Protein 3O0Q (pdb70)

Solvent-accessible surface area: 46176 Å² total; per-residue (Å²): 55,121,3,52,62,11,2,74,155,68,26,120,66,104,12,39,174,38,0,32,101,19,0,108,83,67,5,12,19,66,32,124,126,36,89,97,52,1,88,94,10,74,36,0,1,41,0,0,0,0,0,0,0,0,1,0,19,89,3,96,62,35,139,169,119,34,34,53,79,59,0,52,92,57,0,66,36,0,23,68,0,0,44,0,4,0,0,0,0,10,6,1,0,1,5,2,0,2,43,44,6,137,90,106,8,0,54,53,69,42,112,99,3,67,42,109,19,0,51,55,0,64,168,34,46,49,124,16,0,0,0,2,20,1,0,1,0,37,2,15,29,43,26,74,84,6,2,54,2,1,20,11,0,0,24,0,2,43,8,4,5,8,0,0,0,16,0,20,92,3,48,7,117,36,8,95,39,56,27,8,68,8,159,14,31,2,0,8,33,14,0,57,3,0,9,34,0,2,66,21,8,106,6,4,92,51,77,148,3,46,2,9,0,0,0,23,0,45,5,30,17,0,31,62,0,2,71,19,85,118,0,74,26,2,64,4,9,0,0,2,49,32,61,8,144,106,3,23,122,36,26,106,99,54,14,84,21,65,0,60,14,115,91,28,138,135,171,105,136,10,84,0,94,104,1,0,109,74,0,0,40,20,0,70,114,25,13,24,1,7,4,4,0,3,15,14,6,9,88,25,4,2,0,82,96,110,87,99,8,41,0,2,5,9,65,19,6,0,3,0,7,57,42,1,1,2,2,10,1,2,0,2,0,5,9,1,76,48,130,36,151,21,16,68,94,0,0,62,61,0,0,59,21,0,0,17,0,0,0,0,0,12,25,0,14,37,21,42,22,129,122,0,38,128,20,6,122,40,5,16,8,0,0,1,1,0,0,0,0,2,15,0,2,4,50,29,100,13,31,5,50,26,95,99,0,22,64,40,0,0,64,8,0,0,12,0,0,2,12,0,1,87,6,0,33,91,4,2,124,47,22,30,49,0,77,24,0,105,70,0,45,7,74,86,68,108,101,16,22,0,4,36,10,55,47,19,151,54,14,96,77,1,102,102,3,6,98,76,0,67,90,66,0,24,0,0,1,0,0,0,0,8,48,9,56,28,10,0,61,0,2,68,21,7,39,0,0,33,8,19,107,63,2,4,76,55,61,186,144,119,75,64,6,3,107,7,0,116,124,74,7,74,102,132,40,4,158,122,4,30,148,44,2,70,119,115,19,5,1,121,87,0,84,115,9,54,101,157,21,38,119,13,3,12,2,2,68,33,4,76,21,68,27,0,0,55,0,5,8,0,0,3,52,0,0,7,4,5,12,11,10,46,0,14,2,55,109,100,6,70,22,75,60,0,12,74,2,2,23,39,0,9,138,17,31,0,6,18,7,62,5,67,21,48,47,25,150,91,120,3,52,71,11,3,79,140,36,29,118,57,125,17,42,168,27,0,35,82,32,0,105,87,75,3,14,17,79,34,115,127,36,87,99,53,0,93,130,11,79,35,0,1,41,0,0,0,0,0,0,0,0,1,0,18,92,2,96,58,15,135,153,127,29,14,51,89,89,0,50,93,51,0,54,25,0,20,65,1,1,38,0,4,0,2,0,0,8,6,0,1,1,5,2,0,2,40,47,5,145,91,102,17,0,59,53,71,35,109,107,4,66,44,108,21,0,44,70,0,58,149,27,46,48,130,20,0,0,0,2,15,1,0,1,0,37,2,15,28,40,25,77,85,6,1,53,2,1,20,8,0,0,24,0,2,46,8,2,6,10,0,0,0,16,0,16,92,3,48,0,106,30,2,90,37,52,24,7,60,3,154,13,32,2,0,9,33,14,1,67,2,0,8,30,0,2,65,24,7,111,5,4,104,50,74,149,3,45,2,10,0,0,0,24,0,49,5,16,15,0,50,64,0,3,43,16,52,148,113,0,78,27,3,66,4,10,0,0,1,54,36,73,12,156,100,2,24,127,42,26,96,118,56,16,84,20,59,0,27,10,112,92,19,136,64,157,100,135,12,72,0,97,114,2,0,108,60,0,0,41,3,0,75,97,24,12,29,2,7,4,5,1,4,12,17,6,9,110,24,4,4,4,82,106,144,71,106,8,40,0,3,4,9,64,18,7,0,2,0,11,57,48,2,1,2,3,10,0,2,0,2,0,6,9,0,77,56,127,36,149,21,15,65,94,0,0,63,59,0,0,73,20,0,0,16,1,0,0,0,0,13,28,0,15,34,22,42,22,126,121,0,39,129,23,8,122,39,5,16,7,0,0,0,0,0,0,0,0,2,14,0,2,4,38,28,82,14,30,5,49,29,94,100,0,23,64,44,0,0,54,7,0,0,12,0,0,3,14,0,0,67,11,0,24,88,5,2,126,49,23,30,48,0,75,22,0,88,84,0,48,7,80,95,69,99,109,13,21,0,4,36,10,56,48,19,153,58,16,103,69,0,102,98,0,6,116,69,0,72,103,52,0,23,0,0,1,0,0,1,0,7,45,8,55,28,10,0,21,0,1,52,18,7,33,0,0,35,8,20,104,56,1,6,46,61,118,243,136,102,36,34,18,114,7,1,118,119,69,5,73,86,127,21,10,154,106,10,57,141,46,3,94,120,112,18,17,2,139,80,0,89,118,9,66,100,131,13,38,120,8,1,13,2,3,72,37,4,77,23,68,27,0,0,55,0,3,8,1,0,2,52,0,0,6,3,6,14,12,10,41,0,13,2,58,109,98,7,68,31,75,59,0,6,78,1,2,30,42,0,9,138,16,32,0,5,18,8,62,5,69,29,50,51,22,161

CATH classification: 3.20.70.20

Nearest PDB structures (foldseek):
  3o0q-assembly1_B  TM=1.002E+00  e=0.000E+00  Thermotoga maritima
  3o0q-assembly1_A  TM=9.969E-01  e=0.000E+00  Thermotoga maritima
  1xjg-assembly1_B  TM=9.997E-01  e=0.000E+00  Thermotoga maritima
  3o0o-assembly1_A  TM=9.906E-01  e=0.000E+00  Thermotoga maritima
  7b9q-assembly1_A  TM=8.437E-01  e=1.110E-38  Cereibacter sphaeroides

InterPro domains:
  IPR000788 Ribonucleotide reductase large subunit, C-terminal [PF02867] (132-628)
  IPR000788 Ribonucleotide reductase large subunit, C-terminal [PR01183] (207-226)
  IPR000788 Ribonucleotide reductase large subunit, C-terminal [PR01183] (316-327)
  IPR000788 Ribonucleotide reductase large subunit, C-terminal [PR01183] (349-372)
  IPR000788 Ribonucleotide reductase large subunit, C-terminal [PR01183] (387-409)
  IPR000788 Ribonucleotide reductase large subunit, C-terminal [PR01183] (415-438)
  IPR000788 Ribonucleotide reductase large subunit, C-terminal [PR01183] (479-506)
  IPR008926 Ribonucleotide reductase R1 subunit, N-terminal [SSF48168] (3-99)
  IPR013344 Ribonucleotide reductase, adenosylcobalamin-dependent [TIGR02504] (22-638)
  IPR013344 Ribonucleotide reductase, adenosylcobalamin-dependent [cd02888] (75-631)
  IPR013509 Ribonucleotide reductase large subunit, N-terminal [PF00317] (14-99)
  IPR024434 TSCPD domain [PF12637] (664-754)
  IPR050862 Ribonucleoside diphosphate reductase class-2 [PTHR43371] (12-826)

Organism: Thermotoga maritima (NCBI:txid2336)

Radius of gyration: 36.61 Å; Cα contacts (8 Å, |Δi|>4): 2645; chains: 2; bounding box: 71×70×110 Å

Secondary structure (DSSP, 8-state):
--HHHHHHHHTTPPPPHHHHHHHHHHTS-B-TTS-BS--SHHHHHHHHHHHHHGGGGG-TT--HHHHHHHHHHHHHHHHHHHHTTSEEE-HHHHHHTTTTS-HHHHSS-GGG--HHHHHHHHHH--TT-----EEE----SSHHHHHHHHHHHHHHHHTT-EEEEE-TTSPPTT-EETTTTEE---HHHHHHHHHHHHTT-EETTTEE--EEEEEETTSTTHHHHHT----TTEEEEEE--S-HHHHHHHHHTT-EEEE--TT----EEEEHHHHHHHHHHHHHHHS--EEE-HHHHHHT-TTTTTS-EEEE-TTS--EEETT-EEEEEEEEGGGGEETTEE-HHHHHHHHHHHHHHHHHHHHH---SSHHHHHHHHHH--EEEEEE-HHHHHHHHT--SSSHHHHHHHHHHHHHHHHHHHHHHHHHHHHH---TTGGGSHHHHSSS--SS---S-TTHHHHHHHHHHTTT--S-S--B-B---TTHHHHTTS--TTPPPS-SEEEE--EEEE-HHHHHHS-HHHHHHHHHHHHHHSSSTT-TTS-HHHHHHS--GGGS-HHHHHHHHHHHHTT-SS-B--EEEE-TT--HHHHHHHHHHHHHSS-SEEEEEETT--/--HHHHHHHHTT-PPPHHHHHHIIIIIS-B-TT--BS--SHHHHHHHHHHHHHGGGGG-TTS-TTTHHHHHHHHHHHHHHHHHHTSEEE-HHHHHHTTTTS-TTTSSS-GGG--HHHHHHHHHH--TT-----EEE----SSHHHHHHHHHHHHHHHHHT-EEEEE-TTSPPTT-EETTTTEE---HHHHHHHHHHHHTT--BTTTB---EEEEEETTSTTHHHHHT-----TTEEEEEE--S-HHHHHHHHHTT-EEEE--TT----EEEEHHHHHHHHHHHHHHHS--EEE-HHHHHHT-TTTTTS---EE-TTS--EE-TT-EEEEEEEEGGGGEETTEE-HHHHHHHHHHHHHHHHHHHHH---SSHHHHHHHHHH--EEEEEE-HHHHHHHHT--SSSHHHHHHHHHHHHHHHHHHHHHHHHHHHHH---TTGGGSHHHHSSS--SS---S-TTHHHHHHHHHHTTT--S-S--B-B---TTHHHHTTS--TTPPPS-SEEE---EEE-HHHHHHS-HHHHHTTHHHHHHHSSSTT-TTS-HHHHHHS--GGGS-HHHHHHHHHHHHTT-SS-B--EEEE-TT--HHHHHHHHHHHHHSS-SEEEEEETT--

Structure (mmCIF, N/CA/C/O backbone):
data_3O0Q
#
_entry.id   3O0Q
#
_cell.length_a   119.120
_cell.length_b   124.380
_cell.length_c   106.820
_cell.angle_alpha   90.00
_cell.angle_beta   103.43
_cell.angle_gamma   90.00
#
_symmetry.space_group_name_H-M   'C 1 2 1'
#
loop_
_entity.id
_entity.type
_entity.pdbx_description
1 polymer 'Ribonucleoside-diphosphate reductase'
2 non-polymer "THYMIDINE-5'-TRIPHOSPHATE"
3 non-polymer 'MAGNESIUM ION'
4 non-polymer "GUANOSINE-5'-DIPHOSPHATE"
5 non-polymer ADENOSINE
6 non-polymer 'CHLORIDE ION'
7 water water
#
loop_
_atom_site.group_PDB
_atom_site.id
_atom_site.type_symbol
_atom_site.label_atom_id
_atom_site.label_alt_id
_atom_site.label_comp_id
_atom_site.label_asym_id
_atom_site.label_entity_id
_atom_site.label_seq_id
_atom_site.pdbx_PDB_ins_code
_atom_site.Cartn_x
_atom_site.Cartn_y
_atom_site.Cartn_z
_atom_site.occupancy
_atom_site.B_iso_or_equiv
_atom_site.auth_seq_id
_atom_site.auth_comp_id
_atom_site.auth_asym_id
_atom_site.auth_atom_id
_atom_site.pdbx_PDB_model_num
ATOM 1 N N . MET A 1 1 ? -85.679 -65.745 34.560 1.00 33.28 1 MET A N 1
ATOM 2 C CA . MET A 1 1 ? -84.594 -66.715 34.523 1.00 38.44 1 MET A CA 1
ATOM 3 C C . MET A 1 1 ? -83.496 -66.255 33.572 1.00 38.67 1 MET A C 1
ATOM 4 O O . MET A 1 1 ? -83.719 -65.393 32.720 1.00 33.35 1 MET A O 1
ATOM 9 N N . LYS A 1 2 ? -82.306 -66.829 33.723 1.00 36.50 2 LYS A N 1
ATOM 10 C CA . LYS A 1 2 ? -81.210 -66.526 32.819 1.00 40.95 2 LYS A CA 1
ATOM 11 C C . LYS A 1 2 ? -81.536 -67.033 31.423 1.00 36.02 2 LYS A C 1
ATOM 12 O O . LYS A 1 2 ? -82.265 -68.011 31.256 1.00 31.32 2 LYS A O 1
ATOM 18 N N . LEU A 1 3 ? -81.004 -66.346 30.420 1.00 37.01 3 LEU A N 1
ATOM 19 C CA . LEU A 1 3 ? -81.217 -66.723 29.033 1.00 34.13 3 LEU A CA 1
ATOM 20 C C . LEU A 1 3 ? -80.728 -68.158 28.795 1.00 32.59 3 LEU A C 1
ATOM 21 O O . LEU A 1 3 ? -81.356 -68.929 28.065 1.00 33.31 3 LEU A O 1
ATOM 26 N N . SER A 1 4 ? -79.611 -68.512 29.426 1.00 36.40 4 SER A N 1
ATOM 27 C CA . SER A 1 4 ? -79.058 -69.861 29.321 1.00 39.14 4 SER A CA 1
ATOM 28 C C . SER A 1 4 ? -80.082 -70.941 29.691 1.00 39.69 4 SER A C 1
ATOM 29 O O . SER A 1 4 ? -80.147 -71.990 29.046 1.00 41.05 4 SER A O 1
ATOM 32 N N . ASP A 1 5 ? -80.879 -70.684 30.724 1.00 40.62 5 ASP A N 1
ATOM 33 C CA . ASP A 1 5 ? -81.916 -71.627 31.135 1.00 40.75 5 ASP A CA 1
ATOM 34 C C . ASP A 1 5 ? -83.011 -71.754 30.078 1.00 34.33 5 ASP A C 1
ATOM 35 O O . ASP A 1 5 ? -83.479 -72.853 29.779 1.00 36.34 5 ASP A O 1
ATOM 40 N N . LEU A 1 6 ? -83.424 -70.623 29.521 1.00 31.30 6 LEU A N 1
ATOM 41 C CA . LEU A 1 6 ? -84.443 -70.620 28.478 1.00 24.61 6 LEU A CA 1
ATOM 42 C C . LEU A 1 6 ? -83.952 -71.303 27.186 1.00 27.40 6 LEU A C 1
ATOM 43 O O . LEU A 1 6 ? -84.708 -72.007 26.515 1.00 31.82 6 LEU A O 1
ATOM 48 N N . ILE A 1 7 ? -82.684 -71.096 26.845 1.00 29.88 7 ILE A N 1
ATOM 49 C CA . ILE A 1 7 ? -82.089 -71.806 25.719 1.00 32.63 7 ILE A CA 1
ATOM 50 C C . ILE A 1 7 ? -82.210 -73.326 25.900 1.00 32.07 7 ILE A C 1
ATOM 51 O O . ILE A 1 7 ? -82.585 -74.035 24.965 1.00 32.71 7 ILE A O 1
ATOM 56 N N . SER A 1 8 ? -81.925 -73.810 27.111 1.00 31.37 8 SER A N 1
ATOM 57 C CA . SER A 1 8 ? -81.980 -75.240 27.421 1.00 32.73 8 SER A CA 1
ATOM 58 C C . SER A 1 8 ? -83.371 -75.835 27.200 1.00 37.16 8 SER A C 1
ATOM 59 O O . SER A 1 8 ? -83.509 -76.985 26.781 1.00 40.52 8 SER A O 1
ATOM 62 N N . ARG A 1 9 ? -84.401 -75.052 27.498 1.00 30.52 9 ARG A N 1
ATOM 63 C CA . ARG A 1 9 ? -85.778 -75.508 27.332 1.00 32.44 9 ARG A CA 1
ATOM 64 C C . ARG A 1 9 ? -86.184 -75.628 25.865 1.00 32.61 9 ARG A C 1
ATOM 65 O O . ARG A 1 9 ? -87.133 -76.337 25.537 1.00 33.76 9 ARG A O 1
ATOM 73 N N . TRP A 1 10 ? -85.472 -74.930 24.985 1.00 31.58 10 TRP A N 1
ATOM 74 C CA . TRP A 1 10 ? -85.900 -74.830 23.594 1.00 28.46 10 TRP A CA 1
ATOM 75 C C . TRP A 1 10 ? -84.936 -75.436 22.583 1.00 34.16 10 TRP A C 1
ATOM 76 O O . TRP A 1 10 ? -85.335 -75.780 21.472 1.00 34.72 10 TRP A O 1
ATOM 87 N N . ILE A 1 11 ? -83.670 -75.561 22.964 1.00 28.73 11 ILE A N 1
ATOM 88 C CA . ILE A 1 11 ? -82.625 -75.883 22.004 1.00 33.10 11 ILE A CA 1
ATOM 89 C C . ILE A 1 11 ? -82.764 -77.283 21.401 1.00 40.61 11 ILE A C 1
ATOM 90 O O . ILE A 1 11 ? -82.369 -77.520 20.256 1.00 38.56 11 ILE A O 1
ATOM 95 N N . ASP A 1 12 ? -83.329 -78.207 22.168 1.00 34.04 12 ASP A N 1
ATOM 96 C CA . ASP A 1 12 ? -83.498 -79.574 21.691 1.00 43.04 12 ASP A CA 1
ATOM 97 C C . ASP A 1 12 ? -84.903 -79.803 21.147 1.00 39.66 12 ASP A C 1
ATOM 98 O O . ASP A 1 12 ? -85.280 -80.930 20.834 1.00 39.30 12 ASP A O 1
ATOM 103 N N . VAL A 1 13 ? -85.681 -78.731 21.045 1.00 34.60 13 VAL A N 1
ATOM 104 C CA . VAL A 1 13 ? -86.991 -78.812 20.413 1.00 37.04 13 VAL A CA 1
ATOM 105 C C . VAL A 1 13 ? -86.847 -78.555 18.913 1.00 35.58 13 VAL A C 1
ATOM 106 O O . VAL A 1 13 ? -86.429 -77.474 18.502 1.00 36.64 13 VAL A O 1
ATOM 110 N N . GLU A 1 14 ? -87.178 -79.554 18.097 1.00 36.69 14 GLU A N 1
ATOM 111 C CA . GLU A 1 14 ? -87.021 -79.437 16.649 1.00 36.39 14 GLU A CA 1
ATOM 112 C C . GLU A 1 14 ? -88.208 -78.734 16.012 1.00 31.88 14 GLU A C 1
ATOM 113 O O . GLU A 1 14 ? -89.316 -78.761 16.553 1.00 31.72 14 GLU A O 1
ATOM 119 N N . PRO A 1 15 ? -87.988 -78.102 14.846 1.00 28.21 15 PRO A N 1
ATOM 120 C CA . PRO A 1 15 ? -89.121 -77.432 14.208 1.00 30.43 15 PRO A CA 1
ATOM 121 C C . PRO A 1 15 ? -90.206 -78.428 13.804 1.00 35.29 15 PRO A C 1
ATOM 122 O O . PRO A 1 15 ? -89.908 -79.591 13.506 1.00 37.35 15 PRO A O 1
ATOM 126 N N . SER A 1 16 ? -91.453 -77.965 13.799 1.00 26.35 16 SER A N 1
ATOM 127 C CA . SER A 1 16 ? -92.575 -78.756 13.314 1.00 29.38 16 SER A CA 1
ATOM 128 C C . SER A 1 16 ? -92.294 -79.342 11.934 1.00 35.24 16 SER A C 1
ATOM 129 O O . SER A 1 16 ? -91.451 -78.836 11.184 1.00 32.34 16 SER A O 1
ATOM 132 N N . LYS A 1 17 ? -93.022 -80.400 11.594 1.00 30.76 17 LYS A N 1
ATOM 133 C CA . LYS A 1 17 ? -92.938 -80.970 10.258 1.00 37.48 17 LYS A CA 1
ATOM 134 C C . LYS A 1 17 ? -93.279 -79.904 9.218 1.00 35.55 17 LYS A C 1
ATOM 135 O O . LYS A 1 17 ? -92.665 -79.847 8.154 1.00 33.74 17 LYS A O 1
ATOM 141 N N . ASN A 1 18 ? -94.235 -79.039 9.542 1.00 37.17 18 ASN A N 1
ATOM 142 C CA . ASN A 1 18 ? -94.610 -77.959 8.632 1.00 38.07 18 ASN A CA 1
ATOM 143 C C . ASN A 1 18 ? -93.436 -77.028 8.328 1.00 32.98 18 ASN A C 1
ATOM 144 O O . ASN A 1 18 ? -93.174 -76.683 7.173 1.00 31.06 18 ASN A O 1
ATOM 149 N N . ALA A 1 19 ? -92.727 -76.627 9.376 1.00 29.75 19 ALA A N 1
ATOM 150 C CA . ALA A 1 19 ? -91.537 -75.798 9.219 1.00 28.37 19 ALA A CA 1
ATOM 151 C C . ALA A 1 19 ? -90.440 -76.518 8.418 1.00 27.53 19 ALA A C 1
ATOM 152 O O . ALA A 1 19 ? -89.752 -75.906 7.598 1.00 26.96 19 ALA A O 1
ATOM 154 N N . GLN A 1 20 ? -90.283 -77.818 8.657 1.00 29.73 20 GLN A N 1
ATOM 155 C CA . GLN A 1 20 ? -89.232 -78.594 7.998 1.00 35.17 20 GLN A CA 1
ATOM 156 C C . GLN A 1 20 ? -89.438 -78.647 6.490 1.00 32.30 20 GLN A C 1
ATOM 157 O O . GLN A 1 20 ? -88.475 -78.696 5.727 1.00 35.43 20 GLN A O 1
ATOM 163 N N . ILE A 1 21 ? -90.697 -78.628 6.067 1.00 29.00 21 ILE A N 1
ATOM 164 C CA . ILE A 1 21 ? -91.025 -78.594 4.650 1.00 39.65 21 ILE A CA 1
ATOM 165 C C . ILE A 1 21 ? -90.479 -77.312 4.045 1.00 41.01 21 ILE A C 1
ATOM 166 O O . ILE A 1 21 ? -89.857 -77.322 2.984 1.00 34.22 21 ILE A O 1
ATOM 171 N N . ILE A 1 22 ? -90.722 -76.207 4.739 1.00 31.18 22 ILE A N 1
ATOM 172 C CA . ILE A 1 22 ? -90.270 -74.901 4.299 1.00 32.02 22 ILE A CA 1
ATOM 173 C C . ILE A 1 22 ? -88.750 -74.862 4.232 1.00 23.48 22 ILE A C 1
ATOM 174 O O . ILE A 1 22 ? -88.180 -74.378 3.261 1.00 30.91 22 ILE A O 1
ATOM 179 N N . LEU A 1 23 ? -88.097 -75.362 5.279 1.00 23.01 23 LEU A N 1
ATOM 180 C CA . LEU A 1 23 ? -86.635 -75.381 5.321 1.00 20.19 23 LEU A CA 1
ATOM 181 C C . LEU A 1 23 ? -86.043 -76.189 4.175 1.00 25.78 23 LEU A C 1
ATOM 182 O O . LEU A 1 23 ? -85.142 -75.730 3.474 1.00 25.86 23 LEU A O 1
ATOM 187 N N . ARG A 1 24 ? -86.543 -77.399 3.987 1.00 26.60 24 ARG A N 1
ATOM 188 C CA A ARG A 1 24 ? -86.035 -78.262 2.923 0.57 30.98 24 ARG A CA 1
ATOM 189 C CA B ARG A 1 24 ? -86.024 -78.257 2.926 0.43 30.86 24 ARG A CA 1
ATOM 190 C C . ARG A 1 24 ? -86.242 -77.621 1.555 1.00 33.22 24 ARG A C 1
ATOM 191 O O . ARG A 1 24 ? -85.376 -77.704 0.677 1.00 35.94 24 ARG A O 1
ATOM 206 N N . ASP A 1 25 ? -87.391 -76.976 1.382 1.00 34.32 25 ASP A N 1
ATOM 207 C CA . ASP A 1 25 ? -87.735 -76.348 0.115 1.00 34.53 25 ASP A CA 1
ATOM 208 C C . ASP A 1 25 ? -86.815 -75.200 -0.303 1.00 38.72 25 ASP A C 1
ATOM 209 O O . ASP A 1 25 ? -86.489 -75.081 -1.482 1.00 36.67 25 ASP A O 1
ATOM 214 N N . ARG A 1 26 ? -86.409 -74.341 0.629 1.00 34.54 26 ARG A N 1
ATOM 215 C CA . ARG A 1 26 ? -85.621 -73.181 0.208 1.00 41.20 26 ARG A CA 1
ATOM 216 C C . ARG A 1 26 ? -84.593 -72.604 1.179 1.00 39.04 26 ARG A C 1
ATOM 217 O O . ARG A 1 26 ? -83.938 -71.610 0.852 1.00 39.77 26 ARG A O 1
ATOM 225 N N . TYR A 1 27 ? -84.428 -73.214 2.350 1.00 32.17 27 TYR A N 1
ATOM 226 C CA . TYR A 1 27 ? -83.400 -72.739 3.282 1.00 29.18 27 TYR A CA 1
ATOM 227 C C . TYR A 1 27 ? -82.139 -73.606 3.319 1.00 34.97 27 TYR A C 1
ATOM 228 O O . TYR A 1 27 ? -81.028 -73.083 3.326 1.00 34.00 27 TYR A O 1
ATOM 237 N N . PHE A 1 28 ? -82.308 -74.922 3.326 1.00 33.29 28 PHE A N 1
ATOM 238 C CA . PHE A 1 28 ? -81.166 -75.826 3.321 1.00 34.57 28 PHE A CA 1
ATOM 239 C C . PHE A 1 28 ? -80.270 -75.616 2.095 1.00 37.54 28 PHE A C 1
ATOM 240 O O . PHE A 1 28 ? -80.735 -75.639 0.951 1.00 33.09 28 PHE A O 1
ATOM 248 N N . MET A 1 29 ? -78.980 -75.415 2.345 1.00 32.24 29 MET A N 1
ATOM 249 C CA . MET A 1 29 ? -78.017 -75.166 1.285 1.00 33.83 29 MET A CA 1
ATOM 250 C C . MET A 1 29 ? -77.744 -76.441 0.494 1.00 32.75 29 MET A C 1
ATOM 251 O O . MET A 1 29 ? -77.748 -77.541 1.053 1.00 31.62 29 MET A O 1
ATOM 256 N N . LYS A 1 30 ? -77.519 -76.284 -0.807 1.00 34.99 30 LYS A N 1
ATOM 257 C CA . LYS A 1 30 ? -77.155 -77.405 -1.666 1.00 41.08 30 LYS A CA 1
ATOM 258 C C . LYS A 1 30 ? -75.870 -77.105 -2.433 1.00 44.95 30 LYS A C 1
ATOM 259 O O . LYS A 1 30 ? -75.506 -75.942 -2.620 1.00 40.25 30 LYS A O 1
ATOM 265 N N . ASP A 1 31 ? -75.185 -78.157 -2.877 1.00 40.85 31 ASP A N 1
ATOM 266 C CA . ASP A 1 31 ? -74.010 -77.989 -3.721 1.00 47.38 31 ASP A CA 1
ATOM 267 C C . ASP A 1 31 ? -74.475 -77.797 -5.157 1.00 46.29 31 ASP A C 1
ATOM 268 O O . ASP A 1 31 ? -75.668 -77.887 -5.441 1.00 42.81 31 ASP A O 1
ATOM 273 N N . LEU A 1 32 ? -73.536 -77.528 -6.058 1.00 52.81 32 LEU A N 1
ATOM 274 C CA . LEU A 1 32 ? -73.870 -77.281 -7.458 1.00 57.68 32 LEU A CA 1
ATOM 275 C C . LEU A 1 32 ? -74.631 -78.443 -8.092 1.00 61.93 32 LEU A C 1
ATOM 276 O O . LEU A 1 32 ? -75.375 -78.251 -9.052 1.00 65.70 32 LEU A O 1
ATOM 281 N N . ASP A 1 33 ? -74.445 -79.645 -7.556 1.00 59.52 33 ASP A N 1
ATOM 282 C CA . ASP A 1 33 ? -75.112 -80.826 -8.095 1.00 59.50 33 ASP A CA 1
ATOM 283 C C . ASP A 1 33 ? -76.554 -80.950 -7.619 1.00 55.55 33 ASP A C 1
ATOM 284 O O . ASP A 1 33 ? -77.332 -81.731 -8.165 1.00 56.58 33 ASP A O 1
ATOM 289 N N . GLY A 1 34 ? -76.910 -80.178 -6.601 1.00 51.34 34 GLY A N 1
ATOM 290 C CA . GLY A 1 34 ? -78.263 -80.208 -6.082 1.00 45.12 34 GLY A CA 1
ATOM 291 C C . GLY A 1 34 ? -78.395 -81.076 -4.845 1.00 45.31 34 GLY A C 1
ATOM 292 O O . GLY A 1 34 ? -79.476 -81.173 -4.266 1.00 53.05 34 GLY A O 1
ATOM 293 N N . ASN A 1 35 ? -77.299 -81.717 -4.450 1.00 40.28 35 ASN A N 1
ATOM 294 C CA . ASN A 1 35 ? -77.266 -82.505 -3.224 1.00 43.74 35 ASN A CA 1
ATOM 295 C C . ASN A 1 35 ? -77.346 -81.596 -2.002 1.00 43.10 35 ASN A C 1
ATOM 296 O O . ASN A 1 35 ? -76.730 -80.531 -1.971 1.00 46.73 35 ASN A O 1
ATOM 301 N N . TYR A 1 36 ? -78.101 -82.012 -0.995 1.00 41.41 36 TYR A N 1
ATOM 302 C CA . TYR A 1 36 ? -78.200 -81.236 0.240 1.00 39.29 36 TYR A CA 1
ATOM 303 C C . TYR A 1 36 ? -76.874 -81.200 0.995 1.00 37.28 36 TYR A C 1
ATOM 304 O O . TYR A 1 36 ? -76.229 -82.231 1.198 1.00 43.51 36 TYR A O 1
ATOM 313 N N . LEU A 1 37 ? -76.462 -80.003 1.394 1.00 31.75 37 LEU A N 1
ATOM 314 C CA . LEU A 1 37 ? -75.303 -79.845 2.262 1.00 35.43 37 LEU A CA 1
ATOM 315 C C . LEU A 1 37 ? -75.791 -79.691 3.699 1.00 37.55 37 LEU A C 1
ATOM 316 O O . LEU A 1 37 ? -75.025 -79.838 4.651 1.00 33.53 37 LEU A O 1
ATOM 321 N N . GLU A 1 38 ? -77.083 -79.401 3.834 1.00 37.61 38 GLU A N 1
ATOM 322 C CA . GLU A 1 38 ? -77.744 -79.260 5.124 1.00 37.48 38 GLU A CA 1
ATOM 323 C C . GLU A 1 38 ? -79.041 -80.063 5.100 1.00 33.58 38 GLU A C 1
ATOM 324 O O . GLU A 1 38 ? -79.732 -80.092 4.080 1.00 34.87 38 GLU A O 1
ATOM 330 N N . THR A 1 39 ? -79.375 -80.711 6.214 1.00 30.21 39 THR A N 1
ATOM 331 C CA . THR A 1 39 ? -80.603 -81.498 6.285 1.00 33.56 39 THR A CA 1
ATOM 332 C C . THR A 1 39 ? -81.399 -81.269 7.574 1.00 38.15 39 THR A C 1
ATOM 333 O O . THR A 1 39 ? -82.482 -81.838 7.749 1.00 33.47 39 THR A O 1
ATOM 337 N N . LYS A 1 40 ? -80.849 -80.456 8.474 1.00 34.77 40 LYS A N 1
ATOM 338 C CA . LYS A 1 40 ? -81.508 -80.102 9.730 1.00 27.85 40 LYS A CA 1
ATOM 339 C C . LYS A 1 40 ? -81.362 -78.610 10.023 1.00 31.89 40 LYS A C 1
ATOM 340 O O . LYS A 1 40 ? -80.380 -77.984 9.625 1.00 36.15 40 LYS A O 1
ATOM 346 N N . TRP A 1 41 ? -82.328 -78.050 10.744 1.00 28.54 41 TRP A N 1
ATOM 347 C CA . TRP A 1 41 ? -82.268 -76.639 11.123 1.00 27.16 41 TRP A CA 1
ATOM 348 C C . TRP A 1 41 ? -80.952 -76.273 11.807 1.00 27.60 41 TRP A C 1
ATOM 349 O O . TRP A 1 41 ? -80.398 -75.201 11.560 1.00 28.99 41 TRP A O 1
ATOM 360 N N . GLU A 1 42 ? -80.436 -77.166 12.647 1.00 31.86 42 GLU A N 1
ATOM 361 C CA . GLU A 1 42 ? -79.185 -76.893 13.353 1.00 30.34 42 GLU A CA 1
ATOM 362 C C . GLU A 1 42 ? -78.004 -76.701 12.395 1.00 30.25 42 GLU A C 1
ATOM 363 O O . GLU A 1 42 ? -77.016 -76.059 12.749 1.00 34.11 42 GLU A O 1
ATOM 369 N N . ASP A 1 43 ? -78.099 -77.254 11.190 1.00 26.78 43 ASP A N 1
ATOM 370 C CA . ASP A 1 43 ? -77.044 -77.046 10.204 1.00 31.17 43 ASP A CA 1
ATOM 371 C C . ASP A 1 43 ? -77.044 -75.592 9.737 1.00 30.17 43 ASP A C 1
ATOM 372 O O . ASP A 1 43 ? -75.982 -74.974 9.618 1.00 35.68 43 ASP A O 1
ATOM 377 N N . VAL A 1 44 ? -78.236 -75.058 9.473 1.00 30.16 44 VAL A N 1
ATOM 378 C CA . VAL A 1 44 ? -78.403 -73.648 9.118 1.00 30.58 44 VAL A CA 1
ATOM 379 C C . VAL A 1 44 ? -77.905 -72.759 10.256 1.00 29.20 44 VAL A C 1
ATOM 380 O O . VAL A 1 44 ? -77.209 -71.775 10.030 1.00 30.32 44 VAL A O 1
ATOM 384 N N . ALA A 1 45 ? -78.268 -73.104 11.487 1.00 26.79 45 ALA A N 1
ATOM 385 C CA . ALA A 1 45 ? -77.873 -72.298 12.637 1.00 23.59 45 ALA A CA 1
ATOM 386 C C . ALA A 1 45 ? -76.351 -72.235 12.766 1.00 27.37 45 ALA A C 1
ATOM 387 O O . ALA A 1 45 ? -75.790 -71.195 13.101 1.00 28.43 45 ALA A O 1
ATOM 389 N N . ARG A 1 46 ? -75.694 -73.355 12.485 1.00 27.09 46 ARG A N 1
ATOM 390 C CA . ARG A 1 46 ? -74.237 -73.450 12.556 1.00 26.07 46 ARG A CA 1
ATOM 391 C C . ARG A 1 46 ? -73.576 -72.527 11.544 1.00 30.88 46 ARG A C 1
ATOM 392 O O . ARG A 1 46 ? -72.723 -71.709 11.888 1.00 36.87 46 ARG A O 1
ATOM 400 N N . ARG A 1 47 ? -73.964 -72.691 10.284 1.00 25.85 47 ARG A N 1
ATOM 401 C CA . ARG A 1 47 ? -73.442 -71.875 9.191 1.00 26.07 47 ARG A CA 1
ATOM 402 C C . ARG A 1 47 ? -73.648 -70.380 9.461 1.00 30.81 47 ARG A C 1
ATOM 403 O O . ARG A 1 47 ? -72.714 -69.589 9.396 1.00 26.88 47 ARG A O 1
ATOM 411 N N . VAL A 1 48 ? -74.878 -69.998 9.779 1.00 32.23 48 VAL A N 1
ATOM 412 C CA . VAL A 1 48 ? -75.208 -68.590 9.972 1.00 24.36 48 VAL A CA 1
ATOM 413 C C . VAL A 1 48 ? -74.469 -68.002 11.172 1.00 26.88 48 VAL A C 1
ATOM 414 O O . VAL A 1 48 ? -73.899 -66.916 11.094 1.00 29.51 48 VAL A O 1
ATOM 418 N N . ALA A 1 49 ? -74.467 -68.738 12.277 1.00 23.83 49 ALA A N 1
ATOM 419 C CA . ALA A 1 49 ? -73.758 -68.315 13.481 1.00 26.77 49 ALA A CA 1
ATOM 420 C C . ALA A 1 49 ? -72.275 -68.095 13.196 1.00 28.30 49 ALA A C 1
ATOM 421 O O . ALA A 1 49 ? -71.688 -67.093 13.612 1.00 29.26 49 ALA A O 1
ATOM 423 N N . ARG A 1 50 ? -71.672 -69.039 12.488 1.00 30.68 50 ARG A N 1
ATOM 424 C CA . ARG A 1 50 ? -70.239 -68.969 12.214 1.00 27.11 50 ARG A CA 1
ATOM 425 C C . ARG A 1 50 ? -69.903 -67.773 11.331 1.00 26.01 50 ARG A C 1
ATOM 426 O O . ARG A 1 50 ? -68.914 -67.083 11.572 1.00 29.33 50 ARG A O 1
ATOM 434 N N . VAL A 1 51 ? -70.731 -67.522 10.319 1.00 29.82 51 VAL A N 1
ATOM 435 C CA . VAL A 1 51 ? -70.476 -66.426 9.375 1.00 27.92 51 VAL A CA 1
ATOM 436 C C . VAL A 1 51 ? -70.595 -65.045 10.014 1.00 26.59 51 VAL A C 1
ATOM 437 O O . VAL A 1 51 ? -69.798 -64.153 9.734 1.00 28.05 51 VAL A O 1
ATOM 441 N N . VAL A 1 52 ? -71.581 -64.879 10.890 1.00 28.50 52 VAL A N 1
ATOM 442 C CA . VAL A 1 52 ? -71.827 -63.593 11.527 1.00 28.38 52 VAL A CA 1
ATOM 443 C C . VAL A 1 52 ? -70.847 -63.348 12.674 1.00 30.18 52 VAL A C 1
ATOM 444 O O . VAL A 1 52 ? -70.472 -62.208 12.948 1.00 28.13 52 VAL A O 1
ATOM 448 N N . ALA A 1 53 ? -70.421 -64.426 13.331 1.00 32.00 53 ALA A N 1
ATOM 449 C CA . ALA A 1 53 ? -69.389 -64.348 14.361 1.00 32.14 53 ALA A CA 1
ATOM 450 C C . ALA A 1 53 ? -68.041 -63.929 13.761 1.00 32.89 53 ALA A C 1
ATOM 451 O O . ALA A 1 53 ? -67.213 -63.311 14.429 1.00 33.36 53 ALA A O 1
ATOM 453 N N . THR A 1 54 ? -67.834 -64.278 12.495 1.00 22.07 54 THR A N 1
ATOM 454 C CA . THR A 1 54 ? -66.607 -63.935 11.784 1.00 34.55 54 THR A CA 1
ATOM 455 C C . THR A 1 54 ? -66.362 -62.421 11.780 1.00 32.69 54 THR A C 1
ATOM 456 O O . THR A 1 54 ? -65.216 -61.965 11.726 1.00 30.76 54 THR A O 1
ATOM 460 N N . ALA A 1 55 ? -67.441 -61.646 11.855 1.00 29.20 55 ALA A N 1
ATOM 461 C CA . ALA A 1 55 ? -67.334 -60.186 11.905 1.00 32.43 55 ALA A CA 1
ATOM 462 C C . ALA A 1 55 ? -66.495 -59.690 13.084 1.00 35.32 55 ALA A C 1
ATOM 463 O O . ALA A 1 55 ? -65.960 -58.583 13.047 1.00 39.58 55 ALA A O 1
ATOM 465 N N . GLU A 1 56 ? -66.384 -60.504 14.131 1.00 35.95 56 GLU A N 1
ATOM 466 C CA . GLU A 1 56 ? -65.604 -60.115 15.309 1.00 34.92 56 GLU A CA 1
ATOM 467 C C . GLU A 1 56 ? -64.109 -60.026 15.005 1.00 38.19 56 GLU A C 1
ATOM 468 O O . GLU A 1 56 ? -63.328 -59.495 15.798 1.00 32.70 56 GLU A O 1
ATOM 474 N N . LEU A 1 57 ? -63.718 -60.539 13.841 1.00 39.00 57 LEU A N 1
ATOM 475 C CA . LEU A 1 57 ? -62.354 -60.408 13.369 1.00 36.47 57 LEU A CA 1
ATOM 476 C C . LEU A 1 57 ? -61.993 -58.929 13.353 1.00 39.17 57 LEU A C 1
ATOM 477 O O . LEU A 1 57 ? -60.837 -58.556 13.544 1.00 39.23 57 LEU A O 1
ATOM 482 N N . LEU A 1 58 ? -62.997 -58.090 13.107 1.00 34.48 58 LEU A N 1
ATOM 483 C CA . LEU A 1 58 ? -62.781 -56.660 12.885 1.00 38.74 58 LEU A CA 1
ATOM 484 C C . LEU A 1 58 ? -62.852 -55.826 14.160 1.00 41.16 58 LEU A C 1
ATOM 485 O O . LEU A 1 58 ? -62.664 -54.610 14.109 1.00 40.01 58 LEU A O 1
ATOM 490 N N . ASN A 1 59 ? -63.132 -56.475 15.290 1.00 35.37 59 ASN A N 1
ATOM 491 C CA . ASN A 1 59 ? -63.306 -55.784 16.571 1.00 38.45 59 ASN A CA 1
ATOM 492 C C . ASN A 1 59 ? -61.971 -55.251 17.087 1.00 42.68 59 ASN A C 1
ATOM 493 O O . ASN A 1 59 ? -61.074 -56.025 17.398 1.00 41.17 59 ASN A O 1
ATOM 498 N N . PRO A 1 60 ? -61.840 -53.921 17.172 1.00 46.54 60 PRO A N 1
ATOM 499 C CA . PRO A 1 60 ? -60.591 -53.270 17.582 1.00 48.77 60 PRO A CA 1
ATOM 500 C C . PRO A 1 60 ? -60.296 -53.409 19.079 1.00 52.99 60 PRO A C 1
ATOM 501 O O . PRO A 1 60 ? -59.185 -53.095 19.509 1.00 57.97 60 PRO A O 1
ATOM 505 N N . SER A 1 61 ? -61.270 -53.877 19.855 1.00 47.74 61 SER A N 1
ATOM 506 C CA . SER A 1 61 ? -61.096 -54.018 21.300 1.00 50.85 61 SER A CA 1
ATOM 507 C C . SER A 1 61 ? -60.398 -55.319 21.692 1.00 47.93 61 SER A C 1
ATOM 508 O O . SER A 1 61 ? -60.055 -55.517 22.857 1.00 47.36 61 SER A O 1
ATOM 511 N N . TYR A 1 62 ? -60.197 -56.203 20.721 1.00 44.48 62 TYR A N 1
ATOM 512 C CA . TYR A 1 62 ? -59.649 -57.526 20.993 1.00 51.47 62 TYR A CA 1
ATOM 513 C C . TYR A 1 62 ? -58.147 -57.596 20.720 1.00 65.10 62 TYR A C 1
ATOM 514 O O . TYR A 1 62 ? -57.670 -57.105 19.699 1.00 62.71 62 TYR A O 1
ATOM 523 N N . LYS A 1 63 ? -57.411 -58.204 21.646 1.00 71.97 63 LYS A N 1
ATOM 524 C CA . LYS A 1 63 ? -56.007 -58.522 21.423 1.00 74.05 63 LYS A CA 1
ATOM 525 C C . LYS A 1 63 ? -55.954 -59.827 20.641 1.00 80.17 63 LYS A C 1
ATOM 526 O O . LYS A 1 63 ? -56.802 -60.698 20.830 1.00 80.01 63 LYS A O 1
ATOM 532 N N . LYS A 1 64 ? -54.968 -59.971 19.762 1.00 83.63 64 LYS A N 1
ATOM 533 C CA . LYS A 1 64 ? -54.882 -61.173 18.938 1.00 87.24 64 LYS A CA 1
ATOM 534 C C . LYS A 1 64 ? -54.716 -62.438 19.779 1.00 86.00 64 LYS A C 1
ATOM 535 O O . LYS A 1 64 ? -55.026 -63.537 19.322 1.00 88.10 64 LYS A O 1
ATOM 541 N N . ASN A 1 65 ? -54.240 -62.281 21.010 1.00 85.94 65 ASN A N 1
ATOM 542 C CA . ASN A 1 65 ? -54.076 -63.419 21.910 1.00 86.74 65 ASN A CA 1
ATOM 543 C C . ASN A 1 65 ? -55.412 -63.954 22.424 1.00 79.14 65 ASN A C 1
ATOM 544 O O . ASN A 1 65 ? -55.458 -64.993 23.082 1.00 75.60 65 ASN A O 1
ATOM 549 N N . GLU A 1 66 ? -56.493 -63.236 22.129 1.00 73.84 66 GLU A N 1
ATOM 550 C CA . GLU A 1 66 ? -57.821 -63.621 22.602 1.00 72.46 66 GLU A CA 1
ATOM 551 C C . GLU A 1 66 ? -58.840 -63.681 21.468 1.00 64.68 66 GLU A C 1
ATOM 552 O O . GLU A 1 66 ? -59.971 -64.122 21.669 1.00 62.06 66 GLU A O 1
ATOM 558 N N . LYS A 1 67 ? -58.448 -63.240 20.277 1.00 59.47 67 LYS A N 1
ATOM 559 C CA . LYS A 1 67 ? -59.404 -63.141 19.178 1.00 54.30 67 LYS A CA 1
ATOM 560 C C . LYS A 1 67 ? -60.104 -64.460 18.850 1.00 50.66 67 LYS A C 1
ATOM 561 O O . LYS A 1 67 ? -61.322 -64.482 18.679 1.00 45.79 67 LYS A O 1
ATOM 567 N N . LEU A 1 68 ? -59.348 -65.552 18.763 1.00 44.37 68 LEU A N 1
ATOM 568 C CA . LEU A 1 68 ? -59.955 -66.860 18.518 1.00 47.43 68 LEU A CA 1
ATOM 569 C C . LEU A 1 68 ? -61.004 -67.158 19.578 1.00 45.56 68 LEU A C 1
ATOM 570 O O . LEU A 1 68 ? -62.136 -67.534 19.263 1.00 43.72 68 LEU A O 1
ATOM 575 N N . ASP A 1 69 ? -60.607 -66.997 20.838 1.00 45.02 69 ASP A N 1
ATOM 576 C CA . ASP A 1 69 ? -61.480 -67.257 21.979 1.00 44.91 69 ASP A CA 1
ATOM 577 C C . ASP A 1 69 ? -62.789 -66.482 21.892 1.00 38.09 69 ASP A C 1
ATOM 578 O O . ASP A 1 69 ? -63.869 -67.059 22.012 1.00 41.90 69 ASP A O 1
ATOM 583 N N . ARG A 1 70 ? -62.689 -65.171 21.690 1.00 38.59 70 ARG A N 1
ATOM 584 C CA . ARG A 1 70 ? -63.872 -64.313 21.582 1.00 40.22 70 ARG A CA 1
ATOM 585 C C . ARG A 1 70 ? -64.782 -64.728 20.429 1.00 42.94 70 ARG A C 1
ATOM 586 O O . ARG A 1 70 ? -66.001 -64.832 20.592 1.00 41.46 70 ARG A O 1
ATOM 594 N N . ILE A 1 71 ? -64.197 -64.952 19.257 1.00 36.70 71 ILE A N 1
ATOM 595 C CA . ILE A 1 71 ? -64.987 -65.344 18.097 1.00 38.80 71 ILE A CA 1
ATOM 596 C C . ILE A 1 71 ? -65.761 -66.632 18.365 1.00 37.18 71 ILE A C 1
ATOM 597 O O . ILE A 1 71 ? -66.945 -66.733 18.048 1.00 33.33 71 ILE A O 1
ATOM 602 N N . LYS A 1 72 ? -65.085 -67.616 18.947 1.00 42.28 72 LYS A N 1
ATOM 603 C CA . LYS A 1 72 ? -65.723 -68.888 19.256 1.00 35.36 72 LYS A CA 1
ATOM 604 C C . LYS A 1 72 ? -66.874 -68.695 20.234 1.00 39.31 72 LYS A C 1
ATOM 605 O O . LYS A 1 72 ? -67.912 -69.347 20.118 1.00 36.44 72 LYS A O 1
ATOM 611 N N . GLU A 1 73 ? -66.696 -67.786 21.187 1.00 37.15 73 GLU A N 1
ATOM 612 C CA . GLU A 1 73 ? -67.733 -67.520 22.174 1.00 35.45 73 GLU A CA 1
ATOM 613 C C . GLU A 1 73 ? -68.980 -66.933 21.530 1.00 35.38 73 GLU A C 1
ATOM 614 O O . GLU A 1 73 ? -70.088 -67.339 21.859 1.00 29.91 73 GLU A O 1
ATOM 620 N N . TRP A 1 74 ? -68.797 -65.982 20.615 1.00 33.27 74 TRP A N 1
ATOM 621 C CA . TRP A 1 74 ? -69.933 -65.392 19.909 1.00 33.49 74 TRP A CA 1
ATOM 622 C C . TRP A 1 74 ? -70.615 -66.375 18.960 1.00 38.65 74 TRP A C 1
ATOM 623 O O . TRP A 1 74 ? -71.845 -66.412 18.883 1.00 33.56 74 TRP A O 1
ATOM 634 N N . GLU A 1 75 ? -69.826 -67.160 18.228 1.00 34.65 75 GLU A N 1
ATOM 635 C CA . GLU A 1 75 ? -70.416 -68.189 17.379 1.00 36.81 75 GLU A CA 1
ATOM 636 C C . GLU A 1 75 ? -71.299 -69.104 18.223 1.00 37.39 75 GLU A C 1
ATOM 637 O O . GLU A 1 75 ? -72.447 -69.387 17.864 1.00 33.45 75 GLU A O 1
ATOM 643 N N . ASP A 1 76 ? -70.772 -69.548 19.361 1.00 38.67 76 ASP A N 1
ATOM 644 C CA . ASP A 1 76 ? -71.534 -70.428 20.243 1.00 36.27 76 ASP A CA 1
ATOM 645 C C . ASP A 1 76 ? -72.846 -69.811 20.704 1.00 32.99 76 ASP A C 1
ATOM 646 O O . ASP A 1 76 ? -73.889 -70.469 20.678 1.00 32.41 76 ASP A O 1
ATOM 651 N N . ILE A 1 77 ? -72.798 -68.557 21.151 1.00 33.98 77 ILE A N 1
ATOM 652 C CA . ILE A 1 77 ? -74.018 -67.900 21.619 1.00 30.52 77 ILE A CA 1
ATOM 653 C C . ILE A 1 77 ? -74.999 -67.668 20.474 1.00 33.56 77 ILE A C 1
ATOM 654 O O . ILE A 1 77 ? -76.194 -67.953 20.608 1.00 32.61 77 ILE A O 1
ATOM 659 N N . PHE A 1 78 ? -74.501 -67.177 19.339 1.00 32.27 78 PHE A N 1
ATOM 660 C CA . PHE A 1 78 ? -75.355 -67.012 18.165 1.00 32.03 78 PHE A CA 1
ATOM 661 C C . PHE A 1 78 ? -76.004 -68.350 17.809 1.00 27.28 78 PHE A C 1
ATOM 662 O O . PHE A 1 78 ? -77.205 -68.427 17.572 1.00 28.78 78 PHE A O 1
ATOM 670 N N . PHE A 1 79 ? -75.196 -69.406 17.777 1.00 29.65 79 PHE A N 1
ATOM 671 C CA . PHE A 1 79 ? -75.684 -70.730 17.405 1.00 30.81 79 PHE A CA 1
ATOM 672 C C . PHE A 1 79 ? -76.822 -71.189 18.312 1.00 30.33 79 PHE A C 1
ATOM 673 O O . PHE A 1 79 ? -77.868 -71.653 17.840 1.00 30.06 79 PHE A O 1
ATOM 681 N N . ARG A 1 80 ? -76.611 -71.059 19.616 1.00 31.82 80 ARG A N 1
ATOM 682 C CA . ARG A 1 80 ? -77.610 -71.467 20.600 1.00 32.12 80 ARG A CA 1
ATOM 683 C C . ARG A 1 80 ? -78.952 -70.756 20.429 1.00 31.25 80 ARG A C 1
ATOM 684 O O . ARG A 1 80 ? -80.009 -71.398 20.419 1.00 30.07 80 ARG A O 1
ATOM 692 N N . VAL A 1 81 ? -78.922 -69.435 20.279 1.00 29.08 81 VAL A N 1
ATOM 693 C CA . VAL A 1 81 ? -80.171 -68.687 20.174 1.00 29.49 81 VAL A CA 1
ATOM 694 C C . VAL A 1 81 ? -80.893 -68.933 18.851 1.00 28.17 81 VAL A C 1
ATOM 695 O O . VAL A 1 81 ? -82.128 -68.931 18.806 1.00 27.22 81 VAL A O 1
ATOM 699 N N . LEU A 1 82 ? -80.126 -69.160 17.785 1.00 24.31 82 LEU A N 1
ATOM 700 C CA . LEU A 1 82 ? -80.689 -69.499 16.480 1.00 22.55 82 LEU A CA 1
ATOM 701 C C . LEU A 1 82 ? -81.283 -70.904 16.497 1.00 23.62 82 LEU A C 1
ATOM 702 O O . LEU A 1 82 ? -82.416 -71.118 16.052 1.00 25.05 82 LEU A O 1
ATOM 707 N N . LYS A 1 83 ? -80.517 -71.861 17.013 1.00 26.55 83 LYS A N 1
ATOM 708 C CA . LYS A 1 83 ? -80.982 -73.240 17.065 1.00 28.65 83 LYS A CA 1
ATOM 709 C C . LYS A 1 83 ? -82.253 -73.332 17.898 1.00 27.86 83 LYS A C 1
ATOM 710 O O . LYS A 1 83 ? -83.213 -73.996 17.507 1.00 29.71 83 LYS A O 1
ATOM 716 N N . ALA A 1 84 ? -82.260 -72.644 19.037 1.00 24.47 84 ALA A N 1
ATOM 717 C CA . ALA A 1 84 ? -83.436 -72.628 19.910 1.00 20.99 84 ALA A CA 1
ATOM 718 C C . ALA A 1 84 ? -84.611 -71.899 19.254 1.00 29.12 84 ALA A C 1
ATOM 719 O O . ALA A 1 84 ? -85.761 -72.027 19.698 1.00 27.57 84 ALA A O 1
ATOM 721 N N . ARG A 1 85 ? -84.315 -71.160 18.182 1.00 26.23 85 ARG A N 1
ATOM 722 C CA . ARG A 1 85 ? -85.305 -70.328 17.495 1.00 26.62 85 ARG A CA 1
ATOM 723 C C . ARG A 1 85 ? -85.913 -69.262 18.408 1.00 25.16 85 ARG A C 1
ATOM 724 O O . ARG A 1 85 ? -87.108 -68.957 18.333 1.00 20.95 85 ARG A O 1
ATOM 732 N N . LEU A 1 86 ? -85.077 -68.706 19.278 1.00 21.99 86 LEU A N 1
ATOM 733 C CA . LEU A 1 86 ? -85.475 -67.586 20.132 1.00 25.42 86 LEU A CA 1
ATOM 734 C C . LEU A 1 86 ? -85.380 -66.265 19.358 1.00 28.87 86 LEU A C 1
ATOM 735 O O . LEU A 1 86 ? -86.177 -65.330 19.569 1.00 20.41 86 LEU A O 1
ATOM 740 N N . PHE A 1 87 ? -84.395 -66.217 18.461 1.00 22.54 87 PHE A N 1
ATOM 741 C CA . PHE A 1 87 ? -84.160 -65.096 17.550 1.00 22.86 87 PHE A CA 1
ATOM 742 C C . PHE A 1 87 ? -83.768 -65.662 16.187 1.00 22.50 87 PHE A C 1
ATOM 743 O O . PHE A 1 87 ? -82.973 -66.597 16.114 1.00 23.18 87 PHE A O 1
ATOM 751 N N . ILE A 1 88 ? -84.334 -65.107 15.121 1.00 19.34 88 ILE A N 1
ATOM 752 C CA . ILE A 1 88 ? -84.003 -65.528 13.758 1.00 21.39 88 ILE A CA 1
ATOM 753 C C . ILE A 1 88 ? -83.885 -64.308 12.837 1.00 24.59 88 ILE A C 1
ATOM 754 O O . ILE A 1 88 ? -84.782 -63.469 12.808 1.00 21.57 88 ILE A O 1
ATOM 759 N N . PRO A 1 89 ? -82.785 -64.215 12.067 1.00 24.48 89 PRO A N 1
ATOM 760 C CA . PRO A 1 89 ? -82.574 -63.106 11.121 1.00 21.92 89 PRO A CA 1
ATOM 761 C C . PRO A 1 89 ? -83.462 -63.186 9.877 1.00 21.42 89 PRO A C 1
ATOM 762 O O . PRO A 1 89 ? -83.968 -64.260 9.557 1.00 19.86 89 PRO A O 1
ATOM 766 N N . ASN A 1 90 ? -83.621 -62.072 9.165 1.00 20.70 90 ASN A N 1
ATOM 767 C CA . ASN A 1 90 ? -84.370 -62.109 7.907 1.00 18.30 90 ASN A CA 1
ATOM 768 C C . ASN A 1 90 ? -83.883 -63.190 6.930 1.00 17.42 90 ASN A C 1
ATOM 769 O O . ASN A 1 90 ? -82.706 -63.567 6.928 1.00 19.46 90 ASN A O 1
ATOM 774 N N . SER A 1 91 ? -84.792 -63.674 6.093 1.00 19.24 91 SER A N 1
ATOM 775 C CA . SER A 1 91 ? -84.504 -64.813 5.210 1.00 19.89 91 SER A CA 1
ATOM 776 C C . SER A 1 91 ? -83.192 -64.719 4.433 1.00 20.27 91 SER A C 1
ATOM 777 O O . SER A 1 91 ? -82.469 -65.701 4.358 1.00 20.75 91 SER A O 1
ATOM 780 N N . PRO A 1 92 ? -82.882 -63.546 3.853 1.00 19.71 92 PRO A N 1
ATOM 781 C CA . PRO A 1 92 ? -81.641 -63.500 3.063 1.00 18.58 92 PRO A CA 1
ATOM 782 C C . PRO A 1 92 ? -80.397 -63.819 3.888 1.00 21.90 92 PRO A C 1
ATOM 783 O O . PRO A 1 92 ? -79.436 -64.342 3.343 1.00 18.87 92 PRO A O 1
ATOM 787 N N . THR A 1 93 ? -80.408 -63.530 5.186 1.00 23.04 93 THR A N 1
ATOM 788 C CA . THR A 1 93 ? -79.286 -63.936 6.021 1.00 19.70 93 THR A CA 1
ATOM 789 C C . THR A 1 93 ? -79.192 -65.465 6.066 1.00 24.83 93 THR A C 1
ATOM 790 O O . THR A 1 93 ? -78.110 -66.025 5.987 1.00 19.27 93 THR A O 1
ATOM 794 N N . LEU A 1 94 ? -80.333 -66.139 6.202 1.00 21.46 94 LEU A N 1
ATOM 795 C CA . LEU A 1 94 ? -80.364 -67.601 6.222 1.00 19.55 94 LEU A CA 1
ATOM 796 C C . LEU A 1 94 ? -80.037 -68.209 4.860 1.00 24.09 94 LEU A C 1
ATOM 797 O O . LEU A 1 94 ? -79.365 -69.233 4.791 1.00 27.78 94 LEU A O 1
ATOM 802 N N . PHE A 1 95 ? -80.555 -67.603 3.792 1.00 21.38 95 PHE A N 1
ATOM 803 C CA . PHE A 1 95 ? -80.302 -68.079 2.424 1.00 22.77 95 PHE A CA 1
ATOM 804 C C . PHE A 1 95 ? -78.826 -67.980 2.047 1.00 28.93 95 PHE A C 1
ATOM 805 O O . PHE A 1 95 ? -78.241 -68.909 1.463 1.00 33.68 95 PHE A O 1
ATOM 813 N N . ASN A 1 96 ? -78.231 -66.832 2.344 1.00 23.00 96 ASN A N 1
ATOM 814 C CA . ASN A 1 96 ? -77.011 -66.420 1.651 1.00 25.72 96 ASN A CA 1
ATOM 815 C C . ASN A 1 96 ? -75.733 -66.440 2.479 1.00 27.91 96 ASN A C 1
ATOM 816 O O . ASN A 1 96 ? -74.630 -66.311 1.935 1.00 26.94 96 ASN A O 1
ATOM 821 N N . ALA A 1 97 ? -75.872 -66.594 3.795 1.00 26.68 97 ALA A N 1
ATOM 822 C CA . ALA A 1 97 ? -74.699 -66.658 4.651 1.00 22.88 97 ALA A CA 1
ATOM 823 C C . ALA A 1 97 ? -73.784 -67.793 4.192 1.00 24.41 97 ALA A C 1
ATOM 824 O O . ALA A 1 97 ? -74.231 -68.929 4.035 1.00 29.00 97 ALA A O 1
ATOM 826 N N . GLY A 1 98 ? -72.509 -67.490 3.959 1.00 24.64 98 GLY A N 1
ATOM 827 C CA . GLY A 1 98 ? -71.560 -68.518 3.580 1.00 24.13 98 GLY A CA 1
ATOM 828 C C . GLY A 1 98 ? -71.338 -68.742 2.088 1.00 28.35 98 GLY A C 1
ATOM 829 O O . GLY A 1 98 ? -70.429 -69.477 1.719 1.00 30.59 98 GLY A O 1
ATOM 830 N N . LEU A 1 99 ? -72.152 -68.135 1.229 1.00 24.11 99 LEU A N 1
ATOM 831 C CA . LEU A 1 99 ? -71.933 -68.271 -0.221 1.00 22.59 99 LEU A CA 1
ATOM 832 C C . LEU A 1 99 ? -70.521 -67.816 -0.586 1.00 31.98 99 LEU A C 1
ATOM 833 O O . LEU A 1 99 ? -70.101 -66.722 -0.213 1.00 29.61 99 LEU A O 1
ATOM 838 N N . GLY A 1 100 ? -69.794 -68.662 -1.313 1.00 31.29 100 GLY A N 1
ATOM 839 C CA . GLY A 1 100 ? -68.420 -68.369 -1.694 1.00 29.81 100 GLY A CA 1
ATOM 840 C C . GLY A 1 100 ? -67.405 -69.104 -0.838 1.00 34.06 100 GLY A C 1
ATOM 841 O O . GLY A 1 100 ? -66.260 -69.301 -1.249 1.00 33.13 100 GLY A O 1
ATOM 842 N N . VAL A 1 101 ? -67.828 -69.529 0.349 1.00 30.69 101 VAL A N 1
ATOM 843 C CA . VAL A 1 101 ? -66.919 -70.150 1.308 1.00 34.87 101 VAL A CA 1
ATOM 844 C C . VAL A 1 101 ? -66.789 -71.647 1.064 1.00 36.96 101 VAL A C 1
ATOM 845 O O . VAL A 1 101 ? -67.775 -72.315 0.766 1.00 36.92 101 VAL A O 1
ATOM 849 N N . LYS A 1 102 ? -65.572 -72.169 1.178 1.00 38.62 102 LYS A N 1
ATOM 850 C CA . LYS A 1 102 ? -65.351 -73.601 1.013 1.00 38.58 102 LYS A CA 1
ATOM 851 C C . LYS A 1 102 ? -66.277 -74.340 1.967 1.00 39.49 102 LYS A C 1
ATOM 852 O O . LYS A 1 102 ? -66.404 -73.950 3.124 1.00 37.32 102 LYS A O 1
ATOM 858 N N . HIS A 1 103 ? -66.919 -75.400 1.482 1.00 42.42 103 HIS A N 1
ATOM 859 C CA . HIS A 1 103 ? -67.901 -76.135 2.282 1.00 40.17 103 HIS A CA 1
ATOM 860 C C . HIS A 1 103 ? -67.318 -76.778 3.533 1.00 42.24 103 HIS A C 1
ATOM 861 O O . HIS A 1 103 ? -68.041 -77.024 4.495 1.00 39.22 103 HIS A O 1
ATOM 868 N N . ASP A 1 104 ? -66.018 -77.050 3.527 1.00 41.63 104 ASP A N 1
ATOM 869 C CA . ASP A 1 104 ? -65.396 -77.723 4.665 1.00 50.45 104 ASP A CA 1
ATOM 870 C C . ASP A 1 104 ? -65.182 -76.793 5.858 1.00 49.63 104 ASP A C 1
ATOM 871 O O . ASP A 1 104 ? -64.685 -77.217 6.903 1.00 52.80 104 ASP A O 1
ATOM 876 N N . LEU A 1 105 ? -65.570 -75.530 5.708 1.00 41.27 105 LEU A N 1
ATOM 877 C CA . LEU A 1 105 ? -65.423 -74.563 6.793 1.00 39.93 105 LEU A CA 1
ATOM 878 C C . LEU A 1 105 ? -66.745 -74.198 7.467 1.00 36.47 105 LEU A C 1
ATOM 879 O O . LEU A 1 105 ? -66.764 -73.846 8.640 1.00 34.85 105 LEU A O 1
ATOM 884 N N . LEU A 1 106 ? -67.842 -74.274 6.725 1.00 30.03 106 LEU A N 1
ATOM 885 C CA . LEU A 1 106 ? -69.122 -73.768 7.224 1.00 35.84 106 LEU A CA 1
ATOM 886 C C . LEU A 1 106 ? -69.755 -74.602 8.337 1.00 35.56 106 LEU A C 1
ATOM 887 O O . LEU A 1 106 ? -70.474 -74.059 9.176 1.00 37.18 106 LEU A O 1
ATOM 892 N N . TRP A 1 107 ? -69.491 -75.907 8.357 1.00 36.94 107 TRP A N 1
ATOM 893 C CA . TRP A 1 107 ? -70.159 -76.790 9.319 1.00 39.85 107 TRP A CA 1
ATOM 894 C C . TRP A 1 107 ? -69.252 -77.630 10.223 1.00 43.22 107 TRP A C 1
ATOM 895 O O . TRP A 1 107 ? -69.747 -78.339 11.099 1.00 46.38 107 TRP A O 1
ATOM 906 N N . LYS A 1 108 ? -67.939 -77.574 10.023 1.00 46.09 108 LYS A N 1
ATOM 907 C CA . LYS A 1 108 ? -67.051 -78.397 10.843 1.00 49.45 108 LYS A CA 1
ATOM 908 C C . LYS A 1 108 ? -67.153 -77.995 12.312 1.00 48.73 108 LYS A C 1
ATOM 909 O O . LYS A 1 108 ? -67.553 -76.873 12.619 1.00 46.63 108 LYS A O 1
ATOM 915 N N . PRO A 1 109 ? -66.809 -78.918 13.225 1.00 49.63 109 PRO A N 1
ATOM 916 C CA . PRO A 1 109 ? -66.950 -78.634 14.659 1.00 51.44 109 PRO A CA 1
ATOM 917 C C . PRO A 1 109 ? -66.180 -77.380 15.055 1.00 52.45 109 PRO A C 1
ATOM 918 O O . PRO A 1 109 ? -65.061 -77.167 14.586 1.00 57.02 109 PRO A O 1
ATOM 922 N N . ILE A 1 110 ? -66.779 -76.568 15.916 1.00 49.80 110 ILE A N 1
ATOM 923 C CA . ILE A 1 110 ? -66.202 -75.291 16.319 1.00 52.17 110 ILE A CA 1
ATOM 924 C C . ILE A 1 110 ? -64.862 -75.428 17.048 1.00 61.08 110 ILE A C 1
ATOM 925 O O . ILE A 1 110 ? -64.099 -74.465 17.139 1.00 64.37 110 ILE A O 1
ATOM 930 N N . ASP A 1 111 ? -64.568 -76.619 17.560 1.00 63.15 111 ASP A N 1
ATOM 931 C CA . ASP A 1 111 ? -63.312 -76.828 18.276 1.00 71.96 111 ASP A CA 1
ATOM 932 C C . ASP A 1 111 ? -62.167 -77.082 17.303 1.00 71.33 111 ASP A C 1
ATOM 933 O O . ASP A 1 111 ? -61.002 -77.149 17.697 1.00 72.57 111 ASP A O 1
ATOM 938 N N . GLN A 1 112 ? -62.516 -77.223 16.028 1.00 66.12 112 GLN A N 1
ATOM 939 C CA . GLN A 1 112 ? -61.535 -77.435 14.976 1.00 65.87 112 GLN A CA 1
ATOM 940 C C . GLN A 1 112 ? -61.264 -76.133 14.231 1.00 65.37 112 GLN A C 1
ATOM 941 O O . GLN A 1 112 ? -60.496 -76.107 13.268 1.00 64.26 112 GLN A O 1
ATOM 947 N N . MET A 1 113 ? -61.902 -75.055 14.677 1.00 63.36 113 MET A N 1
ATOM 948 C CA . MET A 1 113 ? -61.742 -73.759 14.025 1.00 58.66 113 MET A CA 1
ATOM 949 C C . MET A 1 113 ? -60.506 -73.016 14.522 1.00 53.24 113 MET A C 1
ATOM 950 O O . MET A 1 113 ? -60.289 -72.880 15.726 1.00 52.65 113 MET A O 1
ATOM 955 N N . THR A 1 114 ? -59.699 -72.537 13.583 1.00 50.67 114 THR A N 1
ATOM 956 C CA . THR A 1 114 ? -58.531 -71.732 13.911 1.00 47.81 114 THR A CA 1
ATOM 957 C C . THR A 1 114 ? -58.787 -70.309 13.452 1.00 47.81 114 THR A C 1
ATOM 958 O O . THR A 1 114 ? -59.741 -70.058 12.718 1.00 45.21 114 THR A O 1
ATOM 962 N N . LEU A 1 115 ? -57.942 -69.379 13.880 1.00 45.18 115 LEU A N 1
ATOM 963 C CA . LEU A 1 115 ? -58.057 -67.997 13.432 1.00 47.51 115 LEU A CA 1
ATOM 964 C C . LEU A 1 115 ? -57.963 -67.909 11.908 1.00 46.43 115 LEU A C 1
ATOM 965 O O . LEU A 1 115 ? -58.707 -67.160 11.271 1.00 47.13 115 LEU A O 1
ATOM 970 N N . GLU A 1 116 ? -57.052 -68.679 11.324 1.00 44.20 116 GLU A N 1
ATOM 971 C CA . GLU A 1 116 ? -56.917 -68.699 9.874 1.00 49.52 116 GLU A CA 1
ATOM 972 C C . GLU A 1 116 ? -58.213 -69.134 9.198 1.00 40.45 116 GLU A C 1
ATOM 973 O O . GLU A 1 116 ? -58.571 -68.622 8.138 1.00 40.91 116 GLU A O 1
ATOM 979 N N . ASP A 1 117 ? -58.919 -70.071 9.821 1.00 42.72 117 ASP A N 1
ATOM 980 C CA . ASP A 1 117 ? -60.201 -70.533 9.300 1.00 40.51 117 ASP A CA 1
ATOM 981 C C . ASP A 1 117 ? -61.217 -69.391 9.203 1.00 40.28 117 ASP A C 1
ATOM 982 O O . ASP A 1 117 ? -61.917 -69.259 8.198 1.00 44.15 117 ASP A O 1
ATOM 987 N N . TYR A 1 118 ? -61.282 -68.559 10.238 1.00 41.93 118 TYR A N 1
ATOM 988 C CA . TYR A 1 118 ? -62.209 -67.430 10.234 1.00 37.81 118 TYR A CA 1
ATOM 989 C C . TYR A 1 118 ? -61.790 -66.361 9.226 1.00 34.45 118 TYR A C 1
ATOM 990 O O . TYR A 1 118 ? -62.629 -65.789 8.533 1.00 36.10 118 TYR A O 1
ATOM 999 N N . GLU A 1 119 ? -60.493 -66.086 9.147 1.00 34.25 119 GLU A N 1
ATOM 1000 C CA . GLU A 1 119 ? -59.991 -65.129 8.162 1.00 33.55 119 GLU A CA 1
ATOM 1001 C C . GLU A 1 119 ? -60.323 -65.608 6.758 1.00 36.09 119 GLU A C 1
ATOM 1002 O O . GLU A 1 119 ? -60.558 -64.802 5.849 1.00 38.21 119 GLU A O 1
ATOM 1008 N N . GLU A 1 120 ? -60.349 -66.926 6.579 1.00 38.44 120 GLU A N 1
ATOM 1009 C CA . GLU A 1 120 ? -60.636 -67.481 5.262 1.00 38.26 120 GLU A CA 1
ATOM 1010 C C . GLU A 1 120 ? -62.107 -67.290 4.928 1.00 36.00 120 GLU A C 1
ATOM 1011 O O . GLU A 1 120 ? -62.455 -66.885 3.813 1.00 42.07 120 GLU A O 1
ATOM 1017 N N . ILE A 1 121 ? -62.970 -67.566 5.900 1.00 33.05 121 ILE A N 1
ATOM 1018 C CA . ILE A 1 121 ? -64.394 -67.298 5.730 1.00 29.12 121 ILE A CA 1
ATOM 1019 C C . ILE A 1 121 ? -64.588 -65.839 5.341 1.00 35.21 121 ILE A C 1
ATOM 1020 O O . ILE A 1 121 ? -65.252 -65.532 4.349 1.00 34.39 121 ILE A O 1
ATOM 1025 N N . TYR A 1 122 ? -63.989 -64.938 6.114 1.00 35.17 122 TYR A N 1
ATOM 1026 C CA . TYR A 1 122 ? -64.129 -63.512 5.839 1.00 34.16 122 TYR A CA 1
ATOM 1027 C C . TYR A 1 122 ? -63.701 -63.145 4.413 1.00 35.44 122 TYR A C 1
ATOM 1028 O O . TYR A 1 122 ? -64.368 -62.354 3.747 1.00 32.53 122 TYR A O 1
ATOM 1037 N N . ARG A 1 123 ? -62.601 -63.731 3.940 1.00 38.65 123 ARG A N 1
ATOM 1038 C CA . ARG A 1 123 ? -62.064 -63.414 2.612 1.00 36.61 123 ARG A CA 1
ATOM 1039 C C . ARG A 1 123 ? -62.886 -63.926 1.431 1.00 38.14 123 ARG A C 1
ATOM 1040 O O . ARG A 1 123 ? -62.834 -63.348 0.344 1.00 39.69 123 ARG A O 1
ATOM 1048 N N . SER A 1 124 ? -63.612 -65.021 1.627 1.00 30.63 124 SER A N 1
ATOM 1049 C CA . SER A 1 124 ? -64.173 -65.755 0.495 1.00 35.93 124 SER A CA 1
ATOM 1050 C C . SER A 1 124 ? -65.679 -65.565 0.296 1.00 37.00 124 SER A C 1
ATOM 1051 O O . SER A 1 124 ? -66.289 -66.214 -0.555 1.00 37.20 124 SER A O 1
ATOM 1054 N N . ARG A 1 125 ? -66.266 -64.668 1.079 1.00 32.02 125 ARG A N 1
ATOM 1055 C CA . ARG A 1 125 ? -67.638 -64.229 0.843 1.00 29.40 125 ARG A CA 1
ATOM 1056 C C . ARG A 1 125 ? -67.718 -63.694 -0.577 1.00 34.90 125 ARG A C 1
ATOM 1057 O O . ARG A 1 125 ? -66.934 -62.816 -0.952 1.00 37.30 125 ARG A O 1
ATOM 1065 N N . ASN A 1 126 ? -68.647 -64.212 -1.377 1.00 32.69 126 ASN A N 1
ATOM 1066 C CA . ASN A 1 126 ? -68.692 -63.813 -2.791 1.00 34.26 126 ASN A CA 1
ATOM 1067 C C . ASN A 1 126 ? -69.718 -62.709 -3.065 1.00 30.49 126 ASN A C 1
ATOM 1068 O O . ASN A 1 126 ? -70.292 -62.152 -2.134 1.00 26.64 126 ASN A O 1
ATOM 1073 N N . HIS A 1 127 ? -69.936 -62.386 -4.338 1.00 28.60 127 HIS A N 1
ATOM 1074 C CA . HIS A 1 127 ? -70.778 -61.246 -4.690 1.00 28.75 127 HIS A CA 1
ATOM 1075 C C . HIS A 1 127 ? -72.267 -61.496 -4.447 1.00 26.91 127 HIS A C 1
ATOM 1076 O O . HIS A 1 127 ? -73.095 -60.594 -4.594 1.00 27.57 127 HIS A O 1
ATOM 1083 N N . LEU A 1 128 ? -72.603 -62.727 -4.087 1.00 26.49 128 LEU A N 1
ATOM 1084 C CA . LEU A 1 128 ? -73.990 -63.092 -3.815 1.00 22.13 128 LEU A CA 1
ATOM 1085 C C . LEU A 1 128 ? -74.285 -63.097 -2.318 1.00 23.45 128 LEU A C 1
ATOM 1086 O O . LEU A 1 128 ? -75.395 -63.445 -1.908 1.00 28.31 128 LEU A O 1
ATOM 1091 N N . HIS A 1 129 ? -73.289 -62.729 -1.511 1.00 27.61 129 HIS A N 1
ATOM 1092 C CA . HIS A 1 129 ? -73.362 -62.847 -0.042 1.00 28.64 129 HIS A CA 1
ATOM 1093 C C . HIS A 1 129 ? -74.166 -61.692 0.558 1.00 27.18 129 HIS A C 1
ATOM 1094 O O . HIS A 1 129 ? -73.669 -60.918 1.385 1.00 23.81 129 HIS A O 1
ATOM 1101 N N . MET A 1 130 ? -75.424 -61.598 0.141 1.00 23.44 130 MET A N 1
ATOM 1102 C CA . MET A 1 130 ? -76.273 -60.464 0.466 1.00 21.23 130 MET A CA 1
ATOM 1103 C C . MET A 1 130 ? -77.249 -60.877 1.574 1.00 22.15 130 MET A C 1
ATOM 1104 O O . MET A 1 130 ? -78.053 -61.783 1.390 1.00 22.29 130 MET A O 1
ATOM 1109 N N . LEU A 1 131 ? -77.164 -60.209 2.721 1.00 20.01 131 LEU A N 1
ATOM 1110 C CA . LEU A 1 131 ? -77.818 -60.689 3.942 1.00 20.14 131 LEU A CA 1
ATOM 1111 C C . LEU A 1 131 ? -78.932 -59.778 4.440 1.00 23.31 131 LEU A C 1
ATOM 1112 O O . LEU A 1 131 ? -79.434 -59.975 5.550 1.00 19.85 131 LEU A O 1
ATOM 1117 N N . SER A 1 132 ? -79.305 -58.783 3.636 1.00 23.19 132 SER A N 1
ATOM 1118 C CA . SER A 1 132 ? -80.333 -57.806 4.025 1.00 19.63 132 SER A CA 1
ATOM 1119 C C . SER A 1 132 ? -81.590 -57.918 3.177 1.00 25.98 132 SER A C 1
ATOM 1120 O O . SER A 1 132 ? -81.516 -58.194 1.980 1.00 26.57 132 SER A O 1
ATOM 1123 N N . ALA A 1 133 ? -82.745 -57.678 3.795 1.00 21.26 133 ALA A N 1
ATOM 1124 C CA . ALA A 1 133 ? -84.022 -57.795 3.088 1.00 19.35 133 ALA A CA 1
ATOM 1125 C C . ALA A 1 133 ? -84.561 -56.512 2.446 1.00 19.98 133 ALA A C 1
ATOM 1126 O O . ALA A 1 133 ? -85.402 -56.586 1.556 1.00 22.66 133 ALA A O 1
ATOM 1128 N N . CYS A 1 134 ? -84.092 -55.349 2.893 1.00 20.02 134 CYS A N 1
ATOM 1129 C CA . CYS A 1 134 ? -84.762 -54.075 2.588 1.00 17.80 134 CYS A CA 1
ATOM 1130 C C . CYS A 1 134 ? -83.860 -53.075 1.892 1.00 14.73 134 CYS A C 1
ATOM 1131 O O . CYS A 1 134 ? -82.795 -52.757 2.401 1.00 19.65 134 CYS A O 1
ATOM 1134 N N . PHE A 1 135 ? -84.324 -52.549 0.759 1.00 16.37 135 PHE A N 1
ATOM 1135 C CA . PHE A 1 135 ? -83.560 -51.604 -0.054 1.00 17.73 135 PHE A CA 1
ATOM 1136 C C . PHE A 1 135 ? -84.420 -50.419 -0.513 1.00 18.01 135 PHE A C 1
ATOM 1137 O O . PHE A 1 135 ? -85.623 -50.561 -0.743 1.00 19.89 135 PHE A O 1
ATOM 1145 N N . VAL A 1 136 ? -83.796 -49.261 -0.691 1.00 21.04 136 VAL A N 1
ATOM 1146 C CA . VAL A 1 136 ? -84.417 -48.181 -1.467 1.00 21.28 136 VAL A CA 1
ATOM 1147 C C . VAL A 1 136 ? -83.385 -47.609 -2.450 1.00 18.93 136 VAL A C 1
ATOM 1148 O O . VAL A 1 136 ? -82.233 -47.407 -2.083 1.00 18.60 136 VAL A O 1
ATOM 1152 N N . VAL A 1 137 ? -83.798 -47.381 -3.694 1.00 19.47 137 VAL A N 1
ATOM 1153 C CA . VAL A 1 137 ? -82.969 -46.640 -4.653 1.00 19.80 137 VAL A CA 1
ATOM 1154 C C . VAL A 1 137 ? -83.787 -45.519 -5.273 1.00 15.99 137 VAL A C 1
ATOM 1155 O O . VAL A 1 137 ? -85.007 -45.635 -5.404 1.00 17.99 137 VAL A O 1
ATOM 1159 N N . PRO A 1 138 ? -83.118 -44.425 -5.653 1.00 16.43 138 PRO A N 1
ATOM 1160 C CA . PRO A 1 138 ? -83.790 -43.304 -6.314 1.00 22.43 138 PRO A CA 1
ATOM 1161 C C . PRO A 1 138 ? -84.040 -43.600 -7.786 1.00 21.62 138 PRO A C 1
ATOM 1162 O O . PRO A 1 138 ? -83.367 -44.459 -8.375 1.00 19.11 138 PRO A O 1
ATOM 1166 N N . VAL A 1 139 ? -85.033 -42.925 -8.363 1.00 17.69 139 VAL A N 1
ATOM 1167 C CA . VAL A 1 139 ? -85.270 -43.000 -9.803 1.00 17.15 139 VAL A CA 1
ATOM 1168 C C . VAL A 1 139 ? -85.303 -41.578 -10.369 1.00 21.64 139 VAL A C 1
ATOM 1169 O O . VAL A 1 139 ? -86.340 -40.924 -10.369 1.00 22.49 139 VAL A O 1
ATOM 1173 N N . GLY A 1 140 ? -84.158 -41.099 -10.841 1.00 19.32 140 GLY A N 1
ATOM 1174 C CA . GLY A 1 140 ? -84.054 -39.740 -11.352 1.00 22.39 140 GLY A CA 1
ATOM 1175 C C . GLY A 1 140 ? -84.779 -39.480 -12.667 1.00 22.95 140 GLY A C 1
ATOM 1176 O O . GLY A 1 140 ? -85.065 -40.399 -13.437 1.00 19.08 140 GLY A O 1
ATOM 1177 N N . ASP A 1 141 ? -85.040 -38.205 -12.932 1.00 21.27 141 ASP A N 1
ATOM 1178 C CA . ASP A 1 141 ? -85.847 -37.770 -14.077 1.00 20.71 141 ASP A CA 1
ATOM 1179 C C . ASP A 1 141 ? -85.073 -37.717 -15.404 1.00 19.83 141 ASP A C 1
ATOM 1180 O O . ASP A 1 141 ? -85.017 -36.672 -16.045 1.00 21.61 141 ASP A O 1
ATOM 1185 N N . SER A 1 142 ? -84.496 -38.842 -15.818 1.00 15.93 142 SER A N 1
ATOM 1186 C CA . SER A 1 142 ? -83.847 -38.938 -17.124 1.00 17.73 142 SER A CA 1
ATOM 1187 C C . SER A 1 142 ? -83.828 -40.392 -17.559 1.00 18.34 142 SER A C 1
ATOM 1188 O O . SER A 1 142 ? -83.909 -41.296 -16.722 1.00 17.23 142 SER A O 1
ATOM 1191 N N . ILE A 1 143 ? -83.710 -40.620 -18.865 1.00 19.13 143 ILE A N 1
ATOM 1192 C CA . ILE A 1 143 ? -83.637 -41.976 -19.391 1.00 16.35 143 ILE A CA 1
ATOM 1193 C C . ILE A 1 143 ? -82.458 -42.728 -18.779 1.00 18.98 143 ILE A C 1
ATOM 1194 O O . ILE A 1 143 ? -82.585 -43.878 -18.371 1.00 21.46 143 ILE A O 1
ATOM 1199 N N . GLU A 1 144 ? -81.308 -42.069 -18.715 1.00 19.64 144 GLU A N 1
ATOM 1200 C CA . GLU A 1 144 ? -80.115 -42.678 -18.141 1.00 18.36 144 GLU A CA 1
ATOM 1201 C C . GLU A 1 144 ? -80.367 -43.156 -16.697 1.00 20.88 144 GLU A C 1
ATOM 1202 O O . GLU A 1 144 ? -80.053 -44.297 -16.346 1.00 22.10 144 GLU A O 1
ATOM 1208 N N . GLU A 1 145 ? -80.938 -42.288 -15.867 1.00 20.21 145 GLU A N 1
ATOM 1209 C CA . GLU A 1 145 ? -81.171 -42.641 -14.457 1.00 23.56 145 GLU A CA 1
ATOM 1210 C C . GLU A 1 145 ? -82.253 -43.703 -14.275 1.00 21.54 145 GLU A C 1
ATOM 1211 O O . GLU A 1 145 ? -82.135 -44.579 -13.411 1.00 23.84 145 GLU A O 1
ATOM 1217 N N . ILE A 1 146 ? -83.311 -43.610 -15.077 1.00 19.60 146 ILE A N 1
ATOM 1218 C CA . ILE A 1 146 ? -84.388 -44.591 -15.040 1.00 15.78 146 ILE A CA 1
ATOM 1219 C C . ILE A 1 146 ? -83.889 -45.999 -15.337 1.00 17.83 146 ILE A C 1
ATOM 1220 O O . ILE A 1 146 ? -84.188 -46.949 -14.610 1.00 16.92 146 ILE A O 1
ATOM 1225 N N . PHE A 1 147 ? -83.131 -46.149 -16.415 1.00 21.39 147 PHE A N 1
ATOM 1226 C CA . PHE A 1 147 ? -82.697 -47.488 -16.788 1.00 16.47 147 PHE A CA 1
ATOM 1227 C C . PHE A 1 147 ? -81.518 -47.994 -15.944 1.00 19.01 147 PHE A C 1
ATOM 1228 O O . PHE A 1 147 ? -81.344 -49.202 -15.763 1.00 22.06 147 PHE A O 1
ATOM 1236 N N . GLU A 1 148 ? -80.747 -47.075 -15.375 1.00 18.42 148 GLU A N 1
ATOM 1237 C CA . GLU A 1 148 ? -79.786 -47.478 -14.353 1.00 21.61 148 GLU A CA 1
ATOM 1238 C C . GLU A 1 148 ? -80.538 -48.047 -13.133 1.00 21.17 148 GLU A C 1
ATOM 1239 O O . GLU A 1 148 ? -80.130 -49.067 -12.565 1.00 20.98 148 GLU A O 1
ATOM 1245 N N . ALA A 1 149 ? -81.643 -47.410 -12.745 1.00 19.51 149 ALA A N 1
ATOM 1246 C CA . ALA A 1 149 ? -82.463 -47.932 -11.629 1.00 17.21 149 ALA A CA 1
ATOM 1247 C C . ALA A 1 149 ? -83.120 -49.269 -11.978 1.00 18.37 149 ALA A C 1
ATOM 1248 O O . ALA A 1 149 ? -83.272 -50.132 -11.113 1.00 15.91 149 ALA A O 1
ATOM 1250 N N . VAL A 1 150 ? -83.514 -49.453 -13.239 1.00 18.73 150 VAL A N 1
ATOM 1251 C CA . VAL A 1 150 ? -84.077 -50.742 -13.645 1.00 18.30 150 VAL A CA 1
ATOM 1252 C C . VAL A 1 150 ? -83.052 -51.849 -13.419 1.00 18.26 150 VAL A C 1
ATOM 1253 O O . VAL A 1 150 ? -83.374 -52.923 -12.912 1.00 20.25 150 VAL A O 1
ATOM 1257 N N . LYS A 1 151 ? -81.810 -51.572 -13.796 1.00 16.86 151 LYS A N 1
ATOM 1258 C CA . LYS A 1 151 ? -80.715 -52.521 -13.630 1.00 19.78 151 LYS A CA 1
ATOM 1259 C C . LYS A 1 151 ? -80.454 -52.811 -12.148 1.00 22.91 151 LYS A C 1
ATOM 1260 O O . LYS A 1 151 ? -80.221 -53.955 -11.745 1.00 21.57 151 LYS A O 1
ATOM 1266 N N . GLU A 1 152 ? -80.488 -51.764 -11.338 1.00 17.39 152 GLU A N 1
ATOM 1267 C CA . GLU A 1 152 ? -80.356 -51.924 -9.900 1.00 17.14 152 GLU A CA 1
ATOM 1268 C C . GLU A 1 152 ? -81.463 -52.812 -9.315 1.00 17.21 152 GLU A C 1
ATOM 1269 O O . GLU A 1 152 ? -81.179 -53.664 -8.473 1.00 18.91 152 GLU A O 1
ATOM 1275 N N . TYR A 1 153 ? -82.717 -52.614 -9.743 1.00 16.75 153 TYR A N 1
ATOM 1276 C CA . TYR A 1 153 ? -83.811 -53.504 -9.337 1.00 18.71 153 TYR A CA 1
ATOM 1277 C C . TYR A 1 153 ? -83.503 -54.960 -9.671 1.00 22.91 153 TYR A C 1
ATOM 1278 O O . TYR A 1 153 ? -83.717 -55.849 -8.844 1.00 16.97 153 TYR A O 1
ATOM 1287 N N . ALA A 1 154 ? -83.034 -55.206 -10.892 1.00 18.46 154 ALA A N 1
ATOM 1288 C CA . ALA A 1 154 ? -82.717 -56.572 -11.308 1.00 15.98 154 ALA A CA 1
ATOM 1289 C C . ALA A 1 154 ? -81.621 -57.196 -10.437 1.00 17.04 154 ALA A C 1
ATOM 1290 O O . ALA A 1 154 ? -81.766 -58.326 -9.983 1.00 21.29 154 ALA A O 1
ATOM 1292 N N . LEU A 1 155 ? -80.535 -56.457 -10.209 1.00 18.72 155 LEU A N 1
ATOM 1293 C CA . LEU A 1 155 ? -79.417 -56.945 -9.396 1.00 20.59 155 LEU A CA 1
ATOM 1294 C C . LEU A 1 155 ? -79.815 -57.231 -7.943 1.00 20.30 155 LEU A C 1
ATOM 1295 O O . LEU A 1 155 ? -79.380 -58.226 -7.356 1.00 21.88 155 LEU A O 1
ATOM 1300 N N . ILE A 1 156 ? -80.628 -56.350 -7.370 1.00 22.61 156 ILE A N 1
ATOM 1301 C CA . ILE A 1 156 ? -81.095 -56.521 -5.993 1.00 17.12 156 ILE A CA 1
ATOM 1302 C C . ILE A 1 156 ? -82.008 -57.728 -5.910 1.00 19.42 156 ILE A C 1
ATOM 1303 O O . ILE A 1 156 ? -81.915 -58.545 -4.985 1.00 22.35 156 ILE A O 1
ATOM 1308 N N . THR A 1 157 ? -82.892 -57.838 -6.892 1.00 21.30 157 THR A N 1
ATOM 1309 C CA . THR A 1 157 ? -83.844 -58.930 -6.933 1.00 23.49 157 THR A CA 1
ATOM 1310 C C . THR A 1 157 ? -83.150 -60.277 -7.074 1.00 23.79 157 THR A C 1
ATOM 1311 O O . THR A 1 157 ? -83.563 -61.257 -6.450 1.00 22.68 157 THR A O 1
ATOM 1315 N N . LYS A 1 158 ? -82.108 -60.324 -7.900 1.00 19.38 158 LYS A N 1
ATOM 1316 C CA . LYS A 1 158 ? -81.344 -61.553 -8.089 1.00 22.60 158 LYS A CA 1
ATOM 1317 C C . LYS A 1 158 ? -80.819 -62.124 -6.770 1.00 30.37 158 LYS A C 1
ATOM 1318 O O . LYS A 1 158 ? -80.833 -63.339 -6.559 1.00 28.05 158 LYS A O 1
ATOM 1324 N N . VAL A 1 159 ? -80.334 -61.249 -5.892 1.00 27.73 159 VAL A N 1
ATOM 1325 C CA . VAL A 1 159 ? -79.778 -61.696 -4.612 1.00 32.71 159 VAL A CA 1
ATOM 1326 C C . VAL A 1 159 ? -80.815 -61.805 -3.484 1.00 27.25 159 VAL A C 1
ATOM 1327 O O . VAL A 1 159 ? -80.483 -62.142 -2.350 1.00 34.36 159 VAL A O 1
ATOM 1331 N N . GLY A 1 160 ? -82.074 -61.529 -3.801 1.00 28.47 160 GLY A N 1
ATOM 1332 C CA . GLY A 1 160 ? -83.159 -61.774 -2.874 1.00 26.09 160 GLY A CA 1
ATOM 1333 C C . GLY A 1 160 ? -83.555 -60.605 -1.991 1.00 25.84 160 GLY A C 1
ATOM 1334 O O . GLY A 1 160 ? -84.192 -60.802 -0.962 1.00 27.95 160 GLY A O 1
ATOM 1335 N N . GLY A 1 161 ? -83.177 -59.393 -2.379 1.00 24.09 161 GLY A N 1
ATOM 1336 C CA . GLY A 1 161 ? -83.600 -58.204 -1.662 1.00 21.09 161 GLY A CA 1
ATOM 1337 C C . GLY A 1 161 ? -84.943 -57.669 -2.135 1.00 20.17 161 GLY A C 1
ATOM 1338 O O . GLY A 1 161 ? -85.365 -57.934 -3.257 1.00 22.27 161 GLY A O 1
ATOM 1339 N N . GLY A 1 162 ? -85.617 -56.915 -1.272 1.00 22.82 162 GLY A N 1
ATOM 1340 C CA . GLY A 1 162 ? -86.851 -56.238 -1.639 1.00 21.49 162 GLY A CA 1
ATOM 1341 C C . GLY A 1 162 ? -86.574 -54.747 -1.748 1.00 19.60 162 GLY A C 1
ATOM 1342 O O . GLY A 1 162 ? -85.964 -54.173 -0.849 1.00 23.02 162 GLY A O 1
ATOM 1343 N N . VAL A 1 163 ? -87.012 -54.127 -2.842 1.00 18.27 163 VAL A N 1
ATOM 1344 C CA . VAL A 1 163 ? -86.615 -52.757 -3.144 1.00 15.73 163 VAL A CA 1
ATOM 1345 C C . VAL A 1 163 ? -87.795 -51.841 -3.432 1.00 12.04 163 VAL A C 1
ATOM 1346 O O . VAL A 1 163 ? -88.815 -52.255 -3.999 1.00 18.64 163 VAL A O 1
ATOM 1350 N N . GLY A 1 164 ? -87.682 -50.598 -2.978 1.00 18.73 164 GLY A N 1
ATOM 1351 C CA . GLY A 1 164 ? -88.710 -49.611 -3.241 1.00 19.62 164 GLY A CA 1
ATOM 1352 C C . GLY A 1 164 ? -88.141 -48.330 -3.821 1.00 20.48 164 GLY A C 1
ATOM 1353 O O . GLY A 1 164 ? -86.944 -48.064 -3.712 1.00 14.84 164 GLY A O 1
ATOM 1354 N N . SER A 1 165 ? -89.001 -47.541 -4.453 1.00 14.08 165 SER A N 1
ATOM 1355 C CA . SER A 1 165 ? -88.625 -46.210 -4.902 1.00 15.23 165 SER A CA 1
ATOM 1356 C C . SER A 1 165 ? -89.792 -45.243 -4.825 1.00 14.42 165 SER A C 1
ATOM 1357 O O . SER A 1 165 ? -90.953 -45.634 -4.961 1.00 17.95 165 SER A O 1
ATOM 1360 N N . ASN A 1 166 ? -89.467 -43.972 -4.636 1.00 15.20 166 ASN A N 1
ATOM 1361 C CA . ASN A 1 166 ? -90.417 -42.910 -4.879 1.00 13.30 166 ASN A CA 1
ATOM 1362 C C . ASN A 1 166 ? -90.220 -42.464 -6.324 1.00 14.92 166 ASN A C 1
ATOM 1363 O O . ASN A 1 166 ? -89.111 -42.099 -6.709 1.00 20.19 166 ASN A O 1
ATOM 1368 N N . PHE A 1 167 ? -91.283 -42.530 -7.121 1.00 15.09 167 PHE A N 1
ATOM 1369 C CA . PHE A 1 167 ? -91.195 -42.222 -8.553 1.00 18.60 167 PHE A CA 1
ATOM 1370 C C . PHE A 1 167 ? -91.556 -40.775 -8.873 1.00 19.26 167 PHE A C 1
ATOM 1371 O O . PHE A 1 167 ? -91.704 -40.411 -10.037 1.00 19.00 167 PHE A O 1
ATOM 1379 N N . SER A 1 168 ? -91.694 -39.951 -7.841 1.00 16.16 168 SER A N 1
ATOM 1380 C CA . SER A 1 168 ? -92.155 -38.569 -8.021 1.00 15.21 168 SER A CA 1
ATOM 1381 C C . SER A 1 168 ? -91.205 -37.631 -8.771 1.00 17.74 168 SER A C 1
ATOM 1382 O O . SER A 1 168 ? -91.636 -36.579 -9.262 1.00 19.13 168 SER A O 1
ATOM 1385 N N . GLU A 1 169 ? -89.919 -37.962 -8.847 1.00 20.66 169 GLU A N 1
ATOM 1386 C CA . GLU A 1 169 ? -89.015 -37.128 -9.639 1.00 23.62 169 GLU A CA 1
ATOM 1387 C C . GLU A 1 169 ? -89.372 -37.195 -11.122 1.00 22.74 169 GLU A C 1
ATOM 1388 O O . GLU A 1 169 ? -89.098 -36.258 -11.865 1.00 20.57 169 GLU A O 1
ATOM 1394 N N . LEU A 1 170 ? -89.976 -38.299 -11.558 1.00 19.83 170 LEU A N 1
ATOM 1395 C CA . LEU A 1 170 ? -90.347 -38.438 -12.970 1.00 23.48 170 LEU A CA 1
ATOM 1396 C C . LEU A 1 170 ? -91.440 -37.449 -13.384 1.00 25.26 170 LEU A C 1
ATOM 1397 O O . LEU A 1 170 ? -92.515 -37.416 -12.781 1.00 21.10 170 LEU A O 1
ATOM 1402 N N . ARG A 1 171 ? -91.178 -36.653 -14.423 1.00 18.66 171 ARG A N 1
ATOM 1403 C CA . ARG A 1 171 ? -92.121 -35.602 -14.794 1.00 18.53 171 ARG A CA 1
ATOM 1404 C C . ARG A 1 171 ? -93.420 -36.207 -15.338 1.00 17.86 171 ARG A C 1
ATOM 1405 O O . ARG A 1 171 ? -93.423 -37.319 -15.896 1.00 19.80 171 ARG A O 1
ATOM 1413 N N . PRO A 1 172 ? -94.540 -35.488 -15.169 1.00 24.92 172 PRO A N 1
ATOM 1414 C CA . PRO A 1 172 ? -95.848 -36.064 -15.518 1.00 21.10 172 PRO A CA 1
ATOM 1415 C C . PRO A 1 172 ? -96.011 -36.378 -16.995 1.00 21.49 172 PRO A C 1
ATOM 1416 O O . PRO A 1 172 ? -95.363 -35.769 -17.857 1.00 22.52 172 PRO A O 1
ATOM 1420 N N . LYS A 1 173 ? -96.888 -37.330 -17.284 1.00 22.72 173 LYS A N 1
ATOM 1421 C CA . LYS A 1 173 ? -97.219 -37.676 -18.661 1.00 22.15 173 LYS A CA 1
ATOM 1422 C C . LYS A 1 173 ? -97.545 -36.403 -19.443 1.00 28.20 173 LYS A C 1
ATOM 1423 O O . LYS A 1 173 ? -98.286 -35.546 -18.952 1.00 27.61 173 LYS A O 1
ATOM 1429 N N . GLY A 1 174 ? -96.972 -36.264 -20.639 1.00 24.19 174 GLY A N 1
ATOM 1430 C CA . GLY A 1 174 ? -97.230 -35.100 -21.475 1.00 21.02 174 GLY A CA 1
ATOM 1431 C C . GLY A 1 174 ? -96.294 -33.916 -21.278 1.00 27.65 174 GLY A C 1
ATOM 1432 O O . GLY A 1 174 ? -96.324 -32.960 -22.056 1.00 31.70 174 GLY A O 1
ATOM 1433 N N . SER A 1 175 ? -95.446 -33.977 -20.257 1.00 23.43 175 SER A N 1
ATOM 1434 C CA . SER A 1 175 ? -94.479 -32.911 -20.006 1.00 23.09 175 SER A CA 1
ATOM 1435 C C . SER A 1 175 ? -93.454 -32.830 -21.139 1.00 25.00 175 SER A C 1
ATOM 1436 O O . SER A 1 175 ? -93.105 -33.835 -21.744 1.00 26.78 175 SER A O 1
ATOM 1439 N N . PHE A 1 176 ? -92.962 -31.627 -21.398 1.00 25.53 176 PHE A N 1
ATOM 1440 C CA . PHE A 1 176 ? -91.986 -31.412 -22.460 1.00 24.83 176 PHE A CA 1
ATOM 1441 C C . PHE A 1 176 ? -90.670 -32.140 -22.174 1.00 19.92 176 PHE A C 1
ATOM 1442 O O . PHE A 1 176 ? -90.180 -32.161 -21.032 1.00 20.32 176 PHE A O 1
ATOM 1450 N N . VAL A 1 177 ? -90.113 -32.749 -23.215 1.00 19.79 177 VAL A N 1
ATOM 1451 C CA . VAL A 1 177 ? -88.789 -33.361 -23.149 1.00 27.70 177 VAL A CA 1
ATOM 1452 C C . VAL A 1 177 ? -87.864 -32.597 -24.105 1.00 25.22 177 VAL A C 1
ATOM 1453 O O . VAL A 1 177 ? -87.961 -32.756 -25.317 1.00 25.39 177 VAL A O 1
ATOM 1457 N N . ALA A 1 178 ? -86.981 -31.768 -23.556 1.00 25.86 178 ALA A N 1
ATOM 1458 C CA . ALA A 1 178 ? -86.182 -30.847 -24.373 1.00 33.11 178 ALA A CA 1
ATOM 1459 C C . ALA A 1 178 ? -85.266 -31.544 -25.372 1.00 28.38 178 ALA A C 1
ATOM 1460 O O . ALA A 1 178 ? -85.093 -31.075 -26.500 1.00 25.93 178 ALA A O 1
ATOM 1462 N N . GLY A 1 179 ? -84.678 -32.664 -24.964 1.00 28.76 179 GLY A N 1
ATOM 1463 C CA . GLY A 1 179 ? -83.721 -33.355 -25.810 1.00 30.43 179 GLY A CA 1
ATOM 1464 C C . GLY A 1 179 ? -84.305 -33.888 -27.111 1.00 35.36 179 GLY A C 1
ATOM 1465 O O . GLY A 1 179 ? -83.585 -34.060 -28.097 1.00 37.20 179 GLY A O 1
ATOM 1466 N N . THR A 1 180 ? -85.611 -34.141 -27.116 1.00 29.35 180 THR A N 1
ATOM 1467 C CA . THR A 1 180 ? -86.278 -34.712 -28.280 1.00 26.22 180 THR A CA 1
ATOM 1468 C C . THR A 1 180 ? -87.468 -33.886 -28.742 1.00 27.08 180 THR A C 1
ATOM 1469 O O . THR A 1 180 ? -88.148 -34.268 -29.691 1.00 31.81 180 THR A O 1
ATOM 1473 N N . HIS A 1 181 ? -87.728 -32.772 -28.063 1.00 27.21 181 HIS A N 1
ATOM 1474 C CA . HIS A 1 181 ? -88.950 -32.002 -28.285 1.00 33.38 181 HIS A CA 1
ATOM 1475 C C . HIS A 1 181 ? -90.175 -32.911 -28.215 1.00 36.21 181 HIS A C 1
ATOM 1476 O O . HIS A 1 181 ? -91.145 -32.727 -28.949 1.00 38.60 181 HIS A O 1
ATOM 1483 N N . GLY A 1 182 ? -90.129 -33.898 -27.326 1.00 32.56 182 GLY A N 1
ATOM 1484 C CA . GLY A 1 182 ? -91.211 -34.858 -27.224 1.00 24.73 182 GLY A CA 1
ATOM 1485 C C . GLY A 1 182 ? -92.054 -34.651 -25.976 1.00 25.06 182 GLY A C 1
ATOM 1486 O O . GLY A 1 182 ? -91.962 -33.624 -25.301 1.00 31.25 182 GLY A O 1
ATOM 1487 N N . LYS A 1 183 ? -92.888 -35.641 -25.687 1.00 21.52 183 LYS A N 1
ATOM 1488 C CA . LYS A 1 183 ? -93.744 -35.634 -24.498 1.00 20.09 183 LYS A CA 1
ATOM 1489 C C . LYS A 1 183 ? -93.362 -36.800 -23.599 1.00 22.14 183 LYS A C 1
ATOM 1490 O O . LYS A 1 183 ? -93.171 -37.915 -24.083 1.00 24.77 183 LYS A O 1
ATOM 1496 N N . ALA A 1 184 ? -93.260 -36.553 -22.291 1.00 20.45 184 ALA A N 1
ATOM 1497 C CA . ALA A 1 184 ? -92.839 -37.589 -21.349 1.00 20.05 184 ALA A CA 1
ATOM 1498 C C . ALA A 1 184 ? -93.918 -38.655 -21.176 1.00 21.65 184 ALA A C 1
ATOM 1499 O O . ALA A 1 184 ? -95.113 -38.344 -21.190 1.00 22.80 184 ALA A O 1
ATOM 1501 N N . SER A 1 185 ? -93.494 -39.905 -20.993 1.00 22.31 185 SER A N 1
ATOM 1502 C CA . SER A 1 185 ? -94.420 -41.001 -20.709 1.00 21.78 185 SER A CA 1
ATOM 1503 C C . SER A 1 185 ? -95.061 -40.911 -19.314 1.00 22.69 185 SER A C 1
ATOM 1504 O O . SER A 1 185 ? -96.194 -41.359 -19.122 1.00 20.73 185 SER A O 1
ATOM 1507 N N . GLY A 1 186 ? -94.346 -40.331 -18.349 1.00 18.15 186 GLY A N 1
ATOM 1508 C CA . GLY A 1 186 ? -94.849 -40.232 -16.975 1.00 14.72 186 GLY A CA 1
ATOM 1509 C C . GLY A 1 186 ? -94.465 -41.423 -16.106 1.00 17.40 186 GLY A C 1
ATOM 1510 O O . GLY A 1 186 ? -94.163 -42.493 -16.620 1.00 18.29 186 GLY A O 1
ATOM 1511 N N . PRO A 1 187 ? -94.496 -41.257 -14.773 1.00 16.30 187 PRO A N 1
ATOM 1512 C CA . PRO A 1 187 ? -94.019 -42.324 -13.879 1.00 17.68 187 PRO A CA 1
ATOM 1513 C C . PRO A 1 187 ? -94.737 -43.676 -14.006 1.00 19.26 187 PRO A C 1
ATOM 1514 O O . PRO A 1 187 ? -94.084 -44.703 -13.902 1.00 20.46 187 PRO A O 1
ATOM 1518 N N . VAL A 1 188 ? -96.048 -43.690 -14.207 1.00 18.06 188 VAL A N 1
ATOM 1519 C CA . VAL A 1 188 ? -96.771 -44.954 -14.207 1.00 20.30 188 VAL A CA 1
ATOM 1520 C C . VAL A 1 188 ? -96.357 -45.792 -15.418 1.00 21.67 188 VAL A C 1
ATOM 1521 O O . VAL A 1 188 ? -96.194 -47.011 -15.316 1.00 20.70 188 VAL A O 1
ATOM 1525 N N . SER A 1 189 ? -96.153 -45.137 -16.556 1.00 19.38 189 SER A N 1
ATOM 1526 C CA . SER A 1 189 ? -95.685 -45.860 -17.735 1.00 18.20 189 SER A CA 1
ATOM 1527 C C . SER A 1 189 ? -94.318 -46.481 -17.487 1.00 18.79 189 SER A C 1
ATOM 1528 O O . SER A 1 189 ? -94.063 -47.613 -17.922 1.00 21.20 189 SER A O 1
ATOM 1531 N N . PHE A 1 190 ? -93.433 -45.754 -16.806 1.00 16.70 190 PHE A N 1
ATOM 1532 C CA . PHE A 1 190 ? -92.111 -46.321 -16.495 1.00 18.92 190 PHE A CA 1
ATOM 1533 C C . PHE A 1 190 ? -92.144 -47.444 -15.448 1.00 16.09 190 PHE A C 1
ATOM 1534 O O . PHE A 1 190 ? -91.376 -48.390 -15.546 1.00 19.23 190 PHE A O 1
ATOM 1542 N N . MET A 1 191 ? -93.021 -47.339 -14.452 1.00 17.92 191 MET A N 1
ATOM 1543 C CA . MET A 1 191 ? -93.206 -48.434 -13.490 1.00 18.23 191 MET A CA 1
ATOM 1544 C C . MET A 1 191 ? -93.525 -49.772 -14.177 1.00 19.17 191 MET A C 1
ATOM 1545 O O . MET A 1 191 ? -93.071 -50.826 -13.735 1.00 19.45 191 MET A O 1
ATOM 1550 N N . HIS A 1 192 ? -94.304 -49.729 -15.255 1.00 18.05 192 HIS A N 1
ATOM 1551 C CA . HIS A 1 192 ? -94.592 -50.933 -16.035 1.00 22.00 192 HIS A CA 1
ATOM 1552 C C . HIS A 1 192 ? -93.324 -51.602 -16.547 1.00 26.11 192 HIS A C 1
ATOM 1553 O O . HIS A 1 192 ? -93.263 -52.827 -16.652 1.00 23.80 192 HIS A O 1
ATOM 1560 N N . VAL A 1 193 ? -92.316 -50.796 -16.877 1.00 19.33 193 VAL A N 1
ATOM 1561 C CA . VAL A 1 193 ? -91.055 -51.334 -17.372 1.00 19.12 193 VAL A CA 1
ATOM 1562 C C . VAL A 1 193 ? -90.270 -52.006 -16.255 1.00 17.51 193 VAL A C 1
ATOM 1563 O O . VAL A 1 193 ? -89.699 -53.081 -16.454 1.00 19.65 193 VAL A O 1
ATOM 1567 N N . PHE A 1 194 ? -90.251 -51.372 -15.081 1.00 17.06 194 PHE A N 1
ATOM 1568 C CA . PHE A 1 194 ? -89.676 -51.989 -13.889 1.00 17.61 194 PHE A CA 1
ATOM 1569 C C . PHE A 1 194 ? -90.364 -53.320 -13.625 1.00 19.56 194 PHE A C 1
ATOM 1570 O O . PHE A 1 194 ? -89.703 -54.294 -13.311 1.00 16.60 194 PHE A O 1
ATOM 1578 N N . ASN A 1 195 ? -91.693 -53.366 -13.759 1.00 13.89 195 ASN A N 1
ATOM 1579 C CA . ASN A 1 195 ? -92.418 -54.610 -13.509 1.00 17.82 195 ASN A CA 1
ATOM 1580 C C . ASN A 1 195 ? -92.082 -55.687 -14.523 1.00 19.10 195 ASN A C 1
ATOM 1581 O O . ASN A 1 195 ? -91.881 -56.852 -14.171 1.00 19.68 195 ASN A O 1
ATOM 1586 N N . SER A 1 196 ? -92.010 -55.301 -15.792 1.00 15.65 196 SER A N 1
ATOM 1587 C CA . SER A 1 196 ? -91.640 -56.259 -16.830 1.00 15.42 196 SER A CA 1
ATOM 1588 C C . SER A 1 196 ? -90.243 -56.834 -16.574 1.00 19.58 196 SER A C 1
ATOM 1589 O O . SER A 1 196 ? -89.998 -58.029 -16.780 1.00 19.02 196 SER A O 1
ATOM 1592 N N . ALA A 1 197 ? -89.324 -55.985 -16.134 1.00 18.41 197 ALA A N 1
ATOM 1593 C CA . ALA A 1 197 ? -87.958 -56.438 -15.857 1.00 17.14 197 ALA A CA 1
ATOM 1594 C C . ALA A 1 197 ? -87.956 -57.481 -14.746 1.00 22.95 197 ALA A C 1
ATOM 1595 O O . ALA A 1 197 ? -87.263 -58.502 -14.814 1.00 22.10 197 ALA A O 1
ATOM 1597 N N . ILE A 1 198 ? -88.723 -57.205 -13.702 1.00 17.65 198 ILE A N 1
ATOM 1598 C CA . ILE A 1 198 ? -88.728 -58.092 -12.552 1.00 17.25 198 ILE A CA 1
ATOM 1599 C C . ILE A 1 198 ? -89.501 -59.395 -12.800 1.00 20.71 198 ILE A C 1
ATOM 1600 O O . ILE A 1 198 ? -89.323 -60.385 -12.080 1.00 24.79 198 ILE A O 1
ATOM 1605 N N . SER A 1 199 ? -90.334 -59.421 -13.834 1.00 22.67 199 SER A N 1
ATOM 1606 C CA . SER A 1 199 ? -91.003 -60.669 -14.209 1.00 23.13 199 SER A CA 1
ATOM 1607 C C . SER A 1 199 ? -90.029 -61.751 -14.700 1.00 25.11 199 SER A C 1
ATOM 1608 O O . SER A 1 199 ? -90.393 -62.914 -14.759 1.00 30.66 199 SER A O 1
ATOM 1611 N N . VAL A 1 200 ? -88.799 -61.379 -15.041 1.00 23.68 200 VAL A N 1
ATOM 1612 C CA . VAL A 1 200 ? -87.826 -62.361 -15.523 1.00 22.67 200 VAL A CA 1
ATOM 1613 C C . VAL A 1 200 ? -86.590 -62.492 -14.629 1.00 28.19 200 VAL A C 1
ATOM 1614 O O . VAL A 1 200 ? -85.561 -63.028 -15.045 1.00 33.18 200 VAL A O 1
ATOM 1618 N N . VAL A 1 201 ? -86.679 -61.996 -13.409 1.00 26.40 201 VAL A N 1
ATOM 1619 C CA . VAL A 1 201 ? -85.552 -62.078 -12.494 1.00 18.69 201 VAL A CA 1
ATOM 1620 C C . VAL A 1 201 ? -86.050 -62.506 -11.120 1.00 25.65 201 VAL A C 1
ATOM 1621 O O . VAL A 1 201 ? -87.055 -61.996 -10.618 1.00 29.73 201 VAL A O 1
ATOM 1625 N N . LYS A 1 202 ? -85.336 -63.432 -10.502 1.00 24.93 202 LYS A N 1
ATOM 1626 C CA . LYS A 1 202 ? -85.709 -63.882 -9.170 1.00 24.36 202 LYS A CA 1
ATOM 1627 C C . LYS A 1 202 ? -84.534 -64.582 -8.517 1.00 27.50 202 LYS A C 1
ATOM 1628 O O . LYS A 1 202 ? -83.550 -64.910 -9.184 1.00 26.93 202 LYS A O 1
ATOM 1634 N N . GLN A 1 203 ? -84.622 -64.800 -7.209 1.00 27.12 203 GLN A N 1
ATOM 1635 C CA . GLN A 1 203 ? -83.584 -65.566 -6.554 1.00 36.83 203 GLN A CA 1
ATOM 1636 C C . GLN A 1 203 ? -83.930 -67.045 -6.665 1.00 40.60 203 GLN A C 1
ATOM 1637 O O . GLN A 1 203 ? -84.295 -67.673 -5.680 1.00 30.64 203 GLN A O 1
ATOM 1643 N N . GLY A 1 204 ? -83.842 -67.584 -7.882 1.00 41.39 204 GLY A N 1
ATOM 1644 C CA . GLY A 1 204 ? -84.140 -68.984 -8.134 1.00 41.51 204 GLY A CA 1
ATOM 1645 C C . GLY A 1 204 ? -85.534 -69.397 -7.692 1.00 45.58 204 GLY A C 1
ATOM 1646 O O . GLY A 1 204 ? -86.519 -68.698 -7.944 1.00 43.28 204 GLY A O 1
ATOM 1647 N N . SER A 1 205 ? -85.618 -70.541 -7.024 1.00 44.38 205 SER A N 1
ATOM 1648 C CA . SER A 1 205 ? -86.887 -71.024 -6.498 1.00 50.66 205 SER A CA 1
ATOM 1649 C C . SER A 1 205 ? -87.163 -70.404 -5.129 1.00 51.59 205 SER A C 1
ATOM 1650 O O . SER A 1 205 ? -88.286 -70.473 -4.620 1.00 53.41 205 SER A O 1
ATOM 1653 N N . ARG A 1 206 ? -86.133 -69.796 -4.542 1.00 52.99 206 ARG A N 1
ATOM 1654 C CA . ARG A 1 206 ? -86.223 -69.229 -3.191 1.00 57.07 206 ARG A CA 1
ATOM 1655 C C . ARG A 1 206 ? -87.289 -68.147 -3.028 1.00 51.28 206 ARG A C 1
ATOM 1656 O O . ARG A 1 206 ? -88.149 -68.255 -2.154 1.00 48.46 206 ARG A O 1
ATOM 1664 N N . ARG A 1 207 ? -87.223 -67.099 -3.850 1.00 42.63 207 ARG A N 1
ATOM 1665 C CA . ARG A 1 207 ? -88.172 -65.989 -3.737 1.00 39.54 207 ARG A CA 1
ATOM 1666 C C . ARG A 1 207 ? -88.220 -65.064 -4.956 1.00 32.78 207 ARG A C 1
ATOM 1667 O O . ARG A 1 207 ? -87.188 -64.665 -5.488 1.00 27.77 207 ARG A O 1
ATOM 1675 N N . ARG A 1 208 ? -89.432 -64.711 -5.373 1.00 24.22 208 ARG A N 1
ATOM 1676 C CA . ARG A 1 208 ? -89.622 -63.803 -6.496 1.00 29.28 208 ARG A CA 1
ATOM 1677 C C . ARG A 1 208 ? -89.355 -62.364 -6.069 1.00 23.69 208 ARG A C 1
ATOM 1678 O O . ARG A 1 208 ? -89.220 -62.074 -4.878 1.00 24.14 208 ARG A O 1
ATOM 1686 N N . GLY A 1 209 ? -89.279 -61.458 -7.039 1.00 23.51 209 GLY A N 1
ATOM 1687 C CA . GLY A 1 209 ? -89.133 -60.044 -6.728 1.00 19.43 209 GLY A CA 1
ATOM 1688 C C . GLY A 1 209 ? -90.256 -59.513 -5.842 1.00 27.25 209 GLY A C 1
ATOM 1689 O O . GLY A 1 209 ? -91.375 -60.030 -5.836 1.00 31.31 209 GLY A O 1
ATOM 1690 N N . ALA A 1 210 ? -89.955 -58.466 -5.090 1.00 22.27 210 ALA A N 1
ATOM 1691 C CA . ALA A 1 210 ? -90.955 -57.803 -4.263 1.00 25.22 210 ALA A CA 1
ATOM 1692 C C . ALA A 1 210 ? -90.616 -56.324 -4.273 1.00 18.78 210 ALA A C 1
ATOM 1693 O O . ALA A 1 210 ? -89.505 -55.943 -3.895 1.00 17.85 210 ALA A O 1
ATOM 1695 N N . LEU A 1 211 ? -91.563 -55.498 -4.712 1.00 15.94 211 LEU A N 1
ATOM 1696 C CA . LEU A 1 211 ? -91.287 -54.073 -4.940 1.00 11.81 211 LEU A CA 1
ATOM 1697 C C . LEU A 1 211 ? -92.259 -53.119 -4.253 1.00 19.40 211 LEU A C 1
ATOM 1698 O O . LEU A 1 211 ? -93.410 -53.462 -3.991 1.00 19.97 211 LEU A O 1
ATOM 1703 N N . MET A 1 212 ? -91.781 -51.908 -3.976 1.00 16.74 212 MET A N 1
ATOM 1704 C CA . MET A 1 212 ? -92.646 -50.831 -3.505 1.00 16.05 212 MET A CA 1
ATOM 1705 C C . MET A 1 212 ? -92.537 -49.664 -4.478 1.00 15.18 212 MET A C 1
ATOM 1706 O O . MET A 1 212 ? -91.440 -49.241 -4.834 1.00 17.69 212 MET A O 1
ATOM 1711 N N . GLY A 1 213 ? -93.672 -49.150 -4.926 1.00 15.74 213 GLY A N 1
ATOM 1712 C CA . GLY A 1 213 ? -93.653 -47.915 -5.694 1.00 19.33 213 GLY A CA 1
ATOM 1713 C C . GLY A 1 213 ? -94.479 -46.857 -4.999 1.00 18.61 213 GLY A C 1
ATOM 1714 O O . GLY A 1 213 ? -95.625 -47.108 -4.640 1.00 18.23 213 GLY A O 1
ATOM 1715 N N . ILE A 1 214 ? -93.900 -45.677 -4.809 1.00 14.96 214 ILE A N 1
ATOM 1716 C CA . ILE A 1 214 ? -94.595 -44.587 -4.144 1.00 16.92 214 ILE A CA 1
ATOM 1717 C C . ILE A 1 214 ? -94.696 -43.400 -5.090 1.00 23.63 214 ILE A C 1
ATOM 1718 O O . ILE A 1 214 ? -93.764 -43.133 -5.850 1.00 19.61 214 ILE A O 1
ATOM 1723 N N . LEU A 1 215 ? -95.847 -42.734 -5.100 1.00 16.27 215 LEU A N 1
ATOM 1724 C CA . LEU A 1 215 ? -95.958 -41.442 -5.793 1.00 17.45 215 LEU A CA 1
ATOM 1725 C C . LEU A 1 215 ? -96.562 -40.418 -4.831 1.00 18.69 215 LEU A C 1
ATOM 1726 O O . LEU A 1 215 ? -97.543 -40.710 -4.155 1.00 18.69 215 LEU A O 1
ATOM 1731 N N . ASN A 1 216 ? -95.992 -39.222 -4.770 1.00 20.83 216 ASN A N 1
ATOM 1732 C CA . ASN A 1 216 ? -96.455 -38.237 -3.793 1.00 19.96 216 ASN A CA 1
ATOM 1733 C C . ASN A 1 216 ? -97.816 -37.667 -4.152 1.00 24.52 216 ASN A C 1
ATOM 1734 O O . ASN A 1 216 ? -98.153 -37.525 -5.330 1.00 20.84 216 ASN A O 1
ATOM 1739 N N . ILE A 1 217 ? -98.585 -37.351 -3.117 1.00 20.76 217 ILE A N 1
ATOM 1740 C CA . ILE A 1 217 ? -99.964 -36.909 -3.249 1.00 20.24 217 ILE A CA 1
ATOM 1741 C C . ILE A 1 217 ? -100.143 -35.667 -4.145 1.00 22.27 217 ILE A C 1
ATOM 1742 O O . ILE A 1 217 ? -101.199 -35.481 -4.753 1.00 22.81 217 ILE A O 1
ATOM 1747 N N . ASN A 1 218 ? -99.121 -34.822 -4.237 1.00 17.29 218 ASN A N 1
ATOM 1748 C CA . ASN A 1 218 ? -99.234 -33.615 -5.060 1.00 20.19 218 ASN A CA 1
ATOM 1749 C C . ASN A 1 218 ? -98.666 -33.759 -6.478 1.00 20.90 218 ASN A C 1
ATOM 1750 O O . ASN A 1 218 ? -98.527 -32.769 -7.197 1.00 23.27 218 ASN A O 1
ATOM 1755 N N . HIS A 1 219 ? -98.316 -34.979 -6.868 1.00 18.54 219 HIS A N 1
ATOM 1756 C CA . HIS A 1 219 ? -97.823 -35.222 -8.231 1.00 17.63 219 HIS A CA 1
ATOM 1757 C C . HIS A 1 219 ? -98.987 -35.124 -9.225 1.00 19.33 219 HIS A C 1
ATOM 1758 O O . HIS A 1 219 ? -100.057 -35.662 -8.987 1.00 19.13 219 HIS A O 1
ATOM 1765 N N . PRO A 1 220 ? -98.788 -34.436 -10.362 1.00 24.64 220 PRO A N 1
ATOM 1766 C CA . PRO A 1 220 ? -99.934 -34.299 -11.275 1.00 21.18 220 PRO A CA 1
ATOM 1767 C C . PRO A 1 220 ? -100.519 -35.622 -11.801 1.00 21.37 220 PRO A C 1
ATOM 1768 O O . PRO A 1 220 ? -101.677 -35.628 -12.222 1.00 24.23 220 PRO A O 1
ATOM 1772 N N . ASP A 1 221 ? -99.756 -36.716 -11.779 1.00 17.38 221 ASP A N 1
ATOM 1773 C CA . ASP A 1 221 ? -100.288 -38.012 -12.218 1.00 18.89 221 ASP A CA 1
ATOM 1774 C C . ASP A 1 221 ? -100.875 -38.865 -11.088 1.00 21.93 221 ASP A C 1
ATOM 1775 O O . ASP A 1 221 ? -101.147 -40.066 -11.266 1.00 19.79 221 ASP A O 1
ATOM 1780 N N . ILE A 1 222 ? -101.092 -38.245 -9.935 1.00 20.36 222 ILE A N 1
ATOM 1781 C CA . ILE A 1 222 ? -101.491 -38.986 -8.744 1.00 18.66 222 ILE A CA 1
ATOM 1782 C C . ILE A 1 222 ? -102.757 -39.801 -8.981 1.00 19.13 222 ILE A C 1
ATOM 1783 O O . ILE A 1 222 ? -102.855 -40.954 -8.551 1.00 22.66 222 ILE A O 1
ATOM 1788 N N . GLU A 1 223 ? -103.724 -39.212 -9.673 1.00 17.23 223 GLU A N 1
ATOM 1789 C CA . GLU A 1 223 ? -104.986 -39.914 -9.921 1.00 21.38 223 GLU A CA 1
ATOM 1790 C C . GLU A 1 223 ? -104.826 -41.166 -10.778 1.00 25.72 223 GLU A C 1
ATOM 1791 O O . GLU A 1 223 ? -105.486 -42.178 -10.537 1.00 20.10 223 GLU A O 1
ATOM 1797 N N . GLU A 1 224 ? -103.942 -41.103 -11.772 1.00 22.20 224 GLU A N 1
ATOM 1798 C CA . GLU A 1 224 ? -103.634 -42.276 -12.581 1.00 22.14 224 GLU A CA 1
ATOM 1799 C C . GLU A 1 224 ? -102.938 -43.367 -11.754 1.00 23.33 224 GLU A C 1
ATOM 1800 O O . GLU A 1 224 ? -103.247 -44.561 -11.885 1.00 23.30 224 GLU A O 1
ATOM 1806 N N . PHE A 1 225 ? -102.007 -42.944 -10.900 1.00 19.61 225 PHE A N 1
ATOM 1807 C CA . PHE A 1 225 ? -101.284 -43.836 -9.992 1.00 21.42 225 PHE A CA 1
ATOM 1808 C C . PHE A 1 225 ? -102.238 -44.558 -9.041 1.00 23.24 225 PHE A C 1
ATOM 1809 O O . PHE A 1 225 ? -102.151 -45.776 -8.844 1.00 20.12 225 PHE A O 1
ATOM 1817 N N . ILE A 1 226 ? -103.146 -43.796 -8.440 1.00 20.21 226 ILE A N 1
ATOM 1818 C CA . ILE A 1 226 ? -104.123 -44.360 -7.520 1.00 18.22 226 ILE A CA 1
ATOM 1819 C C . ILE A 1 226 ? -104.938 -45.485 -8.167 1.00 29.98 226 ILE A C 1
ATOM 1820 O O . ILE A 1 226 ? -105.251 -46.482 -7.513 1.00 27.45 226 ILE A O 1
ATOM 1825 N N . ASP A 1 227 ? -105.260 -45.332 -9.451 1.00 25.37 227 ASP A N 1
ATOM 1826 C CA . ASP A 1 227 ? -105.985 -46.366 -10.200 1.00 29.31 227 ASP A CA 1
ATOM 1827 C C . ASP A 1 227 ? -105.076 -47.331 -10.975 1.00 30.22 227 ASP A C 1
ATOM 1828 O O . ASP A 1 227 ? -105.567 -48.121 -11.781 1.00 35.52 227 ASP A O 1
ATOM 1833 N N . ALA A 1 228 ? -103.764 -47.271 -10.753 1.00 24.13 228 ALA A N 1
ATOM 1834 C CA . ALA A 1 228 ? -102.824 -48.039 -11.578 1.00 24.75 228 ALA A CA 1
ATOM 1835 C C . ALA A 1 228 ? -103.023 -49.558 -11.563 1.00 36.07 228 ALA A C 1
ATOM 1836 O O . ALA A 1 228 ? -102.616 -50.241 -12.503 1.00 38.93 228 ALA A O 1
ATOM 1838 N N . LYS A 1 229 ? -103.623 -50.088 -10.501 1.00 39.05 229 LYS A N 1
ATOM 1839 C CA . LYS A 1 229 ? -103.860 -51.531 -10.414 1.00 49.17 229 LYS A CA 1
ATOM 1840 C C . LYS A 1 229 ? -105.347 -51.864 -10.481 1.00 58.62 229 LYS A C 1
ATOM 1841 O O . LYS A 1 229 ? -105.987 -52.085 -9.454 1.00 65.09 229 LYS A O 1
ATOM 1847 N N . VAL A 1 237 ? -99.812 -56.621 -14.529 1.00 63.64 237 VAL A N 1
ATOM 1848 C CA . VAL A 1 237 ? -99.448 -55.358 -15.168 1.00 65.23 237 VAL A CA 1
ATOM 1849 C C . VAL A 1 237 ? -98.488 -54.547 -14.283 1.00 52.92 237 VAL A C 1
ATOM 1850 O O . VAL A 1 237 ? -97.548 -53.908 -14.780 1.00 49.61 237 VAL A O 1
ATOM 1854 N N . LEU A 1 238 ? -98.754 -54.575 -12.978 1.00 30.73 238 LEU A N 1
ATOM 1855 C CA . LEU A 1 238 ? -97.855 -54.069 -11.943 1.00 22.56 238 LEU A CA 1
ATOM 1856 C C . LEU A 1 238 ? -97.849 -55.069 -10.787 1.00 27.62 238 LEU A C 1
ATOM 1857 O O . LEU A 1 238 ? -97.820 -54.688 -9.616 1.00 23.22 238 LEU A O 1
ATOM 1862 N N . ASN A 1 239 ? -97.878 -56.354 -11.121 1.00 24.54 239 ASN A N 1
ATOM 1863 C CA . ASN A 1 239 ? -98.089 -57.393 -10.116 1.00 23.94 239 ASN A CA 1
ATOM 1864 C C . ASN A 1 239 ? -96.968 -57.559 -9.099 1.00 25.56 239 ASN A C 1
ATOM 1865 O O . ASN A 1 239 ? -97.190 -58.096 -8.024 1.00 30.15 239 ASN A O 1
ATOM 1870 N N . PHE A 1 240 ? -95.762 -57.111 -9.418 1.00 17.92 240 PHE A N 1
ATOM 1871 C CA . PHE A 1 240 ? -94.679 -57.202 -8.440 1.00 19.34 240 PHE A CA 1
ATOM 1872 C C . PHE A 1 240 ? -94.616 -56.018 -7.476 1.00 20.63 240 PHE A C 1
ATOM 1873 O O . PHE A 1 240 ? -93.819 -56.030 -6.545 1.00 24.47 240 PHE A O 1
ATOM 1881 N N . PHE A 1 241 ? -95.455 -55.010 -7.704 1.00 21.07 241 PHE A N 1
ATOM 1882 C CA . PHE A 1 241 ? -95.437 -53.791 -6.891 1.00 17.15 241 PHE A CA 1
ATOM 1883 C C . PHE A 1 241 ? -96.525 -53.783 -5.819 1.00 22.31 241 PHE A C 1
ATOM 1884 O O . PHE A 1 241 ? -97.674 -54.113 -6.102 1.00 18.58 241 PHE A O 1
ATOM 1892 N N . ASN A 1 242 ? -96.162 -53.378 -4.607 1.00 19.23 242 ASN A N 1
ATOM 1893 C CA . ASN A 1 242 ? -97.129 -52.766 -3.701 1.00 14.88 242 ASN A CA 1
ATOM 1894 C C . ASN A 1 242 ? -97.070 -51.272 -4.045 1.00 21.53 242 ASN A C 1
ATOM 1895 O O . ASN A 1 242 ? -96.010 -50.783 -4.419 1.00 24.00 242 ASN A O 1
ATOM 1900 N N . LEU A 1 243 ? -98.187 -50.556 -3.944 1.00 18.71 243 LEU A N 1
ATOM 1901 C CA . LEU A 1 243 ? -98.195 -49.107 -4.182 1.00 16.83 243 LEU A CA 1
ATOM 1902 C C . LEU A 1 243 ? -98.625 -48.361 -2.938 1.00 16.17 243 LEU A C 1
ATOM 1903 O O . LEU A 1 243 ? -99.554 -48.781 -2.274 1.00 20.50 243 LEU A O 1
ATOM 1908 N N . SER A 1 244 ? -97.995 -47.217 -2.677 1.00 18.69 244 SER A N 1
ATOM 1909 C CA . SER A 1 244 ? -98.429 -46.342 -1.590 1.00 17.11 244 SER A CA 1
ATOM 1910 C C . SER A 1 244 ? -98.369 -44.892 -2.066 1.00 21.56 244 SER A C 1
ATOM 1911 O O . SER A 1 244 ? -97.473 -44.505 -2.832 1.00 20.41 244 SER A O 1
ATOM 1914 N N . VAL A 1 245 ? -99.350 -44.103 -1.651 1.00 16.92 245 VAL A N 1
ATOM 1915 C CA . VAL A 1 245 ? -99.329 -42.670 -1.911 1.00 16.03 245 VAL A CA 1
ATOM 1916 C C . VAL A 1 245 ? -98.440 -42.015 -0.861 1.00 18.09 245 VAL A C 1
ATOM 1917 O O . VAL A 1 245 ? -98.616 -42.259 0.333 1.00 17.18 245 VAL A O 1
ATOM 1921 N N . GLY A 1 246 ? -97.499 -41.184 -1.305 1.00 20.41 246 GLY A N 1
ATOM 1922 C CA . GLY A 1 246 ? -96.564 -40.525 -0.408 1.00 17.26 246 GLY A CA 1
ATOM 1923 C C . GLY A 1 246 ? -97.056 -39.190 0.131 1.00 21.47 246 GLY A C 1
ATOM 1924 O O . GLY A 1 246 ? -97.648 -38.392 -0.593 1.00 17.50 246 GLY A O 1
ATOM 1925 N N . PHE A 1 247 ? -96.812 -38.950 1.414 1.00 17.52 247 PHE A N 1
ATOM 1926 C CA . PHE A 1 247 ? -97.147 -37.667 2.035 1.00 20.98 247 PHE A CA 1
ATOM 1927 C C . PHE A 1 247 ? -95.897 -37.085 2.661 1.00 19.81 247 PHE A C 1
ATOM 1928 O O . PHE A 1 247 ? -95.585 -37.385 3.807 1.00 18.02 247 PHE A O 1
ATOM 1936 N N . PRO A 1 248 ? -95.157 -36.270 1.892 1.00 17.56 248 PRO A N 1
ATOM 1937 C CA . PRO A 1 248 ? -93.903 -35.751 2.435 1.00 18.27 248 PRO A CA 1
ATOM 1938 C C . PRO A 1 248 ? -94.129 -34.591 3.410 1.00 22.01 248 PRO A C 1
ATOM 1939 O O . PRO A 1 248 ? -93.215 -34.273 4.169 1.00 24.05 248 PRO A O 1
ATOM 1943 N N . MET A 1 249 ? -95.322 -33.991 3.400 1.00 20.56 249 MET A N 1
ATOM 1944 C CA . MET A 1 249 ? -95.653 -32.901 4.329 1.00 24.38 249 MET A CA 1
ATOM 1945 C C . MET A 1 249 ? -96.015 -33.485 5.686 1.00 22.52 249 MET A C 1
ATOM 1946 O O . MET A 1 249 ? -96.073 -34.700 5.839 1.00 24.99 249 MET A O 1
ATOM 1951 N N . ASP A 1 250 ? -96.264 -32.615 6.661 1.00 24.85 250 ASP A N 1
ATOM 1952 C CA . ASP A 1 250 ? -96.648 -33.025 8.005 1.00 26.09 250 ASP A CA 1
ATOM 1953 C C . ASP A 1 250 ? -98.062 -33.615 7.997 1.00 26.68 250 ASP A C 1
ATOM 1954 O O . ASP A 1 250 ? -98.953 -33.086 7.343 1.00 22.79 250 ASP A O 1
ATOM 1959 N N . LYS A 1 251 ? -98.263 -34.720 8.712 1.00 27.88 251 LYS A N 1
ATOM 1960 C CA . LYS A 1 251 ? -99.585 -35.326 8.820 1.00 28.21 251 LYS A CA 1
ATOM 1961 C C . LYS A 1 251 ? -100.645 -34.300 9.256 1.00 26.95 251 LYS A C 1
ATOM 1962 O O . LYS A 1 251 ? -101.768 -34.304 8.754 1.00 25.50 251 LYS A O 1
ATOM 1968 N N . LYS A 1 252 ? -100.283 -33.423 10.187 1.00 25.51 252 LYS A N 1
ATOM 1969 C CA . LYS A 1 252 ? -101.240 -32.453 10.748 1.00 32.69 252 LYS A CA 1
ATOM 1970 C C . LYS A 1 252 ? -101.767 -31.531 9.661 1.00 30.34 252 LYS A C 1
ATOM 1971 O O . LYS A 1 252 ? -102.931 -31.106 9.679 1.00 29.26 252 LYS A O 1
ATOM 1977 N N . GLU A 1 253 ? -100.880 -31.214 8.727 1.00 26.00 253 GLU A N 1
ATOM 1978 C CA . GLU A 1 253 ? -101.175 -30.310 7.629 1.00 30.34 253 GLU A CA 1
ATOM 1979 C C . GLU A 1 253 ? -102.227 -30.906 6.702 1.00 26.93 253 GLU A C 1
ATOM 1980 O O . GLU A 1 253 ? -103.167 -30.223 6.298 1.00 26.31 253 GLU A O 1
ATOM 1986 N N . ILE A 1 254 ? -102.082 -32.187 6.375 1.00 27.02 254 ILE A N 1
ATOM 1987 C CA . ILE A 1 254 ? -103.052 -32.829 5.498 1.00 27.02 254 ILE A CA 1
ATOM 1988 C C . ILE A 1 254 ? -104.393 -33.043 6.221 1.00 22.18 254 ILE A C 1
ATOM 1989 O O . ILE A 1 254 ? -105.450 -32.870 5.625 1.00 27.02 254 ILE A O 1
ATOM 1994 N N . LEU A 1 255 ? -104.353 -33.385 7.507 1.00 25.18 255 LEU A N 1
ATOM 1995 C CA . LEU A 1 255 ? -105.586 -33.522 8.283 1.00 28.52 255 LEU A CA 1
ATOM 1996 C C . LEU A 1 255 ? -106.341 -32.189 8.316 1.00 30.05 255 LEU A C 1
ATOM 1997 O O . LEU A 1 255 ? -107.565 -32.135 8.156 1.00 28.52 255 LEU A O 1
ATOM 2002 N N . LYS A 1 256 ? -105.602 -31.110 8.530 1.00 25.69 256 LYS A N 1
ATOM 2003 C CA . LYS A 1 256 ? -106.202 -29.780 8.567 1.00 31.06 256 LYS A CA 1
ATOM 2004 C C . LYS A 1 256 ? -106.813 -29.416 7.216 1.00 26.75 256 LYS A C 1
ATOM 2005 O O . LYS A 1 256 ? -107.914 -28.861 7.146 1.00 32.81 256 LYS A O 1
ATOM 2011 N N . LEU A 1 257 ? -106.106 -29.736 6.137 1.00 25.10 257 LEU A N 1
ATOM 2012 C CA . LEU A 1 257 ? -106.633 -29.466 4.814 1.00 25.56 257 LEU A CA 1
ATOM 2013 C C . LEU A 1 257 ? -107.913 -30.269 4.601 1.00 27.96 257 LEU A C 1
ATOM 2014 O O . LEU A 1 257 ? -108.883 -29.767 4.032 1.00 25.67 257 LEU A O 1
ATOM 2019 N N . TYR A 1 258 ? -107.914 -31.520 5.060 1.00 25.16 258 TYR A N 1
ATOM 2020 C CA . TYR A 1 258 ? -109.088 -32.374 4.909 1.00 28.15 258 TYR A CA 1
ATOM 2021 C C . TYR A 1 258 ? -110.267 -31.806 5.694 1.00 30.35 258 TYR A C 1
ATOM 2022 O O . TYR A 1 258 ? -111.380 -31.670 5.173 1.00 29.38 258 TYR A O 1
ATOM 2031 N N . GLU A 1 259 ? -110.019 -31.483 6.958 1.00 26.67 259 GLU A N 1
ATOM 2032 C CA . GLU A 1 259 ? -111.060 -30.931 7.812 1.00 30.07 259 GLU A CA 1
ATOM 2033 C C . GLU A 1 259 ? -111.688 -29.658 7.225 1.00 33.96 259 GLU A C 1
ATOM 2034 O O . GLU A 1 259 ? -112.886 -29.433 7.371 1.00 34.81 259 GLU A O 1
ATOM 2040 N N . GLU A 1 260 ? -110.887 -28.846 6.543 1.00 31.93 260 GLU A N 1
ATOM 2041 C CA . GLU A 1 260 ? -111.379 -27.594 5.957 1.00 37.81 260 GLU A CA 1
ATOM 2042 C C . GLU A 1 260 ? -111.997 -27.791 4.572 1.00 37.58 260 GLU A C 1
ATOM 2043 O O . GLU A 1 260 ? -112.463 -26.833 3.954 1.00 37.98 260 GLU A O 1
ATOM 2049 N N . ASP A 1 261 ? -111.968 -29.024 4.077 1.00 32.72 261 ASP A N 1
ATOM 2050 C CA . ASP A 1 261 ? -112.420 -29.313 2.725 1.00 32.40 261 ASP A CA 1
ATOM 2051 C C . ASP A 1 261 ? -111.623 -28.456 1.738 1.00 32.08 261 ASP A C 1
ATOM 2052 O O . ASP A 1 261 ? -112.177 -27.865 0.812 1.00 34.57 261 ASP A O 1
ATOM 2057 N N . GLY A 1 262 ? -110.312 -28.391 1.950 1.00 29.52 262 GLY A N 1
ATOM 2058 C CA . GLY A 1 262 ? -109.446 -27.559 1.137 1.00 28.83 262 GLY A CA 1
ATOM 2059 C C . GLY A 1 262 ? -108.962 -28.222 -0.147 1.00 31.65 262 GLY A C 1
ATOM 2060 O O . GLY A 1 262 ? -109.283 -29.374 -0.447 1.00 28.57 262 GLY A O 1
ATOM 2061 N N . GLU A 1 263 ? -108.180 -27.477 -0.913 1.00 28.50 263 GLU A N 1
ATOM 2062 C CA . GLU A 1 263 ? -107.662 -27.983 -2.170 1.00 34.66 263 GLU A CA 1
ATOM 2063 C C . GLU A 1 263 ? -106.151 -28.168 -2.116 1.00 31.89 263 GLU A C 1
ATOM 2064 O O . GLU A 1 263 ? -105.451 -27.522 -1.326 1.00 31.17 263 GLU A O 1
ATOM 2070 N N . LEU A 1 264 ? -105.672 -29.080 -2.951 1.00 25.87 264 LEU A N 1
ATOM 2071 C CA . LEU A 1 264 ? -104.258 -29.362 -3.083 1.00 29.71 264 LEU A CA 1
ATOM 2072 C C . LEU A 1 264 ? -103.857 -28.995 -4.499 1.00 29.05 264 LEU A C 1
ATOM 2073 O O . LEU A 1 264 ? -104.547 -29.349 -5.455 1.00 33.31 264 LEU A O 1
ATOM 2078 N N . GLU A 1 265 ? -102.751 -28.277 -4.647 1.00 29.06 265 GLU A N 1
ATOM 2079 C CA . GLU A 1 265 ? -102.236 -27.984 -5.978 1.00 29.32 265 GLU A CA 1
ATOM 2080 C C . GLU A 1 265 ? -101.305 -29.107 -6.410 1.00 25.64 265 GLU A C 1
ATOM 2081 O O . GLU A 1 265 ? -100.348 -29.431 -5.699 1.00 26.17 265 GLU A O 1
ATOM 2087 N N . LEU A 1 266 ? -101.604 -29.720 -7.555 1.00 28.25 266 LEU A N 1
ATOM 2088 C CA . LEU A 1 266 ? -100.729 -30.728 -8.139 1.00 25.67 266 LEU A CA 1
ATOM 2089 C C . LEU A 1 266 ? -99.788 -30.013 -9.093 1.00 24.60 266 LEU A C 1
ATOM 2090 O O . LEU A 1 266 ? -100.232 -29.264 -9.971 1.00 24.54 266 LEU A O 1
ATOM 2095 N N . SER A 1 267 ? -98.488 -30.207 -8.904 1.00 25.36 267 SER A N 1
ATOM 2096 C CA . SER A 1 267 ? -97.519 -29.577 -9.780 1.00 28.41 267 SER A CA 1
ATOM 2097 C C . SER A 1 267 ? -96.222 -30.357 -9.778 1.00 28.20 267 SER A C 1
ATOM 2098 O O . SER A 1 267 ? -96.024 -31.259 -8.967 1.00 25.84 267 SER A O 1
ATOM 2101 N N . HIS A 1 268 ? -95.336 -29.997 -10.691 1.00 30.09 268 HIS A N 1
ATOM 2102 C CA . HIS A 1 268 ? -94.049 -30.652 -10.784 1.00 24.77 268 HIS A CA 1
ATOM 2103 C C . HIS A 1 268 ? -93.033 -29.631 -11.266 1.00 25.62 268 HIS A C 1
ATOM 2104 O O . HIS A 1 268 ? -93.369 -28.766 -12.065 1.00 28.81 268 HIS A O 1
ATOM 2111 N N . PRO A 1 269 ? -91.789 -29.725 -10.774 1.00 27.22 269 PRO A N 1
ATOM 2112 C CA . PRO A 1 269 ? -90.721 -28.775 -11.103 1.00 30.92 269 PRO A CA 1
ATOM 2113 C C . PRO A 1 269 ? -90.364 -28.789 -12.584 1.00 35.64 269 PRO A C 1
ATOM 2114 O O . PRO A 1 269 ? -89.945 -27.764 -13.130 1.00 33.09 269 PRO A O 1
ATOM 2118 N N . ARG A 1 270 ? -90.524 -29.946 -13.223 1.00 31.46 270 ARG A N 1
ATOM 2119 C CA . ARG A 1 270 ? -90.140 -30.107 -14.623 1.00 34.70 270 ARG A CA 1
ATOM 2120 C C . ARG A 1 270 ? -91.355 -30.141 -15.549 1.00 34.53 270 ARG A C 1
ATOM 2121 O O . ARG A 1 270 ? -91.300 -30.735 -16.627 1.00 33.45 270 ARG A O 1
ATOM 2129 N N . SER A 1 271 ? -92.448 -29.515 -15.124 1.00 32.08 271 SER A N 1
ATOM 2130 C CA . SER A 1 271 ? -93.665 -29.427 -15.934 1.00 34.48 271 SER A CA 1
ATOM 2131 C C . SER A 1 271 ? -94.391 -28.096 -15.728 1.00 38.41 271 SER A C 1
ATOM 2132 O O . SER A 1 271 ? -94.339 -27.507 -14.643 1.00 33.43 271 SER A O 1
ATOM 2135 N N . THR A 1 272 ? -95.083 -27.631 -16.764 1.00 40.50 272 THR A N 1
ATOM 2136 C CA . THR A 1 272 ? -95.723 -26.318 -16.721 1.00 44.62 272 THR A CA 1
ATOM 2137 C C . THR A 1 272 ? -97.196 -26.345 -16.321 1.00 49.08 272 THR A C 1
ATOM 2138 O O . THR A 1 272 ? -97.771 -25.305 -15.990 1.00 56.77 272 THR A O 1
ATOM 2142 N N . ILE A 1 273 ? -97.821 -27.514 -16.363 1.00 41.92 273 ILE A N 1
ATOM 2143 C CA . ILE A 1 273 ? -99.250 -27.560 -16.091 1.00 45.15 273 ILE A CA 1
ATOM 2144 C C . ILE A 1 273 ? -99.525 -27.868 -14.624 1.00 45.86 273 ILE A C 1
ATOM 2145 O O . ILE A 1 273 ? -99.013 -28.838 -14.067 1.00 38.62 273 ILE A O 1
ATOM 2150 N N . ARG A 1 274 ? -100.314 -27.000 -14.003 1.00 50.89 274 ARG A N 1
ATOM 2151 C CA . ARG A 1 274 ? -100.713 -27.174 -12.618 1.00 50.14 274 ARG A CA 1
ATOM 2152 C C . ARG A 1 274 ? -102.224 -27.352 -12.546 1.00 51.76 274 ARG A C 1
ATOM 2153 O O . ARG A 1 274 ? -102.970 -26.829 -13.381 1.00 49.88 274 ARG A O 1
ATOM 2161 N N . LYS A 1 275 ? -102.667 -28.095 -11.541 1.00 41.29 275 LYS A N 1
ATOM 2162 C CA . LYS A 1 275 ? -104.071 -28.424 -11.386 1.00 37.63 275 LYS A CA 1
ATOM 2163 C C . LYS A 1 275 ? -104.418 -28.382 -9.904 1.00 33.14 275 LYS A C 1
ATOM 2164 O O . LYS A 1 275 ? -103.585 -28.704 -9.064 1.00 33.58 275 LYS A O 1
ATOM 2170 N N . LYS A 1 276 ? -105.641 -27.971 -9.583 1.00 35.90 276 LYS A N 1
ATOM 2171 C CA . LYS A 1 276 ? -106.120 -27.994 -8.203 1.00 36.02 276 LYS A CA 1
ATOM 2172 C C . LYS A 1 276 ? -107.171 -29.070 -8.028 1.00 31.46 276 LYS A C 1
ATOM 2173 O O . LYS A 1 276 ? -108.085 -29.178 -8.837 1.00 35.04 276 LYS A O 1
ATOM 2179 N N . VAL A 1 277 ? -107.041 -29.866 -6.969 1.00 27.66 277 VAL A N 1
ATOM 2180 C CA . VAL A 1 277 ? -108.031 -30.888 -6.657 1.00 29.14 277 VAL A CA 1
ATOM 2181 C C . VAL A 1 277 ? -108.422 -30.808 -5.175 1.00 26.42 277 VAL A C 1
ATOM 2182 O O . VAL A 1 277 ? -107.615 -30.406 -4.341 1.00 29.89 277 VAL A O 1
ATOM 2186 N N . LYS A 1 278 ? -109.661 -31.181 -4.864 1.00 24.99 278 LYS A N 1
ATOM 2187 C CA . LYS A 1 278 ? -110.122 -31.278 -3.480 1.00 24.25 278 LYS A CA 1
ATOM 2188 C C . LYS A 1 278 ? -109.411 -32.431 -2.804 1.00 23.79 278 LYS A C 1
ATOM 2189 O O . LYS A 1 278 ? -109.422 -33.544 -3.320 1.00 26.72 278 LYS A O 1
ATOM 2195 N N . ILE A 1 279 ? -108.789 -32.175 -1.657 1.00 26.89 279 ILE A N 1
ATOM 2196 C CA . ILE A 1 279 ? -108.124 -33.243 -0.918 1.00 28.35 279 ILE A CA 1
ATOM 2197 C C . ILE A 1 279 ? -109.100 -34.350 -0.517 1.00 27.83 279 ILE A C 1
ATOM 2198 O O . ILE A 1 279 ? -108.733 -35.526 -0.483 1.00 25.76 279 ILE A O 1
ATOM 2203 N N . ARG A 1 280 ? -110.346 -33.988 -0.228 1.00 24.95 280 ARG A N 1
ATOM 2204 C CA . ARG A 1 280 ? -111.340 -35.001 0.137 1.00 25.77 280 ARG A CA 1
ATOM 2205 C C . ARG A 1 280 ? -111.652 -35.941 -1.033 1.00 29.66 280 ARG A C 1
ATOM 2206 O O . ARG A 1 280 ? -111.893 -37.131 -0.835 1.00 24.91 280 ARG A O 1
ATOM 2214 N N . GLU A 1 281 ? -111.653 -35.396 -2.248 1.00 27.40 281 GLU A N 1
ATOM 2215 C CA . GLU A 1 281 ? -111.928 -36.189 -3.438 1.00 30.79 281 GLU A CA 1
ATOM 2216 C C . GLU A 1 281 ? -110.780 -37.158 -3.705 1.00 25.75 281 GLU A C 1
ATOM 2217 O O . GLU A 1 281 ? -111.002 -38.302 -4.098 1.00 24.82 281 GLU A O 1
ATOM 2223 N N . LEU A 1 282 ? -109.554 -36.691 -3.499 1.00 25.80 282 LEU A N 1
ATOM 2224 C CA . LEU A 1 282 ? -108.379 -37.531 -3.685 1.00 25.61 282 LEU A CA 1
ATOM 2225 C C . LEU A 1 282 ? -108.434 -38.684 -2.685 1.00 23.36 282 LEU A C 1
ATOM 2226 O O . LEU A 1 282 ? -108.257 -39.844 -3.049 1.00 22.36 282 LEU A O 1
ATOM 2231 N N . PHE A 1 283 ? -108.707 -38.360 -1.420 1.00 21.09 283 PHE A N 1
ATOM 2232 C CA . PHE A 1 283 ? -108.774 -39.382 -0.388 1.00 17.97 283 PHE A CA 1
ATOM 2233 C C . PHE A 1 283 ? -109.844 -40.412 -0.687 1.00 18.77 283 PHE A C 1
ATOM 2234 O O . PHE A 1 283 ? -109.645 -41.605 -0.465 1.00 20.83 283 PHE A O 1
ATOM 2242 N N . ARG A 1 284 ? -110.992 -39.965 -1.175 1.00 20.56 284 ARG A N 1
ATOM 2243 C CA . ARG A 1 284 ? -112.053 -40.918 -1.463 1.00 20.76 284 ARG A CA 1
ATOM 2244 C C . ARG A 1 284 ? -111.656 -41.817 -2.653 1.00 21.91 284 ARG A C 1
ATOM 2245 O O . ARG A 1 284 ? -112.015 -42.992 -2.708 1.00 18.68 284 ARG A O 1
ATOM 2253 N N . LYS A 1 285 ? -110.896 -41.276 -3.600 1.00 19.94 285 LYS A N 1
ATOM 2254 C CA . LYS A 1 285 ? -110.438 -42.111 -4.710 1.00 20.72 285 LYS A CA 1
ATOM 2255 C C . LYS A 1 285 ? -109.523 -43.220 -4.182 1.00 22.28 285 LYS A C 1
ATOM 2256 O O . LYS A 1 285 ? -109.660 -44.404 -4.541 1.00 19.62 285 LYS A O 1
ATOM 2262 N N . ILE A 1 286 ? -108.590 -42.828 -3.321 1.00 17.06 286 ILE A N 1
ATOM 2263 C CA . ILE A 1 286 ? -107.709 -43.782 -2.657 1.00 20.04 286 ILE A CA 1
ATOM 2264 C C . ILE A 1 286 ? -108.480 -44.835 -1.856 1.00 22.88 286 ILE A C 1
ATOM 2265 O O . ILE A 1 286 ? -108.245 -46.034 -2.002 1.00 21.81 286 ILE A O 1
ATOM 2270 N N . ALA A 1 287 ? -109.392 -44.381 -0.996 1.00 20.54 287 ALA A N 1
ATOM 2271 C CA . ALA A 1 287 ? -110.176 -45.294 -0.165 1.00 18.74 287 ALA A CA 1
ATOM 2272 C C . ALA A 1 287 ? -111.002 -46.259 -1.004 1.00 17.47 287 ALA A C 1
ATOM 2273 O O . ALA A 1 287 ? -111.093 -47.440 -0.683 1.00 21.11 287 ALA A O 1
ATOM 2275 N N . THR A 1 288 ? -111.603 -45.754 -2.080 1.00 20.40 288 THR A N 1
ATOM 2276 C CA . THR A 1 288 ? -112.384 -46.599 -2.977 1.00 18.45 288 THR A CA 1
ATOM 2277 C C . THR A 1 288 ? -111.512 -47.708 -3.588 1.00 21.34 288 THR A C 1
ATOM 2278 O O . THR A 1 288 ? -111.879 -48.884 -3.563 1.00 21.07 288 THR A O 1
ATOM 2282 N N A ASN A 1 289 ? -110.355 -47.340 -4.133 0.56 18.81 289 ASN A N 1
ATOM 2283 N N B ASN A 1 289 ? -110.360 -47.338 -4.138 0.44 18.97 289 ASN A N 1
ATOM 2284 C CA A ASN A 1 289 ? -109.474 -48.363 -4.696 0.56 19.91 289 ASN A CA 1
ATOM 2285 C CA B ASN A 1 289 ? -109.465 -48.348 -4.700 0.44 19.77 289 ASN A CA 1
ATOM 2286 C C A ASN A 1 289 ? -108.957 -49.360 -3.657 0.56 19.20 289 ASN A C 1
ATOM 2287 C C B ASN A 1 289 ? -108.936 -49.349 -3.668 0.44 19.15 289 ASN A C 1
ATOM 2288 O O A ASN A 1 289 ? -108.893 -50.560 -3.922 0.56 19.98 289 ASN A O 1
ATOM 2289 O O B ASN A 1 289 ? -108.848 -50.545 -3.946 0.44 19.84 289 ASN A O 1
ATOM 2298 N N . ALA A 1 290 ? -108.591 -48.863 -2.479 1.00 15.04 290 ALA A N 1
ATOM 2299 C CA . ALA A 1 290 ? -108.128 -49.748 -1.409 1.00 15.41 290 ALA A CA 1
ATOM 2300 C C . ALA A 1 290 ? -109.257 -50.677 -0.949 1.00 17.29 290 ALA A C 1
ATOM 2301 O O . ALA A 1 290 ? -109.028 -51.857 -0.671 1.00 20.66 290 ALA A O 1
ATOM 2303 N N . TRP A 1 291 ? -110.473 -50.138 -0.884 1.00 15.52 291 TRP A N 1
ATOM 2304 C CA . TRP A 1 291 ? -111.664 -50.924 -0.544 1.00 18.16 291 TRP A CA 1
ATOM 2305 C C . TRP A 1 291 ? -111.882 -52.056 -1.555 1.00 19.08 291 TRP A C 1
ATOM 2306 O O . TRP A 1 291 ? -112.270 -53.169 -1.188 1.00 20.04 291 TRP A O 1
ATOM 2317 N N . LYS A 1 292 ? -111.602 -51.775 -2.827 1.00 19.27 292 LYS A N 1
ATOM 2318 C CA . LYS A 1 292 ? -111.763 -52.768 -3.892 1.00 21.91 292 LYS A CA 1
ATOM 2319 C C . LYS A 1 292 ? -110.653 -53.817 -3.950 1.00 24.09 292 LYS A C 1
ATOM 2320 O O . LYS A 1 292 ? -110.924 -54.996 -4.200 1.00 26.53 292 LYS A O 1
ATOM 2326 N N . SER A 1 293 ? -109.409 -53.400 -3.721 1.00 24.11 293 SER A N 1
ATOM 2327 C CA . SER A 1 293 ? -108.263 -54.225 -4.119 1.00 26.40 293 SER A CA 1
ATOM 2328 C C . SER A 1 293 ? -107.107 -54.246 -3.134 1.00 27.95 293 SER A C 1
ATOM 2329 O O . SER A 1 293 ? -106.138 -54.982 -3.324 1.00 26.30 293 SER A O 1
ATOM 2332 N N . GLY A 1 294 ? -107.174 -53.412 -2.110 1.00 20.03 294 GLY A N 1
ATOM 2333 C CA . GLY A 1 294 ? -106.110 -53.374 -1.122 1.00 20.66 294 GLY A CA 1
ATOM 2334 C C . GLY A 1 294 ? -104.966 -52.434 -1.443 1.00 24.63 294 GLY A C 1
ATOM 2335 O O . GLY A 1 294 ? -104.032 -52.309 -0.657 1.00 29.85 294 GLY A O 1
ATOM 2336 N N . ASP A 1 295 ? -105.029 -51.768 -2.594 1.00 19.14 295 ASP A N 1
ATOM 2337 C CA . ASP A 1 295 ? -104.019 -50.772 -2.940 1.00 23.82 295 ASP A CA 1
ATOM 2338 C C . ASP A 1 295 ? -104.684 -49.471 -3.367 1.00 12.69 295 ASP A C 1
ATOM 2339 O O . ASP A 1 295 ? -105.821 -49.476 -3.840 1.00 20.99 295 ASP A O 1
ATOM 2344 N N . PRO A 1 296 ? -103.982 -48.344 -3.218 1.00 16.45 296 PRO A N 1
ATOM 2345 C CA . PRO A 1 296 ? -102.643 -48.153 -2.658 1.00 20.92 296 PRO A CA 1
ATOM 2346 C C . PRO A 1 296 ? -102.718 -47.859 -1.160 1.00 17.86 296 PRO A C 1
ATOM 2347 O O . PRO A 1 296 ? -103.769 -47.447 -0.664 1.00 18.01 296 PRO A O 1
ATOM 2351 N N . GLY A 1 297 ? -101.610 -48.062 -0.458 1.00 14.43 297 GLY A N 1
ATOM 2352 C CA . GLY A 1 297 ? -101.520 -47.693 0.944 1.00 13.23 297 GLY A CA 1
ATOM 2353 C C . GLY A 1 297 ? -101.173 -46.221 1.091 1.00 16.52 297 GLY A C 1
ATOM 2354 O O . GLY A 1 297 ? -101.120 -45.475 0.100 1.00 21.11 297 GLY A O 1
ATOM 2355 N N . LEU A 1 298 ? -100.953 -45.799 2.329 1.00 15.33 298 LEU A N 1
ATOM 2356 C CA . LEU A 1 298 ? -100.496 -44.440 2.605 1.00 19.50 298 LEU A CA 1
ATOM 2357 C C . LEU A 1 298 ? -99.108 -44.504 3.232 1.00 23.97 298 LEU A C 1
ATOM 2358 O O . LEU A 1 298 ? -98.865 -45.300 4.141 1.00 24.25 298 LEU A O 1
ATOM 2363 N N . ALA A 1 299 ? -98.203 -43.656 2.762 1.00 19.38 299 ALA A N 1
ATOM 2364 C CA . ALA A 1 299 ? -96.867 -43.573 3.346 1.00 20.20 299 ALA A CA 1
ATOM 2365 C C . ALA A 1 299 ? -96.638 -42.174 3.921 1.00 18.73 299 ALA A C 1
ATOM 2366 O O . ALA A 1 299 ? -96.518 -41.221 3.168 1.00 19.77 299 ALA A O 1
ATOM 2368 N N . PHE A 1 300 ? -96.580 -42.045 5.251 1.00 17.24 300 PHE A N 1
ATOM 2369 C CA . PHE A 1 300 ? -96.381 -40.719 5.851 1.00 15.75 300 PHE A CA 1
ATOM 2370 C C . PHE A 1 300 ? -94.904 -40.378 5.925 1.00 23.52 300 PHE A C 1
ATOM 2371 O O . PHE A 1 300 ? -94.298 -40.441 6.993 1.00 19.30 300 PHE A O 1
ATOM 2379 N N . LEU A 1 301 ? -94.334 -40.031 4.772 1.00 18.81 301 LEU A N 1
ATOM 2380 C CA . LEU A 1 301 ? -92.903 -39.754 4.655 1.00 15.10 301 LEU A CA 1
ATOM 2381 C C . LEU A 1 301 ? -92.467 -38.631 5.582 1.00 18.72 301 LEU A C 1
ATOM 2382 O O . LEU A 1 301 ? -91.371 -38.670 6.135 1.00 22.09 301 LEU A O 1
ATOM 2387 N N . GLY A 1 302 ? -93.314 -37.618 5.724 1.00 21.34 302 GLY A N 1
ATOM 2388 C CA . GLY A 1 302 ? -92.999 -36.483 6.577 1.00 21.29 302 GLY A CA 1
ATOM 2389 C C . GLY A 1 302 ? -92.871 -36.904 8.033 1.00 23.51 302 GLY A C 1
ATOM 2390 O O . GLY A 1 302 ? -92.016 -36.410 8.767 1.00 26.21 302 GLY A O 1
ATOM 2391 N N . GLU A 1 303 ? -93.716 -37.838 8.444 1.00 23.16 303 GLU A N 1
ATOM 2392 C CA . GLU A 1 303 ? -93.656 -38.360 9.811 1.00 19.47 303 GLU A CA 1
ATOM 2393 C C . GLU A 1 303 ? -92.384 -39.187 9.989 1.00 20.53 303 GLU A C 1
ATOM 2394 O O . GLU A 1 303 ? -91.777 -39.199 11.056 1.00 21.56 303 GLU A O 1
ATOM 2400 N N . MET A 1 304 ? -91.954 -39.861 8.923 1.00 20.19 304 MET A N 1
ATOM 2401 C CA . MET A 1 304 ? -90.731 -40.641 9.002 1.00 16.66 304 MET A CA 1
ATOM 2402 C C . MET A 1 304 ? -89.516 -39.728 9.161 1.00 21.38 304 MET A C 1
ATOM 2403 O O . MET A 1 304 ? -88.601 -40.028 9.930 1.00 21.25 304 MET A O 1
ATOM 2408 N N . ASN A 1 305 ? -89.504 -38.618 8.426 1.00 19.28 305 ASN A N 1
ATOM 2409 C CA . ASN A 1 305 ? -88.389 -37.679 8.508 1.00 16.16 305 ASN A CA 1
ATOM 2410 C C . ASN A 1 305 ? -88.377 -36.923 9.832 1.00 23.44 305 ASN A C 1
ATOM 2411 O O . ASN A 1 305 ? -87.323 -36.518 10.316 1.00 24.10 305 ASN A O 1
ATOM 2416 N N . LYS A 1 306 ? -89.554 -36.758 10.420 1.00 20.12 306 LYS A N 1
ATOM 2417 C CA . LYS A 1 306 ? -89.683 -36.145 11.747 1.00 19.87 306 LYS A CA 1
ATOM 2418 C C . LYS A 1 306 ? -88.793 -36.859 12.761 1.00 24.01 306 LYS A C 1
ATOM 2419 O O . LYS A 1 306 ? -88.217 -36.229 13.645 1.00 28.22 306 LYS A O 1
ATOM 2425 N N . TYR A 1 307 ? -88.673 -38.177 12.614 1.00 22.23 307 TYR A N 1
ATOM 2426 C CA . TYR A 1 307 ? -87.912 -38.995 13.557 1.00 26.54 307 TYR A CA 1
ATOM 2427 C C . TYR A 1 307 ? -86.583 -39.535 12.996 1.00 26.39 307 TYR A C 1
ATOM 2428 O O . TYR A 1 307 ? -85.899 -40.323 13.657 1.00 25.64 307 TYR A O 1
ATOM 2437 N N . TYR A 1 308 ? -86.216 -39.095 11.790 1.00 23.13 308 TYR A N 1
ATOM 2438 C CA . TYR A 1 308 ? -84.968 -39.518 11.143 1.00 21.84 308 TYR A CA 1
ATOM 2439 C C . TYR A 1 308 ? -83.800 -38.704 11.695 1.00 21.75 308 TYR A C 1
ATOM 2440 O O . TYR A 1 308 ? -83.753 -37.488 11.497 1.00 26.59 308 TYR A O 1
ATOM 2449 N N . PRO A 1 309 ? -82.852 -39.362 12.389 1.00 21.57 309 PRO A N 1
ATOM 2450 C CA . PRO A 1 309 ? -81.731 -38.636 13.006 1.00 27.74 309 PRO A CA 1
ATOM 2451 C C . PRO A 1 309 ? -80.875 -37.839 12.026 1.00 29.44 309 PRO A C 1
ATOM 2452 O O . PRO A 1 309 ? -80.148 -36.943 12.461 1.00 29.18 309 PRO A O 1
ATOM 2456 N N . LEU A 1 310 ? -80.941 -38.160 10.731 1.00 27.52 310 LEU A N 1
ATOM 2457 C CA . LEU A 1 310 ? -80.069 -37.503 9.759 1.00 25.35 310 LEU A CA 1
ATOM 2458 C C . LEU A 1 310 ? -80.770 -36.433 8.923 1.00 26.38 310 LEU A C 1
ATOM 2459 O O . LEU A 1 310 ? -80.136 -35.750 8.123 1.00 33.58 310 LEU A O 1
ATOM 2464 N N . TYR A 1 311 ? -82.077 -36.294 9.104 1.00 24.61 311 TYR A N 1
ATOM 2465 C CA . TYR A 1 311 ? -82.842 -35.291 8.372 1.00 26.06 311 TYR A CA 1
ATOM 2466 C C . TYR A 1 311 ? -82.515 -33.898 8.913 1.00 33.20 311 TYR A C 1
ATOM 2467 O O . TYR A 1 311 ? -82.385 -33.722 10.119 1.00 29.20 311 TYR A O 1
ATOM 2476 N N . PRO A 1 312 ? -82.395 -32.894 8.032 1.00 33.08 312 PRO A N 1
ATOM 2477 C CA . PRO A 1 312 ? -82.565 -32.913 6.575 1.00 38.39 312 PRO A CA 1
ATOM 2478 C C . PRO A 1 312 ? -81.288 -33.185 5.773 1.00 36.05 312 PRO A C 1
ATOM 2479 O O . PRO A 1 312 ? -81.350 -33.149 4.544 1.00 37.03 312 PRO A O 1
ATOM 2483 N N . HIS A 1 313 ? -80.160 -33.444 6.431 1.00 34.24 313 HIS A N 1
ATOM 2484 C CA . HIS A 1 313 ? -78.934 -33.767 5.700 1.00 36.91 313 HIS A CA 1
ATOM 2485 C C . HIS A 1 313 ? -79.198 -34.925 4.736 1.00 40.07 313 HIS A C 1
ATOM 2486 O O . HIS A 1 313 ? -78.858 -34.861 3.549 1.00 41.96 313 HIS A O 1
ATOM 2493 N N . ARG A 1 314 ? -79.798 -35.987 5.264 1.00 33.24 314 ARG A N 1
ATOM 2494 C CA . ARG A 1 314 ? -80.284 -37.099 4.461 1.00 27.35 314 ARG A CA 1
ATOM 2495 C C . ARG A 1 314 ? -81.808 -37.093 4.554 1.00 31.26 314 ARG A C 1
ATOM 2496 O O . ARG A 1 314 ? -82.387 -36.531 5.489 1.00 29.04 314 ARG A O 1
ATOM 2504 N N . LYS A 1 315 ? -82.458 -37.731 3.597 1.00 28.92 315 LYS A N 1
ATOM 2505 C CA . LYS A 1 315 ? -83.906 -37.664 3.530 1.00 31.34 315 LYS A CA 1
ATOM 2506 C C . LYS A 1 315 ? -84.529 -39.009 3.179 1.00 27.94 315 LYS A C 1
ATOM 2507 O O . LYS A 1 315 ? -84.076 -39.699 2.263 1.00 33.12 315 LYS A O 1
ATOM 2513 N N . ILE A 1 316 ? -85.593 -39.370 3.887 1.00 22.99 316 ILE A N 1
ATOM 2514 C CA . ILE A 1 316 ? -86.349 -40.559 3.527 1.00 21.13 316 ILE A CA 1
ATOM 2515 C C . ILE A 1 316 ? -87.429 -40.239 2.497 1.00 22.49 316 ILE A C 1
ATOM 2516 O O . ILE A 1 316 ? -88.336 -39.459 2.774 1.00 23.92 316 ILE A O 1
ATOM 2521 N N . ASN A 1 317 ? -87.320 -40.835 1.308 1.00 17.51 317 ASN A N 1
ATOM 2522 C CA . ASN A 1 317 ? -88.332 -40.663 0.257 1.00 19.77 317 ASN A CA 1
ATOM 2523 C C . ASN A 1 317 ? -89.204 -41.895 0.017 1.00 19.46 317 ASN A C 1
ATOM 2524 O O . ASN A 1 317 ? -90.226 -41.820 -0.671 1.00 19.45 317 ASN A O 1
ATOM 2529 N N . SER A 1 318 ? -88.802 -43.036 0.562 1.00 20.54 318 SER A N 1
ATOM 2530 C CA . SER A 1 318 ? -89.502 -44.274 0.256 1.00 15.06 318 SER A CA 1
ATOM 2531 C C . SER A 1 318 ? -89.297 -45.335 1.331 1.00 20.95 318 SER A C 1
ATOM 2532 O O . SER A 1 318 ? -88.390 -45.226 2.152 1.00 19.81 318 SER A O 1
ATOM 2535 N N . THR A 1 319 ? -90.146 -46.357 1.316 1.00 19.22 319 THR A N 1
ATOM 2536 C CA . THR A 1 319 ? -89.930 -47.540 2.145 1.00 14.51 319 THR A CA 1
ATOM 2537 C C . THR A 1 319 ? -89.575 -48.707 1.245 1.00 16.17 319 THR A C 1
ATOM 2538 O O . THR A 1 319 ? -89.624 -48.597 0.017 1.00 17.27 319 THR A O 1
ATOM 2542 N N . ASN A 1 320 ? -89.228 -49.827 1.867 1.00 14.59 320 ASN A N 1
ATOM 2543 C CA . ASN A 1 320 ? -89.094 -51.096 1.177 1.00 15.99 320 ASN A CA 1
ATOM 2544 C C . ASN A 1 320 ? -90.515 -51.623 0.971 1.00 15.33 320 ASN A C 1
ATOM 2545 O O . ASN A 1 320 ? -91.466 -50.937 1.337 1.00 18.65 320 ASN A O 1
ATOM 2550 N N . PRO A 1 321 ? -90.658 -52.820 0.366 1.00 18.53 321 PRO A N 1
ATOM 2551 C CA . PRO A 1 321 ? -91.937 -53.403 -0.050 1.00 20.75 321 PRO A CA 1
ATOM 2552 C C . PRO A 1 321 ? -93.034 -53.522 1.009 1.00 21.84 321 PRO A C 1
ATOM 2553 O O . PRO A 1 321 ? -94.194 -53.298 0.667 1.00 26.93 321 PRO A O 1
ATOM 2557 N N . CYS A 1 322 ? -92.717 -53.892 2.240 1.00 21.28 322 CYS A N 1
ATOM 2558 C CA . CYS A 1 322 ? -93.807 -54.044 3.199 1.00 24.99 322 CYS A CA 1
ATOM 2559 C C . CYS A 1 322 ? -93.948 -52.824 4.114 1.00 27.15 322 CYS A C 1
ATOM 2560 O O . CYS A 1 322 ? -94.726 -52.837 5.068 1.00 22.86 322 CYS A O 1
ATOM 2563 N N . GLY A 1 323 ? -93.193 -51.774 3.800 1.00 21.05 323 GLY A N 1
ATOM 2564 C CA . GLY A 1 323 ? -93.345 -50.481 4.447 1.00 22.83 323 GLY A CA 1
ATOM 2565 C C . GLY A 1 323 ? -92.644 -50.320 5.783 1.00 16.71 323 GLY A C 1
ATOM 2566 O O . GLY A 1 323 ? -92.657 -49.226 6.371 1.00 20.08 323 GLY A O 1
ATOM 2567 N N . GLU A 1 324 ? -92.041 -51.394 6.285 1.00 17.45 324 GLU A N 1
ATOM 2568 C CA . GLU A 1 324 ? -91.562 -51.368 7.671 1.00 24.30 324 GLU A CA 1
ATOM 2569 C C . GLU A 1 324 ? -90.267 -50.578 7.891 1.00 19.56 324 GLU A C 1
ATOM 2570 O O . GLU A 1 324 ? -89.967 -50.208 9.022 1.00 18.18 324 GLU A O 1
ATOM 2576 N N . ILE A 1 325 ? -89.506 -50.323 6.823 1.00 21.66 325 ILE A N 1
ATOM 2577 C CA . ILE A 1 325 ? -88.319 -49.476 6.940 1.00 18.89 325 ILE A CA 1
ATOM 2578 C C . ILE A 1 325 ? -88.387 -48.253 6.030 1.00 20.73 325 ILE A C 1
ATOM 2579 O O . ILE A 1 325 ? -88.568 -48.386 4.814 1.00 25.19 325 ILE A O 1
ATOM 2584 N N . GLY A 1 326 ? -88.241 -47.063 6.615 1.00 19.73 326 GLY A N 1
ATOM 2585 C CA . GLY A 1 326 ? -88.058 -45.862 5.817 1.00 18.42 326 GLY A CA 1
ATOM 2586 C C . GLY A 1 326 ? -86.576 -45.698 5.532 1.00 23.15 326 GLY A C 1
ATOM 2587 O O . GLY A 1 326 ? -85.780 -45.660 6.466 1.00 19.09 326 GLY A O 1
ATOM 2588 N N . LEU A 1 327 ? -86.199 -45.611 4.257 1.00 21.59 327 LEU A N 1
ATOM 2589 C CA . LEU A 1 327 ? -84.775 -45.591 3.884 1.00 19.61 327 LEU A CA 1
ATOM 2590 C C . LEU A 1 327 ? -84.383 -44.37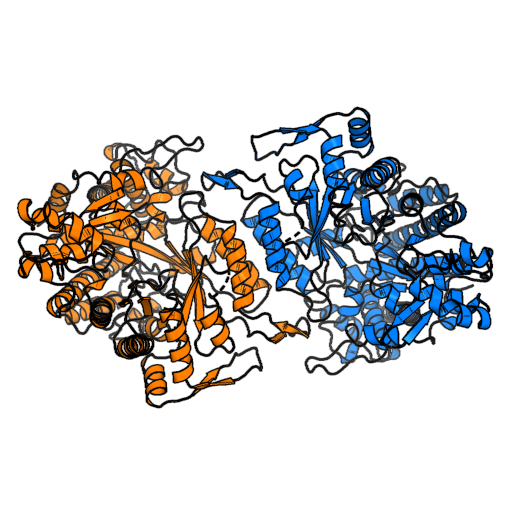8 3.038 1.00 22.89 327 LEU A C 1
ATOM 2591 O O . LEU A 1 327 ? -85.151 -43.935 2.187 1.00 25.04 327 LEU A O 1
ATOM 2596 N N . SER A 1 328 ? -83.184 -43.848 3.268 1.00 21.67 328 SER A N 1
ATOM 2597 C CA . SER A 1 328 ? -82.648 -42.803 2.399 1.00 20.64 328 SER A CA 1
ATOM 2598 C C . SER A 1 328 ? -82.166 -43.449 1.095 1.00 19.11 328 SER A C 1
ATOM 2599 O O . SER A 1 328 ? -82.138 -44.678 0.977 1.00 20.55 328 SER A O 1
ATOM 2602 N N . ASP A 1 329 ? -81.824 -42.638 0.104 1.00 24.93 329 ASP A N 1
ATOM 2603 C CA . ASP A 1 329 ? -81.458 -43.184 -1.213 1.00 21.55 329 ASP A CA 1
ATOM 2604 C C . ASP A 1 329 ? -80.256 -44.119 -1.143 1.00 19.24 329 ASP A C 1
ATOM 2605 O O . ASP A 1 329 ? -79.209 -43.751 -0.604 1.00 21.67 329 ASP A O 1
ATOM 2610 N N . TYR A 1 330 ? -80.398 -45.306 -1.734 1.00 18.13 330 TYR A N 1
ATOM 2611 C CA . TYR A 1 330 ? -79.345 -46.334 -1.742 1.00 21.49 330 TYR A CA 1
ATOM 2612 C C . TYR A 1 330 ? -79.108 -46.991 -0.384 1.00 21.84 330 TYR A C 1
ATOM 2613 O O . TYR A 1 330 ? -78.169 -47.771 -0.221 1.00 24.52 330 TYR A O 1
ATOM 2622 N N . GLU A 1 331 ? -79.941 -46.673 0.598 1.00 22.45 331 GLU A N 1
ATOM 2623 C CA . GLU A 1 331 ? -79.765 -47.283 1.905 1.00 23.22 331 GLU A CA 1
ATOM 2624 C C . GLU A 1 331 ? -80.395 -48.670 1.928 1.00 24.25 331 GLU A C 1
ATOM 2625 O O . GLU A 1 331 ? -81.400 -48.906 1.263 1.00 23.97 331 GLU A O 1
ATOM 2631 N N . ALA A 1 332 ? -79.793 -49.592 2.674 1.00 22.38 332 ALA A N 1
ATOM 2632 C CA . ALA A 1 332 ? -80.418 -50.892 2.899 1.00 18.28 332 ALA A CA 1
ATOM 2633 C C . ALA A 1 332 ? -80.455 -51.164 4.398 1.00 21.70 332 ALA A C 1
ATOM 2634 O O . ALA A 1 332 ? -79.833 -50.437 5.171 1.00 22.26 332 ALA A O 1
ATOM 2636 N N . CYS A 1 333 ? -81.176 -52.209 4.794 1.00 22.52 333 CYS A N 1
ATOM 2637 C CA . CYS A 1 333 ? -81.327 -52.553 6.209 1.00 21.72 333 CYS A CA 1
ATOM 2638 C C . CYS A 1 333 ? -81.569 -54.049 6.369 1.00 24.18 333 CYS A C 1
ATOM 2639 O O . CYS A 1 333 ? -82.370 -54.632 5.631 1.00 20.91 333 CYS A O 1
ATOM 2642 N N . ASN A 1 334 ? -80.873 -54.662 7.327 1.00 23.88 334 ASN A N 1
ATOM 2643 C CA . ASN A 1 334 ? -81.063 -56.076 7.644 1.00 22.76 334 ASN A CA 1
ATOM 2644 C C . ASN A 1 334 ? -81.894 -56.233 8.918 1.00 22.00 334 ASN A C 1
ATOM 2645 O O . ASN A 1 334 ? -81.745 -55.448 9.855 1.00 22.08 334 ASN A O 1
ATOM 2650 N N . LEU A 1 335 ? -82.771 -57.238 8.919 1.00 18.42 335 LEU A N 1
ATOM 2651 C CA . LEU A 1 335 ? -83.753 -57.429 9.973 1.00 17.36 335 LEU A CA 1
ATOM 2652 C C . LEU A 1 335 ? -83.528 -58.737 10.719 1.00 20.73 335 LEU A C 1
ATOM 2653 O O . LEU A 1 335 ? -82.810 -59.641 10.245 1.00 20.10 335 LEU A O 1
ATOM 2658 N N . GLY A 1 336 ? -84.161 -58.831 11.891 1.00 20.46 336 GLY A N 1
ATOM 2659 C CA . GLY A 1 336 ? -84.193 -60.063 12.646 1.00 15.56 336 GLY A CA 1
ATOM 2660 C C . GLY A 1 336 ? -85.256 -59.888 13.709 1.00 21.65 336 GLY A C 1
ATOM 2661 O O . GLY A 1 336 ? -85.500 -58.766 14.143 1.00 15.55 336 GLY A O 1
ATOM 2662 N N . SER A 1 337 ? -85.885 -60.983 14.116 1.00 18.27 337 SER A N 1
ATOM 2663 C CA . SER A 1 337 ? -86.969 -60.911 15.088 1.00 21.87 337 SER A CA 1
ATOM 2664 C C . SER A 1 337 ? -86.825 -61.907 16.217 1.00 20.63 337 SER A C 1
ATOM 2665 O O . SER A 1 337 ? -86.399 -63.050 16.015 1.00 22.10 337 SER A O 1
ATOM 2668 N N . ILE A 1 338 ? -87.200 -61.448 17.412 1.00 21.19 338 ILE A N 1
ATOM 2669 C CA . ILE A 1 338 ? -87.274 -62.275 18.603 1.00 22.21 338 ILE A CA 1
ATOM 2670 C C . ILE A 1 338 ? -88.682 -62.866 18.771 1.00 23.03 338 ILE A C 1
ATOM 2671 O O . ILE A 1 338 ? -89.682 -62.152 18.680 1.00 23.25 338 ILE A O 1
ATOM 2676 N N . ASP A 1 339 ? -88.759 -64.172 19.019 1.00 23.96 339 ASP A N 1
ATOM 2677 C CA . ASP A 1 339 ? -90.044 -64.803 19.305 1.00 19.67 339 ASP A CA 1
ATOM 2678 C C . ASP A 1 339 ? -90.430 -64.572 20.767 1.00 22.78 339 ASP A C 1
ATOM 2679 O O . ASP A 1 339 ? -90.033 -65.334 21.654 1.00 21.31 339 ASP A O 1
ATOM 2684 N N . VAL A 1 340 ? -91.216 -63.537 21.028 1.00 23.72 340 VAL A N 1
ATOM 2685 C CA . VAL A 1 340 ? -91.552 -63.221 22.415 1.00 22.88 340 VAL A CA 1
ATOM 2686 C C . VAL A 1 340 ? -92.492 -64.238 23.055 1.00 23.77 340 VAL A C 1
ATOM 2687 O O . VAL A 1 340 ? -92.603 -64.287 24.280 1.00 20.79 340 VAL A O 1
ATOM 2691 N N . ALA A 1 341 ? -93.165 -65.057 22.250 1.00 19.76 341 ALA A N 1
ATOM 2692 C CA . ALA A 1 341 ? -94.033 -66.088 22.834 1.00 23.93 341 ALA A CA 1
ATOM 2693 C C . ALA A 1 341 ? -93.255 -67.068 23.719 1.00 25.39 341 ALA A C 1
ATOM 2694 O O . ALA A 1 341 ? -93.805 -67.607 24.684 1.00 23.28 341 ALA A O 1
ATOM 2696 N N . LYS A 1 342 ? -91.978 -67.282 23.401 1.00 24.77 342 LYS A N 1
ATOM 2697 C CA . LYS A 1 342 ? -91.132 -68.212 24.155 1.00 23.75 342 LYS A CA 1
ATOM 2698 C C . LYS A 1 342 ? -90.650 -67.622 25.479 1.00 26.65 342 LYS A C 1
ATOM 2699 O O . LYS A 1 342 ? -90.043 -68.319 26.301 1.00 26.75 342 LYS A O 1
ATOM 2705 N N . PHE A 1 343 ? -90.915 -66.338 25.683 1.00 24.25 343 PHE A N 1
ATOM 2706 C CA . PHE A 1 343 ? -90.514 -65.668 26.916 1.00 21.63 343 PHE A CA 1
ATOM 2707 C C . PHE A 1 343 ? -91.619 -65.633 27.967 1.00 28.30 343 PHE A C 1
ATOM 2708 O O . PHE A 1 343 ? -91.465 -65.015 29.021 1.00 31.50 343 PHE A O 1
ATOM 2716 N N . TYR A 1 344 ? -92.732 -66.298 27.679 1.00 23.57 344 TYR A N 1
ATOM 2717 C CA . TYR A 1 344 ? -93.811 -66.378 28.650 1.00 26.47 344 TYR A CA 1
ATOM 2718 C C . TYR A 1 344 ? -93.390 -67.245 29.828 1.00 30.28 344 TYR A C 1
ATOM 2719 O O . TYR A 1 344 ? -92.854 -68.339 29.652 1.00 29.11 344 TYR A O 1
ATOM 2728 N N . ASN A 1 345 ? -93.619 -66.753 31.038 1.00 28.44 345 ASN A N 1
ATOM 2729 C CA . ASN A 1 345 ? -93.286 -67.532 32.223 1.00 31.63 345 ASN A CA 1
ATOM 2730 C C . ASN A 1 345 ? -94.221 -67.230 33.382 1.00 34.20 345 ASN A C 1
ATOM 2731 O O . ASN A 1 345 ? -94.141 -66.161 33.996 1.00 28.90 345 ASN A O 1
ATOM 2736 N N . ASN A 1 346 ? -95.118 -68.173 33.655 1.00 31.63 346 ASN A N 1
ATOM 2737 C CA . ASN A 1 346 ? -95.983 -68.115 34.829 1.00 34.48 346 ASN A CA 1
ATOM 2738 C C . ASN A 1 346 ? -96.782 -66.823 34.982 1.00 36.23 346 ASN A C 1
ATOM 2739 O O . ASN A 1 346 ? -96.873 -66.274 36.077 1.00 32.89 346 ASN A O 1
ATOM 2744 N N . GLY A 1 347 ? -97.367 -66.343 33.890 1.00 35.59 347 GLY A N 1
ATOM 2745 C CA . GLY A 1 347 ? -98.226 -65.170 33.949 1.00 33.78 347 GLY A CA 1
ATOM 2746 C C . GLY A 1 347 ? -97.535 -63.850 33.641 1.00 31.83 347 GLY A C 1
ATOM 2747 O O . GLY A 1 347 ? -98.162 -62.783 33.686 1.00 25.69 347 GLY A O 1
ATOM 2748 N N . PHE A 1 348 ? -96.243 -63.917 33.330 1.00 27.95 348 PHE A N 1
ATOM 2749 C CA . PHE A 1 348 ? -95.451 -62.722 33.050 1.00 28.45 348 PHE A CA 1
ATOM 2750 C C . PHE A 1 348 ? -94.488 -62.935 31.882 1.00 30.34 348 PHE A C 1
ATOM 2751 O O . PHE A 1 348 ? -94.202 -64.067 31.502 1.00 24.62 348 PHE A O 1
ATOM 2759 N N . VAL A 1 349 ? -94.004 -61.844 31.297 1.00 31.82 349 VAL A N 1
ATOM 2760 C CA . VAL A 1 349 ? -92.893 -61.946 30.353 1.00 30.62 349 VAL A CA 1
ATOM 2761 C C . VAL A 1 349 ? -91.592 -61.960 31.143 1.00 30.81 349 VAL A C 1
ATOM 2762 O O . VAL A 1 349 ? -91.418 -61.170 32.074 1.00 32.71 349 VAL A O 1
ATOM 2766 N N . ASP A 1 350 ? -90.685 -62.867 30.784 1.00 26.88 350 ASP A N 1
ATOM 2767 C CA . ASP A 1 350 ? -89.377 -62.958 31.437 1.00 24.77 350 ASP A CA 1
ATOM 2768 C C . ASP A 1 350 ? -88.418 -61.889 30.905 1.00 34.07 350 ASP A C 1
ATOM 2769 O O . ASP A 1 350 ? -87.688 -62.104 29.924 1.00 23.36 350 ASP A O 1
ATOM 2774 N N . LEU A 1 351 ? -88.426 -60.733 31.563 1.00 33.73 351 LEU A N 1
ATOM 2775 C CA . LEU A 1 351 ? -87.614 -59.593 31.137 1.00 27.68 351 LEU A CA 1
ATOM 2776 C C . LEU A 1 351 ? -86.124 -59.810 31.375 1.00 31.35 351 LEU A C 1
ATOM 2777 O O . LEU A 1 351 ? -85.291 -59.157 30.754 1.00 27.77 351 LEU A O 1
ATOM 2782 N N . GLU A 1 352 ? -85.783 -60.701 32.297 1.00 27.75 352 GLU A N 1
ATOM 2783 C CA . GLU A 1 352 ? -84.377 -60.968 32.564 1.00 32.40 352 GLU A CA 1
ATOM 2784 C C . GLU A 1 352 ? -83.756 -61.624 31.343 1.00 32.68 352 GLU A C 1
ATOM 2785 O O . GLU A 1 352 ? -82.715 -61.198 30.863 1.00 32.58 352 GLU A O 1
ATOM 2791 N N . ALA A 1 353 ? -84.411 -62.666 30.846 1.00 29.90 353 ALA A N 1
ATOM 2792 C CA . ALA A 1 353 ? -83.923 -63.389 29.687 1.00 28.37 353 ALA A CA 1
ATOM 2793 C C . ALA A 1 353 ? -84.069 -62.539 28.423 1.00 28.57 353 ALA A C 1
ATOM 2794 O O . ALA A 1 353 ? -83.185 -62.535 27.572 1.00 33.08 353 ALA A O 1
ATOM 2796 N N . LEU A 1 354 ? -85.180 -61.812 28.310 1.00 29.57 354 LEU A N 1
ATOM 2797 C CA . LEU A 1 354 ? -85.423 -60.979 27.133 1.00 27.98 354 LEU A CA 1
ATOM 2798 C C . LEU A 1 354 ? -84.364 -59.888 26.973 1.00 24.69 354 LEU A C 1
ATOM 2799 O O . LEU A 1 354 ? -83.883 -59.644 25.863 1.00 24.62 354 LEU A O 1
ATOM 2804 N N . GLN A 1 355 ? -83.981 -59.250 28.075 1.00 26.51 355 GLN A N 1
ATOM 2805 C CA . GLN A 1 355 ? -82.938 -58.231 28.004 1.00 30.11 355 GLN A CA 1
ATOM 2806 C C . GLN A 1 355 ? -81.619 -58.797 27.476 1.00 30.78 355 GLN A C 1
ATOM 2807 O O . GLN A 1 355 ? -80.978 -58.189 26.620 1.00 29.00 355 GLN A O 1
ATOM 2813 N N . GLU A 1 356 ? -81.218 -59.961 27.978 1.00 27.85 356 GLU A N 1
ATOM 2814 C CA . GLU A 1 356 ? -79.992 -60.608 27.504 1.00 23.86 356 GLU A CA 1
ATOM 2815 C C . GLU A 1 356 ? -80.062 -60.896 26.006 1.00 22.67 356 GLU A C 1
ATOM 2816 O O . GLU A 1 356 ? -79.061 -60.802 25.303 1.00 29.11 356 GLU A O 1
ATOM 2822 N N . LEU A 1 357 ? -81.241 -61.270 25.523 1.00 24.16 357 LEU A N 1
ATOM 2823 C CA . LEU A 1 357 ? -81.390 -61.606 24.107 1.00 26.69 357 LEU A CA 1
ATOM 2824 C C . LEU A 1 357 ? -81.375 -60.360 23.222 1.00 30.27 357 LEU A C 1
ATOM 2825 O O . LEU A 1 357 ? -80.833 -60.383 22.126 1.00 26.95 357 LEU A O 1
ATOM 2830 N N . VAL A 1 358 ? -81.972 -59.274 23.697 1.00 23.34 358 VAL A N 1
ATOM 2831 C CA . VAL A 1 358 ? -81.965 -58.033 22.936 1.00 24.01 358 VAL A CA 1
ATOM 2832 C C . VAL A 1 358 ? -80.520 -57.595 22.705 1.00 29.06 358 VAL A C 1
ATOM 2833 O O . VAL A 1 358 ? -80.150 -57.181 21.607 1.00 29.71 358 VAL A O 1
ATOM 2837 N N . GLN A 1 359 ? -79.705 -57.722 23.745 1.00 24.81 359 GLN A N 1
ATOM 2838 C CA . GLN A 1 359 ? -78.293 -57.365 23.666 1.00 28.29 359 GLN A CA 1
ATOM 2839 C C . GLN A 1 359 ? -77.547 -58.235 22.654 1.00 28.73 359 GLN A C 1
ATOM 2840 O O . GLN A 1 359 ? -76.743 -57.738 21.868 1.00 32.33 359 GLN A O 1
ATOM 2846 N N . ILE A 1 360 ? -77.824 -59.534 22.678 1.00 25.78 360 ILE A N 1
ATOM 2847 C CA . ILE A 1 360 ? -77.237 -60.465 21.718 1.00 24.12 360 ILE A CA 1
ATOM 2848 C C . ILE A 1 360 ? -77.721 -60.214 20.290 1.00 23.60 360 ILE A C 1
ATOM 2849 O O . ILE A 1 360 ? -76.924 -60.205 19.352 1.00 24.20 360 ILE A O 1
ATOM 2854 N N . ALA A 1 361 ? -79.022 -59.994 20.122 1.00 24.14 361 ALA A N 1
ATOM 2855 C CA . ALA A 1 361 ? -79.582 -59.808 18.783 1.00 20.23 361 ALA A CA 1
ATOM 2856 C C . ALA A 1 361 ? -79.112 -58.515 18.134 1.00 23.51 361 ALA A C 1
ATOM 2857 O O . ALA A 1 361 ? -78.920 -58.463 16.909 1.00 23.79 361 ALA A O 1
ATOM 2859 N N . VAL A 1 362 ? -78.919 -57.467 18.930 1.00 21.89 362 VAL A N 1
ATOM 2860 C CA . VAL A 1 362 ? -78.411 -56.213 18.363 1.00 25.92 362 VAL A CA 1
ATOM 2861 C C . VAL A 1 362 ? -76.962 -56.382 17.886 1.00 31.47 362 VAL A C 1
ATOM 2862 O O . VAL A 1 362 ? -76.583 -55.879 16.817 1.00 27.58 362 VAL A O 1
ATOM 2866 N N . ARG A 1 363 ? -76.154 -57.099 18.661 1.00 26.64 363 ARG A N 1
ATOM 2867 C CA . ARG A 1 363 ? -74.779 -57.372 18.231 1.00 30.93 363 ARG A CA 1
ATOM 2868 C C . ARG A 1 363 ? -74.763 -58.243 16.968 1.00 30.65 363 ARG A C 1
ATOM 2869 O O . ARG A 1 363 ? -74.008 -57.982 16.021 1.00 28.79 363 ARG A O 1
ATOM 2877 N N . PHE A 1 364 ? -75.596 -59.278 16.956 1.00 25.31 364 PHE A N 1
ATOM 2878 C CA . PHE A 1 364 ? -75.758 -60.115 15.763 1.00 27.85 364 PHE A CA 1
ATOM 2879 C C . PHE A 1 364 ? -76.061 -59.277 14.522 1.00 29.77 364 PHE A C 1
ATOM 2880 O O . PHE A 1 364 ? -75.383 -59.396 13.498 1.00 26.94 364 PHE A O 1
ATOM 2888 N N . LEU A 1 365 ? -77.096 -58.444 14.608 1.00 22.29 365 LEU A N 1
ATOM 2889 C CA . LEU A 1 365 ? -77.545 -57.691 13.441 1.00 24.23 365 LEU A CA 1
ATOM 2890 C C . LEU A 1 365 ? -76.496 -56.684 12.993 1.00 27.13 365 LEU A C 1
ATOM 2891 O O . LEU A 1 365 ? -76.338 -56.425 11.797 1.00 25.72 365 LEU A O 1
ATOM 2896 N N . ASP A 1 366 ? -75.782 -56.108 13.950 1.00 26.82 366 ASP A N 1
ATOM 2897 C CA . ASP A 1 366 ? -74.741 -55.153 13.607 1.00 25.77 366 ASP A CA 1
ATOM 2898 C C . ASP A 1 366 ? -73.553 -55.854 12.942 1.00 25.45 366 ASP A C 1
ATOM 2899 O O . ASP A 1 366 ? -72.932 -55.310 12.021 1.00 27.47 366 ASP A O 1
ATOM 2904 N N . ASN A 1 367 ? -73.256 -57.068 13.398 1.00 23.92 367 ASN A N 1
ATOM 2905 C CA . ASN A 1 367 ? -72.251 -57.909 12.747 1.00 27.20 367 ASN A CA 1
ATOM 2906 C C . ASN A 1 367 ? -72.632 -58.296 11.312 1.00 24.66 367 ASN A C 1
ATOM 2907 O O . ASN A 1 367 ? -71.766 -58.371 10.433 1.00 29.09 367 ASN A O 1
ATOM 2912 N N . VAL A 1 368 ? -73.914 -58.555 11.071 1.00 24.10 368 VAL A N 1
ATOM 2913 C CA . VAL A 1 368 ? -74.356 -58.890 9.719 1.00 20.77 368 VAL A CA 1
ATOM 2914 C C . VAL A 1 368 ? -73.845 -57.848 8.719 1.00 24.83 368 VAL A C 1
ATOM 2915 O O . VAL A 1 368 ? -73.456 -58.178 7.587 1.00 23.35 368 VAL A O 1
ATOM 2919 N N . ILE A 1 369 ? -73.827 -56.585 9.140 1.00 22.49 369 ILE A N 1
ATOM 2920 C CA . ILE A 1 369 ? -73.417 -55.509 8.243 1.00 27.66 369 ILE A CA 1
ATOM 2921 C C . ILE A 1 369 ? -71.969 -55.734 7.797 1.00 29.53 369 ILE A C 1
ATOM 2922 O O . ILE A 1 369 ? -71.638 -55.564 6.620 1.00 27.42 369 ILE A O 1
ATOM 2927 N N . ASP A 1 370 ? -71.114 -56.143 8.730 1.00 25.84 370 ASP A N 1
ATOM 2928 C CA . ASP A 1 370 ? -69.689 -56.313 8.418 1.00 29.53 370 ASP A CA 1
ATOM 2929 C C . ASP A 1 370 ? -69.397 -57.464 7.459 1.00 35.33 370 ASP A C 1
ATOM 2930 O O . ASP A 1 370 ? -68.340 -57.490 6.826 1.00 33.78 370 ASP A O 1
ATOM 2935 N N . VAL A 1 371 ? -70.301 -58.434 7.367 1.00 31.02 371 VAL A N 1
ATOM 2936 C CA . VAL A 1 371 ? -70.060 -59.565 6.474 1.00 28.60 371 VAL A CA 1
ATOM 2937 C C . VAL A 1 371 ? -71.007 -59.549 5.284 1.00 27.64 371 VAL A C 1
ATOM 2938 O O . VAL A 1 371 ? -71.038 -60.487 4.491 1.00 35.55 371 VAL A O 1
ATOM 2942 N N . ASN A 1 372 ? -71.763 -58.462 5.164 1.00 24.86 372 ASN A N 1
ATOM 2943 C CA . ASN A 1 372 ? -72.707 -58.273 4.072 1.00 25.78 372 ASN A CA 1
ATOM 2944 C C . ASN A 1 372 ? -71.993 -57.833 2.786 1.00 25.12 372 ASN A C 1
ATOM 2945 O O . ASN A 1 372 ? -71.060 -57.038 2.832 1.00 34.67 372 ASN A O 1
ATOM 2950 N N . VAL A 1 373 ? -72.445 -58.343 1.647 1.00 25.08 373 VAL A N 1
ATOM 2951 C CA . VAL A 1 373 ? -71.942 -57.889 0.345 1.00 27.06 373 VAL A CA 1
ATOM 2952 C C . VAL A 1 373 ? -73.117 -57.371 -0.492 1.00 29.47 373 VAL A C 1
ATOM 2953 O O . VAL A 1 373 ? -74.088 -58.096 -0.714 1.00 24.10 373 VAL A O 1
ATOM 2957 N N . PHE A 1 374 ? -73.048 -56.112 -0.925 1.00 26.26 374 PHE A N 1
ATOM 2958 C CA . PHE A 1 374 ? -74.112 -55.530 -1.750 1.00 23.13 374 PHE A CA 1
ATOM 2959 C C . PHE A 1 374 ? -73.692 -55.480 -3.213 1.00 26.89 374 PHE A C 1
ATOM 2960 O O . PHE A 1 374 ? -72.501 -55.501 -3.507 1.00 27.23 374 PHE A O 1
ATOM 2968 N N . PRO A 1 375 ? -74.672 -55.403 -4.133 1.00 26.07 375 PRO A N 1
ATOM 2969 C CA . PRO A 1 375 ? -74.376 -55.465 -5.572 1.00 27.83 375 PRO A CA 1
ATOM 2970 C C . PRO A 1 375 ? -73.959 -54.120 -6.143 1.00 31.75 375 PRO A C 1
ATOM 2971 O O . PRO A 1 375 ? -73.529 -54.052 -7.294 1.00 26.21 375 PRO A O 1
ATOM 2975 N N . ILE A 1 376 ? -74.074 -53.066 -5.346 1.00 25.63 376 ILE A N 1
ATOM 2976 C CA . ILE A 1 376 ? -73.942 -51.703 -5.845 1.00 28.47 376 ILE A CA 1
ATOM 2977 C C . ILE A 1 376 ? -73.144 -50.895 -4.829 1.00 32.31 376 ILE A C 1
ATOM 2978 O O . ILE A 1 376 ? -73.508 -50.858 -3.648 1.00 25.35 376 ILE A O 1
ATOM 2983 N N . ASP A 1 377 ? -72.064 -50.259 -5.282 1.00 29.87 377 ASP A N 1
ATOM 2984 C CA . ASP A 1 377 ? -71.142 -49.552 -4.396 1.00 31.18 377 ASP A CA 1
ATOM 2985 C C . ASP A 1 377 ? -71.786 -48.447 -3.556 1.00 27.68 377 ASP A C 1
ATOM 2986 O O . ASP A 1 377 ? -71.429 -48.257 -2.386 1.00 27.47 377 ASP A O 1
ATOM 2991 N N . LYS A 1 378 ? -72.715 -47.702 -4.149 1.00 25.05 378 LYS A N 1
ATOM 2992 C CA . LYS A 1 378 ? -73.392 -46.638 -3.401 1.00 28.83 378 LYS A CA 1
ATOM 2993 C C . LYS A 1 378 ? -74.204 -47.176 -2.215 1.00 26.66 378 LYS A C 1
ATOM 2994 O O . LYS A 1 378 ? -74.399 -46.470 -1.227 1.00 23.16 378 LYS A O 1
ATOM 3000 N N . ILE A 1 379 ? -74.684 -48.412 -2.322 1.00 23.97 379 ILE A N 1
ATOM 3001 C CA . ILE A 1 379 ? -75.413 -49.047 -1.213 1.00 23.84 379 ILE A CA 1
ATOM 3002 C C . ILE A 1 379 ? -74.459 -49.443 -0.080 1.00 25.84 379 ILE A C 1
ATOM 3003 O O . ILE A 1 379 ? -74.744 -49.203 1.100 1.00 26.16 379 ILE A O 1
ATOM 3008 N N . THR A 1 380 ? -73.316 -50.023 -0.441 1.00 24.37 380 THR A N 1
ATOM 3009 C CA . THR A 1 380 ? -72.290 -50.360 0.541 1.00 25.28 380 THR A CA 1
ATOM 3010 C C . THR A 1 380 ? -71.917 -49.125 1.348 1.00 29.50 380 THR A C 1
ATOM 3011 O O . THR A 1 380 ? -71.801 -49.176 2.570 1.00 26.01 380 THR A O 1
ATOM 3015 N N . LYS A 1 381 ? -71.738 -48.012 0.651 1.00 27.54 381 LYS A N 1
ATOM 3016 C CA . LYS A 1 381 ? -71.341 -46.767 1.285 1.00 32.55 381 LYS A CA 1
ATOM 3017 C C . LYS A 1 381 ? -72.421 -46.235 2.224 1.00 28.35 381 LYS A C 1
ATOM 3018 O O . LYS A 1 381 ? -72.128 -45.845 3.344 1.00 26.72 381 LYS A O 1
ATOM 3024 N N . ALA A 1 382 ? -73.667 -46.209 1.760 1.00 24.50 382 ALA A N 1
ATOM 3025 C CA . ALA A 1 382 ? -74.761 -45.699 2.581 1.00 22.74 382 ALA A CA 1
ATOM 3026 C C . ALA A 1 382 ? -74.974 -46.550 3.832 1.00 26.16 382 ALA A C 1
ATOM 3027 O O . ALA A 1 382 ? -75.298 -46.030 4.899 1.00 23.95 382 ALA A O 1
ATOM 3029 N N . VAL A 1 383 ? -74.807 -47.861 3.699 1.00 18.90 383 VAL A N 1
ATOM 3030 C CA . VAL A 1 383 ? -74.996 -48.750 4.850 1.00 22.32 383 VAL A CA 1
ATOM 3031 C C . VAL A 1 383 ? -73.877 -48.594 5.878 1.00 26.34 383 VAL A C 1
ATOM 3032 O O . VAL A 1 383 ? -74.134 -48.573 7.086 1.00 33.98 383 VAL A O 1
ATOM 3036 N N . LYS A 1 384 ? -72.637 -48.470 5.404 1.00 26.88 384 LYS A N 1
ATOM 3037 C CA . LYS A 1 384 ? -71.504 -48.294 6.304 1.00 30.31 384 LYS A CA 1
ATOM 3038 C C . LYS A 1 384 ? -71.610 -46.993 7.087 1.00 30.06 384 LYS A C 1
ATOM 3039 O O . LYS A 1 384 ? -71.229 -46.927 8.253 1.00 33.23 384 LYS A O 1
ATOM 3045 N N . GLU A 1 385 ? -72.132 -45.959 6.443 1.00 24.33 385 GLU A N 1
ATOM 3046 C CA . GLU A 1 385 ? -72.187 -44.646 7.069 1.00 26.43 385 GLU A CA 1
ATOM 3047 C C . GLU A 1 385 ? -73.242 -44.520 8.164 1.00 30.12 385 GLU A C 1
ATOM 3048 O O . GLU A 1 385 ? -73.087 -43.706 9.083 1.00 26.53 385 GLU A O 1
ATOM 3054 N N . SER A 1 386 ? -74.299 -45.323 8.064 1.00 26.47 386 SER A N 1
ATOM 3055 C CA . SER A 1 386 ? -75.443 -45.237 8.992 1.00 27.51 386 SER A CA 1
ATOM 3056 C C . SER A 1 386 ? -75.657 -46.457 9.905 1.00 23.47 386 SER A C 1
ATOM 3057 O O . SER A 1 386 ? -76.104 -46.315 11.052 1.00 24.11 386 SER A O 1
ATOM 3060 N N . ARG A 1 387 ? -75.387 -47.648 9.384 1.00 20.33 387 ARG A N 1
ATOM 3061 C CA . ARG A 1 387 ? -75.568 -48.904 10.128 1.00 21.24 387 ARG A CA 1
ATOM 3062 C C . ARG A 1 387 ? -76.958 -49.074 10.736 1.00 24.88 387 ARG A C 1
ATOM 3063 O O . ARG A 1 387 ? -77.104 -49.444 11.904 1.00 27.78 387 ARG A O 1
ATOM 3071 N N . ARG A 1 388 ? -77.974 -48.813 9.930 1.00 22.19 388 ARG A N 1
ATOM 3072 C CA . ARG A 1 388 ? -79.350 -48.982 10.365 1.00 23.02 388 ARG A CA 1
ATOM 3073 C C . ARG A 1 388 ? -79.660 -50.468 10.563 1.00 22.23 388 ARG A C 1
ATOM 3074 O O . ARG A 1 388 ? -79.297 -51.298 9.727 1.00 20.76 388 ARG A O 1
ATOM 3082 N N . LEU A 1 389 ? -80.341 -50.794 11.660 1.00 22.51 389 LEU A N 1
ATOM 3083 C CA . LEU A 1 389 ? -80.774 -52.160 11.927 1.00 20.35 389 LEU A CA 1
ATOM 3084 C C . LEU A 1 389 ? -82.284 -52.206 12.083 1.00 19.77 389 LEU A C 1
ATOM 3085 O O . LEU A 1 389 ? -82.918 -51.192 12.368 1.00 19.12 389 LEU A O 1
ATOM 3090 N N . GLY A 1 390 ? -82.852 -53.396 11.931 1.00 22.49 390 GLY A N 1
ATOM 3091 C CA . GLY A 1 390 ? -84.270 -53.589 12.171 1.00 19.03 390 GLY A CA 1
ATOM 3092 C C . GLY A 1 390 ? -84.594 -54.790 13.040 1.00 20.08 390 GLY A C 1
ATOM 3093 O O . GLY A 1 390 ? -85.068 -55.822 12.539 1.00 15.24 390 GLY A O 1
ATOM 3094 N N . LEU A 1 391 ? -84.345 -54.658 14.343 1.00 23.03 391 LEU A N 1
ATOM 3095 C CA . LEU A 1 391 ? -84.734 -55.679 15.309 1.00 21.14 391 LEU A CA 1
ATOM 3096 C C . LEU A 1 391 ? -86.222 -55.573 15.626 1.00 20.31 391 LEU A C 1
ATOM 3097 O O . LEU A 1 391 ? -86.707 -54.498 15.965 1.00 22.01 391 LEU A O 1
ATOM 3102 N N . GLY A 1 392 ? -86.931 -56.694 15.513 1.00 19.21 392 GLY A N 1
ATOM 3103 C CA . GLY A 1 392 ? -88.361 -56.739 15.752 1.00 18.07 392 GLY A CA 1
ATOM 3104 C C . GLY A 1 392 ? -88.757 -57.948 16.579 1.00 18.35 392 GLY A C 1
ATOM 3105 O O . GLY A 1 392 ? -87.910 -58.633 17.167 1.00 17.53 392 GLY A O 1
ATOM 3106 N N . ILE A 1 393 ? -90.057 -58.205 16.624 1.00 15.77 393 ILE A N 1
ATOM 3107 C CA . ILE A 1 393 ? -90.568 -59.349 17.348 1.00 21.11 393 ILE A CA 1
ATOM 3108 C C . ILE A 1 393 ? -91.530 -60.106 16.459 1.00 19.25 393 ILE A C 1
ATOM 3109 O O . ILE A 1 393 ? -92.041 -59.581 15.467 1.00 19.95 393 ILE A O 1
ATOM 3114 N N . MET A 1 394 ? -91.741 -61.365 16.809 1.00 20.32 394 MET A N 1
ATOM 3115 C CA . MET A 1 394 ? -92.841 -62.138 16.272 1.00 17.58 394 MET A CA 1
ATOM 3116 C C . MET A 1 394 ? -93.393 -62.912 17.460 1.00 22.87 394 MET A C 1
ATOM 3117 O O . MET A 1 394 ? -92.807 -62.864 18.532 1.00 21.28 394 MET A O 1
ATOM 3122 N N . GLY A 1 395 ? -94.506 -63.616 17.276 1.00 16.42 395 GLY A N 1
ATOM 3123 C CA . GLY A 1 395 ? -95.079 -64.413 18.350 1.00 17.29 395 GLY A CA 1
ATOM 3124 C C . GLY A 1 395 ? -95.893 -63.595 19.337 1.00 20.30 395 GLY A C 1
ATOM 3125 O O . GLY A 1 395 ? -96.285 -64.093 20.404 1.00 18.89 395 GLY A O 1
ATOM 3126 N N . PHE A 1 396 ? -96.163 -62.342 18.985 1.00 19.12 396 PHE A N 1
ATOM 3127 C CA . PHE A 1 396 ? -96.829 -61.423 19.917 1.00 17.08 396 PHE A CA 1
ATOM 3128 C C . PHE A 1 396 ? -98.254 -61.881 20.193 1.00 17.75 396 PHE A C 1
ATOM 3129 O O . PHE A 1 396 ? -98.676 -61.939 21.352 1.00 19.79 396 PHE A O 1
ATOM 3137 N N . ALA A 1 397 ? -98.979 -62.255 19.142 1.00 17.81 397 ALA A N 1
ATOM 3138 C CA . ALA A 1 397 ? -100.350 -62.745 19.314 1.00 17.49 397 ALA A CA 1
ATOM 3139 C C . ALA A 1 397 ? -100.416 -63.982 20.221 1.00 17.47 397 ALA A C 1
ATOM 3140 O O . ALA A 1 397 ? -101.303 -64.101 21.090 1.00 20.12 397 ALA A O 1
ATOM 3142 N N . ASP A 1 398 ? -99.475 -64.902 20.035 1.00 15.06 398 ASP A N 1
ATOM 3143 C CA . ASP A 1 398 ? -99.456 -66.102 20.864 1.00 21.16 398 ASP A CA 1
ATOM 3144 C C . ASP A 1 398 ? -99.068 -65.776 22.314 1.00 21.38 398 ASP A C 1
ATOM 3145 O O . ASP A 1 398 ? -99.506 -66.446 23.260 1.00 19.89 398 ASP A O 1
ATOM 3150 N N . LEU A 1 399 ? -98.246 -64.749 22.488 1.00 19.43 399 LEU A N 1
ATOM 3151 C CA . LEU A 1 399 ? -97.879 -64.317 23.831 1.00 22.23 399 LEU A CA 1
ATOM 3152 C C . LEU A 1 399 ? -99.123 -63.797 24.534 1.00 20.15 399 LEU A C 1
ATOM 3153 O O . LEU A 1 399 ? -99.357 -64.115 25.694 1.00 22.82 399 LEU A O 1
ATOM 3158 N N . LEU A 1 400 ? -99.922 -63.002 23.827 1.00 19.23 400 LEU A N 1
ATOM 3159 C CA . LEU A 1 400 ? -101.173 -62.520 24.403 1.00 22.27 400 LEU A CA 1
ATOM 3160 C C . LEU A 1 400 ? -102.078 -63.674 24.802 1.00 22.01 400 LEU A C 1
ATOM 3161 O O . LEU A 1 400 ? -102.693 -63.642 25.859 1.00 20.82 400 LEU A O 1
ATOM 3166 N N . TYR A 1 401 ? -102.172 -64.692 23.955 1.00 18.25 401 TYR A N 1
ATOM 3167 C CA . TYR A 1 401 ? -102.932 -65.888 24.330 1.00 16.09 401 TYR A CA 1
ATOM 3168 C C . TYR A 1 401 ? -102.482 -66.467 25.666 1.00 20.70 401 TYR A C 1
ATOM 3169 O O . TYR A 1 401 ? -103.306 -66.798 26.517 1.00 21.70 401 TYR A O 1
ATOM 3178 N N . LYS A 1 402 ? -101.174 -66.622 25.836 1.00 19.67 402 LYS A N 1
ATOM 3179 C CA . LYS A 1 402 ? -100.634 -67.267 27.028 1.00 18.04 402 LYS A CA 1
ATOM 3180 C C . LYS A 1 402 ? -100.903 -66.418 28.271 1.00 19.72 402 LYS A C 1
ATOM 3181 O O . LYS A 1 402 ? -101.134 -66.934 29.380 1.00 17.90 402 LYS A O 1
ATOM 3187 N N . LEU A 1 403 ? -100.857 -65.105 28.068 1.00 20.03 403 LEU A N 1
ATOM 3188 C CA . LEU A 1 403 ? -101.093 -64.144 29.137 1.00 20.02 403 LEU A CA 1
ATOM 3189 C C . LEU A 1 403 ? -102.580 -63.953 29.392 1.00 25.13 403 LEU A C 1
ATOM 3190 O O . LEU A 1 403 ? -102.958 -63.234 30.315 1.00 22.69 403 LEU A O 1
ATOM 3195 N N . GLU A 1 404 ? -103.409 -64.591 28.566 1.00 21.01 404 GLU A N 1
ATOM 3196 C CA . GLU A 1 404 ? -104.868 -64.450 28.641 1.00 18.13 404 GLU A CA 1
ATOM 3197 C C . GLU A 1 404 ? -105.336 -62.996 28.528 1.00 26.65 404 GLU A C 1
ATOM 3198 O O . GLU A 1 404 ? -106.188 -62.521 29.286 1.00 26.99 404 GLU A O 1
ATOM 3204 N N . ILE A 1 405 ? -104.762 -62.307 27.550 1.00 20.07 405 ILE A N 1
ATOM 3205 C CA . ILE A 1 405 ? -105.089 -60.923 27.244 1.00 23.14 405 ILE A CA 1
ATOM 3206 C C . ILE A 1 405 ? -105.670 -60.847 25.834 1.00 23.51 405 ILE A C 1
ATOM 3207 O O . ILE A 1 405 ? -105.014 -61.241 24.879 1.00 20.16 405 ILE A O 1
ATOM 3212 N N . PRO A 1 406 ? -106.900 -60.330 25.697 1.00 19.16 406 PRO A N 1
ATOM 3213 C CA . PRO A 1 406 ? -107.510 -60.158 24.368 1.00 16.82 406 PRO A CA 1
ATOM 3214 C C . PRO A 1 406 ? -106.782 -59.091 23.554 1.00 20.47 406 PRO A C 1
ATOM 3215 O O . PRO A 1 406 ? -106.552 -57.983 24.038 1.00 22.61 406 PRO A O 1
ATOM 3219 N N . TYR A 1 407 ? -106.441 -59.429 22.314 1.00 19.40 407 TYR A N 1
ATOM 3220 C CA . TYR A 1 407 ? -105.729 -58.527 21.421 1.00 14.24 407 TYR A CA 1
ATOM 3221 C C . TYR A 1 407 ? -106.491 -57.218 21.253 1.00 16.08 407 TYR A C 1
ATOM 3222 O O . TYR A 1 407 ? -105.891 -56.147 21.209 1.00 19.84 407 TYR A O 1
ATOM 3231 N N . ASN A 1 408 ? -107.813 -57.306 21.128 1.00 14.73 408 ASN A N 1
ATOM 3232 C CA . ASN A 1 408 ? -108.617 -56.100 20.972 1.00 19.27 408 ASN A CA 1
ATOM 3233 C C . ASN A 1 408 ? -109.037 -55.501 22.323 1.00 25.23 408 ASN A C 1
ATOM 3234 O O . ASN A 1 408 ? -110.219 -55.534 22.698 1.00 22.84 408 ASN A O 1
ATOM 3239 N N . SER A 1 409 ? -108.058 -54.968 23.048 1.00 19.17 409 SER A N 1
ATOM 3240 C CA . SER A 1 409 ? -108.295 -54.363 24.368 1.00 23.28 409 SER A CA 1
ATOM 3241 C C . SER A 1 409 ? -107.252 -53.300 24.693 1.00 25.12 409 SER A C 1
ATOM 3242 O O . SER A 1 409 ? -106.117 -53.369 24.217 1.00 17.11 409 SER A O 1
ATOM 3245 N N . GLN A 1 410 ? -107.614 -52.329 25.530 1.00 21.39 410 GLN A N 1
ATOM 3246 C CA . GLN A 1 410 ? -106.609 -51.378 25.988 1.00 22.31 410 GLN A CA 1
ATOM 3247 C C . GLN A 1 410 ? -105.506 -52.101 26.780 1.00 22.26 410 GLN A C 1
ATOM 3248 O O . GLN A 1 410 ? -104.348 -51.693 26.761 1.00 18.44 410 GLN A O 1
ATOM 3254 N N . GLU A 1 411 ? -105.868 -53.170 27.486 1.00 21.43 411 GLU A N 1
ATOM 3255 C CA . GLU A 1 411 ? -104.868 -53.949 28.219 1.00 21.49 411 GLU A CA 1
ATOM 3256 C C . GLU A 1 411 ? -103.723 -54.420 27.313 1.00 19.08 411 GLU A C 1
ATOM 3257 O O . GLU A 1 411 ? -102.546 -54.255 27.649 1.00 19.77 411 GLU A O 1
ATOM 3263 N N . ALA A 1 412 ? -104.073 -55.004 26.168 1.00 19.09 412 ALA A N 1
ATOM 3264 C CA . ALA A 1 412 ? -103.075 -55.520 25.223 1.00 20.04 412 ALA A CA 1
ATOM 3265 C C . ALA A 1 412 ? -102.207 -54.407 24.655 1.00 20.83 412 ALA A C 1
ATOM 3266 O O . ALA A 1 412 ? -100.997 -54.584 24.466 1.00 20.76 412 ALA A O 1
ATOM 3268 N N . ARG A 1 413 ? -102.831 -53.264 24.386 1.00 19.92 413 ARG A N 1
ATOM 3269 C CA . ARG A 1 413 ? -102.111 -52.140 23.790 1.00 18.54 413 ARG A CA 1
ATOM 3270 C C . ARG A 1 413 ? -101.151 -51.531 24.802 1.00 23.28 413 ARG A C 1
ATOM 3271 O O . ARG A 1 413 ? -100.035 -51.145 24.452 1.00 22.55 413 ARG A O 1
ATOM 3279 N N . ASP A 1 414 ? -101.584 -51.445 26.062 1.00 22.13 414 ASP A N 1
ATOM 3280 C CA . ASP A 1 414 ? -100.690 -50.981 27.113 1.00 23.34 414 ASP A CA 1
ATOM 3281 C C . ASP A 1 414 ? -99.519 -51.930 27.286 1.00 22.72 414 ASP A C 1
ATOM 3282 O O . ASP A 1 414 ? -98.388 -51.494 27.439 1.00 21.57 414 ASP A O 1
ATOM 3287 N N . PHE A 1 415 ? -99.799 -53.230 27.256 1.00 23.35 415 PHE A N 1
ATOM 3288 C CA . PHE A 1 415 ? -98.760 -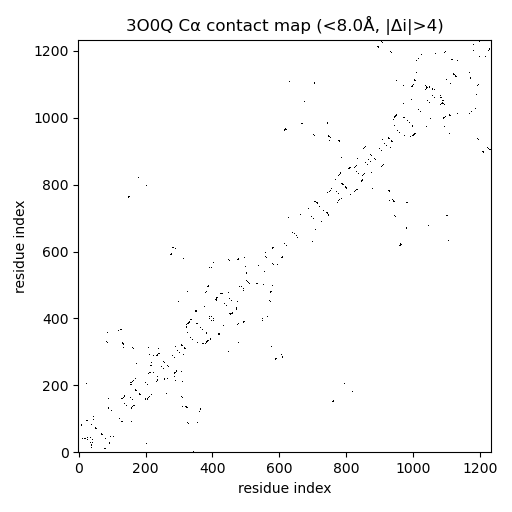54.251 27.350 1.00 18.75 415 PHE A CA 1
ATOM 3289 C C . PHE A 1 415 ? -97.783 -54.158 26.164 1.00 17.75 415 PHE A C 1
ATOM 3290 O O . PHE A 1 415 ? -96.555 -54.211 26.334 1.00 21.02 415 PHE A O 1
ATOM 3298 N N . ALA A 1 416 ? -98.343 -54.008 24.973 1.00 17.39 416 ALA A N 1
ATOM 3299 C CA . ALA A 1 416 ? -97.543 -53.844 23.750 1.00 15.42 416 ALA A CA 1
ATOM 3300 C C . ALA A 1 416 ? -96.565 -52.673 23.874 1.00 21.95 416 ALA A C 1
ATOM 3301 O O . ALA A 1 416 ? -95.359 -52.818 23.623 1.00 19.10 416 ALA A O 1
ATOM 3303 N N . ALA A 1 417 ? -97.079 -51.510 24.269 1.00 22.53 417 ALA A N 1
ATOM 3304 C CA . ALA A 1 417 ? -96.232 -50.327 24.405 1.00 24.31 417 ALA A CA 1
ATOM 3305 C C . ALA A 1 417 ? -95.110 -50.539 25.420 1.00 25.65 417 ALA A C 1
ATOM 3306 O O . ALA A 1 417 ? -93.961 -50.177 25.173 1.00 24.64 417 ALA A O 1
ATOM 3308 N N . ASN A 1 418 ? -95.450 -51.133 26.561 1.00 21.98 418 ASN A N 1
ATOM 3309 C CA . ASN A 1 418 ? -94.465 -51.400 27.601 1.00 20.61 418 ASN A CA 1
ATOM 3310 C C . ASN A 1 418 ? -93.393 -52.372 27.146 1.00 22.19 418 ASN A C 1
ATOM 3311 O O . ASN A 1 418 ? -92.214 -52.194 27.441 1.00 25.53 418 ASN A O 1
ATOM 3316 N N . LEU A 1 419 ? -93.828 -53.420 26.454 1.00 21.23 419 LEU A N 1
ATOM 3317 C CA . LEU A 1 419 ? -92.938 -54.458 25.950 1.00 21.44 419 LEU A CA 1
ATOM 3318 C C . LEU A 1 419 ? -91.978 -53.860 24.917 1.00 17.18 419 LEU A C 1
ATOM 3319 O O . LEU A 1 419 ? -90.764 -54.083 24.967 1.00 22.34 419 LEU A O 1
ATOM 3324 N N . MET A 1 420 ? -92.541 -53.102 23.982 1.00 17.52 420 MET A N 1
ATOM 3325 C CA . MET A 1 420 ? -91.738 -52.462 22.941 1.00 18.85 420 MET A CA 1
ATOM 3326 C C . MET A 1 420 ? -90.801 -51.404 23.547 1.00 23.12 420 MET A C 1
ATOM 3327 O O . MET A 1 420 ? -89.643 -51.311 23.153 1.00 22.52 420 MET A O 1
ATOM 3332 N N . ALA A 1 421 ? -91.290 -50.628 24.515 1.00 25.49 421 ALA A N 1
ATOM 3333 C CA . ALA A 1 421 ? -90.442 -49.653 25.215 1.00 24.07 421 ALA A CA 1
ATOM 3334 C C . ALA A 1 421 ? -89.225 -50.326 25.877 1.00 26.80 421 ALA A C 1
ATOM 3335 O O . ALA A 1 421 ? -88.093 -49.827 25.805 1.00 20.61 421 ALA A O 1
ATOM 3337 N N . PHE A 1 422 ? -89.469 -51.451 26.544 1.00 25.66 422 PHE A N 1
ATOM 3338 C CA . PHE A 1 422 ? -88.400 -52.213 27.182 1.00 22.37 422 PHE A CA 1
ATOM 3339 C C . PHE A 1 422 ? -87.383 -52.643 26.129 1.00 22.83 422 PHE A C 1
ATOM 3340 O O . PHE A 1 422 ? -86.182 -52.453 26.278 1.00 26.24 422 PHE A O 1
ATOM 3348 N N . ILE A 1 423 ? -87.876 -53.224 25.051 1.00 22.59 423 ILE A N 1
ATOM 3349 C CA . ILE A 1 423 ? -86.986 -53.636 23.981 1.00 22.51 423 ILE A CA 1
ATOM 3350 C C . ILE A 1 423 ? -86.223 -52.440 23.396 1.00 24.75 423 ILE A C 1
ATOM 3351 O O . ILE A 1 423 ? -85.007 -52.488 23.237 1.00 24.42 423 ILE A O 1
ATOM 3356 N N . ALA A 1 424 ? -86.931 -51.361 23.089 1.00 22.65 424 ALA A N 1
ATOM 3357 C CA . ALA A 1 424 ? -86.255 -50.165 22.578 1.00 21.65 424 ALA A CA 1
ATOM 3358 C C . ALA A 1 424 ? -85.150 -49.701 23.524 1.00 23.33 424 ALA A C 1
ATOM 3359 O O . ALA A 1 424 ? -84.020 -49.420 23.094 1.00 23.38 424 ALA A O 1
ATOM 3361 N N . LEU A 1 425 ? -85.472 -49.649 24.815 1.00 25.74 425 LEU A N 1
ATOM 3362 C CA . LEU A 1 425 ? -84.536 -49.193 25.844 1.00 27.39 425 LEU A CA 1
ATOM 3363 C C . LEU A 1 425 ? -83.236 -49.983 25.818 1.00 26.97 425 LEU A C 1
ATOM 3364 O O . LEU A 1 425 ? -82.150 -49.407 25.788 1.00 26.95 425 LEU A O 1
ATOM 3369 N N . HIS A 1 426 ? -83.348 -51.307 25.815 1.00 28.49 426 HIS A N 1
ATOM 3370 C CA . HIS A 1 426 ? -82.162 -52.157 25.873 1.00 24.32 426 HIS A CA 1
ATOM 3371 C C . HIS A 1 426 ? -81.457 -52.314 24.528 1.00 22.72 426 HIS A C 1
ATOM 3372 O O . HIS A 1 426 ? -80.249 -52.550 24.493 1.00 25.23 426 HIS A O 1
ATOM 3379 N N . ALA A 1 427 ? -82.193 -52.167 23.427 1.00 23.29 427 ALA A N 1
ATOM 3380 C CA . ALA A 1 427 ? -81.558 -52.153 22.100 1.00 24.48 427 ALA A CA 1
ATOM 3381 C C . ALA A 1 427 ? -80.653 -50.934 21.962 1.00 29.07 427 ALA A C 1
ATOM 3382 O O . ALA A 1 427 ? -79.498 -51.039 21.517 1.00 26.97 427 ALA A O 1
ATOM 3384 N N . HIS A 1 428 ? -81.176 -49.767 22.334 1.00 24.48 428 HIS A N 1
ATOM 3385 C CA . HIS A 1 428 ? -80.387 -48.540 22.223 1.00 26.29 428 HIS A CA 1
ATOM 3386 C C . HIS A 1 428 ? -79.234 -48.520 23.223 1.00 31.33 428 HIS A C 1
ATOM 3387 O O . HIS A 1 428 ? -78.152 -48.021 22.919 1.00 27.65 428 HIS A O 1
ATOM 3394 N N . ARG A 1 429 ? -79.456 -49.080 24.408 1.00 28.97 429 ARG A N 1
ATOM 3395 C CA . ARG A 1 429 ? -78.362 -49.207 25.360 1.00 27.42 429 ARG A CA 1
ATOM 3396 C C . ARG A 1 429 ? -77.228 -50.035 24.768 1.00 25.95 429 ARG A C 1
ATOM 3397 O O . ARG A 1 429 ? -76.052 -49.725 24.961 1.00 30.26 429 ARG A O 1
ATOM 3405 N N . THR A 1 430 ? -77.584 -51.098 24.057 1.00 25.69 430 THR A N 1
ATOM 3406 C CA . THR A 1 430 ? -76.579 -51.959 23.441 1.00 29.53 430 THR A CA 1
ATOM 3407 C C . THR A 1 430 ? -75.843 -51.230 22.313 1.00 31.57 430 THR A C 1
ATOM 3408 O O . THR A 1 430 ? -74.644 -51.410 22.126 1.00 30.84 430 THR A O 1
ATOM 3412 N N . SER A 1 431 ? -76.561 -50.394 21.574 1.00 30.73 431 SER A N 1
ATOM 3413 C CA . SER A 1 431 ? -75.948 -49.618 20.498 1.00 29.53 431 SER A CA 1
ATOM 3414 C C . SER A 1 431 ? -74.924 -48.645 21.074 1.00 32.53 431 SER A C 1
ATOM 3415 O O . SER A 1 431 ? -73.857 -48.408 20.486 1.00 30.29 431 SER A O 1
ATOM 3418 N N . TYR A 1 432 ? -75.248 -48.082 22.232 1.00 30.12 432 TYR A N 1
ATOM 3419 C CA . TYR A 1 432 ? -74.299 -47.239 22.948 1.00 25.07 432 TYR A CA 1
ATOM 3420 C C . TYR A 1 432 ? -73.035 -48.032 23.266 1.00 31.21 432 TYR A C 1
ATOM 3421 O O . TYR A 1 432 ? -71.925 -47.599 22.947 1.00 31.82 432 TYR A O 1
ATOM 3430 N N . GLU A 1 433 ? -73.203 -49.193 23.901 1.00 27.98 433 GLU A N 1
ATOM 3431 C CA . GLU A 1 433 ? -72.059 -50.036 24.268 1.00 34.05 433 GLU A CA 1
ATOM 3432 C C . GLU A 1 433 ? -71.252 -50.444 23.033 1.00 36.67 433 GLU A C 1
ATOM 3433 O O . GLU A 1 433 ? -70.020 -50.463 23.065 1.00 35.18 433 GLU A O 1
ATOM 3439 N N . LEU A 1 434 ? -71.945 -50.775 21.948 1.00 33.86 434 LEU A N 1
ATOM 3440 C CA . LEU A 1 434 ? -71.267 -51.165 20.706 1.00 29.32 434 LEU A CA 1
ATOM 3441 C C . LEU A 1 434 ? -70.493 -49.992 20.103 1.00 35.04 434 LEU A C 1
ATOM 3442 O O . LEU A 1 434 ? -69.383 -50.163 19.592 1.00 33.12 434 LEU A O 1
ATOM 3447 N N . GLY A 1 435 ? -71.071 -48.798 20.166 1.00 34.20 435 GLY A N 1
ATOM 3448 C CA . GLY A 1 435 ? -70.370 -47.614 19.700 1.00 31.77 435 GLY A CA 1
ATOM 3449 C C . GLY A 1 435 ? -69.089 -47.426 20.486 1.00 38.96 435 GLY A C 1
ATOM 3450 O O . GLY A 1 435 ? -68.057 -47.029 19.946 1.00 33.99 435 GLY A O 1
ATOM 3451 N N . LYS A 1 436 ? -69.155 -47.727 21.776 1.00 35.11 436 LYS A N 1
ATOM 3452 C CA . LYS A 1 436 ? -68.007 -47.569 22.651 1.00 43.92 436 LYS A CA 1
ATOM 3453 C C . LYS A 1 436 ? -66.936 -48.615 22.339 1.00 38.72 436 LYS A C 1
ATOM 3454 O O . LYS A 1 436 ? -65.748 -48.315 22.332 1.00 36.40 436 LYS A O 1
ATOM 3460 N N . GLU A 1 437 ? -67.368 -49.843 22.071 1.00 34.84 437 GLU A N 1
ATOM 3461 C CA . GLU A 1 437 ? -66.439 -50.945 21.835 1.00 40.47 437 GLU A CA 1
ATOM 3462 C C . GLU A 1 437 ? -65.830 -50.942 20.428 1.00 37.72 437 GLU A C 1
ATOM 3463 O O . GLU A 1 437 ? -64.627 -51.138 20.256 1.00 36.55 437 GLU A O 1
ATOM 3469 N N . LYS A 1 438 ? -66.667 -50.721 19.423 1.00 33.66 438 LYS A N 1
ATOM 3470 C CA . LYS A 1 438 ? -66.239 -50.897 18.033 1.00 35.61 438 LYS A CA 1
ATOM 3471 C C . LYS A 1 438 ? -66.070 -49.593 17.257 1.00 39.26 438 LYS A C 1
ATOM 3472 O O . LYS A 1 438 ? -65.400 -49.564 16.222 1.00 40.45 438 LYS A O 1
ATOM 3478 N N . GLY A 1 439 ? -66.686 -48.521 17.746 1.00 37.10 439 GLY A N 1
ATOM 3479 C CA . GLY A 1 439 ? -66.661 -47.244 17.052 1.00 34.57 439 GLY A CA 1
ATOM 3480 C C . GLY A 1 439 ? -68.059 -46.803 16.663 1.00 33.91 439 GLY A C 1
ATOM 3481 O O . GLY A 1 439 ? -68.931 -47.635 16.411 1.00 29.15 439 GLY A O 1
ATOM 3482 N N . ASN A 1 440 ? -68.275 -45.491 16.627 1.00 35.11 440 ASN A N 1
ATOM 3483 C CA . ASN A 1 440 ? -69.579 -44.924 16.302 1.00 31.96 440 ASN A CA 1
ATOM 3484 C C . ASN A 1 440 ? -69.891 -45.041 14.810 1.00 34.10 440 ASN A C 1
ATOM 3485 O O . ASN A 1 440 ? -68.982 -45.170 13.988 1.00 34.04 440 ASN A O 1
ATOM 3490 N N . PHE A 1 441 ? -71.166 -44.995 14.439 1.00 28.57 441 PHE A N 1
ATOM 3491 C CA . PHE A 1 441 ? -71.462 -44.903 13.012 1.00 29.61 441 PHE A CA 1
ATOM 3492 C C . PHE A 1 441 ? -70.943 -43.550 12.506 1.00 32.76 441 PHE A C 1
ATOM 3493 O O . PHE A 1 441 ? -71.005 -42.543 13.221 1.00 29.77 441 PHE A O 1
ATOM 3501 N N . PRO A 1 442 ? -70.356 -43.537 11.302 1.00 36.07 442 PRO A N 1
ATOM 3502 C CA . PRO A 1 442 ? -69.612 -42.357 10.840 1.00 32.62 442 PRO A CA 1
ATOM 3503 C C . PRO A 1 442 ? -70.435 -41.069 10.823 1.00 29.90 442 PRO A C 1
ATOM 3504 O O . PRO A 1 442 ? -69.867 -40.006 11.010 1.00 31.52 442 PRO A O 1
ATOM 3508 N N . LEU A 1 443 ? -71.745 -41.153 10.612 1.00 25.91 443 LEU A N 1
ATOM 3509 C CA . LEU A 1 443 ? -72.566 -39.938 10.597 1.00 29.64 443 LEU A CA 1
ATOM 3510 C C . LEU A 1 443 ? -73.143 -39.517 11.959 1.00 35.88 443 LEU A C 1
ATOM 3511 O O . LEU A 1 443 ? -74.015 -38.647 12.021 1.00 32.21 443 LEU A O 1
ATOM 3516 N N . LEU A 1 444 ? -72.669 -40.126 13.043 1.00 30.05 444 LEU A N 1
ATOM 3517 C CA . LEU A 1 444 ? -73.142 -39.746 14.381 1.00 33.42 444 LEU A CA 1
ATOM 3518 C C . LEU A 1 444 ? -73.062 -38.230 14.545 1.00 36.87 444 LEU A C 1
ATOM 3519 O O . LEU A 1 444 ? -74.035 -37.583 14.933 1.00 37.02 444 LEU A O 1
ATOM 3524 N N . GLU A 1 445 ? -71.894 -37.678 14.227 1.00 33.81 445 GLU A N 1
ATOM 3525 C CA . GLU A 1 445 ? -71.591 -36.259 14.444 1.00 41.01 445 GLU A CA 1
ATOM 3526 C C . GLU A 1 445 ? -72.573 -35.259 13.837 1.00 35.74 445 GLU A C 1
ATOM 3527 O O . GLU A 1 445 ? -72.769 -34.177 14.390 1.00 39.74 445 GLU A O 1
ATOM 3533 N N . ILE A 1 446 ? -73.168 -35.599 12.699 1.00 33.15 446 ILE A N 1
ATOM 3534 C CA . ILE A 1 446 ? -74.091 -34.684 12.037 1.00 32.75 446 ILE A CA 1
ATOM 3535 C C . ILE A 1 446 ? -75.530 -35.096 12.275 1.00 33.76 446 ILE A C 1
ATOM 3536 O O . ILE A 1 446 ? -76.452 -34.513 11.709 1.00 35.44 446 ILE A O 1
ATOM 3541 N N . SER A 1 447 ? -75.717 -36.098 13.130 1.00 34.47 447 SER A N 1
ATOM 3542 C CA . SER A 1 447 ? -77.051 -36.586 13.433 1.00 30.05 447 SER A CA 1
ATOM 3543 C C . SER A 1 447 ? -77.663 -35.769 14.558 1.00 31.71 447 SER A C 1
ATOM 3544 O O . SER A 1 447 ? -76.974 -35.012 15.243 1.00 35.02 447 SER A O 1
ATOM 3547 N N . ARG A 1 448 ? -78.965 -35.928 14.746 1.00 33.06 448 ARG A N 1
ATOM 3548 C CA . ARG A 1 448 ? -79.673 -35.182 15.778 1.00 31.61 448 ARG A CA 1
ATOM 3549 C C . ARG A 1 448 ? -79.401 -35.711 17.189 1.00 35.16 448 ARG A C 1
ATOM 3550 O O . ARG A 1 448 ? -79.719 -35.042 18.174 1.00 36.36 448 ARG A O 1
ATOM 3558 N N . TYR A 1 449 ? -78.804 -36.900 17.289 1.00 35.53 449 TYR A N 1
ATOM 3559 C CA . TYR A 1 449 ? -78.353 -37.407 18.587 1.00 36.94 449 TYR A CA 1
ATOM 3560 C C . TYR A 1 449 ? -77.236 -36.519 19.109 1.00 37.96 449 TYR A C 1
ATOM 3561 O O . TYR A 1 449 ? -77.000 -36.443 20.315 1.00 42.67 449 TYR A O 1
ATOM 3570 N N . ARG A 1 450 ? -76.532 -35.862 18.191 1.00 36.75 450 ARG A N 1
ATOM 3571 C CA . ARG A 1 450 ? -75.434 -34.987 18.569 1.00 35.51 450 ARG A CA 1
ATOM 3572 C C . ARG A 1 450 ? -75.817 -33.511 18.512 1.00 39.61 450 ARG A C 1
ATOM 3573 O O . ARG A 1 450 ? -75.468 -32.740 19.406 1.00 38.02 450 ARG A O 1
ATOM 3581 N N . THR A 1 451 ? -76.536 -33.118 17.466 1.00 35.95 451 THR A N 1
ATOM 3582 C CA . THR A 1 451 ? -76.762 -31.695 17.200 1.00 45.38 451 THR A CA 1
ATOM 3583 C C . THR A 1 451 ? -77.931 -31.100 17.979 1.00 49.67 451 THR A C 1
ATOM 3584 O O . THR A 1 451 ? -78.163 -29.892 17.935 1.00 49.87 451 THR A O 1
ATOM 3588 N N . GLU A 1 452 ? -78.665 -31.950 18.687 1.00 52.55 452 GLU A N 1
ATOM 3589 C CA . GLU A 1 452 ? -79.827 -31.498 19.438 1.00 55.73 452 GLU A CA 1
ATOM 3590 C C . GLU A 1 452 ? -79.724 -31.815 20.918 1.00 60.67 452 GLU A C 1
ATOM 3591 O O . GLU A 1 452 ? -78.821 -32.526 21.366 1.00 64.59 452 GLU A O 1
ATOM 3597 N N . ASP A 1 453 ? -80.670 -31.266 21.668 1.00 51.73 453 ASP A N 1
ATOM 3598 C CA . ASP A 1 453 ? -80.960 -31.734 23.006 1.00 49.29 453 ASP A CA 1
ATOM 3599 C C . ASP A 1 453 ? -82.338 -32.376 22.942 1.00 42.07 453 ASP A C 1
ATOM 3600 O O . ASP A 1 453 ? -83.237 -31.879 22.256 1.00 42.33 453 ASP A O 1
ATOM 3605 N N . ASN A 1 454 ? -82.487 -33.505 23.617 1.00 42.50 454 ASN A N 1
ATOM 3606 C CA . ASN A 1 454 ? -83.788 -34.145 23.772 1.00 42.65 454 ASN A CA 1
ATOM 3607 C C . ASN A 1 454 ? -84.365 -34.811 22.512 1.00 34.25 454 ASN A C 1
ATOM 3608 O O . ASN A 1 454 ? -85.560 -35.092 22.452 1.00 33.07 454 ASN A O 1
ATOM 3613 N N . PHE A 1 455 ? -83.533 -35.069 21.507 1.00 28.09 455 PHE A N 1
ATOM 3614 C CA . PHE A 1 455 ? -84.012 -35.859 20.383 1.00 24.39 455 PHE A CA 1
ATOM 3615 C C . PHE A 1 455 ? -84.277 -37.310 20.783 1.00 28.50 455 PHE A C 1
ATOM 3616 O O . PHE A 1 455 ? -83.430 -37.960 21.397 1.00 29.84 455 PHE A O 1
ATOM 3624 N N . VAL A 1 456 ? -85.471 -37.788 20.445 1.00 27.28 456 VAL A N 1
ATOM 3625 C CA . VAL A 1 456 ? -85.857 -39.189 20.608 1.00 27.90 456 VAL A CA 1
ATOM 3626 C C . VAL A 1 456 ? -86.506 -39.632 19.293 1.00 25.96 456 VAL A C 1
ATOM 3627 O O . VAL A 1 456 ? -87.376 -38.938 18.780 1.00 28.17 456 VAL A O 1
ATOM 3631 N N . PRO A 1 457 ? -86.078 -40.782 18.741 1.00 26.41 457 PRO A N 1
ATOM 3632 C CA . PRO A 1 457 ? -86.502 -41.218 17.398 1.00 27.99 457 PRO A CA 1
ATOM 3633 C C . PRO A 1 457 ? -87.876 -41.900 17.342 1.00 26.65 457 PRO A C 1
ATOM 3634 O O . PRO A 1 457 ? -88.178 -42.641 16.402 1.00 23.16 457 PRO A O 1
ATOM 3638 N N . PHE A 1 458 ? -88.701 -41.646 18.348 1.00 20.74 458 PHE A N 1
ATOM 3639 C CA . PHE A 1 458 ? -90.083 -42.107 18.347 1.00 20.72 458 PHE A CA 1
ATOM 3640 C C . PHE A 1 458 ? -90.898 -41.300 19.361 1.00 17.02 458 PHE A C 1
ATOM 3641 O O . PHE A 1 458 ? -90.335 -40.567 20.170 1.00 21.51 458 PHE A O 1
ATOM 3649 N N . ALA A 1 459 ? -92.220 -41.432 19.296 1.00 25.10 459 ALA A N 1
ATOM 3650 C CA . ALA A 1 459 ? -93.127 -40.535 20.004 1.00 22.54 459 ALA A CA 1
ATOM 3651 C C . ALA A 1 459 ? -93.273 -40.837 21.497 1.00 25.46 459 ALA A C 1
ATOM 3652 O O . ALA A 1 459 ? -93.529 -39.929 22.292 1.00 25.79 459 ALA A O 1
ATOM 3654 N N . MET A 1 460 ? -93.124 -42.109 21.869 1.00 21.98 460 MET A N 1
ATOM 3655 C CA . MET A 1 460 ? -93.332 -42.548 23.258 1.00 18.16 460 MET A CA 1
ATOM 3656 C C . MET A 1 460 ? -94.725 -42.189 23.768 1.00 22.82 460 MET A C 1
ATOM 3657 O O . MET A 1 460 ? -95.672 -42.142 22.987 1.00 21.42 460 MET A O 1
ATOM 3662 N N . GLY A 1 461 ? -94.855 -41.964 25.077 1.00 23.31 461 GLY A N 1
ATOM 3663 C CA . GLY A 1 461 ? -96.121 -41.533 25.657 1.00 24.20 461 GLY A CA 1
ATOM 3664 C C . GLY A 1 461 ? -97.068 -42.607 26.179 1.00 30.04 461 GLY A C 1
ATOM 3665 O O . GLY A 1 461 ? -98.184 -42.297 26.594 1.00 29.27 461 GLY A O 1
ATOM 3666 N N . MET A 1 462 ? -96.649 -43.869 26.165 1.00 29.98 462 MET A N 1
ATOM 3667 C CA . MET A 1 462 ? -97.504 -44.940 26.681 1.00 28.03 462 MET A CA 1
ATOM 3668 C C . MET A 1 462 ? -96.743 -45.915 27.562 1.00 28.36 462 MET A C 1
ATOM 3669 O O . MET A 1 462 ? -97.034 -47.106 27.568 1.00 31.86 462 MET A O 1
ATOM 3674 N N . SER A 1 463 ? -95.767 -45.416 28.307 1.00 26.75 463 SER A N 1
ATOM 3675 C CA . SER A 1 463 ? -94.957 -46.296 29.136 1.00 32.55 463 SER A CA 1
ATOM 3676 C C . SER A 1 463 ? -94.228 -45.519 30.211 1.00 34.24 463 SER A C 1
ATOM 3677 O O . SER A 1 463 ? -93.882 -44.352 30.029 1.00 33.66 463 SER A O 1
ATOM 3680 N N . ASN A 1 464 ? -93.967 -46.163 31.336 1.00 31.60 464 ASN A N 1
ATOM 3681 C CA . ASN A 1 464 ? -93.162 -45.489 32.333 1.00 31.80 464 ASN A CA 1
ATOM 3682 C C . ASN A 1 464 ? -91.660 -45.732 32.162 1.00 29.93 464 ASN A C 1
ATOM 3683 O O . ASN A 1 464 ? -90.857 -45.271 32.975 1.00 28.40 464 ASN A O 1
ATOM 3688 N N . TYR A 1 465 ? -91.288 -46.402 31.067 1.00 28.60 465 TYR A N 1
ATOM 3689 C CA . TYR A 1 465 ? -89.878 -46.500 30.670 1.00 23.08 465 TYR A CA 1
ATOM 3690 C C . TYR A 1 465 ? -89.398 -45.218 29.985 1.00 24.71 465 TYR A C 1
ATOM 3691 O O . TYR A 1 465 ? -88.212 -45.063 29.729 1.00 34.17 465 TYR A O 1
ATOM 3700 N N . ASP A 1 466 ? -90.319 -44.304 29.699 1.00 29.67 466 ASP A N 1
ATOM 3701 C CA . ASP A 1 466 ? -89.991 -43.111 28.917 1.00 27.39 466 ASP A CA 1
ATOM 3702 C C . ASP A 1 466 ? -88.812 -42.321 29.461 1.00 27.94 466 ASP A C 1
ATOM 3703 O O . ASP A 1 466 ? -87.931 -41.944 28.706 1.00 27.57 466 ASP A O 1
ATOM 3708 N N . ASP A 1 467 ? -88.796 -42.056 30.768 1.00 29.86 467 ASP A N 1
ATOM 3709 C CA . ASP A 1 467 ? -87.694 -41.302 31.355 1.00 32.79 467 ASP A CA 1
ATOM 3710 C C . ASP A 1 467 ? -86.336 -41.971 31.159 1.00 33.91 467 ASP A C 1
ATOM 3711 O O . ASP A 1 467 ? -85.368 -41.304 30.797 1.00 27.39 467 ASP A O 1
ATOM 3716 N N . GLU A 1 468 ? -86.262 -43.278 31.403 1.00 34.01 468 GLU A N 1
ATOM 3717 C CA . GLU A 1 468 ? -85.027 -44.033 31.178 1.00 30.02 468 GLU A CA 1
ATOM 3718 C C . GLU A 1 468 ? -84.630 -43.992 29.706 1.00 26.34 468 GLU A C 1
ATOM 3719 O O . GLU A 1 468 ? -83.451 -43.874 29.374 1.00 28.83 468 GLU A O 1
ATOM 3725 N N . ILE A 1 469 ? -85.608 -44.105 28.817 1.00 25.64 469 ILE A N 1
ATOM 3726 C CA . ILE A 1 469 ? -85.290 -44.038 27.392 1.00 25.44 469 ILE A CA 1
ATOM 3727 C C . ILE A 1 469 ? -84.698 -42.664 27.075 1.00 30.41 469 ILE A C 1
ATOM 3728 O O . ILE A 1 469 ? -83.718 -42.550 26.330 1.00 29.82 469 ILE A O 1
ATOM 3733 N N . ARG A 1 470 ? -85.274 -41.618 27.662 1.00 28.43 470 ARG A N 1
ATOM 3734 C CA . ARG A 1 470 ? -84.733 -40.278 27.448 1.00 32.28 470 ARG A CA 1
ATOM 3735 C C . ARG A 1 470 ? -83.272 -40.203 27.884 1.00 39.02 470 ARG A C 1
ATOM 3736 O O . ARG A 1 470 ? -82.449 -39.588 27.204 1.00 39.67 470 ARG A O 1
ATOM 3744 N N . GLU A 1 471 ? -82.942 -40.846 29.001 1.00 37.19 471 GLU A N 1
ATOM 3745 C CA . GLU A 1 471 ? -81.563 -40.824 29.491 1.00 37.86 471 GLU A CA 1
ATOM 3746 C C . GLU A 1 471 ? -80.623 -41.559 28.544 1.00 40.64 471 GLU A C 1
ATOM 3747 O O . GLU A 1 471 ? -79.527 -41.083 28.261 1.00 39.69 471 GLU A O 1
ATOM 3753 N N . VAL A 1 472 ? -81.054 -42.717 28.048 1.00 35.55 472 VAL A N 1
ATOM 3754 C CA . VAL A 1 472 ? -80.225 -43.479 27.126 1.00 31.23 472 VAL A CA 1
ATOM 3755 C C . VAL A 1 472 ? -79.948 -42.702 25.838 1.00 33.29 472 VAL A C 1
ATOM 3756 O O . VAL A 1 472 ? -78.830 -42.734 25.329 1.00 34.04 472 VAL A O 1
ATOM 3760 N N . MET A 1 473 ? -80.956 -42.005 25.314 1.00 28.37 473 MET A N 1
ATOM 3761 C CA . MET A 1 473 ? -80.770 -41.227 24.086 1.00 33.44 473 MET A CA 1
ATOM 3762 C C . MET A 1 473 ? -79.741 -40.127 24.313 1.00 37.08 473 MET A C 1
ATOM 3763 O O . MET A 1 473 ? -78.934 -39.831 23.434 1.00 36.24 473 MET A O 1
ATOM 3768 N N . LYS A 1 474 ? -79.759 -39.527 25.501 1.00 31.53 474 LYS A N 1
ATOM 3769 C CA . LYS A 1 474 ? -78.753 -38.515 25.833 1.00 32.13 474 LYS A CA 1
ATOM 3770 C C . LYS A 1 474 ? -77.339 -39.086 25.858 1.00 34.89 474 LYS A C 1
ATOM 3771 O O . LYS A 1 474 ? -76.413 -38.463 25.347 1.00 37.11 474 LYS A O 1
ATOM 3777 N N . MET A 1 475 ? -77.177 -40.269 26.446 1.00 34.66 475 MET A N 1
ATOM 3778 C CA . MET A 1 475 ? -75.876 -40.933 26.489 1.00 37.62 475 MET A CA 1
ATOM 3779 C C . MET A 1 475 ? -75.340 -41.171 25.079 1.00 34.63 475 MET A C 1
ATOM 3780 O O . MET A 1 475 ? -74.138 -41.028 24.829 1.00 41.03 475 MET A O 1
ATOM 3785 N N . THR A 1 476 ? -76.231 -41.533 24.160 1.00 31.48 476 THR A N 1
ATOM 3786 C CA . THR A 1 476 ? -75.808 -41.889 22.796 1.00 30.32 476 THR A CA 1
ATOM 3787 C C . THR A 1 476 ? -75.368 -40.683 21.969 1.00 32.26 476 THR A C 1
ATOM 3788 O O . THR A 1 476 ? -75.024 -40.814 20.793 1.00 32.98 476 THR A O 1
ATOM 3792 N N . LYS A 1 477 ? -75.383 -39.510 22.592 1.00 35.44 477 LYS A N 1
ATOM 3793 C CA . LYS A 1 477 ? -74.784 -38.330 21.994 1.00 39.80 477 LYS A CA 1
ATOM 3794 C C . LYS A 1 477 ? -73.285 -38.560 21.852 1.00 41.64 477 LYS A C 1
ATOM 3795 O O . LYS A 1 477 ? -72.658 -38.080 20.911 1.00 46.09 477 LYS A O 1
ATOM 3801 N N . GLU A 1 478 ? -72.720 -39.306 22.797 1.00 38.33 478 GLU A N 1
ATOM 3802 C CA . GLU A 1 478 ? -71.287 -39.577 22.810 1.00 40.71 478 GLU A CA 1
ATOM 3803 C C . GLU A 1 478 ? -70.945 -40.880 22.090 1.00 36.52 478 GLU A C 1
ATOM 3804 O O . GLU A 1 478 ? -70.005 -40.925 21.307 1.00 35.47 478 GLU A O 1
ATOM 3810 N N . PHE A 1 479 ? -71.714 -41.934 22.348 1.00 37.29 479 PHE A N 1
ATOM 3811 C CA . PHE A 1 479 ? -71.485 -43.224 21.698 1.00 37.68 479 PHE A CA 1
ATOM 3812 C C . PHE A 1 479 ? -72.766 -43.821 21.123 1.00 36.98 479 PHE A C 1
ATOM 3813 O O . PHE A 1 479 ? -73.792 -43.885 21.801 1.00 33.76 479 PHE A O 1
ATOM 3821 N N . ARG A 1 480 ? -72.692 -44.267 19.870 1.00 29.40 480 ARG A N 1
ATOM 3822 C CA . ARG A 1 480 ? -73.833 -44.884 19.195 1.00 31.04 480 ARG A CA 1
ATOM 3823 C C . ARG A 1 480 ? -73.356 -45.608 17.941 1.00 29.65 480 ARG A C 1
ATOM 3824 O O . ARG A 1 480 ? -72.763 -45.002 17.060 1.00 31.13 480 ARG A O 1
ATOM 3832 N N . ARG A 1 481 ? -73.615 -46.906 17.875 1.00 28.52 481 ARG A N 1
ATOM 3833 C CA . ARG A 1 481 ? -73.156 -47.728 16.765 1.00 29.28 481 ARG A CA 1
ATOM 3834 C C . ARG A 1 481 ? -74.095 -47.645 15.557 1.00 27.24 481 ARG A C 1
ATOM 3835 O O . ARG A 1 481 ? -73.671 -47.866 14.428 1.00 27.58 481 ARG A O 1
ATOM 3843 N N . ASN A 1 482 ? -75.361 -47.310 15.805 1.00 24.15 482 ASN A N 1
ATOM 3844 C CA . ASN A 1 482 ? -76.421 -47.443 14.807 1.00 27.23 482 ASN A CA 1
ATOM 3845 C C . ASN A 1 482 ? -77.390 -46.260 14.773 1.00 25.39 482 ASN A C 1
ATOM 3846 O O . ASN A 1 482 ? -77.803 -45.774 15.815 1.00 27.24 482 ASN A O 1
ATOM 3851 N N . VAL A 1 483 ? -77.774 -45.825 13.573 1.00 28.25 483 VAL A N 1
ATOM 3852 C CA . VAL A 1 483 ? -78.638 -44.654 13.422 1.00 26.96 483 VAL A CA 1
ATOM 3853 C C . VAL A 1 483 ? -80.062 -44.946 13.891 1.00 26.25 483 VAL A C 1
ATOM 3854 O O . VAL A 1 483 ? -80.760 -44.061 14.389 1.00 26.08 483 VAL A O 1
ATOM 3858 N N . ALA A 1 484 ? -80.473 -46.196 13.735 1.00 21.17 484 ALA A N 1
ATOM 3859 C CA . ALA A 1 484 ? -81.762 -46.667 14.238 1.00 23.89 484 ALA A CA 1
ATOM 3860 C C . ALA A 1 484 ? -81.695 -48.189 14.339 1.00 28.21 484 ALA A C 1
ATOM 3861 O O . ALA A 1 484 ? -80.869 -48.823 13.665 1.00 26.00 484 ALA A O 1
ATOM 3863 N N . LEU A 1 485 ? -82.563 -48.779 15.156 1.00 22.04 485 LEU A N 1
ATOM 3864 C CA . LEU A 1 485 ? -82.392 -50.181 15.534 1.00 19.58 485 LEU A CA 1
ATOM 3865 C C . LEU A 1 485 ? -83.602 -51.096 15.427 1.00 23.38 485 LEU A C 1
ATOM 3866 O O . LEU A 1 485 ? -83.457 -52.317 15.464 1.00 23.56 485 LEU A O 1
ATOM 3871 N N . LEU A 1 486 ? -84.788 -50.521 15.287 1.00 18.21 486 LEU A N 1
ATOM 3872 C CA . LEU A 1 486 ? -86.010 -51.278 15.541 1.00 19.26 486 LEU A CA 1
ATOM 3873 C C . LEU A 1 486 ? -87.037 -51.243 14.425 1.00 20.18 486 LEU A C 1
ATOM 3874 O O . LEU A 1 486 ? -87.222 -50.220 13.767 1.00 21.68 486 LEU A O 1
ATOM 3879 N N . THR A 1 487 ? -87.727 -52.369 14.240 1.00 17.46 487 THR A N 1
ATOM 3880 C CA . THR A 1 487 ? -88.874 -52.428 13.342 1.00 15.72 487 THR A CA 1
ATOM 3881 C C . THR A 1 487 ? -89.790 -53.556 13.801 1.00 25.62 487 THR A C 1
ATOM 3882 O O . THR A 1 487 ? -89.461 -54.295 14.731 1.00 29.95 487 THR A O 1
ATOM 3886 N N . ILE A 1 488 ? -90.962 -53.661 13.193 1.00 17.96 488 ILE A N 1
ATOM 3887 C CA . ILE A 1 488 ? -91.700 -54.913 13.251 1.00 22.34 488 ILE A CA 1
ATOM 3888 C C . ILE A 1 488 ? -92.021 -55.318 11.824 1.00 20.53 488 ILE A C 1
ATOM 3889 O O . ILE A 1 488 ? -92.698 -54.594 11.104 1.00 20.51 488 ILE A O 1
ATOM 3894 N N . ALA A 1 489 ? -91.530 -56.485 11.429 1.00 16.46 489 ALA A N 1
ATOM 3895 C CA . ALA A 1 489 ? -91.617 -56.935 10.049 1.00 21.04 489 ALA A CA 1
ATOM 3896 C C . ALA A 1 489 ? -92.782 -57.903 9.897 1.00 21.63 489 ALA A C 1
ATOM 3897 O O . ALA A 1 489 ? -93.351 -58.346 10.892 1.00 18.83 489 ALA A O 1
ATOM 3899 N N . PRO A 1 490 ? -93.169 -58.223 8.656 1.00 19.95 490 PRO A N 1
ATOM 3900 C CA . PRO A 1 490 ? -94.242 -59.217 8.548 1.00 15.96 490 PRO A CA 1
ATOM 3901 C C . PRO A 1 490 ? -93.815 -60.595 9.109 1.00 18.06 490 PRO A C 1
ATOM 3902 O O . PRO A 1 490 ? -94.647 -61.339 9.633 1.00 20.27 490 PRO A O 1
ATOM 3906 N N . THR A 1 491 ? -92.521 -60.906 9.027 1.00 17.47 491 THR A N 1
ATOM 3907 C CA . THR A 1 491 ? -92.001 -62.238 9.383 1.00 15.76 491 THR A CA 1
ATOM 3908 C C . THR A 1 491 ? -92.738 -63.384 8.695 1.00 19.94 491 THR A C 1
ATOM 3909 O O . THR A 1 491 ? -92.892 -64.468 9.262 1.00 22.97 491 THR A O 1
ATOM 3913 N N . GLY A 1 492 ? -93.158 -63.148 7.455 1.00 19.40 492 GLY A N 1
ATOM 3914 C CA . GLY A 1 492 ? -93.967 -64.111 6.725 1.00 19.80 492 GLY A CA 1
ATOM 3915 C C . GLY A 1 492 ? -93.346 -65.495 6.612 1.00 26.24 492 GLY A C 1
ATOM 3916 O O . GLY A 1 492 ? -94.059 -66.495 6.560 1.00 28.91 492 GLY A O 1
ATOM 3917 N N . SER A 1 493 ? -92.020 -65.565 6.570 1.00 20.87 493 SER A N 1
ATOM 3918 C CA . SER A 1 493 ? -91.351 -66.863 6.527 1.00 23.90 493 SER A CA 1
ATOM 3919 C C . SER A 1 493 ? -90.701 -67.284 7.844 1.00 22.25 493 SER A C 1
ATOM 3920 O O . SER A 1 493 ? -90.819 -68.435 8.261 1.00 23.11 493 SER A O 1
ATOM 3923 N N . ILE A 1 494 ? -90.007 -66.369 8.506 1.00 21.54 494 ILE A N 1
ATOM 3924 C CA . ILE A 1 494 ? -89.275 -66.777 9.699 1.00 17.87 494 ILE A CA 1
ATOM 3925 C C . ILE A 1 494 ? -90.186 -67.111 10.884 1.00 19.35 494 ILE A C 1
ATOM 3926 O O . ILE A 1 494 ? -89.791 -67.873 11.767 1.00 22.11 494 ILE A O 1
ATOM 3931 N N . SER A 1 495 ? -91.408 -66.578 10.892 1.00 17.77 495 SER A N 1
ATOM 3932 C CA . SER A 1 495 ? -92.357 -66.954 11.942 1.00 19.93 495 SER A CA 1
ATOM 3933 C C . SER A 1 495 ? -92.843 -68.389 11.725 1.00 23.82 495 SER A C 1
ATOM 3934 O O . SER A 1 495 ? -93.123 -69.107 12.673 1.00 21.31 495 SER A O 1
ATOM 3937 N N . ASN A 1 496 ? -92.931 -68.812 10.472 1.00 21.11 496 ASN A N 1
ATOM 3938 C CA . ASN A 1 496 ? -93.198 -70.217 10.185 1.00 22.56 496 ASN A CA 1
ATOM 3939 C C . ASN A 1 496 ? -92.088 -71.132 10.689 1.00 21.88 496 ASN A C 1
ATOM 3940 O O . ASN A 1 496 ? -92.352 -72.158 11.311 1.00 25.63 496 ASN A O 1
ATOM 3945 N N . ILE A 1 497 ? -90.843 -70.771 10.386 1.00 20.99 497 ILE A N 1
ATOM 3946 C CA . ILE A 1 497 ? -89.697 -71.525 10.869 1.00 20.87 497 ILE A CA 1
ATOM 3947 C C . ILE A 1 497 ? -89.691 -71.623 12.392 1.00 25.76 497 ILE A C 1
ATOM 3948 O O . ILE A 1 497 ? -89.391 -72.675 12.947 1.00 27.39 497 ILE A O 1
ATOM 3953 N N . ALA A 1 498 ? -90.023 -70.523 13.061 1.00 26.28 498 ALA A N 1
ATOM 3954 C CA . ALA A 1 498 ? -90.066 -70.493 14.526 1.00 23.15 498 ALA A CA 1
ATOM 3955 C C . ALA A 1 498 ? -91.357 -71.067 15.122 1.00 24.79 498 ALA A C 1
ATOM 3956 O O . ALA A 1 498 ? -91.503 -71.117 16.343 1.00 27.33 498 ALA A O 1
ATOM 3958 N N . ASP A 1 499 ? -92.288 -71.495 14.270 1.00 22.16 499 ASP A N 1
ATOM 3959 C CA . ASP A 1 499 ? -93.540 -72.096 14.736 1.00 21.55 499 ASP A CA 1
ATOM 3960 C C . ASP A 1 499 ? -94.302 -71.141 15.667 1.00 20.98 499 ASP A C 1
ATOM 3961 O O . ASP A 1 499 ? -94.715 -71.519 16.769 1.00 21.88 499 ASP A O 1
ATOM 3966 N N . THR A 1 500 ? -94.478 -69.898 15.233 1.00 23.23 500 THR A N 1
ATOM 3967 C CA . THR A 1 500 ? -95.073 -68.885 16.101 1.00 18.66 500 THR A CA 1
ATOM 3968 C C . THR A 1 500 ? -95.878 -67.853 15.295 1.00 25.62 500 THR A C 1
ATOM 3969 O O . THR A 1 500 ? -95.817 -67.848 14.080 1.00 19.27 500 THR A O 1
ATOM 3973 N N . SER A 1 501 ? -96.667 -67.012 15.965 1.00 21.67 501 SER A N 1
ATOM 3974 C CA . SER A 1 501 ? -97.478 -66.032 15.246 1.00 19.60 501 SER A CA 1
ATOM 3975 C C . SER A 1 501 ? -96.587 -64.993 14.570 1.00 19.60 501 SER A C 1
ATOM 3976 O O . SER A 1 501 ? -95.433 -64.801 14.959 1.00 20.57 501 SER A O 1
ATOM 3979 N N . SER A 1 502 ? -97.125 -64.335 13.548 1.00 17.46 502 SER A N 1
ATOM 3980 C CA . SER A 1 502 ? -96.316 -63.476 12.690 1.00 18.93 502 SER A CA 1
ATOM 3981 C C . SER A 1 502 ? -96.282 -62.042 13.189 1.00 17.50 502 SER A C 1
ATOM 3982 O O . SER A 1 502 ? -97.323 -61.413 13.341 1.00 17.32 502 SER A O 1
ATOM 3985 N N . GLY A 1 503 ? -95.078 -61.532 13.430 1.00 14.14 503 GLY A N 1
ATOM 3986 C CA . GLY A 1 503 ? -94.894 -60.128 13.721 1.00 16.88 503 GLY A CA 1
ATOM 3987 C C . GLY A 1 503 ? -95.751 -59.702 14.890 1.00 19.67 503 GLY A C 1
ATOM 3988 O O . GLY A 1 503 ? -95.790 -60.395 15.903 1.00 18.09 503 GLY A O 1
ATOM 3989 N N . LEU A 1 504 ? -96.437 -58.568 14.746 1.00 17.94 504 LEU A N 1
ATOM 3990 C CA . LEU A 1 504 ? -97.352 -58.092 15.783 1.00 18.15 504 LEU A CA 1
ATOM 3991 C C . LEU A 1 504 ? -98.787 -58.457 15.424 1.00 18.36 504 LEU A C 1
ATOM 3992 O O . LEU A 1 504 ? -99.734 -58.098 16.132 1.00 19.44 504 LEU A O 1
ATOM 3997 N N . GLU A 1 505 ? -98.948 -59.180 14.326 1.00 13.76 505 GLU A N 1
ATOM 3998 C CA . GLU A 1 505 ? -100.290 -59.457 13.816 1.00 12.57 505 GLU A CA 1
ATOM 3999 C C . GLU A 1 505 ? -101.009 -60.454 14.700 1.00 18.74 505 GLU A C 1
ATOM 4000 O O . GLU A 1 505 ? -100.391 -61.344 15.274 1.00 20.87 505 GLU A O 1
ATOM 4006 N N . PRO A 1 506 ? -102.333 -60.316 14.793 1.00 19.69 506 PRO A N 1
ATOM 4007 C CA . PRO A 1 506 ? -103.098 -61.366 15.454 1.00 18.63 506 PRO A CA 1
ATOM 4008 C C . PRO A 1 506 ? -103.082 -62.586 14.560 1.00 22.90 506 PRO A C 1
ATOM 4009 O O . PRO A 1 506 ? -102.821 -62.443 13.358 1.00 19.58 506 PRO A O 1
ATOM 4013 N N . ASN A 1 507 ? -103.347 -63.764 15.117 1.00 22.37 507 ASN A N 1
ATOM 4014 C CA . ASN A 1 507 ? -103.472 -64.950 14.283 1.00 21.14 507 ASN A CA 1
ATOM 4015 C C . ASN A 1 507 ? -104.595 -64.774 13.292 1.00 21.27 507 ASN A C 1
ATOM 4016 O O . ASN A 1 507 ? -105.693 -64.340 13.650 1.00 18.80 507 ASN A O 1
ATOM 4021 N N . PHE A 1 508 ? -104.350 -65.095 12.029 1.00 18.53 508 PHE A N 1
ATOM 4022 C CA . PHE A 1 508 ? -105.455 -64.941 11.097 1.00 24.45 508 PHE A CA 1
ATOM 4023 C C . PHE A 1 508 ? -106.507 -66.021 11.340 1.00 22.94 508 PHE A C 1
ATOM 4024 O O . PHE A 1 508 ? -107.714 -65.762 11.263 1.00 22.72 508 PHE A O 1
ATOM 4032 N N . LEU A 1 509 ? -106.047 -67.231 11.647 1.00 21.10 509 LEU A N 1
ATOM 4033 C CA . LEU A 1 509 ? -106.957 -68.328 11.969 1.00 21.04 509 LEU A CA 1
ATOM 4034 C C . LEU A 1 509 ? -106.393 -69.173 13.107 1.00 21.25 509 LEU A C 1
ATOM 4035 O O . LEU A 1 509 ? -105.178 -69.263 13.278 1.00 28.94 509 LEU A O 1
ATOM 4040 N N . LEU A 1 510 ? -107.283 -69.794 13.875 1.00 21.19 510 LEU A N 1
ATOM 4041 C CA . LEU A 1 510 ? -106.900 -70.671 14.980 1.00 24.11 510 LEU A CA 1
ATOM 4042 C C . LEU A 1 510 ? -106.731 -72.108 14.524 1.00 28.40 510 LEU A C 1
ATOM 4043 O O . LEU A 1 510 ? -106.080 -72.901 15.190 1.00 28.39 510 LEU A O 1
ATOM 4048 N N . ALA A 1 511 ? -107.338 -72.443 13.393 1.00 28.47 511 ALA A N 1
ATOM 4049 C CA . ALA A 1 511 ? -107.308 -73.818 12.908 1.00 33.68 511 ALA A CA 1
ATOM 4050 C C . ALA A 1 511 ? -107.574 -73.869 11.411 1.00 38.69 511 ALA A C 1
ATOM 4051 O O . ALA A 1 511 ? -108.354 -73.078 10.873 1.00 38.30 511 ALA A O 1
ATOM 4053 N N . TYR A 1 512 ? -106.913 -74.800 10.741 1.00 36.13 512 TYR A N 1
ATOM 4054 C CA . TYR A 1 512 ? -107.115 -74.998 9.315 1.00 44.55 512 TYR A CA 1
ATOM 4055 C C . TYR A 1 512 ? -106.456 -76.301 8.892 1.00 49.62 512 TYR A C 1
ATOM 4056 O O . TYR A 1 512 ? -105.873 -77.008 9.717 1.00 40.83 512 TYR A O 1
ATOM 4065 N N . THR A 1 513 ? -106.545 -76.614 7.605 1.00 61.70 513 THR A N 1
ATOM 4066 C CA . THR A 1 513 ? -106.018 -77.876 7.107 1.00 69.11 513 THR A CA 1
ATOM 4067 C C . THR A 1 513 ? -104.766 -77.686 6.260 1.00 70.53 513 THR A C 1
ATOM 4068 O O . THR A 1 513 ? -104.807 -77.039 5.214 1.00 72.85 513 THR A O 1
ATOM 4072 N N . ARG A 1 514 ? -103.651 -78.240 6.730 1.00 74.12 514 ARG A N 1
ATOM 4073 C CA . ARG A 1 514 ? -102.440 -78.347 5.923 1.00 77.41 514 ARG A CA 1
ATOM 4074 C C . ARG A 1 514 ? -102.485 -79.659 5.149 1.00 83.32 514 ARG A C 1
ATOM 4075 O O . ARG A 1 514 ? -103.351 -80.499 5.396 1.00 80.53 514 ARG A O 1
ATOM 4083 N N . PHE A 1 515 ? -101.557 -79.836 4.214 1.00 91.73 515 PHE A N 1
ATOM 4084 C CA . PHE A 1 515 ? -101.508 -81.062 3.420 1.00 97.17 515 PHE A CA 1
ATOM 4085 C C . PHE A 1 515 ? -100.090 -81.615 3.317 1.00 98.86 515 PHE A C 1
ATOM 4086 O O . PHE A 1 515 ? -99.469 -81.559 2.258 1.00 101.30 515 PHE A O 1
ATOM 4094 N N . PRO A 1 525 ? -104.347 -84.605 4.225 1.00 91.47 525 PRO A N 1
ATOM 4095 C CA . PRO A 1 525 ? -105.151 -83.666 5.014 1.00 90.85 525 PRO A CA 1
ATOM 4096 C C . PRO A 1 525 ? -104.734 -83.649 6.481 1.00 90.31 525 PRO A C 1
ATOM 4097 O O . PRO A 1 525 ? -104.989 -84.608 7.211 1.00 91.04 525 PRO A O 1
ATOM 4101 N N . LEU A 1 526 ? -104.100 -82.558 6.899 1.00 86.81 526 LEU A N 1
ATOM 4102 C CA . LEU A 1 526 ? -103.634 -82.399 8.273 1.00 79.41 526 LEU A CA 1
ATOM 4103 C C . LEU A 1 526 ? -104.351 -81.244 8.968 1.00 66.37 526 LEU A C 1
ATOM 4104 O O . LEU A 1 526 ? -104.334 -80.115 8.484 1.00 60.62 526 LEU A O 1
ATOM 4109 N N . LEU A 1 527 ? -104.985 -81.530 10.101 1.00 60.27 527 LEU A N 1
ATOM 4110 C CA . LEU A 1 527 ? -105.615 -80.481 10.894 1.00 58.16 527 LEU A CA 1
ATOM 4111 C C . LEU A 1 527 ? -104.597 -79.799 11.792 1.00 53.50 527 LEU A C 1
ATOM 4112 O O . LEU A 1 527 ? -103.959 -80.441 12.625 1.00 49.73 527 LEU A O 1
ATOM 4117 N N . TYR A 1 528 ? -104.441 -78.494 11.618 1.00 53.35 528 TYR A N 1
ATOM 4118 C CA . TYR A 1 528 ? -103.618 -77.717 12.534 1.00 49.31 528 TYR A CA 1
ATOM 4119 C C . TYR A 1 528 ? -104.508 -76.916 13.469 1.00 41.45 528 TYR A C 1
ATOM 4120 O O . TYR A 1 528 ? -105.492 -76.319 13.036 1.00 41.30 528 TYR A O 1
ATOM 4129 N N . VAL A 1 529 ? -104.167 -76.919 14.752 1.00 37.57 529 VAL A N 1
ATOM 4130 C CA . VAL A 1 529 ? -104.825 -76.049 15.717 1.00 41.83 529 VAL A CA 1
ATOM 4131 C C . VAL A 1 529 ? -103.757 -75.258 16.455 1.00 38.80 529 VAL A C 1
ATOM 4132 O O . VAL A 1 529 ? -102.721 -75.810 16.834 1.00 39.39 529 VAL A O 1
ATOM 4136 N N . ASN A 1 530 ? -103.994 -73.962 16.636 1.00 35.62 530 ASN A N 1
ATOM 4137 C CA . ASN A 1 530 ? -103.067 -73.127 17.390 1.00 28.81 530 ASN A CA 1
ATOM 4138 C C . ASN A 1 530 ? -102.603 -73.862 18.631 1.00 26.21 530 ASN A C 1
ATOM 4139 O O . ASN A 1 530 ? -103.417 -74.344 19.403 1.00 26.36 530 ASN A O 1
ATOM 4144 N N . GLN A 1 531 ? -101.293 -73.963 18.818 1.00 30.81 531 GLN A N 1
ATOM 4145 C CA . GLN A 1 531 ? -100.751 -74.721 19.949 1.00 33.27 531 GLN A CA 1
ATOM 4146 C C . GLN A 1 531 ? -101.268 -74.265 21.317 1.00 33.31 531 GLN A C 1
ATOM 4147 O O . GLN A 1 531 ? -101.542 -75.088 22.194 1.00 30.99 531 GLN A O 1
ATOM 4153 N N . VAL A 1 532 ? -101.389 -72.955 21.509 1.00 31.24 532 VAL A N 1
ATOM 4154 C CA . VAL A 1 532 ? -101.859 -72.427 22.786 1.00 26.86 532 VAL A CA 1
ATOM 4155 C C . VAL A 1 532 ? -103.338 -72.756 23.018 1.00 28.60 532 VAL A C 1
ATOM 4156 O O . VAL A 1 532 ? -103.756 -73.028 24.151 1.00 30.96 532 VAL A O 1
ATOM 4160 N N . LEU A 1 533 ? -104.133 -72.719 21.951 1.00 27.03 533 LEU A N 1
ATOM 4161 C CA . LEU A 1 533 ? -105.544 -73.068 22.073 1.00 31.03 533 LEU A CA 1
ATOM 4162 C C . LEU A 1 533 ? -105.659 -74.531 22.493 1.00 32.68 533 LEU A C 1
ATOM 4163 O O . LEU A 1 533 ? -106.543 -74.899 23.269 1.00 32.63 533 LEU A O 1
ATOM 4168 N N . ARG A 1 534 ? -104.754 -75.363 21.982 1.00 32.68 534 ARG A N 1
ATOM 4169 C CA . ARG A 1 534 ? -104.775 -76.786 22.305 1.00 43.30 534 ARG A CA 1
ATOM 4170 C C . ARG A 1 534 ? -104.505 -77.025 23.787 1.00 46.49 534 ARG A C 1
ATOM 4171 O O . ARG A 1 534 ? -105.124 -77.888 24.411 1.00 46.12 534 ARG A O 1
ATOM 4179 N N . GLU A 1 535 ? -103.589 -76.241 24.345 1.00 47.41 535 GLU A N 1
ATOM 4180 C CA . GLU A 1 535 ? -103.181 -76.395 25.736 1.00 52.32 535 GLU A CA 1
ATOM 4181 C C . GLU A 1 535 ? -104.237 -75.895 26.719 1.00 51.52 535 GLU A C 1
ATOM 4182 O O . GLU A 1 535 ? -104.332 -76.388 27.846 1.00 48.11 535 GLU A O 1
ATOM 4188 N N . LYS A 1 536 ? -105.032 -74.919 26.294 1.00 46.51 536 LYS A N 1
ATOM 4189 C CA . LYS A 1 536 ? -105.987 -74.284 27.196 1.00 49.70 536 LYS A CA 1
ATOM 4190 C C . LYS A 1 536 ? -107.394 -74.851 27.071 1.00 50.84 536 LYS A C 1
ATOM 4191 O O . LYS A 1 536 ? -108.181 -74.788 28.016 1.00 50.67 536 LYS A O 1
ATOM 4197 N N . LEU A 1 537 ? -107.715 -75.395 25.903 1.00 48.68 537 LEU A N 1
ATOM 4198 C CA . LEU A 1 537 ? -109.067 -75.877 25.647 1.00 54.49 537 LEU A CA 1
ATOM 4199 C C . LEU A 1 537 ? -109.197 -77.363 25.975 1.00 61.32 537 LEU A C 1
ATOM 4200 O O . LEU A 1 537 ? -108.289 -78.151 25.710 1.00 65.54 537 LEU A O 1
ATOM 4205 N N . ASN A 1 538 ? -110.327 -77.730 26.571 1.00 65.26 538 ASN A N 1
ATOM 4206 C CA . ASN A 1 538 ? -110.632 -79.124 26.859 1.00 67.06 538 ASN A CA 1
ATOM 4207 C C . ASN A 1 538 ? -110.629 -79.933 25.567 1.00 59.96 538 ASN A C 1
ATOM 4208 O O . ASN A 1 538 ? -111.386 -79.629 24.648 1.00 54.26 538 ASN A O 1
ATOM 4213 N N . PRO A 1 539 ? -109.776 -80.967 25.490 1.00 61.63 539 PRO A N 1
ATOM 4214 C CA . PRO A 1 539 ? -109.600 -81.740 24.254 1.00 64.19 539 PRO A CA 1
ATOM 4215 C C . PRO A 1 539 ? -110.920 -82.280 23.698 1.00 65.08 539 PRO A C 1
ATOM 4216 O O . PRO A 1 539 ? -111.038 -82.489 22.488 1.00 62.63 539 PRO A O 1
ATOM 4220 N N . GLU A 1 540 ? -111.893 -82.501 24.577 1.00 64.88 540 GLU A N 1
ATOM 4221 C CA . GLU A 1 540 ? -113.203 -83.005 24.176 1.00 69.83 540 GLU A CA 1
ATOM 4222 C C . GLU A 1 540 ? -113.970 -81.928 23.413 1.00 65.39 540 GLU A C 1
ATOM 4223 O O . GLU A 1 540 ? -114.397 -82.143 22.273 1.00 60.24 540 GLU A O 1
ATOM 4229 N N . ILE A 1 541 ? -114.136 -80.771 24.050 1.00 62.92 541 ILE A N 1
ATOM 4230 C CA . ILE A 1 541 ? -114.732 -79.601 23.407 1.00 58.47 541 ILE A CA 1
ATOM 4231 C C . ILE A 1 541 ? -114.055 -79.293 22.078 1.00 47.34 541 ILE A C 1
ATOM 4232 O O . ILE A 1 541 ? -114.719 -79.009 21.082 1.00 44.88 541 ILE A O 1
ATOM 4237 N N . LEU A 1 542 ? -112.727 -79.346 22.066 1.00 44.38 542 LEU A N 1
ATOM 4238 C CA . LEU A 1 542 ? -111.976 -79.060 20.852 1.00 48.25 542 LEU A CA 1
ATOM 4239 C C . LEU A 1 542 ? -112.467 -79.959 19.720 1.00 53.41 542 LEU A C 1
ATOM 4240 O O . LEU A 1 542 ? -112.891 -79.473 18.670 1.00 48.82 542 LEU A O 1
ATOM 4245 N N . LYS A 1 543 ? -112.424 -81.271 19.943 1.00 53.53 543 LYS A N 1
ATOM 4246 C CA . LYS A 1 543 ? -112.834 -82.225 18.920 1.00 54.70 543 LYS A CA 1
ATOM 4247 C C . LYS A 1 543 ? -114.263 -81.949 18.467 1.00 48.57 543 LYS A C 1
ATOM 4248 O O . LYS A 1 543 ? -114.606 -82.134 17.297 1.00 58.34 543 LYS A O 1
ATOM 4254 N N . ARG A 1 544 ? -115.089 -81.497 19.402 1.00 38.51 544 ARG A N 1
ATOM 4255 C CA . ARG A 1 544 ? -116.486 -81.199 19.120 1.00 44.18 544 ARG A CA 1
ATOM 4256 C C . ARG A 1 544 ? -116.627 -80.011 18.167 1.00 49.08 544 ARG A C 1
ATOM 4257 O O . ARG A 1 544 ? -117.354 -80.079 17.176 1.00 52.79 544 ARG A O 1
ATOM 4265 N N . ILE A 1 545 ? -115.919 -78.927 18.462 1.00 46.19 545 ILE A N 1
ATOM 4266 C CA . ILE A 1 545 ? -116.104 -77.677 17.727 1.00 46.85 545 ILE A CA 1
ATOM 4267 C C . ILE A 1 545 ? -115.187 -77.493 16.521 1.00 47.19 545 ILE A C 1
ATOM 4268 O O . ILE A 1 545 ? -115.416 -76.596 15.712 1.00 45.35 545 ILE A O 1
ATOM 4273 N N . GLU A 1 546 ? -114.149 -78.319 16.409 1.00 51.55 546 GLU A N 1
ATOM 4274 C CA . GLU A 1 546 ? -113.166 -78.184 15.331 1.00 55.92 546 GLU A CA 1
ATOM 4275 C C . GLU A 1 546 ? -113.816 -77.936 13.978 1.00 55.39 546 GLU A C 1
ATOM 4276 O O . GLU A 1 546 ? -113.390 -77.057 13.218 1.00 45.75 546 GLU A O 1
ATOM 4282 N N . LYS A 1 547 ? -114.842 -78.728 13.681 1.00 55.41 547 LYS A N 1
ATOM 4283 C CA . LYS A 1 547 ? -115.535 -78.646 12.408 1.00 58.12 547 LYS A CA 1
ATOM 4284 C C . LYS A 1 547 ? -116.080 -77.245 12.177 1.00 47.67 547 LYS A C 1
ATOM 4285 O O . LYS A 1 547 ? -115.843 -76.643 11.134 1.00 46.93 547 LYS A O 1
ATOM 4291 N N . GLU A 1 548 ? -116.817 -76.734 13.156 1.00 41.86 548 GLU A N 1
ATOM 4292 C CA . GLU A 1 548 ? -117.431 -75.422 13.036 1.00 42.69 548 GLU A CA 1
ATOM 4293 C C . GLU A 1 548 ? -116.389 -74.300 13.021 1.00 43.67 548 GLU A C 1
ATOM 4294 O O . GLU A 1 548 ? -116.566 -73.291 12.338 1.00 45.79 548 GLU A O 1
ATOM 4300 N N . LEU A 1 549 ? -115.306 -74.482 13.772 1.00 40.62 549 LEU A N 1
ATOM 4301 C CA . LEU A 1 549 ? -114.237 -73.487 13.831 1.00 37.47 549 LEU A CA 1
ATOM 4302 C C . LEU A 1 549 ? -113.604 -73.277 12.457 1.00 38.57 549 LEU A C 1
ATOM 4303 O O . LEU A 1 549 ? -113.393 -72.147 12.029 1.00 34.68 549 LEU A O 1
ATOM 4308 N N . ILE A 1 550 ? -113.310 -74.366 11.758 1.00 40.09 550 ILE A N 1
ATOM 4309 C CA . ILE A 1 550 ? -112.758 -74.245 10.413 1.00 46.83 550 ILE A CA 1
ATOM 4310 C C . ILE A 1 550 ? -113.751 -73.585 9.444 1.00 49.66 550 ILE A C 1
ATOM 4311 O O . ILE A 1 550 ? -113.380 -72.691 8.682 1.00 49.15 550 ILE A O 1
ATOM 4316 N N . GLU A 1 551 ? -115.010 -74.015 9.491 1.00 46.40 551 GLU A N 1
ATOM 4317 C CA . GLU A 1 551 ? -116.057 -73.449 8.643 1.00 49.00 551 GLU A CA 1
ATOM 4318 C C . GLU A 1 551 ? -116.249 -71.944 8.855 1.00 45.09 551 GLU A C 1
ATOM 4319 O O . GLU A 1 551 ? -116.305 -71.180 7.890 1.00 41.47 551 GLU A O 1
ATOM 4325 N N . LYS A 1 552 ? -116.356 -71.522 10.112 1.00 36.12 552 LYS A N 1
ATOM 4326 C CA . LYS A 1 552 ? -116.667 -70.125 10.415 1.00 37.46 552 LYS A CA 1
ATOM 4327 C C . LYS A 1 552 ? -115.440 -69.224 10.559 1.00 36.41 552 LYS A C 1
ATOM 4328 O O . LYS A 1 552 ? -115.551 -68.001 10.469 1.00 36.25 552 LYS A O 1
ATOM 4334 N N . GLY A 1 553 ? -114.278 -69.827 10.781 1.00 35.58 553 GLY A N 1
ATOM 4335 C CA . GLY A 1 553 ? -113.032 -69.088 10.888 1.00 32.91 553 GLY A CA 1
ATOM 4336 C C . GLY A 1 553 ? -112.868 -68.294 12.174 1.00 33.06 553 GLY A C 1
ATOM 4337 O O . GLY A 1 553 ? -112.019 -67.404 12.252 1.00 28.75 553 GLY A O 1
ATOM 4338 N N . SER A 1 554 ? -113.674 -68.617 13.181 1.00 31.32 554 SER A N 1
ATOM 4339 C CA . SER A 1 554 ? -113.651 -67.912 14.462 1.00 27.62 554 SER A CA 1
ATOM 4340 C C . SER A 1 554 ? -114.441 -68.695 15.516 1.00 33.58 554 SER A C 1
ATOM 4341 O O . SER A 1 554 ? -115.319 -69.488 15.175 1.00 36.14 554 SER A O 1
ATOM 4344 N N . LEU A 1 555 ? -114.130 -68.467 16.790 1.00 28.27 555 LEU A N 1
ATOM 4345 C CA . LEU A 1 555 ? -114.837 -69.124 17.892 1.00 32.28 555 LEU A CA 1
ATOM 4346 C C . LEU A 1 555 ? -116.109 -68.378 18.283 1.00 34.87 555 LEU A C 1
ATOM 4347 O O . LEU A 1 555 ? -116.963 -68.929 18.981 1.00 34.62 555 LEU A O 1
ATOM 4352 N N . LYS A 1 556 ? -116.226 -67.126 17.840 1.00 36.84 556 LYS A N 1
ATOM 4353 C CA . LYS A 1 556 ? -117.193 -66.181 18.415 1.00 38.92 556 LYS A CA 1
ATOM 4354 C C . LYS A 1 556 ? -118.654 -66.642 18.454 1.00 42.86 556 LYS A C 1
ATOM 4355 O O . LYS A 1 556 ? -119.370 -66.377 19.424 1.00 41.10 556 LYS A O 1
ATOM 4361 N N . ASP A 1 557 ? -119.104 -67.324 17.411 1.00 45.82 557 ASP A N 1
ATOM 4362 C CA . ASP A 1 557 ? -120.505 -67.717 17.352 1.00 53.39 557 ASP A CA 1
ATOM 4363 C C . ASP A 1 557 ? -120.712 -69.191 17.683 1.00 53.64 557 ASP A C 1
ATOM 4364 O O . ASP A 1 557 ? -121.819 -69.713 17.554 1.00 55.44 557 ASP A O 1
ATOM 4369 N N . ILE A 1 558 ? -119.648 -69.856 18.122 1.00 46.53 558 ILE A N 1
ATOM 4370 C CA . ILE A 1 558 ? -119.729 -71.279 18.435 1.00 48.35 558 ILE A CA 1
ATOM 4371 C C . ILE A 1 558 ? -120.318 -71.498 19.828 1.00 53.43 558 ILE A C 1
ATOM 4372 O O . ILE A 1 558 ? -119.815 -70.960 20.814 1.00 50.03 558 ILE A O 1
ATOM 4377 N N . PRO A 1 559 ? -121.404 -72.284 19.908 1.00 58.00 559 PRO A N 1
ATOM 4378 C CA . PRO A 1 559 ? -122.085 -72.517 21.184 1.00 55.75 559 PRO A CA 1
ATOM 4379 C C . PRO A 1 559 ? -121.268 -73.393 22.125 1.00 53.73 559 PRO A C 1
ATOM 4380 O O . PRO A 1 559 ? -120.539 -74.280 21.677 1.00 50.31 559 PRO A O 1
ATOM 4384 N N . ASP A 1 560 ? -121.394 -73.130 23.421 1.00 59.23 560 ASP A N 1
ATOM 4385 C CA . ASP A 1 560 ? -120.750 -73.939 24.456 1.00 66.27 560 ASP A CA 1
ATOM 4386 C C . ASP A 1 560 ? -119.222 -73.866 24.454 1.00 61.22 560 ASP A C 1
ATOM 4387 O O . ASP A 1 560 ? -118.546 -74.795 24.902 1.00 54.43 560 ASP A O 1
ATOM 4392 N N . VAL A 1 561 ? -118.685 -72.759 23.948 1.00 57.35 561 VAL A N 1
ATOM 4393 C CA . VAL A 1 561 ? -117.281 -72.432 24.149 1.00 49.31 561 VAL A CA 1
ATOM 4394 C C . VAL A 1 561 ? -117.221 -71.361 25.230 1.00 43.71 561 VAL A C 1
ATOM 4395 O O . VAL A 1 561 ? -117.917 -70.349 25.140 1.00 43.30 561 VAL A O 1
ATOM 4399 N N . PRO A 1 562 ? -116.401 -71.585 26.266 1.00 44.23 562 PRO A N 1
ATOM 4400 C CA . PRO A 1 562 ? -116.354 -70.653 27.397 1.00 45.01 562 PRO A CA 1
ATOM 4401 C C . PRO A 1 562 ? -116.115 -69.222 26.927 1.00 42.69 562 PRO A C 1
ATOM 4402 O O . PRO A 1 562 ? -115.269 -68.978 26.059 1.00 36.52 562 PRO A O 1
ATOM 4406 N N . GLU A 1 563 ? -116.866 -68.291 27.501 1.00 41.39 563 GLU A N 1
ATOM 4407 C CA . GLU A 1 563 ? -116.773 -66.887 27.131 1.00 43.18 563 GLU A CA 1
ATOM 4408 C C . GLU A 1 563 ? -115.337 -66.360 27.217 1.00 41.81 563 GLU A C 1
ATOM 4409 O O . GLU A 1 563 ? -114.894 -65.599 26.353 1.00 39.25 563 GLU A O 1
ATOM 4415 N N . LYS A 1 564 ? -114.612 -66.768 28.254 1.00 37.69 564 LYS A N 1
ATOM 4416 C CA . LYS A 1 564 ? -113.241 -66.298 28.453 1.00 41.40 564 LYS A CA 1
ATOM 4417 C C . LYS A 1 564 ? -112.294 -66.789 27.357 1.00 35.49 564 LYS A C 1
ATOM 4418 O O . LYS A 1 564 ? -111.342 -66.103 26.988 1.00 31.34 564 LYS A O 1
ATOM 4424 N N . ILE A 1 565 ? -112.560 -67.985 26.850 1.00 24.05 565 ILE A N 1
ATOM 4425 C CA . ILE A 1 565 ? -111.805 -68.536 25.741 1.00 26.29 565 ILE A CA 1
ATOM 4426 C C . ILE A 1 565 ? -112.093 -67.710 24.496 1.00 29.20 565 ILE A C 1
ATOM 4427 O O . ILE A 1 565 ? -111.185 -67.351 23.746 1.00 26.86 565 ILE A O 1
ATOM 4432 N N . LYS A 1 566 ? -113.363 -67.388 24.284 1.00 29.28 566 LYS A N 1
ATOM 4433 C CA . LYS A 1 566 ? -113.738 -66.600 23.111 1.00 25.34 566 LYS A CA 1
ATOM 4434 C C . LYS A 1 566 ? -113.055 -65.231 23.108 1.00 23.69 566 LYS A C 1
ATOM 4435 O O . LYS A 1 566 ? -112.571 -64.758 22.067 1.00 25.33 566 LYS A O 1
ATOM 4441 N N . LYS A 1 567 ? -113.028 -64.590 24.272 1.00 20.99 567 LYS A N 1
ATOM 4442 C CA . LYS A 1 567 ? -112.513 -63.237 24.368 1.00 22.84 567 LYS A CA 1
ATOM 4443 C C . LYS A 1 567 ? -111.000 -63.201 24.192 1.00 22.24 567 LYS A C 1
ATOM 4444 O O . LYS A 1 567 ? -110.454 -62.255 23.620 1.00 25.18 567 LYS A O 1
ATOM 4450 N N . VAL A 1 568 ? -110.329 -64.241 24.669 1.00 19.16 568 VAL A N 1
ATOM 4451 C CA . VAL A 1 568 ? -108.874 -64.292 24.580 1.00 18.96 568 VAL A CA 1
ATOM 4452 C C . VAL A 1 568 ? -108.397 -64.730 23.187 1.00 21.54 568 VAL A C 1
ATOM 4453 O O . VAL A 1 568 ? -107.521 -64.109 22.592 1.00 20.27 568 VAL A O 1
ATOM 4457 N N . PHE A 1 569 ? -108.977 -65.814 22.691 1.00 22.93 569 PHE A N 1
ATOM 4458 C CA . PHE A 1 569 ? -108.547 -66.399 21.433 1.00 22.40 569 PHE A CA 1
ATOM 4459 C C . PHE A 1 569 ? -109.269 -65.754 20.257 1.00 21.42 569 PHE A C 1
ATOM 4460 O O . PHE A 1 569 ? -110.045 -66.387 19.535 1.00 20.54 569 PHE A O 1
ATOM 4468 N N . VAL A 1 570 ? -108.992 -64.469 20.071 1.00 21.37 570 VAL A N 1
ATOM 4469 C CA . VAL A 1 570 ? -109.507 -63.746 18.920 1.00 21.63 570 VAL A CA 1
ATOM 4470 C C . VAL A 1 570 ? -108.555 -63.875 17.739 1.00 21.30 570 VAL A C 1
ATOM 4471 O O . VAL A 1 570 ? -107.334 -63.991 17.917 1.00 20.32 570 VAL A O 1
ATOM 4475 N N . VAL A 1 571 ? -109.119 -63.856 16.536 1.00 22.24 571 VAL A N 1
ATOM 4476 C CA . VAL A 1 571 ? -108.316 -63.851 15.308 1.00 19.47 571 VAL A CA 1
ATOM 4477 C C . VAL A 1 571 ? -108.495 -62.514 14.603 1.00 21.45 571 VAL A C 1
ATOM 4478 O O . VAL A 1 571 ? -109.275 -61.663 15.043 1.00 18.39 571 VAL A O 1
ATOM 4482 N N . ALA A 1 572 ? -107.776 -62.327 13.500 1.00 19.52 572 ALA A N 1
ATOM 4483 C CA . ALA A 1 572 ? -107.755 -61.035 12.826 1.00 16.92 572 ALA A CA 1
ATOM 4484 C C . ALA A 1 572 ? -109.142 -60.430 12.595 1.00 16.99 572 ALA A C 1
ATOM 4485 O O . ALA A 1 572 ? -109.374 -59.267 12.926 1.00 20.20 572 ALA A O 1
ATOM 4487 N N . LEU A 1 573 ? -110.066 -61.208 12.038 1.00 16.04 573 LEU A N 1
ATOM 4488 C CA . LEU A 1 573 ? -111.386 -60.659 11.697 1.00 18.20 573 LEU A CA 1
ATOM 4489 C C . LEU A 1 573 ? -112.351 -60.461 12.872 1.00 20.65 573 LEU A C 1
ATOM 4490 O O . LEU A 1 573 ? -113.391 -59.820 12.712 1.00 21.04 573 LEU A O 1
ATOM 4495 N N . ASP A 1 574 ? -111.999 -61.001 14.038 1.00 21.59 574 ASP A N 1
ATOM 4496 C CA . ASP A 1 574 ? -112.736 -60.729 15.271 1.00 23.82 574 ASP A CA 1
ATOM 4497 C C . ASP A 1 574 ? -112.433 -59.323 15.764 1.00 24.92 574 ASP A C 1
ATOM 4498 O O . ASP A 1 574 ? -113.172 -58.759 16.568 1.00 24.62 574 ASP A O 1
ATOM 4503 N N . ILE A 1 575 ? -111.306 -58.792 15.309 1.00 17.95 575 ILE A N 1
ATOM 4504 C CA . ILE A 1 575 ? -110.755 -57.538 15.822 1.00 21.63 575 ILE A CA 1
ATOM 4505 C C . ILE A 1 575 ? -111.120 -56.398 14.886 1.00 25.29 575 ILE A C 1
ATOM 4506 O O . ILE A 1 575 ? -110.818 -56.453 13.702 1.00 22.27 575 ILE A O 1
ATOM 4511 N N . ASP A 1 576 ? -111.774 -55.358 15.397 1.00 19.26 576 ASP A N 1
ATOM 4512 C CA . ASP A 1 576 ? -112.243 -54.311 14.498 1.00 23.27 576 ASP A CA 1
ATOM 4513 C C . ASP A 1 576 ? -111.113 -53.413 13.982 1.00 19.17 576 ASP A C 1
ATOM 4514 O O . ASP A 1 576 ? -110.014 -53.386 14.553 1.00 19.78 576 ASP A O 1
ATOM 4519 N N . PRO A 1 577 ? -111.353 -52.731 12.851 1.00 25.13 577 PRO A N 1
ATOM 4520 C CA . PRO A 1 577 ? -110.279 -51.949 12.227 1.00 22.23 577 PRO A CA 1
ATOM 4521 C C . PRO A 1 577 ? -109.610 -50.959 13.185 1.00 21.98 577 PRO A C 1
ATOM 4522 O O . PRO A 1 577 ? -108.383 -50.835 13.171 1.00 21.92 577 PRO A O 1
ATOM 4526 N N . MET A 1 578 ? -110.393 -50.266 14.006 1.00 21.70 578 MET A N 1
ATOM 4527 C CA . MET A 1 578 ? -109.808 -49.304 14.941 1.00 22.85 578 MET A CA 1
ATOM 4528 C C . MET A 1 578 ? -108.896 -49.984 15.969 1.00 23.47 578 MET A C 1
ATOM 4529 O O . MET A 1 578 ? -107.873 -49.424 16.361 1.00 19.33 578 MET A O 1
ATOM 4534 N N . ASP A 1 579 ? -109.249 -51.200 16.386 1.00 20.03 579 ASP A N 1
ATOM 4535 C CA . ASP A 1 579 ? -108.396 -51.945 17.303 1.00 17.08 579 ASP A CA 1
ATOM 4536 C C . ASP A 1 579 ? -107.102 -52.439 16.637 1.00 21.09 579 ASP A C 1
ATOM 4537 O O . ASP A 1 579 ? -106.059 -52.513 17.287 1.00 19.79 579 ASP A O 1
ATOM 4542 N N . HIS A 1 580 ? -107.159 -52.775 15.349 1.00 17.22 580 HIS A N 1
ATOM 4543 C CA . HIS A 1 580 ? -105.925 -53.027 14.619 1.00 18.99 580 HIS A CA 1
ATOM 4544 C C . HIS A 1 580 ? -105.049 -51.775 14.599 1.00 20.35 580 HIS A C 1
ATOM 4545 O O . HIS A 1 580 ? -103.849 -51.840 14.882 1.00 19.93 580 HIS A O 1
ATOM 4552 N N . LEU A 1 581 ? -105.655 -50.639 14.261 1.00 18.07 581 LEU A N 1
ATOM 4553 C CA . LEU A 1 581 ? -104.906 -49.391 14.088 1.00 17.01 581 LEU A CA 1
ATOM 4554 C C . LEU A 1 581 ? -104.249 -48.945 15.396 1.00 16.80 581 LEU A C 1
ATOM 4555 O O . LEU A 1 581 ? -103.088 -48.550 15.415 1.00 19.49 581 LEU A O 1
ATOM 4560 N N . LEU A 1 582 ? -104.993 -49.023 16.498 1.00 18.15 582 LEU A N 1
ATOM 4561 C CA . LEU A 1 582 ? -104.473 -48.553 17.778 1.00 15.57 582 LEU A CA 1
ATOM 4562 C C . LEU A 1 582 ? -103.340 -49.446 18.290 1.00 16.57 582 LEU A C 1
ATOM 4563 O O . LEU A 1 582 ? -102.453 -48.966 18.995 1.00 18.51 582 LEU A O 1
ATOM 4568 N N . MET A 1 583 ? -103.374 -50.739 17.957 1.00 16.18 583 MET A N 1
ATOM 4569 C CA . MET A 1 583 ? -102.251 -51.618 18.291 1.00 18.50 583 MET A CA 1
ATOM 4570 C C . MET A 1 583 ? -100.995 -51.172 17.537 1.00 14.83 583 MET A C 1
ATOM 4571 O O . MET A 1 583 ? -99.895 -51.190 18.093 1.00 17.02 583 MET A O 1
ATOM 4576 N N . GLN A 1 584 ? -101.165 -50.795 16.272 1.00 19.00 584 GLN A N 1
ATOM 4577 C CA . GLN A 1 584 ? -100.047 -50.285 15.455 1.00 18.28 584 GLN A CA 1
ATOM 4578 C C . GLN A 1 584 ? -99.480 -49.022 16.098 1.00 17.38 584 GLN A C 1
ATOM 4579 O O . GLN A 1 584 ? -98.258 -48.830 16.185 1.00 16.82 584 GLN A O 1
ATOM 4585 N N . ASP A 1 585 ? -100.371 -48.153 16.554 1.00 13.64 585 ASP A N 1
ATOM 4586 C CA . ASP A 1 585 ? -99.938 -46.942 17.263 1.00 20.15 585 ASP A CA 1
ATOM 4587 C C . ASP A 1 585 ? -99.118 -47.267 18.520 1.00 22.04 585 ASP A C 1
ATOM 4588 O O . ASP A 1 585 ? -98.107 -46.612 18.789 1.00 20.22 585 ASP A O 1
ATOM 4593 N N . ALA A 1 586 ? -99.528 -48.289 19.279 1.00 16.83 586 ALA A N 1
ATOM 4594 C CA . ALA A 1 586 ? -98.865 -48.562 20.550 1.00 18.57 586 ALA A CA 1
ATOM 4595 C C . ALA A 1 586 ? -97.416 -48.978 20.325 1.00 18.39 586 ALA A C 1
ATOM 4596 O O . ALA A 1 586 ? -96.521 -48.512 21.026 1.00 20.02 586 ALA A O 1
ATOM 4598 N N . PHE A 1 587 ? -97.199 -49.848 19.341 1.00 16.21 587 PHE A N 1
ATOM 4599 C CA . PHE A 1 587 ? -95.851 -50.252 18.940 1.00 16.36 587 PHE A CA 1
ATOM 4600 C C . PHE A 1 587 ? -95.047 -49.095 18.326 1.00 16.53 587 PHE A C 1
ATOM 4601 O O . PHE A 1 587 ? -93.871 -48.903 18.650 1.00 17.12 587 PHE A O 1
ATOM 4609 N N . GLN A 1 588 ? -95.663 -48.348 17.413 1.00 19.02 588 GLN A N 1
ATOM 4610 C CA . GLN A 1 588 ? -94.935 -47.287 16.702 1.00 21.42 588 GLN A CA 1
ATOM 4611 C C . GLN A 1 588 ? -94.369 -46.209 17.645 1.00 20.34 588 GLN A C 1
ATOM 4612 O O . GLN A 1 588 ? -93.388 -45.534 17.325 1.00 18.68 588 GLN A O 1
ATOM 4618 N N . ARG A 1 589 ? -94.981 -46.046 18.815 1.00 20.02 589 ARG A N 1
ATOM 4619 C CA . ARG A 1 589 ? -94.489 -45.064 19.786 1.00 18.29 589 ARG A CA 1
ATOM 4620 C C . ARG A 1 589 ? -93.091 -45.421 20.296 1.00 17.68 589 ARG A C 1
ATOM 4621 O O . ARG A 1 589 ? -92.386 -44.566 20.826 1.00 24.63 589 ARG A O 1
ATOM 4629 N N . TYR A 1 590 ? -92.694 -46.685 20.132 1.00 19.63 590 TYR A N 1
ATOM 4630 C CA . TYR A 1 590 ? -91.382 -47.154 20.600 1.00 20.09 590 TYR A CA 1
ATOM 4631 C C . TYR A 1 590 ? -90.593 -47.904 19.527 1.00 20.68 590 TYR A C 1
ATOM 4632 O O . TYR A 1 590 ? -89.778 -48.776 19.830 1.00 19.10 590 TYR A O 1
ATOM 4641 N N . VAL A 1 591 ? -90.839 -47.556 18.271 1.00 21.86 591 VAL A N 1
ATOM 4642 C CA . VAL A 1 591 ? -90.083 -48.130 17.167 1.00 19.63 591 VAL A CA 1
ATOM 4643 C C . VAL A 1 591 ? -89.524 -46.968 16.352 1.00 22.93 591 VAL A C 1
ATOM 4644 O O . VAL A 1 591 ? -90.259 -46.055 16.008 1.00 17.82 591 VAL A O 1
ATOM 4648 N N . ASP A 1 592 ? -88.221 -46.984 16.078 1.00 17.01 592 ASP A N 1
ATOM 4649 C CA . ASP A 1 592 ? -87.579 -45.852 15.418 1.00 16.22 592 ASP A CA 1
ATOM 4650 C C . ASP A 1 592 ? -87.637 -45.940 13.883 1.00 22.74 592 ASP A C 1
ATOM 4651 O O . ASP A 1 592 ? -87.586 -44.919 13.202 1.00 21.47 592 ASP A O 1
ATOM 4656 N N . ASN A 1 593 ? -87.749 -47.151 13.343 1.00 16.56 593 ASN A N 1
ATOM 4657 C CA . ASN A 1 593 ? -88.157 -47.300 11.955 1.00 19.69 593 ASN A CA 1
ATOM 4658 C C . ASN A 1 593 ? -89.683 -47.390 11.902 1.00 20.81 593 ASN A C 1
ATOM 4659 O O . ASN A 1 593 ? -90.349 -46.801 12.750 1.00 21.46 593 ASN A O 1
ATOM 4664 N N . ASN A 1 594 ? -90.239 -48.109 10.928 1.00 19.25 594 ASN A N 1
ATOM 4665 C CA . ASN A 1 594 ? -91.697 -48.240 10.841 1.00 14.62 594 ASN A CA 1
ATOM 4666 C C . ASN A 1 594 ? -92.206 -49.633 11.223 1.00 20.87 594 ASN A C 1
ATOM 4667 O O . ASN A 1 594 ? -91.468 -50.460 11.754 1.00 18.72 594 ASN A O 1
ATOM 4672 N N . ILE A 1 595 ? -93.475 -49.889 10.914 1.00 16.67 595 ILE A N 1
ATOM 4673 C CA . ILE A 1 595 ? -94.111 -51.145 11.264 1.00 24.40 595 ILE A CA 1
ATOM 4674 C C . ILE A 1 595 ? -94.990 -51.694 10.150 1.00 21.28 595 ILE A C 1
ATOM 4675 O O . ILE A 1 595 ? -95.758 -50.955 9.552 1.00 22.58 595 ILE A O 1
ATOM 4680 N N . SER A 1 596 ? -94.887 -52.998 9.893 1.00 21.16 596 SER A N 1
ATOM 4681 C CA . SER A 1 596 ? -95.779 -53.667 8.954 1.00 16.83 596 SER A CA 1
ATOM 4682 C C . SER A 1 596 ? -97.020 -54.104 9.694 1.00 20.33 596 SER A C 1
ATOM 4683 O O . SER A 1 596 ? -96.935 -54.902 10.620 1.00 23.66 596 SER A O 1
ATOM 4686 N N . LYS A 1 597 ? -98.168 -53.590 9.272 1.00 18.95 597 LYS A N 1
ATOM 4687 C CA . LYS A 1 597 ? -99.433 -53.911 9.910 1.00 22.91 597 LYS A CA 1
ATOM 4688 C C . LYS A 1 597 ? -100.520 -53.832 8.860 1.00 20.61 597 LYS A C 1
ATOM 4689 O O . LYS A 1 597 ? -100.675 -52.809 8.206 1.00 20.95 597 LYS A O 1
ATOM 4695 N N . THR A 1 598 ? -101.275 -54.910 8.704 1.00 17.33 598 THR A N 1
ATOM 4696 C CA . THR A 1 598 ? -102.443 -54.883 7.834 1.00 21.79 598 THR A CA 1
ATOM 4697 C C . THR A 1 598 ? -103.656 -54.513 8.668 1.00 22.04 598 THR A C 1
ATOM 4698 O O . THR A 1 598 ? -103.929 -55.160 9.680 1.00 21.93 598 THR A O 1
ATOM 4702 N N . ILE A 1 599 ? -104.369 -53.460 8.268 1.00 17.30 599 ILE A N 1
ATOM 4703 C CA . ILE A 1 599 ? -105.629 -53.133 8.939 1.00 21.87 599 ILE A CA 1
ATOM 4704 C C . ILE A 1 599 ? -106.720 -53.943 8.255 1.00 18.98 599 ILE A C 1
ATOM 4705 O O . ILE A 1 599 ? -107.213 -53.570 7.190 1.00 18.71 599 ILE A O 1
ATOM 4710 N N . ASN A 1 600 ? -107.067 -55.080 8.854 1.00 20.57 600 ASN A N 1
ATOM 4711 C CA . ASN A 1 600 ? -108.121 -55.926 8.325 1.00 18.19 600 ASN A CA 1
ATOM 4712 C C . ASN A 1 600 ? -109.486 -55.293 8.488 1.00 20.32 600 ASN A C 1
ATOM 4713 O O . ASN A 1 600 ? -109.806 -54.713 9.530 1.00 22.40 600 ASN A O 1
ATOM 4718 N N . MET A 1 601 ? -110.305 -55.418 7.459 1.00 16.54 601 MET A N 1
ATOM 4719 C CA . MET A 1 601 ? -111.653 -54.889 7.536 1.00 18.22 601 MET A CA 1
ATOM 4720 C C . MET A 1 601 ? -112.671 -55.909 7.084 1.00 18.78 601 MET A C 1
ATOM 4721 O O . MET A 1 601 ? -112.419 -56.683 6.163 1.00 24.47 601 MET A O 1
ATOM 4726 N N . PRO A 1 602 ? -113.825 -55.940 7.764 1.00 21.86 602 PRO A N 1
ATOM 4727 C CA . PRO A 1 602 ? -114.839 -56.945 7.445 1.00 24.23 602 PRO A CA 1
ATOM 4728 C C . PRO A 1 602 ? -115.372 -56.705 6.036 1.00 21.05 602 PRO A C 1
ATOM 4729 O O . PRO A 1 602 ? -115.323 -55.576 5.557 1.00 19.77 602 PRO A O 1
ATOM 4733 N N . GLN A 1 603 ? -115.879 -57.747 5.388 1.00 29.63 603 GLN A N 1
ATOM 4734 C CA . GLN A 1 603 ? -116.398 -57.605 4.025 1.00 28.94 603 GLN A CA 1
ATOM 4735 C C . GLN A 1 603 ? -117.506 -56.555 3.942 1.00 33.57 603 GLN A C 1
ATOM 4736 O O . GLN A 1 603 ? -117.701 -55.926 2.898 1.00 35.24 603 GLN A O 1
ATOM 4742 N N . SER A 1 604 ? -118.198 -56.342 5.059 1.00 28.27 604 SER A N 1
ATOM 4743 C CA . SER A 1 604 ? -119.313 -55.402 5.113 1.00 26.47 604 SER A CA 1
ATOM 4744 C C . SER A 1 604 ? -118.894 -53.951 5.348 1.00 25.06 604 SER A C 1
ATOM 4745 O O . SER A 1 604 ? -119.747 -53.069 5.451 1.00 25.84 604 SER A O 1
ATOM 4748 N N . ALA A 1 605 ? -117.589 -53.706 5.449 1.00 18.28 605 ALA A N 1
ATOM 4749 C CA . ALA A 1 605 ? -117.069 -52.353 5.583 1.00 19.24 605 ALA A CA 1
ATOM 4750 C C . ALA A 1 605 ? -117.387 -51.534 4.335 1.00 22.01 605 ALA A C 1
ATOM 4751 O O . ALA A 1 605 ? -117.434 -52.080 3.225 1.00 21.67 605 ALA A O 1
ATOM 4753 N N . THR A 1 606 ? -117.586 -50.230 4.523 1.00 21.83 606 THR A N 1
ATOM 4754 C CA . THR A 1 606 ? -117.824 -49.295 3.422 1.00 22.02 606 THR A CA 1
ATOM 4755 C C . THR A 1 606 ? -116.571 -48.486 3.104 1.00 24.32 606 THR A C 1
ATOM 4756 O O . THR A 1 606 ? -115.616 -48.484 3.880 1.00 18.35 606 THR A O 1
ATOM 4760 N N . VAL A 1 607 ? -116.576 -47.782 1.973 1.00 22.85 607 VAL A N 1
ATOM 4761 C CA . VAL A 1 607 ? -115.502 -46.826 1.679 1.00 19.97 607 VAL A CA 1
ATOM 4762 C C . VAL A 1 607 ? -115.420 -45.741 2.762 1.00 20.06 607 VAL A C 1
ATOM 4763 O O . VAL A 1 607 ? -114.340 -45.304 3.139 1.00 19.32 607 VAL A O 1
ATOM 4767 N N . ASP A 1 608 ? -116.571 -45.318 3.270 1.00 20.09 608 ASP A N 1
ATOM 4768 C CA . ASP A 1 608 ? -116.593 -44.388 4.392 1.00 22.45 608 ASP A CA 1
ATOM 4769 C C . ASP A 1 608 ? -115.839 -44.968 5.605 1.00 19.78 608 ASP A C 1
ATOM 4770 O O . ASP A 1 608 ? -115.115 -44.242 6.286 1.00 20.72 608 ASP A O 1
ATOM 4775 N N . ASP A 1 609 ? -115.996 -46.265 5.871 1.00 16.80 609 ASP A N 1
ATOM 4776 C CA . ASP A 1 609 ? -115.254 -46.883 6.970 1.00 18.87 609 ASP A CA 1
ATOM 4777 C C . ASP A 1 609 ? -113.753 -46.823 6.698 1.00 22.27 609 ASP A C 1
ATOM 4778 O O . ASP A 1 609 ? -112.949 -46.671 7.621 1.00 20.98 609 ASP A O 1
ATOM 4783 N N . VAL A 1 610 ? -113.362 -46.962 5.431 1.00 23.23 610 VAL A N 1
ATOM 4784 C CA . VAL A 1 610 ? -111.945 -46.907 5.112 1.00 16.19 610 VAL A CA 1
ATOM 4785 C C . VAL A 1 610 ? -111.449 -45.488 5.315 1.00 22.78 610 VAL A C 1
ATOM 4786 O O . VAL A 1 610 ? -110.369 -45.274 5.858 1.00 19.91 610 VAL A O 1
ATOM 4790 N N . LEU A 1 611 ? -112.247 -44.517 4.886 1.00 21.04 611 LEU A N 1
ATOM 4791 C CA . LEU A 1 611 ? -111.883 -43.117 5.059 1.00 24.20 611 LEU A CA 1
ATOM 4792 C C . LEU A 1 611 ? -111.684 -42.804 6.536 1.00 25.41 611 LEU A C 1
ATOM 4793 O O . LEU A 1 611 ? -110.757 -42.085 6.911 1.00 22.33 611 LEU A O 1
ATOM 4798 N N . ASN A 1 612 ? -112.552 -43.352 7.380 1.00 19.20 612 ASN A N 1
ATOM 4799 C CA . ASN A 1 612 ? -112.434 -43.108 8.817 1.00 21.43 612 ASN A CA 1
ATOM 4800 C C . ASN A 1 612 ? -111.158 -43.685 9.422 1.00 24.98 612 ASN A C 1
ATOM 4801 O O . ASN A 1 612 ? -110.572 -43.093 10.326 1.00 22.39 612 ASN A O 1
ATOM 4806 N N . VAL A 1 613 ? -110.713 -44.824 8.904 1.00 21.96 613 VAL A N 1
ATOM 4807 C CA . VAL A 1 613 ? -109.428 -45.376 9.313 1.00 21.04 613 VAL A CA 1
ATOM 4808 C C . VAL A 1 613 ? -108.286 -44.442 8.924 1.00 17.15 613 VAL A C 1
ATOM 4809 O O . VAL A 1 613 ? -107.388 -44.191 9.726 1.00 21.16 613 VAL A O 1
ATOM 4813 N N . TYR A 1 614 ? -108.309 -43.943 7.688 1.00 18.09 614 TYR A N 1
ATOM 4814 C CA . TYR A 1 614 ? -107.303 -42.981 7.249 1.00 20.05 614 TYR A CA 1
ATOM 4815 C C . TYR A 1 614 ? -107.267 -41.751 8.161 1.00 21.12 614 TYR A C 1
ATOM 4816 O O . TYR A 1 614 ? -106.197 -41.275 8.536 1.00 20.57 614 TYR A O 1
ATOM 4825 N N . LEU A 1 615 ? -108.435 -41.213 8.493 1.00 20.97 615 LEU A N 1
ATOM 4826 C CA . LEU A 1 615 ? -108.484 -40.017 9.338 1.00 25.63 615 LEU A CA 1
ATOM 4827 C C . LEU A 1 615 ? -107.976 -40.305 10.761 1.00 24.43 615 LEU A C 1
ATOM 4828 O O . LEU A 1 615 ? -107.270 -39.491 11.348 1.00 20.63 615 LEU A O 1
ATOM 4833 N N . GLU A 1 616 ? -108.315 -41.465 11.311 1.00 21.63 616 GLU A N 1
ATOM 4834 C CA . GLU A 1 616 ? -107.829 -41.795 12.646 1.00 22.12 616 GLU A CA 1
ATOM 4835 C C . GLU A 1 616 ? -106.318 -42.005 12.613 1.00 23.64 616 GLU A C 1
ATOM 4836 O O . GLU A 1 616 ? -105.617 -41.676 13.565 1.00 26.62 616 GLU A O 1
ATOM 4842 N N . ALA A 1 617 ? -105.830 -42.555 11.506 1.00 23.95 617 ALA A N 1
ATOM 4843 C CA . ALA A 1 617 ? -104.400 -42.801 11.322 1.00 19.43 617 ALA A CA 1
ATOM 4844 C C . ALA A 1 617 ? -103.626 -41.491 11.353 1.00 22.14 617 ALA A C 1
ATOM 4845 O O . ALA A 1 617 ? -102.502 -41.432 11.863 1.00 24.96 617 ALA A O 1
ATOM 4847 N N . LEU A 1 618 ? -104.213 -40.444 10.777 1.00 20.06 618 LEU A N 1
ATOM 4848 C CA . LEU A 1 618 ? -103.561 -39.139 10.766 1.00 19.10 618 LEU A CA 1
ATOM 4849 C C . LEU A 1 618 ? -103.481 -38.566 12.175 1.00 22.41 618 LEU A C 1
ATOM 4850 O O . LEU A 1 618 ? -102.607 -37.750 12.473 1.00 28.58 618 LEU A O 1
ATOM 4855 N N . ARG A 1 619 ? -104.396 -38.988 13.045 1.00 25.45 619 ARG A N 1
ATOM 4856 C CA . ARG A 1 619 ? -104.402 -38.484 14.412 1.00 22.78 619 ARG A CA 1
ATOM 4857 C C . ARG A 1 619 ? -103.494 -39.295 15.337 1.00 30.50 619 ARG A C 1
ATOM 4858 O O . ARG A 1 619 ? -103.059 -38.799 16.373 1.00 34.34 619 ARG A O 1
ATOM 4866 N N . THR A 1 620 ? -103.214 -40.541 14.961 1.00 18.92 620 THR A N 1
ATOM 4867 C CA . THR A 1 620 ? -102.356 -41.418 15.756 1.00 20.99 620 THR A CA 1
ATOM 4868 C C . THR A 1 620 ? -100.884 -41.187 15.408 1.00 24.73 620 THR A C 1
ATOM 4869 O O . THR A 1 620 ? -100.556 -40.262 14.667 1.00 23.30 620 THR A O 1
ATOM 4873 N N . ASN A 1 621 ? -99.998 -42.027 15.941 1.00 18.85 621 ASN A N 1
ATOM 4874 C CA . ASN A 1 621 ? -98.573 -41.906 15.630 1.00 19.84 621 ASN A CA 1
ATOM 4875 C C . ASN A 1 621 ? -98.071 -42.864 14.542 1.00 20.99 621 ASN A C 1
ATOM 4876 O O . ASN A 1 621 ? -96.859 -43.003 14.346 1.00 19.97 621 ASN A O 1
ATOM 4881 N N . VAL A 1 622 ? -98.983 -43.511 13.830 1.00 18.33 622 VAL A N 1
ATOM 4882 C CA . VAL A 1 622 ? -98.557 -44.434 12.768 1.00 19.31 622 VAL A CA 1
ATOM 4883 C C . VAL A 1 622 ? -97.832 -43.688 11.645 1.00 24.48 622 VAL A C 1
ATOM 4884 O O . VAL A 1 622 ? -98.130 -42.526 11.363 1.00 18.59 622 VAL A O 1
ATOM 4888 N N . ARG A 1 623 ? -96.874 -44.358 11.011 1.00 20.54 623 ARG A N 1
ATOM 4889 C CA . ARG A 1 623 ? -96.100 -43.723 9.941 1.00 22.86 623 ARG A CA 1
ATOM 4890 C C . ARG A 1 623 ? -96.542 -44.170 8.546 1.00 24.34 623 ARG A C 1
ATOM 4891 O O . ARG A 1 623 ? -96.006 -43.721 7.533 1.00 16.37 623 ARG A O 1
ATOM 4899 N N . GLY A 1 624 ? -97.538 -45.044 8.502 1.00 21.88 624 GLY A N 1
ATOM 4900 C CA . GLY A 1 624 ? -98.084 -45.500 7.242 1.00 22.69 624 GLY A CA 1
ATOM 4901 C C . GLY A 1 624 ? -99.315 -46.349 7.482 1.00 25.68 624 GLY A C 1
ATOM 4902 O O . GLY A 1 624 ? -99.611 -46.732 8.619 1.00 27.72 624 GLY A O 1
ATOM 4903 N N . ILE A 1 625 ? -100.046 -46.626 6.412 1.00 19.44 625 ILE A N 1
ATOM 4904 C CA . ILE A 1 625 ? -101.262 -47.428 6.505 1.00 18.38 625 ILE A CA 1
ATOM 4905 C C . ILE A 1 625 ? -101.381 -48.404 5.341 1.00 18.67 625 ILE A C 1
ATOM 4906 O O . ILE A 1 625 ? -101.116 -48.047 4.192 1.00 17.39 625 ILE A O 1
ATOM 4911 N N . THR A 1 626 ? -101.754 -49.643 5.644 1.00 16.25 626 THR A N 1
ATOM 4912 C CA . THR A 1 626 ? -102.149 -50.608 4.621 1.00 17.36 626 THR A CA 1
ATOM 4913 C C . THR A 1 626 ? -103.470 -51.186 5.082 1.00 21.93 626 THR A C 1
ATOM 4914 O O . THR A 1 626 ? -103.563 -51.606 6.228 1.00 20.62 626 THR A O 1
ATOM 4918 N N . VAL A 1 627 ? -104.495 -51.212 4.232 1.00 21.69 627 VAL A N 1
ATOM 4919 C CA . VAL A 1 627 ? -105.734 -51.896 4.631 1.00 26.70 627 VAL A CA 1
ATOM 4920 C C . VAL A 1 627 ? -106.056 -53.080 3.730 1.00 24.18 627 VAL A C 1
ATOM 4921 O O . VAL A 1 627 ? -105.667 -53.105 2.561 1.00 20.22 627 VAL A O 1
ATOM 4925 N N . TYR A 1 628 ? -106.774 -54.064 4.269 1.00 18.33 628 TYR A N 1
ATOM 4926 C CA . TYR A 1 628 ? -107.298 -55.127 3.412 1.00 18.13 628 TYR A CA 1
ATOM 4927 C C . TYR A 1 628 ? -108.706 -55.550 3.818 1.00 19.90 628 TYR A C 1
ATOM 4928 O O . TYR A 1 628 ? -108.930 -56.071 4.919 1.00 20.89 628 TYR A O 1
ATOM 4937 N N . ARG A 1 629 ? -109.660 -55.303 2.929 1.00 17.66 629 ARG A N 1
ATOM 4938 C CA . ARG A 1 629 ? -111.030 -55.712 3.186 1.00 21.78 629 ARG A CA 1
ATOM 4939 C C . ARG A 1 629 ? -111.212 -57.181 2.846 1.00 23.00 629 ARG A C 1
ATOM 4940 O O . ARG A 1 629 ? -110.951 -57.607 1.718 1.00 25.43 629 ARG A O 1
ATOM 4948 N N . ASP A 1 630 ? -111.663 -57.949 3.828 1.00 21.09 630 ASP A N 1
ATOM 4949 C CA . ASP A 1 630 ? -111.909 -59.375 3.634 1.00 23.01 630 ASP A CA 1
ATOM 4950 C C . ASP A 1 630 ? -112.812 -59.605 2.425 1.00 24.61 630 ASP A C 1
ATOM 4951 O O . ASP A 1 630 ? -113.859 -58.976 2.301 1.00 27.14 630 ASP A O 1
ATOM 4956 N N . GLY A 1 631 ? -112.402 -60.503 1.534 1.00 25.22 631 GLY A N 1
ATOM 4957 C CA . GLY A 1 631 ? -113.225 -60.876 0.394 1.00 33.23 631 GLY A CA 1
ATOM 4958 C C . GLY A 1 631 ? -113.218 -59.898 -0.773 1.00 36.10 631 GLY A C 1
ATOM 4959 O O . GLY A 1 631 ? -113.879 -60.132 -1.786 1.00 40.01 631 GLY A O 1
ATOM 4960 N N . SER A 1 632 ? -112.477 -58.802 -0.645 1.00 27.88 632 SER A N 1
ATOM 4961 C CA . SER A 1 632 ? -112.427 -57.805 -1.713 1.00 29.64 632 SER A CA 1
ATOM 4962 C C . SER A 1 632 ? -111.737 -58.352 -2.966 1.00 40.38 632 SER A C 1
ATOM 4963 O O . SER A 1 632 ? -112.199 -58.125 -4.091 1.00 39.59 632 SER A O 1
ATOM 4966 N N . LEU A 1 633 ? -110.635 -59.073 -2.767 1.00 38.03 633 LEU A N 1
ATOM 4967 C CA . LEU A 1 633 ? -109.903 -59.678 -3.875 1.00 43.99 633 LEU A CA 1
ATOM 4968 C C . LEU A 1 633 ? -110.433 -61.067 -4.224 1.00 53.77 633 LEU A C 1
ATOM 4969 O O . LEU A 1 633 ? -110.424 -61.973 -3.390 1.00 58.68 633 LEU A O 1
ATOM 4974 N N . MET B 1 1 ? -70.927 -35.934 -68.786 1.00 34.09 1 MET B N 1
ATOM 4975 C CA . MET B 1 1 ? -71.126 -34.563 -68.329 1.00 36.57 1 MET B CA 1
ATOM 4976 C C . MET B 1 1 ? -70.414 -34.309 -66.992 1.00 32.88 1 MET B C 1
ATOM 4977 O O . MET B 1 1 ? -70.259 -35.219 -66.180 1.00 28.78 1 MET B O 1
ATOM 4982 N N . LYS B 1 2 ? -69.967 -33.077 -66.760 1.00 27.70 2 LYS B N 1
ATOM 4983 C CA . LYS B 1 2 ? -69.354 -32.763 -65.476 1.00 27.37 2 LYS B CA 1
ATOM 4984 C C . LYS B 1 2 ? -70.439 -32.754 -64.402 1.00 27.08 2 LYS B C 1
ATOM 4985 O O . LYS B 1 2 ? -71.581 -32.366 -64.664 1.00 23.72 2 LYS B O 1
ATOM 4991 N N . LEU B 1 3 ? -70.084 -33.192 -63.200 1.00 25.99 3 LEU B N 1
ATOM 4992 C CA . LEU B 1 3 ? -71.033 -33.194 -62.097 1.00 26.89 3 LEU B CA 1
ATOM 4993 C C . LEU B 1 3 ? -71.610 -31.790 -61.892 1.00 25.45 3 LEU B C 1
ATOM 4994 O O . LEU B 1 3 ? -72.811 -31.624 -61.669 1.00 25.26 3 LEU B O 1
ATOM 4999 N N . SER B 1 4 ? -70.760 -30.769 -61.990 1.00 30.18 4 SER B N 1
ATOM 5000 C CA . SER B 1 4 ? -71.218 -29.398 -61.763 1.00 32.18 4 SER B CA 1
ATOM 5001 C C . SER B 1 4 ? -72.398 -29.032 -62.666 1.00 32.29 4 SER B C 1
ATOM 5002 O O . SER B 1 4 ? -73.261 -28.247 -62.279 1.00 36.85 4 SER B O 1
ATOM 5005 N N . ASP B 1 5 ? -72.439 -29.611 -63.860 1.00 31.47 5 ASP B N 1
ATOM 5006 C CA . ASP B 1 5 ? -73.515 -29.325 -64.801 1.00 28.90 5 ASP B CA 1
ATOM 5007 C C . ASP B 1 5 ? -74.749 -30.185 -64.529 1.00 28.41 5 ASP B C 1
ATOM 5008 O O . ASP B 1 5 ? -75.882 -29.761 -64.774 1.00 25.89 5 ASP B O 1
ATOM 5013 N N . LEU B 1 6 ? -74.534 -31.397 -64.028 1.00 24.88 6 LEU B N 1
ATOM 5014 C CA . LEU B 1 6 ? -75.653 -32.216 -63.593 1.00 19.20 6 LEU B CA 1
ATOM 5015 C C . LEU B 1 6 ? -76.320 -31.538 -62.400 1.00 23.72 6 LEU B C 1
ATOM 5016 O O . LEU B 1 6 ? -77.548 -31.482 -62.294 1.00 25.32 6 LEU B O 1
ATOM 5021 N N . ILE B 1 7 ? -75.500 -31.022 -61.497 1.00 23.90 7 ILE B N 1
ATOM 5022 C CA . ILE B 1 7 ? -76.035 -30.255 -60.378 1.00 25.54 7 ILE B CA 1
ATOM 5023 C C . ILE B 1 7 ? -76.953 -29.146 -60.890 1.00 20.53 7 ILE B C 1
ATOM 5024 O O . ILE B 1 7 ? -78.068 -28.976 -60.398 1.00 25.33 7 ILE B O 1
ATOM 5029 N N . SER B 1 8 ? -76.504 -28.405 -61.907 1.00 25.50 8 SER B N 1
ATOM 5030 C CA . SER B 1 8 ? -77.289 -27.281 -62.408 1.00 27.52 8 SER B CA 1
ATOM 5031 C C . SER B 1 8 ? -78.655 -27.734 -62.911 1.00 26.61 8 SER B C 1
ATOM 5032 O O . SER B 1 8 ? -79.630 -27.002 -62.834 1.00 27.47 8 SER B O 1
ATOM 5035 N N . ARG B 1 9 ? -78.714 -28.952 -63.434 1.00 27.95 9 ARG B N 1
ATOM 5036 C CA . ARG B 1 9 ? -79.961 -29.506 -63.941 1.00 30.85 9 ARG B CA 1
ATOM 5037 C C . ARG B 1 9 ? -80.983 -29.770 -62.828 1.00 32.87 9 ARG B C 1
ATOM 5038 O O . ARG B 1 9 ? -82.191 -29.676 -63.050 1.00 34.02 9 ARG B O 1
ATOM 5046 N N . TRP B 1 10 ? -80.503 -30.096 -61.632 1.00 26.63 10 TRP B N 1
ATOM 5047 C CA . TRP B 1 10 ? -81.392 -30.578 -60.577 1.00 21.40 10 TRP B CA 1
ATOM 5048 C C . TRP B 1 10 ? -81.536 -29.626 -59.382 1.00 25.64 10 TRP B C 1
ATOM 5049 O O . TRP B 1 10 ? -82.497 -29.713 -58.621 1.00 25.57 10 TRP B O 1
ATOM 5060 N N . ILE B 1 11 ? -80.604 -28.693 -59.237 1.00 28.41 11 ILE B N 1
ATOM 5061 C CA . ILE B 1 11 ? -80.517 -27.933 -57.989 1.00 29.10 11 ILE B CA 1
ATOM 5062 C C . ILE B 1 11 ? -81.741 -27.048 -57.714 1.00 27.91 11 ILE B C 1
ATOM 5063 O O . ILE B 1 11 ? -82.088 -26.802 -56.555 1.00 28.17 11 ILE B O 1
ATOM 5068 N N . ASP B 1 12 ? -82.395 -26.575 -58.769 1.00 27.74 12 ASP B N 1
ATOM 5069 C CA . ASP B 1 12 ? -83.584 -25.744 -58.599 1.00 30.45 12 ASP B CA 1
ATOM 5070 C C . ASP B 1 12 ? -84.870 -26.493 -58.914 1.00 33.75 12 ASP B C 1
ATOM 5071 O O . ASP B 1 12 ? -85.931 -25.892 -59.077 1.00 35.46 12 ASP B O 1
ATOM 5076 N N . VAL B 1 13 ? -84.772 -27.813 -58.996 1.00 29.69 13 VAL B N 1
ATOM 5077 C CA . VAL B 1 13 ? -85.964 -28.637 -59.039 1.00 29.71 13 VAL B CA 1
ATOM 5078 C C . VAL B 1 13 ? -86.435 -28.803 -57.600 1.00 32.11 13 VAL B C 1
ATOM 5079 O O . VAL B 1 13 ? -85.747 -29.413 -56.783 1.00 31.65 13 VAL B O 1
ATOM 5083 N N . GLU B 1 14 ? -87.603 -28.239 -57.302 1.00 27.20 14 GLU B N 1
ATOM 5084 C CA . GLU B 1 14 ? -88.135 -28.170 -55.943 1.00 36.15 14 GLU B CA 1
ATOM 5085 C C . GLU B 1 14 ? -88.719 -29.507 -55.500 1.00 30.87 14 GLU B C 1
ATOM 5086 O O . GLU B 1 14 ? -89.342 -30.199 -56.295 1.00 28.31 14 GLU B O 1
ATOM 5092 N N . PRO B 1 15 ? -88.528 -29.871 -54.221 1.00 25.79 15 PRO B N 1
ATOM 5093 C CA . PRO B 1 15 ? -89.150 -31.115 -53.761 1.00 26.97 15 PRO B CA 1
ATOM 5094 C C . PRO B 1 15 ? -90.648 -31.087 -54.035 1.00 31.98 15 PRO B C 1
ATOM 5095 O O . PRO B 1 15 ? -91.243 -30.008 -54.021 1.00 31.43 15 PRO B O 1
ATOM 5099 N N . SER B 1 16 ? -91.243 -32.247 -54.296 1.00 29.81 16 SER B N 1
ATOM 5100 C CA . SER B 1 16 ? -92.684 -32.334 -54.508 1.00 31.46 16 SER B CA 1
ATOM 5101 C C . SER B 1 16 ? -93.448 -31.862 -53.271 1.00 31.01 16 SER B C 1
ATOM 5102 O O . SER B 1 16 ? -92.886 -31.779 -52.177 1.00 27.78 16 SER B O 1
ATOM 5105 N N . LYS B 1 17 ? -94.734 -31.570 -53.441 1.00 35.76 17 LYS B N 1
ATOM 5106 C CA . LYS B 1 17 ? -95.593 -31.231 -52.307 1.00 34.32 17 LYS B CA 1
ATOM 5107 C C . LYS B 1 17 ? -95.560 -32.325 -51.242 1.00 31.90 17 LYS B C 1
ATOM 5108 O O . LYS B 1 17 ? -95.564 -32.046 -50.038 1.00 30.97 17 LYS B O 1
ATOM 5114 N N . ASN B 1 18 ? -95.526 -33.577 -51.683 1.00 28.14 18 ASN B N 1
ATOM 5115 C CA . ASN B 1 18 ? -95.453 -34.694 -50.749 1.00 28.63 18 ASN B CA 1
ATOM 5116 C C . ASN B 1 18 ? -94.151 -34.712 -49.953 1.00 27.86 18 ASN B C 1
ATOM 5117 O O . ASN B 1 18 ? -94.153 -34.952 -48.747 1.00 25.17 18 ASN B O 1
ATOM 5122 N N . ALA B 1 19 ? -93.043 -34.456 -50.642 1.00 22.64 19 ALA B N 1
ATOM 5123 C CA . ALA B 1 19 ? -91.734 -34.370 -50.004 1.00 22.51 19 ALA B CA 1
ATOM 5124 C C . ALA B 1 19 ? -91.702 -33.224 -48.995 1.00 24.66 19 ALA B C 1
ATOM 5125 O O . ALA B 1 19 ? -91.181 -33.368 -47.891 1.00 24.54 19 ALA B O 1
ATOM 5127 N N . GLN B 1 20 ? -92.258 -32.083 -49.384 1.00 26.74 20 GLN B N 1
ATOM 5128 C CA . GLN B 1 20 ? -92.254 -30.901 -48.514 1.00 29.84 20 GLN B CA 1
ATOM 5129 C C . GLN B 1 20 ? -93.021 -31.119 -47.210 1.00 28.78 20 GLN B C 1
ATOM 5130 O O . GLN B 1 20 ? -92.644 -30.590 -46.161 1.00 29.18 20 GLN B O 1
ATOM 5136 N N . ILE B 1 21 ? -94.091 -31.905 -47.275 1.00 25.93 21 ILE B N 1
ATOM 5137 C CA . ILE B 1 21 ? -94.878 -32.224 -46.097 1.00 31.89 21 ILE B CA 1
ATOM 5138 C C . ILE B 1 21 ? -94.054 -33.056 -45.135 1.00 32.96 21 ILE B C 1
ATOM 5139 O O . ILE B 1 21 ? -94.058 -32.821 -43.924 1.00 29.18 21 ILE B O 1
ATOM 5144 N N . ILE B 1 22 ? -93.341 -34.032 -45.681 1.00 28.36 22 ILE B N 1
ATOM 5145 C CA . ILE B 1 22 ? -92.494 -34.887 -44.873 1.00 30.05 22 ILE B CA 1
ATOM 5146 C C . ILE B 1 22 ? -91.394 -34.070 -44.193 1.00 26.60 22 ILE B C 1
ATOM 5147 O O . ILE B 1 22 ? -91.104 -34.254 -43.005 1.00 26.47 22 ILE B O 1
ATOM 5152 N N . LEU B 1 23 ? -90.791 -33.169 -44.959 1.00 20.28 23 LEU B N 1
ATOM 5153 C CA . LEU B 1 23 ? -89.744 -32.288 -44.453 1.00 20.52 23 LEU B CA 1
ATOM 5154 C C . LEU B 1 23 ? -90.245 -31.386 -43.333 1.00 23.72 23 LEU B C 1
ATOM 5155 O O . LEU B 1 23 ? -89.601 -31.264 -42.303 1.00 26.20 23 LEU B O 1
ATOM 5160 N N . ARG B 1 24 ? -91.394 -30.759 -43.545 1.00 24.27 24 ARG B N 1
ATOM 5161 C CA A ARG B 1 24 ? -91.961 -29.874 -42.533 0.58 25.83 24 ARG B CA 1
ATOM 5162 C CA B ARG B 1 24 ? -91.990 -29.877 -42.548 0.42 26.20 24 ARG B CA 1
ATOM 5163 C C . ARG B 1 24 ? -92.309 -30.649 -41.277 1.00 21.00 24 ARG B C 1
ATOM 5164 O O . ARG B 1 24 ? -92.097 -30.166 -40.170 1.00 25.94 24 ARG B O 1
ATOM 5179 N N . ASP B 1 25 ? -92.829 -31.856 -41.449 1.00 24.85 25 ASP B N 1
ATOM 5180 C CA . ASP B 1 25 ? -93.238 -32.664 -40.304 1.00 23.97 25 ASP B CA 1
ATOM 5181 C C . ASP B 1 25 ? -92.093 -33.120 -39.393 1.00 28.06 25 ASP B C 1
ATOM 5182 O O . ASP B 1 25 ? -92.228 -33.077 -38.163 1.00 28.16 25 ASP B O 1
ATOM 5187 N N . ARG B 1 26 ? -90.968 -33.541 -39.971 1.00 20.94 26 ARG B N 1
ATOM 5188 C CA . ARG B 1 26 ? -89.930 -34.171 -39.155 1.00 28.22 26 ARG B CA 1
ATOM 5189 C C . ARG B 1 26 ? -88.504 -33.659 -39.349 1.00 25.17 26 ARG B C 1
ATOM 5190 O O . ARG B 1 26 ? -87.642 -33.934 -38.517 1.00 32.58 26 ARG B O 1
ATOM 5198 N N . TYR B 1 27 ? -88.250 -32.921 -40.426 1.00 24.33 27 TYR B N 1
ATOM 5199 C CA . TYR B 1 27 ? -86.864 -32.630 -40.820 1.00 22.92 27 TYR B CA 1
ATOM 5200 C C . TYR B 1 27 ? -86.412 -31.190 -40.573 1.00 23.66 27 TYR B C 1
ATOM 5201 O O . TYR B 1 27 ? -85.285 -30.957 -40.143 1.00 24.96 27 TYR B O 1
ATOM 5210 N N . PHE B 1 28 ? -87.285 -30.235 -40.856 1.00 21.03 28 PHE B N 1
ATOM 5211 C CA . PHE B 1 28 ? -86.969 -28.836 -40.620 1.00 23.43 28 PHE B CA 1
ATOM 5212 C C . PHE B 1 28 ? -86.736 -28.598 -39.120 1.00 28.32 28 PHE B C 1
ATOM 5213 O O . PHE B 1 28 ? -87.558 -28.969 -38.275 1.00 26.74 28 PHE B O 1
ATOM 5221 N N . MET B 1 29 ? -85.592 -28.011 -38.789 1.00 23.72 29 MET B N 1
ATOM 5222 C CA . MET B 1 29 ? -85.253 -27.758 -37.389 1.00 26.01 29 MET B CA 1
ATOM 5223 C C . MET B 1 29 ? -86.164 -26.704 -36.746 1.00 31.36 29 MET B C 1
ATOM 5224 O O . MET B 1 29 ? -86.555 -25.725 -37.390 1.00 27.21 29 MET B O 1
ATOM 5229 N N . LYS B 1 30 ? -86.511 -26.929 -35.478 1.00 28.54 30 LYS B N 1
ATOM 5230 C CA . LYS B 1 30 ? -87.285 -25.975 -34.683 1.00 33.77 30 LYS B CA 1
ATOM 5231 C C . LYS B 1 30 ? -86.499 -25.570 -33.439 1.00 32.61 30 LYS B C 1
ATOM 5232 O O . LYS B 1 30 ? -85.599 -26.294 -33.006 1.00 28.97 30 LYS B O 1
ATOM 5238 N N . ASP B 1 31 ? -86.844 -24.420 -32.862 1.00 30.99 31 ASP B N 1
ATOM 5239 C CA . ASP B 1 31 ? -86.256 -24.018 -31.588 1.00 30.79 31 ASP B CA 1
ATOM 5240 C C . ASP B 1 31 ? -87.034 -24.645 -30.420 1.00 32.73 31 ASP B C 1
ATOM 5241 O O . ASP B 1 31 ? -87.958 -25.434 -30.634 1.00 35.94 31 ASP B O 1
ATOM 5246 N N . LEU B 1 32 ? -86.647 -24.306 -29.193 1.00 40.70 32 LEU B N 1
ATOM 5247 C CA . LEU B 1 32 ? -87.271 -24.895 -28.006 1.00 42.27 32 LEU B CA 1
ATOM 5248 C C . LEU B 1 32 ? -88.776 -24.657 -27.965 1.00 41.81 32 LEU B C 1
ATOM 5249 O O . LEU B 1 32 ? -89.544 -25.541 -27.583 1.00 46.32 32 LEU B O 1
ATOM 5254 N N . ASP B 1 33 ? -89.184 -23.457 -28.361 1.00 39.41 33 ASP B N 1
ATOM 5255 C CA . ASP B 1 33 ? -90.582 -23.053 -28.311 1.00 43.24 33 ASP B CA 1
ATOM 5256 C C . ASP B 1 33 ? -91.392 -23.597 -29.479 1.00 47.33 33 ASP B C 1
ATOM 5257 O O . ASP B 1 33 ? -92.599 -23.366 -29.563 1.00 49.44 33 ASP B O 1
ATOM 5262 N N . GLY B 1 34 ? -90.724 -24.303 -30.388 1.00 43.22 34 GLY B N 1
ATOM 5263 C CA . GLY B 1 34 ? -91.403 -24.963 -31.486 1.00 41.16 34 GLY B CA 1
ATOM 5264 C C . GLY B 1 34 ? -91.584 -24.132 -32.744 1.00 41.06 34 GLY B C 1
ATOM 5265 O O . GLY B 1 34 ? -92.359 -24.503 -33.621 1.00 44.90 34 GLY B O 1
ATOM 5266 N N . ASN B 1 35 ? -90.890 -23.001 -32.829 1.00 39.27 35 ASN B N 1
ATOM 5267 C CA . ASN B 1 35 ? -90.880 -22.208 -34.056 1.00 36.31 35 ASN B CA 1
ATOM 5268 C C . ASN B 1 35 ? -89.904 -22.812 -35.047 1.00 30.34 35 ASN B C 1
ATOM 5269 O O . ASN B 1 35 ? -88.835 -23.277 -34.657 1.00 32.14 35 ASN B O 1
ATOM 5274 N N . TYR B 1 36 ? -90.265 -22.792 -36.325 1.00 27.97 36 TYR B N 1
ATOM 5275 C CA . TYR B 1 36 ? -89.379 -23.290 -37.368 1.00 26.11 36 TYR B CA 1
ATOM 5276 C C . TYR B 1 36 ? -88.150 -22.398 -37.533 1.00 23.82 36 TYR B C 1
ATOM 5277 O O . TYR B 1 36 ? -88.263 -21.177 -37.629 1.00 27.25 36 TYR B O 1
ATOM 5286 N N . LEU B 1 37 ? -86.975 -23.014 -37.552 1.00 26.46 37 LEU B N 1
ATOM 5287 C CA . LEU B 1 37 ? -85.753 -22.306 -37.910 1.00 24.16 37 LEU B CA 1
ATOM 5288 C C . LEU B 1 37 ? -85.461 -22.562 -39.385 1.00 28.96 37 LEU B C 1
ATOM 5289 O O . LEU B 1 37 ? -84.674 -21.846 -40.009 1.00 26.37 37 LEU B O 1
ATOM 5294 N N . GLU B 1 38 ? -86.101 -23.595 -39.927 1.00 26.52 38 GLU B N 1
ATOM 5295 C CA . GLU B 1 38 ? -85.945 -23.958 -41.335 1.00 25.78 38 GLU B CA 1
ATOM 5296 C C . GLU B 1 38 ? -87.316 -24.068 -41.992 1.00 30.30 38 GLU B C 1
ATOM 5297 O O . GLU B 1 38 ? -88.274 -24.525 -41.358 1.00 29.18 38 GLU B O 1
ATOM 5303 N N . THR B 1 39 ? -87.419 -23.632 -43.248 1.00 25.23 39 THR B N 1
ATOM 5304 C CA . THR B 1 39 ? -88.689 -23.700 -43.965 1.00 27.99 39 THR B CA 1
ATOM 5305 C C . THR B 1 39 ? -88.553 -24.291 -45.366 1.00 29.38 39 THR B C 1
ATOM 5306 O O . THR B 1 39 ? -89.556 -24.489 -46.049 1.00 26.25 39 THR B O 1
ATOM 5310 N N . LYS B 1 40 ? -87.319 -24.573 -45.781 1.00 30.74 40 LYS B N 1
ATOM 5311 C CA . LYS B 1 40 ? -87.038 -25.051 -47.140 1.00 29.42 40 LYS B CA 1
ATOM 5312 C C . LYS B 1 40 ? -85.944 -26.102 -47.135 1.00 25.34 40 LYS B C 1
ATOM 5313 O O . LYS B 1 40 ? -85.022 -26.034 -46.324 1.00 24.12 40 LYS B O 1
ATOM 5319 N N . TRP B 1 41 ? -86.012 -27.050 -48.070 1.00 25.00 41 TRP B N 1
ATOM 5320 C CA . TRP B 1 41 ? -84.960 -28.056 -48.183 1.00 19.09 41 TRP B CA 1
ATOM 5321 C C . TRP B 1 41 ? -83.591 -27.379 -48.259 1.00 20.72 41 TRP B C 1
ATOM 5322 O O . TRP B 1 41 ? -82.602 -27.884 -47.698 1.00 20.71 41 TRP B O 1
ATOM 5333 N N . GLU B 1 42 ? -83.542 -26.237 -48.955 1.00 19.19 42 GLU B N 1
ATOM 5334 C CA . GLU B 1 42 ? -82.321 -25.447 -49.061 1.00 20.18 42 GLU B CA 1
ATOM 5335 C C . GLU B 1 42 ? -81.672 -25.196 -47.693 1.00 25.41 42 GLU B C 1
ATOM 5336 O O . GLU B 1 42 ? -80.449 -25.290 -47.554 1.00 23.49 42 GLU B O 1
ATOM 5342 N N . ASP B 1 43 ? -82.490 -24.877 -46.691 1.00 25.76 43 ASP B N 1
ATOM 5343 C CA . ASP B 1 43 ? -81.994 -24.644 -45.327 1.00 29.93 43 ASP B CA 1
ATOM 5344 C C . ASP B 1 43 ? -81.301 -25.883 -44.732 1.00 24.66 43 ASP B C 1
ATOM 5345 O O . ASP B 1 43 ? -80.211 -25.792 -44.158 1.00 28.23 43 ASP B O 1
ATOM 5350 N N . VAL B 1 44 ? -81.933 -27.039 -44.876 1.00 22.06 44 VAL B N 1
ATOM 5351 C CA . VAL B 1 44 ? -81.371 -28.296 -44.370 1.00 18.56 44 VAL B CA 1
ATOM 5352 C C . VAL B 1 44 ? -80.044 -28.567 -45.060 1.00 21.69 44 VAL B C 1
ATOM 5353 O O . VAL B 1 44 ? -79.054 -28.919 -44.420 1.00 20.30 44 VAL B O 1
ATOM 5357 N N . ALA B 1 45 ? -80.021 -28.369 -46.375 1.00 18.69 45 ALA B N 1
ATOM 5358 C CA . ALA B 1 45 ? -78.799 -28.580 -47.139 1.00 20.71 45 ALA B CA 1
ATOM 5359 C C . ALA B 1 45 ? -77.644 -27.722 -46.635 1.00 19.95 45 ALA B C 1
ATOM 5360 O O . ALA B 1 45 ? -76.516 -28.202 -46.526 1.00 21.95 45 ALA B O 1
ATOM 5362 N N . ARG B 1 46 ? -77.921 -26.455 -46.329 1.00 23.78 46 ARG B N 1
ATOM 5363 C CA . ARG B 1 46 ? -76.876 -25.554 -45.833 1.00 24.85 46 ARG B CA 1
ATOM 5364 C C . ARG B 1 46 ? -76.356 -26.016 -44.479 1.00 24.47 46 ARG B C 1
ATOM 5365 O O . ARG B 1 46 ? -75.150 -26.184 -44.292 1.00 24.64 46 ARG B O 1
ATOM 5373 N N . ARG B 1 47 ? -77.271 -26.222 -43.536 1.00 19.19 47 ARG B N 1
ATOM 5374 C CA . ARG B 1 47 ? -76.899 -26.682 -42.188 1.00 24.37 47 ARG B CA 1
ATOM 5375 C C . ARG B 1 47 ? -76.042 -27.943 -42.227 1.00 18.81 47 ARG B C 1
ATOM 5376 O O . ARG B 1 47 ? -74.937 -28.000 -41.666 1.00 19.27 47 ARG B O 1
ATOM 5384 N N . VAL B 1 48 ? -76.543 -28.948 -42.928 1.00 20.84 48 VAL B N 1
ATOM 5385 C CA . VAL B 1 48 ? -75.892 -30.244 -42.975 1.00 18.43 48 VAL B CA 1
ATOM 5386 C C . VAL B 1 48 ? -74.510 -30.144 -43.623 1.00 19.54 48 VAL B C 1
ATOM 5387 O O . VAL B 1 48 ? -73.528 -30.634 -43.066 1.00 22.14 48 VAL B O 1
ATOM 5391 N N . ALA B 1 49 ? -74.448 -29.500 -44.790 1.00 20.57 49 ALA B N 1
ATOM 5392 C CA . ALA B 1 49 ? -73.192 -29.252 -45.490 1.00 21.38 49 ALA B CA 1
ATOM 5393 C C . ALA B 1 49 ? -72.157 -28.558 -44.611 1.00 22.09 49 ALA B C 1
ATOM 5394 O O . ALA B 1 49 ? -70.995 -28.966 -44.572 1.00 22.74 49 ALA B O 1
ATOM 5396 N N . ARG B 1 50 ? -72.585 -27.515 -43.900 1.00 20.02 50 ARG B N 1
ATOM 5397 C CA . ARG B 1 50 ? -71.697 -26.768 -43.020 1.00 24.09 50 ARG B CA 1
ATOM 5398 C C . ARG B 1 50 ? -71.155 -27.626 -41.878 1.00 25.87 50 ARG B C 1
ATOM 5399 O O . ARG B 1 50 ? -69.944 -27.689 -41.646 1.00 22.49 50 ARG B O 1
ATOM 5407 N N . VAL B 1 51 ? -72.055 -28.294 -41.162 1.00 18.77 51 VAL B N 1
ATOM 5408 C CA . VAL B 1 51 ? -71.632 -29.149 -40.063 1.00 20.12 51 VAL B CA 1
ATOM 5409 C C . VAL B 1 51 ? -70.654 -30.232 -40.540 1.00 21.88 51 VAL B C 1
ATOM 5410 O O . VAL B 1 51 ? -69.623 -30.456 -39.913 1.00 22.20 51 VAL B O 1
ATOM 5414 N N . VAL B 1 52 ? -70.956 -30.872 -41.665 1.00 20.24 52 VAL B N 1
ATOM 5415 C CA . VAL B 1 52 ? -70.113 -31.965 -42.143 1.00 21.56 52 VAL B CA 1
ATOM 5416 C C . VAL B 1 52 ? -68.778 -31.448 -42.701 1.00 21.45 52 VAL B C 1
ATOM 5417 O O . VAL B 1 52 ? -67.742 -32.078 -42.526 1.00 20.83 52 VAL B O 1
ATOM 5421 N N . ALA B 1 53 ? -68.793 -30.274 -43.325 1.00 22.18 53 ALA B N 1
ATOM 5422 C CA . ALA B 1 53 ? -67.544 -29.647 -43.757 1.00 23.81 53 ALA B CA 1
ATOM 5423 C C . ALA B 1 53 ? -66.583 -29.319 -42.604 1.00 27.57 53 ALA B C 1
ATOM 5424 O O . ALA B 1 53 ? -65.363 -29.329 -42.788 1.00 26.12 53 ALA B O 1
ATOM 5426 N N . THR B 1 54 ? -67.115 -29.039 -41.414 1.00 24.25 54 THR B N 1
ATOM 5427 C CA . THR B 1 54 ? -66.255 -28.635 -40.302 1.00 27.35 54 THR B CA 1
ATOM 5428 C C . THR B 1 54 ? -65.276 -29.728 -39.888 1.00 28.00 54 THR B C 1
ATOM 5429 O O . THR B 1 54 ? -64.241 -29.438 -39.287 1.00 27.83 54 THR B O 1
ATOM 5433 N N . ALA B 1 55 ? -65.605 -30.979 -40.211 1.00 23.33 55 ALA B N 1
ATOM 5434 C CA . ALA B 1 55 ? -64.679 -32.085 -40.016 1.00 22.52 55 ALA B CA 1
ATOM 5435 C C . ALA B 1 55 ? -63.322 -31.815 -40.666 1.00 29.53 55 ALA B C 1
ATOM 5436 O O . ALA B 1 55 ? -62.306 -32.350 -40.223 1.00 32.30 55 ALA B O 1
ATOM 5438 N N . GLU B 1 56 ? -63.305 -31.007 -41.725 1.00 29.13 56 GLU B N 1
ATOM 5439 C CA . GLU B 1 56 ? -62.041 -30.700 -42.404 1.00 29.11 56 GLU B CA 1
ATOM 5440 C C . GLU B 1 56 ? -61.056 -29.925 -41.517 1.00 31.74 56 GLU B C 1
ATOM 5441 O O . GLU B 1 56 ? -59.867 -29.828 -41.836 1.00 29.76 56 GLU B O 1
ATOM 5447 N N . LEU B 1 57 ? -61.549 -29.374 -40.410 1.00 28.24 57 LEU B N 1
ATOM 5448 C CA . LEU B 1 57 ? -60.673 -28.762 -39.413 1.00 31.92 57 LEU B CA 1
ATOM 5449 C C . LEU B 1 57 ? -59.603 -29.751 -38.959 1.00 35.91 57 LEU B C 1
ATOM 5450 O O . LEU B 1 57 ? -58.484 -29.359 -38.637 1.00 38.12 57 LEU B O 1
ATOM 5455 N N . LEU B 1 58 ? -59.953 -31.035 -38.934 1.00 29.38 58 LEU B N 1
ATOM 5456 C CA . LEU B 1 58 ? -59.040 -32.072 -38.465 1.00 31.15 58 LEU B CA 1
ATOM 5457 C C . LEU B 1 58 ? -58.086 -32.605 -39.540 1.00 33.97 58 LEU B C 1
ATOM 5458 O O . LEU B 1 58 ? -57.268 -33.487 -39.269 1.00 32.64 58 LEU B O 1
ATOM 5463 N N . ASN B 1 59 ? -58.191 -32.078 -40.754 1.00 31.37 59 ASN B N 1
ATOM 5464 C CA . ASN B 1 59 ? -57.413 -32.591 -41.876 1.00 36.11 59 ASN B CA 1
ATOM 5465 C C . ASN B 1 59 ? -55.944 -32.178 -41.773 1.00 42.99 59 ASN B C 1
ATOM 5466 O O . ASN B 1 59 ? -55.608 -31.008 -41.975 1.00 42.23 59 ASN B O 1
ATOM 5471 N N . PRO B 1 60 ? -55.063 -33.149 -41.481 1.00 40.94 60 PRO B N 1
ATOM 5472 C CA . PRO B 1 60 ? -53.650 -32.858 -41.218 1.00 46.01 60 PRO B CA 1
ATOM 5473 C C . PRO B 1 60 ? -52.910 -32.405 -42.469 1.00 48.86 60 PRO B C 1
ATOM 5474 O O . PRO B 1 60 ? -51.800 -31.884 -42.365 1.00 49.56 60 PRO B O 1
ATOM 5478 N N . SER B 1 61 ? -53.514 -32.601 -43.636 1.00 42.02 61 SER B N 1
ATOM 5479 C CA . SER B 1 61 ? -52.864 -32.225 -44.882 1.00 44.24 61 SER B CA 1
ATOM 5480 C C . SER B 1 61 ? -53.081 -30.742 -45.177 1.00 45.31 61 SER B C 1
ATOM 5481 O O . SER B 1 61 ? -52.442 -30.182 -46.059 1.00 46.79 61 SER B O 1
ATOM 5484 N N . TYR B 1 62 ? -53.986 -30.113 -44.436 1.00 49.44 62 TYR B N 1
ATOM 5485 C CA . TYR B 1 62 ? -54.246 -28.689 -44.604 1.00 55.79 62 TYR B CA 1
ATOM 5486 C C . TYR B 1 62 ? -53.402 -27.880 -43.628 1.00 70.07 62 TYR B C 1
ATOM 5487 O O . TYR B 1 62 ? -53.420 -28.135 -42.423 1.00 70.74 62 TYR B O 1
ATOM 5496 N N . LYS B 1 63 ? -52.659 -26.908 -44.146 1.00 78.89 63 LYS B N 1
ATOM 5497 C CA . LYS B 1 63 ? -51.969 -25.960 -43.285 1.00 88.72 63 LYS B CA 1
ATOM 5498 C C . LYS B 1 63 ? -53.019 -25.042 -42.671 1.00 92.69 63 LYS B C 1
ATOM 5499 O O . LYS B 1 63 ? -54.068 -24.809 -43.271 1.00 92.41 63 LYS B O 1
ATOM 5505 N N . LYS B 1 64 ? -52.747 -24.530 -41.474 1.00 94.64 64 LYS B N 1
ATOM 5506 C CA . LYS B 1 64 ? -53.674 -23.614 -40.819 1.00 93.85 64 LYS B CA 1
ATOM 5507 C C . LYS B 1 64 ? -53.953 -22.420 -41.726 1.00 89.08 64 LYS B C 1
ATOM 5508 O O . LYS B 1 64 ? -55.002 -21.781 -41.631 1.00 86.18 64 LYS B O 1
ATOM 5514 N N . ASN B 1 65 ? -53.003 -22.139 -42.612 1.00 86.60 65 ASN B N 1
ATOM 5515 C CA . ASN B 1 65 ? -53.100 -21.030 -43.554 1.00 86.72 65 ASN B CA 1
ATOM 5516 C C . ASN B 1 65 ? -54.159 -21.228 -44.638 1.00 78.89 65 ASN B C 1
ATOM 5517 O O . ASN B 1 65 ? -54.662 -20.260 -45.207 1.00 76.42 65 ASN B O 1
ATOM 5522 N N . GLU B 1 66 ? -54.497 -22.481 -44.924 1.00 71.56 66 GLU B N 1
ATOM 5523 C CA . GLU B 1 66 ? -55.410 -22.778 -46.023 1.00 65.64 66 GLU B CA 1
ATOM 5524 C C . GLU B 1 66 ? -56.744 -23.348 -45.553 1.00 54.95 66 GLU B C 1
ATOM 5525 O O . GLU B 1 66 ? -57.684 -23.457 -46.338 1.00 56.15 66 GLU B O 1
ATOM 5531 N N . LYS B 1 67 ? -56.829 -23.703 -44.276 1.00 51.19 67 LYS B N 1
ATOM 5532 C CA . LYS B 1 67 ? -58.010 -24.395 -43.769 1.00 51.22 67 LYS B CA 1
ATOM 5533 C C . LYS B 1 67 ? -59.333 -23.714 -44.123 1.00 46.40 67 LYS B C 1
ATOM 5534 O O . LYS B 1 67 ? -60.272 -24.384 -44.549 1.00 39.31 67 LYS B O 1
ATOM 5540 N N . LEU B 1 68 ? -59.409 -22.393 -43.972 1.00 43.43 68 LEU B N 1
ATOM 5541 C CA . LEU B 1 68 ? -60.660 -21.685 -44.253 1.00 41.22 68 LEU B CA 1
ATOM 5542 C C . LEU B 1 68 ? -61.140 -21.888 -45.691 1.00 36.96 68 LEU B C 1
ATOM 5543 O O . LEU B 1 68 ? -62.281 -22.298 -45.919 1.00 36.30 68 LEU B O 1
ATOM 5548 N N . ASP B 1 69 ? -60.270 -21.591 -46.653 1.00 36.24 69 ASP B N 1
ATOM 5549 C CA . ASP B 1 69 ? -60.594 -21.781 -48.067 1.00 33.64 69 ASP B CA 1
ATOM 5550 C C . ASP B 1 69 ? -61.028 -23.219 -48.380 1.00 35.25 69 ASP B C 1
ATOM 5551 O O . ASP B 1 69 ? -61.980 -23.433 -49.131 1.00 36.82 69 ASP B O 1
ATOM 5556 N N . ARG B 1 70 ? -60.325 -24.196 -47.814 1.00 34.66 70 ARG B N 1
ATOM 5557 C CA . ARG B 1 70 ? -60.623 -25.609 -48.075 1.00 33.42 70 ARG B CA 1
ATOM 5558 C C . ARG B 1 70 ? -61.973 -26.011 -47.494 1.00 33.40 70 ARG B C 1
ATOM 5559 O O . ARG B 1 70 ? -62.774 -26.682 -48.152 1.00 31.41 70 ARG B O 1
ATOM 5567 N N . ILE B 1 71 ? -62.216 -25.607 -46.252 1.00 29.96 71 ILE B N 1
ATOM 5568 C CA . ILE B 1 71 ? -63.478 -25.909 -45.589 1.00 32.29 71 ILE B CA 1
ATOM 5569 C C . ILE B 1 71 ? -64.650 -25.296 -46.348 1.00 26.22 71 ILE B C 1
ATOM 5570 O O . ILE B 1 71 ? -65.674 -25.949 -46.554 1.00 27.62 71 ILE B O 1
ATOM 5575 N N . LYS B 1 72 ? -64.499 -24.043 -46.779 1.00 27.49 72 LYS B N 1
ATOM 5576 C CA . LYS B 1 72 ? -65.543 -23.404 -47.577 1.00 25.81 72 LYS B CA 1
ATOM 5577 C C . LYS B 1 72 ? -65.811 -24.140 -48.897 1.00 29.92 72 LYS B C 1
ATOM 5578 O O . LYS B 1 72 ? -66.955 -24.248 -49.338 1.00 25.75 72 LYS B O 1
ATOM 5584 N N . GLU B 1 73 ? -64.754 -24.638 -49.530 1.00 25.98 73 GLU B N 1
ATOM 5585 C CA . GLU B 1 73 ? -64.904 -25.385 -50.784 1.00 30.73 73 GLU B CA 1
ATOM 5586 C C . GLU B 1 73 ? -65.726 -26.658 -50.591 1.00 27.10 73 GLU B C 1
ATOM 5587 O O . GLU B 1 73 ? -66.610 -26.980 -51.392 1.00 27.16 73 GLU B O 1
ATOM 5593 N N . TRP B 1 74 ? -65.418 -27.391 -49.530 1.00 24.57 74 TRP B N 1
ATOM 5594 C CA . TRP B 1 74 ? -66.158 -28.606 -49.224 1.00 21.02 74 TRP B CA 1
ATOM 5595 C C . TRP B 1 74 ? -67.598 -28.281 -48.818 1.00 26.72 74 TRP B C 1
ATOM 5596 O O . TRP B 1 74 ? -68.535 -28.947 -49.247 1.00 20.20 74 TRP B O 1
ATOM 5607 N N . GLU B 1 75 ? -67.794 -27.237 -48.024 1.00 22.64 75 GLU B N 1
ATOM 5608 C CA . GLU B 1 75 ? -69.161 -26.891 -47.668 1.00 26.42 75 GLU B CA 1
ATOM 5609 C C . GLU B 1 75 ? -69.965 -26.635 -48.939 1.00 22.85 75 GLU B C 1
ATOM 5610 O O . GLU B 1 75 ? -71.113 -27.072 -49.065 1.00 22.17 75 GLU B O 1
ATOM 5616 N N . ASP B 1 76 ? -69.341 -25.941 -49.888 1.00 22.63 76 ASP B N 1
ATOM 5617 C CA . ASP B 1 76 ? -70.011 -25.523 -51.110 1.00 21.98 76 ASP B CA 1
ATOM 5618 C C . ASP B 1 76 ? -70.409 -26.733 -51.950 1.00 22.25 76 ASP B C 1
ATOM 5619 O O . ASP B 1 76 ? -71.563 -26.849 -52.377 1.00 21.70 76 ASP B O 1
ATOM 5624 N N . ILE B 1 77 ? -69.469 -27.650 -52.167 1.00 19.00 77 ILE B N 1
ATOM 5625 C CA . ILE B 1 77 ? -69.777 -28.846 -52.964 1.00 19.89 77 ILE B CA 1
ATOM 5626 C C . ILE B 1 77 ? -70.808 -29.732 -52.249 1.00 20.38 77 ILE B C 1
ATOM 5627 O O . ILE B 1 77 ? -71.747 -30.218 -52.874 1.00 20.74 77 ILE B O 1
ATOM 5632 N N . PHE B 1 78 ? -70.646 -29.914 -50.938 1.00 17.88 78 PHE B N 1
ATOM 5633 C CA . PHE B 1 78 ? -71.623 -30.689 -50.167 1.00 18.07 78 PHE B CA 1
ATOM 5634 C C . PHE B 1 78 ? -72.993 -30.049 -50.318 1.00 20.42 78 PHE B C 1
ATOM 5635 O O . PHE B 1 78 ? -73.987 -30.732 -50.573 1.00 20.95 78 PHE B O 1
ATOM 5643 N N . PHE B 1 79 ? -73.047 -28.728 -50.160 1.00 20.04 79 PHE B N 1
ATOM 5644 C CA . PHE B 1 79 ? -74.323 -28.028 -50.223 1.00 19.86 79 PHE B CA 1
ATOM 5645 C C . PHE B 1 79 ? -75.025 -28.212 -51.561 1.00 21.92 79 PHE B C 1
ATOM 5646 O O . PHE B 1 79 ? -76.234 -28.466 -51.610 1.00 20.18 79 PHE B O 1
ATOM 5654 N N . ARG B 1 80 ? -74.279 -28.061 -52.652 1.00 20.35 80 ARG B N 1
ATOM 5655 C CA . ARG B 1 80 ? -74.895 -28.176 -53.964 1.00 22.48 80 ARG B CA 1
ATOM 5656 C C . ARG B 1 80 ? -75.393 -29.591 -54.270 1.00 20.05 80 ARG B C 1
ATOM 5657 O O . ARG B 1 80 ? -76.474 -29.747 -54.824 1.00 20.19 80 ARG B O 1
ATOM 5665 N N . VAL B 1 81 ? -74.635 -30.612 -53.877 1.00 16.47 81 VAL B N 1
ATOM 5666 C CA . VAL B 1 81 ? -75.087 -31.995 -54.103 1.00 16.68 81 VAL B CA 1
ATOM 5667 C C . VAL B 1 81 ? -76.339 -32.315 -53.285 1.00 20.41 81 VAL B C 1
ATOM 5668 O O . VAL B 1 81 ? -77.281 -32.929 -53.785 1.00 19.37 81 VAL B O 1
ATOM 5672 N N . LEU B 1 82 ? -76.357 -31.860 -52.034 1.00 19.67 82 LEU B N 1
ATOM 5673 C CA . LEU B 1 82 ? -77.507 -32.056 -51.161 1.00 16.25 82 LEU B CA 1
ATOM 5674 C C . LEU B 1 82 ? -78.719 -31.318 -51.694 1.00 20.44 82 LEU B C 1
ATOM 5675 O O . LEU B 1 82 ? -79.799 -31.887 -51.759 1.00 19.38 82 LEU B O 1
ATOM 5680 N N . LYS B 1 83 ? -78.549 -30.046 -52.076 1.00 17.90 83 LYS B N 1
ATOM 5681 C CA . LYS B 1 83 ? -79.707 -29.263 -52.498 1.00 19.64 83 LYS B CA 1
ATOM 5682 C C . LYS B 1 83 ? -80.326 -29.886 -53.746 1.00 20.49 83 LYS B C 1
ATOM 5683 O O . LYS B 1 83 ? -81.553 -29.967 -53.868 1.00 20.60 83 LYS B O 1
ATOM 5689 N N . ALA B 1 84 ? -79.471 -30.322 -54.670 1.00 19.50 84 ALA B N 1
ATOM 5690 C CA . ALA B 1 84 ? -79.926 -31.002 -55.886 1.00 20.88 84 ALA B CA 1
ATOM 5691 C C . ALA B 1 84 ? -80.509 -32.386 -55.600 1.00 20.01 84 ALA B C 1
ATOM 5692 O O . ALA B 1 84 ? -81.191 -32.972 -56.450 1.00 20.43 84 ALA B O 1
ATOM 5694 N N . ARG B 1 85 ? -80.239 -32.913 -54.408 1.00 18.52 85 ARG B N 1
ATOM 5695 C CA . ARG B 1 85 ? -80.788 -34.219 -54.017 1.00 18.89 85 ARG B CA 1
ATOM 5696 C C . ARG B 1 85 ? -80.217 -35.357 -54.871 1.00 19.88 85 ARG B C 1
ATOM 5697 O O . ARG B 1 85 ? -80.883 -36.367 -55.157 1.00 19.79 85 ARG B O 1
ATOM 5705 N N . LEU B 1 86 ? -78.955 -35.190 -55.246 1.00 19.13 86 LEU B N 1
ATOM 5706 C CA . LEU B 1 86 ? -78.226 -36.220 -55.968 1.00 19.60 86 LEU B CA 1
ATOM 5707 C C . LEU B 1 86 ? -77.694 -37.251 -54.973 1.00 20.15 86 LEU B C 1
ATOM 5708 O O . LEU B 1 86 ? -77.524 -38.423 -55.313 1.00 16.17 86 LEU B O 1
ATOM 5713 N N . PHE B 1 87 ? -77.434 -36.788 -53.746 1.00 17.57 87 PHE B N 1
ATOM 5714 C CA . PHE B 1 87 ? -76.987 -37.624 -52.636 1.00 15.54 87 PHE B CA 1
ATOM 5715 C C . PHE B 1 87 ? -77.619 -37.080 -51.359 1.00 21.72 87 PHE B C 1
ATOM 5716 O O . PHE B 1 87 ? -77.603 -35.869 -51.142 1.00 18.52 87 PHE B O 1
ATOM 5724 N N . ILE B 1 88 ? -78.178 -37.962 -50.530 1.00 17.97 88 ILE B N 1
ATOM 5725 C CA . ILE B 1 88 ? -78.749 -37.569 -49.243 1.00 13.33 88 ILE B CA 1
ATOM 5726 C C . ILE B 1 88 ? -78.298 -38.563 -48.180 1.00 12.59 88 ILE B C 1
ATOM 5727 O O . ILE B 1 88 ? -78.363 -39.772 -48.396 1.00 15.60 88 ILE B O 1
ATOM 5732 N N . PRO B 1 89 ? -77.812 -38.059 -47.035 1.00 14.15 89 PRO B N 1
ATOM 5733 C CA . PRO B 1 89 ? -77.390 -38.938 -45.934 1.00 15.00 89 PRO B CA 1
ATOM 5734 C C . PRO B 1 89 ? -78.568 -39.514 -45.160 1.00 17.00 89 PRO B C 1
ATOM 5735 O O . PRO B 1 89 ? -79.690 -39.015 -45.308 1.00 15.96 89 PRO B O 1
ATOM 5739 N N . ASN B 1 90 ? -78.314 -40.538 -44.340 1.00 19.00 90 ASN B N 1
ATOM 5740 C CA . ASN B 1 90 ? -79.386 -41.132 -43.536 1.00 21.63 90 ASN B CA 1
ATOM 5741 C C . ASN B 1 90 ? -80.097 -40.115 -42.643 1.00 17.15 90 ASN B C 1
ATOM 5742 O O . ASN B 1 90 ? -79.519 -39.097 -42.264 1.00 15.33 90 ASN B O 1
ATOM 5747 N N . SER B 1 91 ? -81.375 -40.361 -42.365 1.00 14.57 91 SER B N 1
ATOM 5748 C CA . SER B 1 91 ? -82.190 -39.393 -41.638 1.00 13.74 91 SER B CA 1
ATOM 5749 C C . SER B 1 91 ? -81.529 -38.752 -40.411 1.00 16.48 91 SER B C 1
ATOM 5750 O O . SER B 1 91 ? -81.647 -37.540 -40.222 1.00 18.37 91 SER B O 1
ATOM 5753 N N . PRO B 1 92 ? -80.842 -39.545 -39.571 1.00 14.69 92 PRO B N 1
ATOM 5754 C CA . PRO B 1 92 ? -80.288 -38.907 -38.362 1.00 18.00 92 PRO B CA 1
ATOM 5755 C C . PRO B 1 92 ? -79.317 -37.750 -38.649 1.00 18.10 92 PRO B C 1
ATOM 5756 O O . PRO B 1 92 ? -79.267 -36.781 -37.884 1.00 16.89 92 PRO B O 1
ATOM 5760 N N . THR B 1 93 ? -78.537 -37.843 -39.721 1.00 20.06 93 THR B N 1
ATOM 5761 C CA . THR B 1 93 ? -77.672 -36.721 -40.096 1.00 17.38 93 THR B CA 1
ATOM 5762 C C . THR B 1 93 ? -78.509 -35.470 -40.392 1.00 19.18 93 THR B C 1
ATOM 5763 O O . THR B 1 93 ? -78.150 -34.348 -39.999 1.00 17.88 93 THR B O 1
ATOM 5767 N N . LEU B 1 94 ? -79.636 -35.662 -41.077 1.00 17.90 94 LEU B N 1
ATOM 5768 C CA . LEU B 1 94 ? -80.538 -34.558 -41.371 1.00 19.21 94 LEU B CA 1
ATOM 5769 C C . LEU B 1 94 ? -81.230 -33.998 -40.123 1.00 17.26 94 LEU B C 1
ATOM 5770 O O . LEU B 1 94 ? -81.383 -32.786 -39.983 1.00 20.28 94 LEU B O 1
ATOM 5775 N N . PHE B 1 95 ? -81.676 -34.889 -39.240 1.00 15.53 95 PHE B N 1
ATOM 5776 C CA . PHE B 1 95 ? -82.363 -34.476 -38.012 1.00 19.70 95 PHE B CA 1
ATOM 5777 C C . PHE B 1 95 ? -81.428 -33.712 -37.089 1.00 21.02 95 PHE B C 1
ATOM 5778 O O . PHE B 1 95 ? -81.769 -32.635 -36.584 1.00 22.42 95 PHE B O 1
ATOM 5786 N N . ASN B 1 96 ? -80.243 -34.277 -36.863 1.00 19.41 96 ASN B N 1
ATOM 5787 C CA . ASN B 1 96 ? -79.421 -33.881 -35.719 1.00 22.46 96 ASN B CA 1
ATOM 5788 C C . ASN B 1 96 ? -78.193 -33.017 -36.005 1.00 20.23 96 ASN B C 1
ATOM 5789 O O . ASN B 1 96 ? -77.591 -32.487 -35.073 1.00 18.97 96 ASN B O 1
ATOM 5794 N N . ALA B 1 97 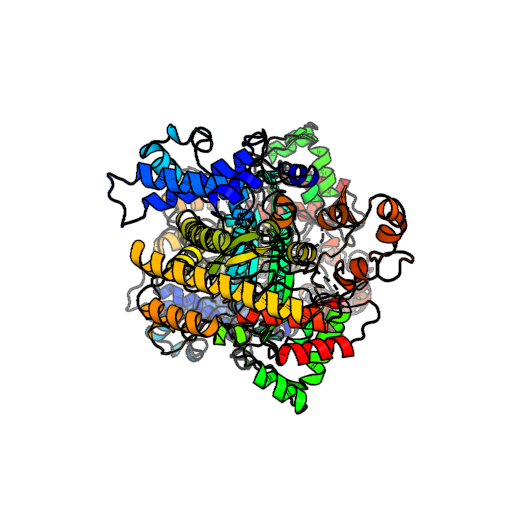? -77.809 -32.873 -37.273 1.00 20.12 97 ALA B N 1
ATOM 5795 C CA . ALA B 1 97 ? -76.645 -32.043 -37.595 1.00 17.19 97 ALA B CA 1
ATOM 5796 C C . ALA B 1 97 ? -76.840 -30.628 -37.054 1.00 21.34 97 ALA B C 1
ATOM 5797 O O . ALA B 1 97 ? -77.851 -29.993 -37.342 1.00 19.25 97 ALA B O 1
ATOM 5799 N N . GLY B 1 98 ? -75.877 -30.136 -36.277 1.00 18.61 98 GLY B N 1
ATOM 5800 C CA . GLY B 1 98 ? -75.959 -28.777 -35.747 1.00 22.62 98 GLY B CA 1
ATOM 5801 C C . GLY B 1 98 ? -76.585 -28.634 -34.356 1.00 20.48 98 GLY B C 1
ATOM 5802 O O . GLY B 1 98 ? -76.675 -27.527 -33.830 1.00 22.20 98 GLY B O 1
ATOM 5803 N N . LEU B 1 99 ? -77.054 -29.726 -33.763 1.00 19.38 99 LEU B N 1
ATOM 5804 C CA . LEU B 1 99 ? -77.626 -29.625 -32.413 1.00 16.28 99 LEU B CA 1
ATOM 5805 C C . LEU B 1 99 ? -76.555 -29.116 -31.445 1.00 23.39 99 LEU B C 1
ATOM 5806 O O . LEU B 1 99 ? -75.425 -29.606 -31.460 1.00 21.24 99 LEU B O 1
ATOM 5811 N N . GLY B 1 100 ? -76.905 -28.124 -30.626 1.00 24.37 100 GLY B N 1
ATOM 5812 C CA . GLY B 1 100 ? -75.953 -27.491 -29.726 1.00 25.92 100 GLY B CA 1
ATOM 5813 C C . GLY B 1 100 ? -75.354 -26.185 -30.242 1.00 28.45 100 GLY B C 1
ATOM 5814 O O . GLY B 1 100 ? -74.920 -25.334 -29.462 1.00 24.38 100 GLY B O 1
ATOM 5815 N N . VAL B 1 101 ? -75.348 -26.015 -31.559 1.00 25.02 101 VAL B N 1
ATOM 5816 C CA . VAL B 1 101 ? -74.668 -24.890 -32.202 1.00 23.61 101 VAL B CA 1
ATOM 5817 C C . VAL B 1 101 ? -75.538 -23.625 -32.221 1.00 28.52 101 VAL B C 1
ATOM 5818 O O . VAL B 1 101 ? -76.756 -23.703 -32.376 1.00 29.55 101 VAL B O 1
ATOM 5822 N N . LYS B 1 102 ? -74.915 -22.458 -32.067 1.00 28.33 102 LYS B N 1
ATOM 5823 C CA . LYS B 1 102 ? -75.657 -21.199 -32.138 1.00 33.43 102 LYS B CA 1
ATOM 5824 C C . LYS B 1 102 ? -76.395 -21.064 -33.467 1.00 32.44 102 LYS B C 1
ATOM 5825 O O . LYS B 1 102 ? -75.819 -21.276 -34.530 1.00 32.18 102 LYS B O 1
ATOM 5831 N N . HIS B 1 103 ? -77.671 -20.702 -33.399 1.00 33.94 103 HIS B N 1
ATOM 5832 C CA . HIS B 1 103 ? -78.500 -20.568 -34.596 1.00 33.72 103 HIS B CA 1
ATOM 5833 C C . HIS B 1 103 ? -78.021 -19.508 -35.595 1.00 40.67 103 HIS B C 1
ATOM 5834 O O . HIS B 1 103 ? -78.427 -19.529 -36.758 1.00 44.00 103 HIS B O 1
ATOM 5841 N N . ASP B 1 104 ? -77.174 -18.577 -35.162 1.00 39.77 104 ASP B N 1
ATOM 5842 C CA . ASP B 1 104 ? -76.662 -17.573 -36.100 1.00 39.65 104 ASP B CA 1
ATOM 5843 C C . ASP B 1 104 ? -75.424 -18.038 -36.876 1.00 41.71 104 ASP B C 1
ATOM 5844 O O . ASP B 1 104 ? -74.860 -17.281 -37.667 1.00 46.03 104 ASP B O 1
ATOM 5849 N N . LEU B 1 105 ? -75.014 -19.284 -36.659 1.00 31.61 105 LEU B N 1
ATOM 5850 C CA . LEU B 1 105 ? -73.866 -19.845 -37.376 1.00 35.08 105 LEU B CA 1
ATOM 5851 C C . LEU B 1 105 ? -74.267 -20.899 -38.411 1.00 31.38 105 LEU B C 1
ATOM 5852 O O . LEU B 1 105 ? -73.555 -21.120 -39.386 1.00 34.33 105 LEU B O 1
ATOM 5857 N N . LEU B 1 106 ? -75.408 -21.546 -38.198 1.00 28.77 106 LEU B N 1
ATOM 5858 C CA . LEU B 1 106 ? -75.787 -22.719 -38.993 1.00 28.34 106 LEU B CA 1
ATOM 5859 C C . LEU B 1 106 ? -76.245 -22.389 -40.415 1.00 27.50 106 LEU B C 1
ATOM 5860 O O . LEU B 1 106 ? -76.167 -23.239 -41.314 1.00 27.41 106 LEU B O 1
ATOM 5865 N N . TRP B 1 107 ? -76.716 -21.165 -40.622 1.00 24.07 107 TRP B N 1
ATOM 5866 C CA . TRP B 1 107 ? -77.277 -20.785 -41.917 1.00 27.78 107 TRP B CA 1
ATOM 5867 C C . TRP B 1 107 ? -76.688 -19.500 -42.486 1.00 28.81 107 TRP B C 1
ATOM 5868 O O . TRP B 1 107 ? -77.170 -18.991 -43.502 1.00 31.32 107 TRP B O 1
ATOM 5879 N N . LYS B 1 108 ? -75.647 -18.968 -41.855 1.00 31.30 108 LYS B N 1
ATOM 5880 C CA . LYS B 1 108 ? -75.071 -17.722 -42.358 1.00 33.19 108 LYS B CA 1
ATOM 5881 C C . LYS B 1 108 ? -74.384 -17.956 -43.701 1.00 30.27 108 LYS B C 1
ATOM 5882 O O . LYS B 1 108 ? -73.971 -19.079 -44.017 1.00 31.19 108 LYS B O 1
ATOM 5888 N N . PRO B 1 109 ? -74.304 -16.903 -44.525 1.00 29.54 109 PRO B N 1
ATOM 5889 C CA . PRO B 1 109 ? -73.693 -17.028 -45.853 1.00 33.81 109 PRO B CA 1
ATOM 5890 C C . PRO B 1 109 ? -72.280 -17.593 -45.760 1.00 29.56 109 PRO B C 1
ATOM 5891 O O . PRO B 1 109 ? -71.496 -17.170 -44.907 1.00 37.36 109 PRO B O 1
ATOM 5895 N N . ILE B 1 110 ? -71.960 -18.524 -46.651 1.00 29.48 110 ILE B N 1
ATOM 5896 C CA . ILE B 1 110 ? -70.651 -19.162 -46.657 1.00 32.16 110 ILE B CA 1
ATOM 5897 C C . ILE B 1 110 ? -69.479 -18.189 -46.826 1.00 35.11 110 ILE B C 1
ATOM 5898 O O . ILE B 1 110 ? -68.409 -18.409 -46.265 1.00 35.52 110 ILE B O 1
ATOM 5903 N N . ASP B 1 111 ? -69.673 -17.115 -47.591 1.00 45.62 111 ASP B N 1
ATOM 5904 C CA . ASP B 1 111 ? -68.588 -16.164 -47.837 1.00 45.75 111 ASP B CA 1
ATOM 5905 C C . ASP B 1 111 ? -68.333 -15.279 -46.621 1.00 45.13 111 ASP B C 1
ATOM 5906 O O . ASP B 1 111 ? -67.323 -14.585 -46.551 1.00 42.75 111 ASP B O 1
ATOM 5911 N N . GLN B 1 112 ? -69.245 -15.314 -45.657 1.00 42.62 112 GLN B N 1
ATOM 5912 C CA . GLN B 1 112 ? -69.050 -14.581 -44.414 1.00 39.85 112 GLN B CA 1
ATOM 5913 C C . GLN B 1 112 ? -68.424 -15.459 -43.323 1.00 36.38 112 GLN B C 1
ATOM 5914 O O . GLN B 1 112 ? -68.078 -14.970 -42.245 1.00 37.50 112 GLN B O 1
ATOM 5920 N N . MET B 1 113 ? -68.268 -16.751 -43.604 1.00 32.44 113 MET B N 1
ATOM 5921 C CA . MET B 1 113 ? -67.714 -17.672 -42.613 1.00 36.67 113 MET B CA 1
ATOM 5922 C C . MET B 1 113 ? -66.233 -17.417 -42.365 1.00 38.71 113 MET B C 1
ATOM 5923 O O . MET B 1 113 ? -65.464 -17.177 -43.300 1.00 36.64 113 MET B O 1
ATOM 5928 N N . THR B 1 114 ? -65.841 -17.471 -41.097 1.00 35.15 114 THR B N 1
ATOM 5929 C CA . THR B 1 114 ? -64.441 -17.339 -40.715 1.00 37.62 114 THR B CA 1
ATOM 5930 C C . THR B 1 114 ? -63.962 -18.667 -40.149 1.00 36.61 114 THR B C 1
ATOM 5931 O O . THR B 1 114 ? -64.764 -19.574 -39.913 1.00 30.38 114 THR B O 1
ATOM 5935 N N . LEU B 1 115 ? -62.657 -18.780 -39.930 1.00 38.47 115 LEU B N 1
ATOM 5936 C CA . LEU B 1 115 ? -62.099 -19.984 -39.331 1.00 34.87 115 LEU B CA 1
ATOM 5937 C C . LEU B 1 115 ? -62.663 -20.163 -37.922 1.00 36.69 115 LEU B C 1
ATOM 5938 O O . LEU B 1 115 ? -62.968 -21.286 -37.501 1.00 31.02 115 LEU B O 1
ATOM 5943 N N . GLU B 1 116 ? -62.830 -19.052 -37.210 1.00 35.85 116 GLU B N 1
ATOM 5944 C CA . GLU B 1 116 ? -63.412 -19.083 -35.865 1.00 35.62 116 GLU B CA 1
ATOM 5945 C C . GLU B 1 116 ? -64.864 -19.554 -35.859 1.00 33.77 116 GLU B C 1
ATOM 5946 O O . GLU B 1 116 ? -65.296 -20.236 -34.923 1.00 34.67 116 GLU B O 1
ATOM 5952 N N . ASP B 1 117 ? -65.620 -19.192 -36.892 1.00 30.72 117 ASP B N 1
ATOM 5953 C CA . ASP B 1 117 ? -67.004 -19.651 -36.996 1.00 28.75 117 ASP B CA 1
ATOM 5954 C C . ASP B 1 117 ? -67.045 -21.172 -37.060 1.00 32.97 117 ASP B C 1
ATOM 5955 O O . ASP B 1 117 ? -67.857 -21.813 -36.392 1.00 29.14 117 ASP B O 1
ATOM 5960 N N . TYR B 1 118 ? -66.175 -21.745 -37.885 1.00 28.64 118 TYR B N 1
ATOM 5961 C CA . TYR B 1 118 ? -66.138 -23.192 -38.048 1.00 31.72 118 TYR B CA 1
ATOM 5962 C C . TYR B 1 118 ? -65.684 -23.909 -36.779 1.00 28.95 118 TYR B C 1
ATOM 5963 O O . TYR B 1 118 ? -66.236 -24.950 -36.402 1.00 27.31 118 TYR B O 1
ATOM 5972 N N . GLU B 1 119 ? -64.673 -23.354 -36.117 1.00 36.58 119 GLU B N 1
ATOM 5973 C CA . GLU B 1 119 ? -64.182 -23.945 -34.875 1.00 39.65 119 GLU B CA 1
ATOM 5974 C C . GLU B 1 119 ? -65.259 -23.922 -33.795 1.00 35.14 119 GLU B C 1
ATOM 5975 O O . GLU B 1 119 ? -65.366 -24.849 -32.987 1.00 31.09 119 GLU B O 1
ATOM 5981 N N . GLU B 1 120 ? -66.066 -22.866 -33.788 1.00 34.09 120 GLU B N 1
ATOM 5982 C CA . GLU B 1 120 ? -67.134 -22.763 -32.803 1.00 32.75 120 GLU B CA 1
ATOM 5983 C C . GLU B 1 120 ? -68.228 -23.782 -33.074 1.00 31.94 120 GLU B C 1
ATOM 5984 O O . GLU B 1 120 ? -68.778 -24.379 -32.146 1.00 28.64 120 GLU B O 1
ATOM 5990 N N . ILE B 1 121 ? -68.550 -23.976 -34.349 1.00 28.57 121 ILE B N 1
ATOM 5991 C CA . ILE B 1 121 ? -69.492 -25.010 -34.727 1.00 19.78 121 ILE B CA 1
ATOM 5992 C C . ILE B 1 121 ? -68.981 -26.351 -34.230 1.00 24.19 121 ILE B C 1
ATOM 5993 O O . ILE B 1 121 ? -69.720 -27.125 -33.631 1.00 27.46 121 ILE B O 1
ATOM 5998 N N . TYR B 1 122 ? -67.702 -26.613 -34.469 1.00 28.10 122 TYR B N 1
ATOM 5999 C CA . TYR B 1 122 ? -67.130 -27.897 -34.112 1.00 27.06 122 TYR B CA 1
ATOM 6000 C C . TYR B 1 122 ? -67.168 -28.126 -32.604 1.00 26.18 122 TYR B C 1
ATOM 6001 O O . TYR B 1 122 ? -67.479 -29.228 -32.137 1.00 25.61 122 TYR B O 1
ATOM 6010 N N . ARG B 1 123 ? -66.857 -27.079 -31.845 1.00 23.60 123 ARG B N 1
ATOM 6011 C CA . ARG B 1 123 ? -66.768 -27.186 -30.386 1.00 27.63 123 ARG B CA 1
ATOM 6012 C C . ARG B 1 123 ? -68.132 -27.261 -29.706 1.00 26.94 123 ARG B C 1
ATOM 6013 O O . ARG B 1 123 ? -68.238 -27.727 -28.564 1.00 29.84 123 ARG B O 1
ATOM 6021 N N . SER B 1 124 ? -69.172 -26.800 -30.391 1.00 28.19 124 SER B N 1
ATOM 6022 C CA . SER B 1 124 ? -70.465 -26.620 -29.736 1.00 28.98 124 SER B CA 1
ATOM 6023 C C . SER B 1 124 ? -71.458 -27.764 -29.963 1.00 29.70 124 SER B C 1
ATOM 6024 O O . SER B 1 124 ? -72.573 -27.741 -29.435 1.00 28.39 124 SER B O 1
ATOM 6027 N N . ARG B 1 125 ? -71.041 -28.772 -30.724 1.00 24.24 125 ARG B N 1
ATOM 6028 C CA . ARG B 1 125 ? -71.861 -29.958 -30.951 1.00 26.18 125 ARG B CA 1
ATOM 6029 C C . ARG B 1 125 ? -72.205 -30.603 -29.611 1.00 27.79 125 ARG B C 1
ATOM 6030 O O . ARG B 1 125 ? -71.304 -30.886 -28.821 1.00 27.74 125 ARG B O 1
ATOM 6038 N N . ASN B 1 126 ? -73.493 -30.820 -29.340 1.00 24.71 126 ASN B N 1
ATOM 6039 C CA . ASN B 1 126 ? -73.885 -31.350 -28.024 1.00 26.13 126 ASN B CA 1
ATOM 6040 C C . ASN B 1 126 ? -74.026 -32.877 -27.971 1.00 26.55 126 ASN B C 1
ATOM 6041 O O . ASN B 1 126 ? -73.794 -33.565 -28.955 1.00 24.09 126 ASN B O 1
ATOM 6046 N N . HIS B 1 127 ? -74.410 -33.410 -26.816 1.00 24.97 127 HIS B N 1
ATOM 6047 C CA . HIS B 1 127 ? -74.400 -34.861 -26.640 1.00 24.11 127 HIS B CA 1
ATOM 6048 C C . HIS B 1 127 ? -75.505 -35.570 -27.431 1.00 21.46 127 HIS B C 1
ATOM 6049 O O . HIS B 1 127 ? -75.611 -36.794 -27.401 1.00 24.57 127 HIS B O 1
ATOM 6056 N N . LEU B 1 128 ? -76.333 -34.796 -28.127 1.00 21.41 128 LEU B N 1
ATOM 6057 C CA . LEU B 1 128 ? -77.434 -35.345 -28.905 1.00 19.76 128 LEU B CA 1
ATOM 6058 C C . LEU B 1 128 ? -77.090 -35.357 -30.393 1.00 22.82 128 LEU B C 1
ATOM 6059 O O . LEU B 1 128 ? -77.921 -35.722 -31.221 1.00 21.34 128 LEU B O 1
ATOM 6064 N N . HIS B 1 129 ? -75.875 -34.917 -30.710 1.00 18.87 129 HIS B N 1
ATOM 6065 C CA . HIS B 1 129 ? -75.434 -34.678 -32.082 1.00 17.80 129 HIS B CA 1
ATOM 6066 C C . HIS B 1 129 ? -75.121 -36.001 -32.774 1.00 19.80 129 HIS B C 1
ATOM 6067 O O . HIS B 1 129 ? -73.982 -36.252 -33.173 1.00 18.45 129 HIS B O 1
ATOM 6074 N N . MET B 1 130 ? -76.145 -36.843 -32.917 1.00 13.96 130 MET B N 1
ATOM 6075 C CA . MET B 1 130 ? -75.963 -38.232 -33.334 1.00 14.82 130 MET B CA 1
ATOM 6076 C C . MET B 1 130 ? -76.433 -38.426 -34.766 1.00 15.33 130 MET B C 1
ATOM 6077 O O . MET B 1 130 ? -77.620 -38.262 -35.071 1.00 17.64 130 MET B O 1
ATOM 6082 N N . LEU B 1 131 ? -75.501 -38.795 -35.636 1.00 18.39 131 LEU B N 1
ATOM 6083 C CA . LEU B 1 131 ? -75.717 -38.691 -37.076 1.00 14.07 131 LEU B CA 1
ATOM 6084 C C . LEU B 1 131 ? -75.746 -40.021 -37.824 1.00 18.49 131 LEU B C 1
ATOM 6085 O O . LEU B 1 131 ? -75.786 -40.027 -39.059 1.00 20.13 131 LEU B O 1
ATOM 6090 N N . SER B 1 132 ? -75.730 -41.132 -37.091 1.00 16.36 132 SER B N 1
ATOM 6091 C CA . SER B 1 132 ? -75.637 -42.468 -37.702 1.00 16.44 132 SER B CA 1
ATOM 6092 C C . SER B 1 132 ? -76.884 -43.283 -37.460 1.00 21.04 132 SER B C 1
ATOM 6093 O O . SER B 1 132 ? -77.427 -43.274 -36.367 1.00 20.73 132 SER B O 1
ATOM 6096 N N . ALA B 1 133 ? -77.299 -44.054 -38.457 1.00 17.90 133 ALA B N 1
ATOM 6097 C CA . ALA B 1 133 ? -78.534 -44.804 -38.324 1.00 17.80 133 ALA B CA 1
ATOM 6098 C C . ALA B 1 133 ? -78.392 -46.223 -37.746 1.00 17.25 133 ALA B C 1
ATOM 6099 O O . ALA B 1 133 ? -79.382 -46.795 -37.340 1.00 19.99 133 ALA B O 1
ATOM 6101 N N . CYS B 1 134 ? -77.189 -46.792 -37.748 1.00 15.71 134 CYS B N 1
ATOM 6102 C CA . CYS B 1 134 ? -77.029 -48.238 -37.520 1.00 15.33 134 CYS B CA 1
ATOM 6103 C C . CYS B 1 134 ? -76.121 -48.596 -36.360 1.00 17.79 134 CYS B C 1
ATOM 6104 O O . CYS B 1 134 ? -74.974 -48.168 -36.304 1.00 21.66 134 CYS B O 1
ATOM 6107 N N . PHE B 1 135 ? -76.638 -49.427 -35.457 1.00 19.95 135 PHE B N 1
ATOM 6108 C CA . PHE B 1 135 ? -75.928 -49.819 -34.244 1.00 16.60 135 PHE B CA 1
ATOM 6109 C C . PHE B 1 135 ? -76.068 -51.321 -33.994 1.00 14.86 135 PHE B C 1
ATOM 6110 O O . PHE B 1 135 ? -77.133 -51.901 -34.242 1.00 15.91 135 PHE B O 1
ATOM 6118 N N . VAL B 1 136 ? -75.005 -51.929 -33.477 1.00 11.79 136 VAL B N 1
ATOM 6119 C CA . VAL B 1 136 ? -75.132 -53.237 -32.816 1.00 14.23 136 VAL B CA 1
ATOM 6120 C C . VAL B 1 136 ? -74.458 -53.228 -31.443 1.00 13.99 136 VAL B C 1
ATOM 6121 O O . VAL B 1 136 ? -73.339 -52.750 -31.292 1.00 19.74 136 VAL B O 1
ATOM 6125 N N . VAL B 1 137 ? -75.143 -53.764 -30.432 1.00 15.25 137 VAL B N 1
ATOM 6126 C CA . VAL B 1 137 ? -74.494 -54.009 -29.147 1.00 16.89 137 VAL B CA 1
ATOM 6127 C C . VAL B 1 137 ? -74.671 -55.473 -28.731 1.00 19.06 137 VAL B C 1
ATOM 6128 O O . VAL B 1 137 ? -75.662 -56.114 -29.102 1.00 18.16 137 VAL B O 1
ATOM 6132 N N . PRO B 1 138 ? -73.711 -56.003 -27.960 1.00 18.81 138 PRO B N 1
ATOM 6133 C CA . PRO B 1 138 ? -73.814 -57.371 -27.444 1.00 20.11 138 PRO B CA 1
ATOM 6134 C C . PRO B 1 138 ? -74.799 -57.463 -26.264 1.00 20.35 138 PRO B C 1
ATOM 6135 O O . PRO B 1 138 ? -75.110 -56.457 -25.626 1.00 20.14 138 PRO B O 1
ATOM 6139 N N . VAL B 1 139 ? -75.302 -58.667 -26.014 1.00 18.31 139 VAL B N 1
ATOM 6140 C CA . VAL B 1 139 ? -76.115 -58.940 -24.841 1.00 16.48 139 VAL B CA 1
ATOM 6141 C C . VAL B 1 139 ? -75.557 -60.170 -24.131 1.00 24.04 139 VAL B C 1
ATOM 6142 O O . VAL B 1 139 ? -75.936 -61.304 -24.438 1.00 19.44 139 VAL B O 1
ATOM 6146 N N . GLY B 1 140 ? -74.641 -59.938 -23.198 1.00 21.31 140 GLY B N 1
ATOM 6147 C CA . GLY B 1 140 ? -73.945 -61.016 -22.520 1.00 20.90 140 GLY B CA 1
ATOM 6148 C C . GLY B 1 140 ? -74.821 -61.826 -21.581 1.00 25.28 140 GLY B C 1
ATOM 6149 O O . GLY B 1 140 ? -75.888 -61.374 -21.155 1.00 20.86 140 GLY B O 1
ATOM 6150 N N . ASP B 1 141 ? -74.357 -63.029 -21.257 1.00 21.86 141 ASP B N 1
ATOM 6151 C CA . ASP B 1 141 ? -75.161 -64.010 -20.531 1.00 17.20 141 ASP B CA 1
ATOM 6152 C C . ASP B 1 141 ? -75.135 -63.782 -19.018 1.00 18.77 141 ASP B C 1
ATOM 6153 O O . ASP B 1 141 ? -74.808 -64.692 -18.254 1.00 20.08 141 ASP B O 1
ATOM 6158 N N . SER B 1 142 ? -75.487 -62.574 -18.586 1.00 20.93 142 SER B N 1
ATOM 6159 C CA . SER B 1 142 ? -75.625 -62.285 -17.148 1.00 20.05 142 SER B CA 1
ATOM 6160 C C . SER B 1 142 ? -76.652 -61.179 -16.909 1.00 22.38 142 SER B C 1
ATOM 6161 O O . SER B 1 142 ? -76.903 -60.370 -17.781 1.00 20.01 142 SER B O 1
ATOM 6164 N N . ILE B 1 143 ? -77.240 -61.134 -15.717 1.00 20.04 143 ILE B N 1
ATOM 6165 C CA . ILE B 1 143 ? -78.218 -60.088 -15.410 1.00 20.53 143 ILE B CA 1
ATOM 6166 C C . ILE B 1 143 ? -77.585 -58.706 -15.557 1.00 23.96 143 ILE B C 1
ATOM 6167 O O . ILE B 1 143 ? -78.196 -57.779 -16.084 1.00 22.59 143 ILE B O 1
ATOM 6172 N N . GLU B 1 144 ? -76.343 -58.580 -15.105 1.00 18.44 144 GLU B N 1
ATOM 6173 C CA . GLU B 1 144 ? -75.614 -57.325 -15.224 1.00 19.17 144 GLU B CA 1
ATOM 6174 C C . GLU B 1 144 ? -75.514 -56.881 -16.690 1.00 25.43 144 GLU B C 1
ATOM 6175 O O . GLU B 1 144 ? -75.815 -55.734 -17.040 1.00 20.43 144 GLU B O 1
ATOM 6181 N N . GLU B 1 145 ? -75.102 -57.800 -17.551 1.00 23.66 145 GLU B N 1
ATOM 6182 C CA . GLU B 1 145 ? -74.905 -57.460 -18.958 1.00 22.82 145 GLU B CA 1
ATOM 6183 C C . GLU B 1 145 ? -76.210 -57.220 -19.693 1.00 19.27 145 GLU B C 1
ATOM 6184 O O . GLU B 1 145 ? -76.300 -56.308 -20.510 1.00 21.54 145 GLU B O 1
ATOM 6190 N N . ILE B 1 146 ? -77.212 -58.046 -19.414 1.00 17.79 146 ILE B N 1
ATOM 6191 C CA . ILE B 1 146 ? -78.528 -57.866 -20.020 1.00 20.51 146 ILE B CA 1
ATOM 6192 C C . ILE B 1 146 ? -79.114 -56.492 -19.751 1.00 19.58 146 ILE B C 1
ATOM 6193 O O . ILE B 1 146 ? -79.554 -55.798 -20.671 1.00 18.63 146 ILE B O 1
ATOM 6198 N N . PHE B 1 147 ? -79.116 -56.080 -18.486 1.00 15.80 147 PHE B N 1
ATOM 6199 C CA . PHE B 1 147 ? -79.756 -54.815 -18.168 1.00 14.05 147 PHE B CA 1
ATOM 6200 C C . PHE B 1 147 ? -78.933 -53.585 -18.538 1.00 18.05 147 PHE B C 1
ATOM 6201 O O . PHE B 1 147 ? -79.476 -52.505 -18.742 1.00 20.37 147 PHE B O 1
ATOM 6209 N N . GLU B 1 148 ? -77.623 -53.754 -18.653 1.00 22.42 148 GLU B N 1
ATOM 6210 C CA . GLU B 1 148 ? -76.807 -52.700 -19.220 1.00 20.11 148 GLU B CA 1
ATOM 6211 C C . GLU B 1 148 ? -77.165 -52.524 -20.699 1.00 19.86 148 GLU B C 1
ATOM 6212 O O . GLU B 1 148 ? -77.202 -51.401 -21.204 1.00 18.50 148 GLU B O 1
ATOM 6218 N N . ALA B 1 149 ? -77.444 -53.638 -21.377 1.00 16.74 149 ALA B N 1
ATOM 6219 C CA . ALA B 1 149 ? -77.802 -53.603 -22.786 1.00 18.01 149 ALA B CA 1
ATOM 6220 C C . ALA B 1 149 ? -79.170 -52.975 -22.959 1.00 17.82 149 ALA B C 1
ATOM 6221 O O . ALA B 1 149 ? -79.396 -52.234 -23.903 1.00 15.64 149 ALA B O 1
ATOM 6223 N N . VAL B 1 150 ? -80.090 -53.260 -22.041 1.00 16.37 150 VAL B N 1
ATOM 6224 C CA . VAL B 1 150 ? -81.383 -52.592 -22.090 1.00 15.39 150 VAL B CA 1
ATOM 6225 C C . VAL B 1 150 ? -81.187 -51.075 -21.999 1.00 16.44 150 VAL B C 1
ATOM 6226 O O . VAL B 1 150 ? -81.783 -50.297 -22.753 1.00 18.11 150 VAL B O 1
ATOM 6230 N N . LYS B 1 151 ? -80.323 -50.650 -21.090 1.00 17.36 151 LYS B N 1
ATOM 6231 C CA . LYS B 1 151 ? -80.056 -49.224 -20.949 1.00 16.98 151 LYS B CA 1
ATOM 6232 C C . LYS B 1 151 ? -79.465 -48.652 -22.239 1.00 16.03 151 LYS B C 1
ATOM 6233 O O . LYS B 1 151 ? -79.838 -47.553 -22.680 1.00 20.82 151 LYS B O 1
ATOM 6239 N N . GLU B 1 152 ? -78.544 -49.392 -22.849 1.00 14.22 152 GLU B N 1
ATOM 6240 C CA . GLU B 1 152 ? -77.949 -48.945 -24.107 1.00 15.55 152 GLU B CA 1
ATOM 6241 C C . GLU B 1 152 ? -79.000 -48.803 -25.192 1.00 18.37 152 GLU B C 1
ATOM 6242 O O . GLU B 1 152 ? -78.988 -47.823 -25.943 1.00 18.40 152 GLU B O 1
ATOM 6248 N N . TYR B 1 153 ? -79.898 -49.782 -25.289 1.00 14.22 153 TYR B N 1
ATOM 6249 C CA . TYR B 1 153 ? -81.000 -49.678 -26.247 1.00 15.43 153 TYR B CA 1
ATOM 6250 C C . TYR B 1 153 ? -81.771 -48.372 -26.068 1.00 20.92 153 TYR B C 1
ATOM 6251 O O . TYR B 1 153 ? -82.081 -47.687 -27.045 1.00 19.67 153 TYR B O 1
ATOM 6260 N N . ALA B 1 154 ? -82.117 -48.056 -24.821 1.00 20.61 154 ALA B N 1
ATOM 6261 C CA . ALA B 1 154 ? -82.848 -46.832 -24.525 1.00 17.18 154 ALA B CA 1
ATOM 6262 C C . ALA B 1 154 ? -82.057 -45.591 -24.942 1.00 17.69 154 ALA B C 1
ATOM 6263 O O . ALA B 1 154 ? -82.618 -44.675 -25.533 1.00 19.06 154 ALA B O 1
ATOM 6265 N N . LEU B 1 155 ? -80.757 -45.563 -24.641 1.00 15.73 155 LEU B N 1
ATOM 6266 C CA . LEU B 1 155 ? -79.943 -44.376 -24.923 1.00 16.18 155 LEU B CA 1
ATOM 6267 C C . LEU B 1 155 ? -79.817 -44.142 -26.427 1.00 15.98 155 LEU B C 1
ATOM 6268 O O . LEU B 1 155 ? -79.869 -43.002 -26.909 1.00 16.47 155 LEU B O 1
ATOM 6273 N N . ILE B 1 156 ? -79.671 -45.239 -27.155 1.00 13.58 156 ILE B N 1
ATOM 6274 C CA . ILE B 1 156 ? -79.517 -45.198 -28.603 1.00 11.77 156 ILE B CA 1
ATOM 6275 C C . ILE B 1 156 ? -80.831 -44.780 -29.248 1.00 19.72 156 ILE B C 1
ATOM 6276 O O . ILE B 1 156 ? -80.847 -43.947 -30.157 1.00 19.27 156 ILE B O 1
ATOM 6281 N N . THR B 1 157 ? -81.930 -45.358 -28.768 1.00 13.71 157 THR B N 1
ATOM 6282 C CA . THR B 1 157 ? -83.257 -45.026 -29.286 1.00 13.67 157 THR B CA 1
ATOM 6283 C C . THR B 1 157 ? -83.584 -43.537 -29.099 1.00 19.01 157 THR B C 1
ATOM 6284 O O . THR B 1 157 ? -84.109 -42.884 -30.005 1.00 18.19 157 THR B O 1
ATOM 6288 N N . LYS B 1 158 ? -83.281 -43.022 -27.909 1.00 15.93 158 LYS B N 1
ATOM 6289 C CA . LYS B 1 158 ? -83.509 -41.618 -27.575 1.00 16.24 158 LYS B CA 1
ATOM 6290 C C . LYS B 1 158 ? -82.874 -40.639 -28.584 1.00 20.98 158 LYS B C 1
ATOM 6291 O O . LYS B 1 158 ? -83.482 -39.626 -28.938 1.00 21.20 158 LYS B O 1
ATOM 6297 N N . VAL B 1 159 ? -81.654 -40.929 -29.028 1.00 20.64 159 VAL B N 1
ATOM 6298 C CA . VAL B 1 159 ? -80.978 -40.029 -29.978 1.00 22.49 159 VAL B CA 1
ATOM 6299 C C . VAL B 1 159 ? -81.263 -40.353 -31.448 1.00 28.67 159 VAL B C 1
ATOM 6300 O O . VAL B 1 159 ? -80.791 -39.652 -32.352 1.00 27.54 159 VAL B O 1
ATOM 6304 N N . GLY B 1 160 ? -82.028 -41.411 -31.692 1.00 22.33 160 GLY B N 1
ATOM 6305 C CA . GLY B 1 160 ? -82.526 -41.681 -33.027 1.00 24.11 160 GLY B CA 1
ATOM 6306 C C . GLY B 1 160 ? -81.855 -42.799 -33.811 1.00 24.72 160 GLY B C 1
ATOM 6307 O O . GLY B 1 160 ? -81.996 -42.850 -35.035 1.00 22.42 160 GLY B O 1
ATOM 6308 N N . GLY B 1 161 ? -81.141 -43.696 -33.127 1.00 15.86 161 GLY B N 1
ATOM 6309 C CA . GLY B 1 161 ? -80.466 -44.801 -33.805 1.00 14.73 161 GLY B CA 1
ATOM 6310 C C . GLY B 1 161 ? -81.311 -46.063 -33.883 1.00 20.16 161 GLY B C 1
ATOM 6311 O O . GLY B 1 161 ? -82.233 -46.235 -33.096 1.00 19.95 161 GLY B O 1
ATOM 6312 N N . GLY B 1 162 ? -81.023 -46.929 -34.853 1.00 17.72 162 GLY B N 1
ATOM 6313 C CA . GLY B 1 162 ? -81.634 -48.251 -34.886 1.00 17.35 162 GLY B CA 1
ATOM 6314 C C . GLY B 1 162 ? -80.593 -49.232 -34.393 1.00 23.16 162 GLY B C 1
ATOM 6315 O O . GLY B 1 162 ? -79.428 -49.148 -34.804 1.00 23.33 162 GLY B O 1
ATOM 6316 N N . VAL B 1 163 ? -80.988 -50.167 -33.527 1.00 18.06 163 VAL B N 1
ATOM 6317 C CA . VAL B 1 163 ? -80.003 -51.039 -32.910 1.00 12.48 163 VAL B CA 1
ATOM 6318 C C . VAL B 1 163 ? -80.404 -52.524 -32.987 1.00 14.72 163 VAL B C 1
ATOM 6319 O O . VAL B 1 163 ? -81.580 -52.872 -32.863 1.00 14.83 163 VAL B O 1
ATOM 6323 N N . GLY B 1 164 ? -79.420 -53.387 -33.218 1.00 16.26 164 GLY B N 1
ATOM 6324 C CA . GLY B 1 164 ? -79.653 -54.825 -33.241 1.00 12.92 164 GLY B CA 1
ATOM 6325 C C . GLY B 1 164 ? -78.753 -55.582 -32.278 1.00 15.19 164 GLY B C 1
ATOM 6326 O O . GLY B 1 164 ? -77.689 -55.091 -31.906 1.00 18.02 164 GLY B O 1
ATOM 6327 N N . SER B 1 165 ? -79.166 -56.792 -31.883 1.00 14.05 165 SER B N 1
ATOM 6328 C CA . SER B 1 165 ? -78.306 -57.676 -31.099 1.00 14.93 165 SER B CA 1
ATOM 6329 C C . SER B 1 165 ? -78.537 -59.126 -31.478 1.00 13.37 165 SER B C 1
ATOM 6330 O O . SER B 1 165 ? -79.627 -59.507 -31.896 1.00 15.58 165 SER B O 1
ATOM 6333 N N . ASN B 1 166 ? -77.488 -59.923 -31.353 1.00 14.72 166 ASN B N 1
ATOM 6334 C CA . ASN B 1 166 ? -77.632 -61.367 -31.376 1.00 14.83 166 ASN B CA 1
ATOM 6335 C C . ASN B 1 166 ? -77.834 -61.810 -29.925 1.00 20.02 166 ASN B C 1
ATOM 6336 O O . ASN B 1 166 ? -77.021 -61.501 -29.053 1.00 17.90 166 ASN B O 1
ATOM 6341 N N . PHE B 1 167 ? -78.938 -62.504 -29.668 1.00 18.88 167 PHE B N 1
ATOM 6342 C CA . PHE B 1 167 ? -79.302 -62.879 -28.299 1.00 20.30 167 PHE B CA 1
ATOM 6343 C C . PHE B 1 167 ? -78.835 -64.290 -27.945 1.00 24.40 167 PHE B C 1
ATOM 6344 O O . PHE B 1 167 ? -79.166 -64.805 -26.885 1.00 20.21 167 PHE B O 1
ATOM 6352 N N . SER B 1 168 ? -78.034 -64.899 -28.816 1.00 17.74 168 SER B N 1
ATOM 6353 C CA . SER B 1 168 ? -77.629 -66.293 -28.612 1.00 19.66 168 SER B CA 1
ATOM 6354 C C . SER B 1 168 ? -76.721 -66.570 -27.394 1.00 20.54 168 SER B C 1
ATOM 6355 O O . SER B 1 168 ? -76.576 -67.727 -26.986 1.00 20.56 168 SER B O 1
ATOM 6358 N N . GLU B 1 169 ? -76.099 -65.542 -26.823 1.00 21.52 169 GLU B N 1
ATOM 6359 C CA . GLU B 1 169 ? -75.248 -65.762 -25.646 1.00 24.14 169 GLU B CA 1
ATOM 6360 C C . GLU B 1 169 ? -76.086 -66.151 -24.421 1.00 23.19 169 GLU B C 1
ATOM 6361 O O . GLU B 1 169 ? -75.604 -66.832 -23.507 1.00 24.11 169 GLU B O 1
ATOM 6367 N N . LEU B 1 170 ? -77.339 -65.705 -24.404 1.00 20.44 170 LEU B N 1
ATOM 6368 C CA . LEU B 1 170 ? -78.221 -65.977 -23.283 1.00 19.76 170 LEU B CA 1
ATOM 6369 C C . LEU B 1 170 ? -78.584 -67.456 -23.272 1.00 22.66 170 LEU B C 1
ATOM 6370 O O . LEU B 1 170 ? -79.090 -67.987 -24.260 1.00 24.68 170 LEU B O 1
ATOM 6375 N N . ARG B 1 171 ? -78.328 -68.103 -22.144 1.00 22.95 171 ARG B N 1
ATOM 6376 C CA . ARG B 1 171 ? -78.523 -69.535 -22.030 1.00 22.55 171 ARG B CA 1
ATOM 6377 C C . ARG B 1 171 ? -80.007 -69.869 -22.178 1.00 22.23 171 ARG B C 1
ATOM 6378 O O . ARG B 1 171 ? -80.866 -69.047 -21.877 1.00 21.31 171 ARG B O 1
ATOM 6386 N N . PRO B 1 172 ? -80.309 -71.070 -22.681 1.00 25.22 172 PRO B N 1
ATOM 6387 C CA . PRO B 1 172 ? -81.691 -71.423 -23.022 1.00 25.49 172 PRO B CA 1
ATOM 6388 C C . PRO B 1 172 ? -82.598 -71.482 -21.806 1.00 26.81 172 PRO B C 1
ATOM 6389 O O . PRO B 1 172 ? -82.127 -71.593 -20.673 1.00 25.01 172 PRO B O 1
ATOM 6393 N N . LYS B 1 173 ? -83.899 -71.405 -22.061 1.00 23.98 173 LYS B N 1
ATOM 6394 C CA . LYS B 1 173 ? -84.899 -71.471 -21.013 1.00 22.97 173 LYS B CA 1
ATOM 6395 C C . LYS B 1 173 ? -84.791 -72.799 -20.264 1.00 24.60 173 LYS B C 1
ATOM 6396 O O . LYS B 1 173 ? -84.698 -73.865 -20.876 1.00 30.16 173 LYS B O 1
ATOM 6402 N N . GLY B 1 174 ? -84.799 -72.732 -18.940 1.00 26.62 174 GLY B N 1
ATOM 6403 C CA . GLY B 1 174 ? -84.704 -73.942 -18.133 1.00 23.61 174 GLY B CA 1
ATOM 6404 C C . GLY B 1 174 ? -83.278 -74.254 -17.711 1.00 35.40 174 GLY B C 1
ATOM 6405 O O . GLY B 1 174 ? -83.051 -75.148 -16.903 1.00 38.95 174 GLY B O 1
ATOM 6406 N N . SER B 1 175 ? -82.312 -73.513 -18.247 1.00 29.45 175 SER B N 1
ATOM 6407 C CA . SER B 1 175 ? -80.904 -73.752 -17.930 1.00 27.43 175 SER B CA 1
ATOM 6408 C C . SER B 1 175 ? -80.588 -73.404 -16.481 1.00 33.97 175 SER B C 1
ATOM 6409 O O . SER B 1 175 ? -81.152 -72.468 -15.916 1.00 27.50 175 SER B O 1
ATOM 6412 N N . PHE B 1 176 ? -79.657 -74.149 -15.900 1.00 35.12 176 PHE B N 1
ATOM 6413 C CA . PHE B 1 176 ? -79.218 -73.918 -14.532 1.00 35.00 176 PHE B CA 1
ATOM 6414 C C . PHE B 1 176 ? -78.581 -72.539 -14.381 1.00 32.05 176 PHE B C 1
ATOM 6415 O O . PHE B 1 176 ? -77.800 -72.109 -15.219 1.00 29.95 176 PHE B O 1
ATOM 6423 N N . VAL B 1 177 ? -78.935 -71.849 -13.306 1.00 28.39 177 VAL B N 1
ATOM 6424 C CA . VAL B 1 177 ? -78.288 -70.598 -12.943 1.00 33.92 177 VAL B CA 1
ATOM 6425 C C . VAL B 1 177 ? -77.573 -70.841 -11.619 1.00 37.08 177 VAL B C 1
ATOM 6426 O O . VAL B 1 177 ? -78.218 -70.955 -10.575 1.00 35.74 177 VAL B O 1
ATOM 6430 N N . ALA B 1 178 ? -76.246 -70.934 -11.660 1.00 36.48 178 ALA B N 1
ATOM 6431 C CA . ALA B 1 178 ? -75.476 -71.325 -10.476 1.00 36.12 178 ALA B CA 1
ATOM 6432 C C . ALA B 1 178 ? -75.606 -70.338 -9.317 1.00 37.75 178 ALA B C 1
ATOM 6433 O O . ALA B 1 178 ? -75.606 -70.736 -8.147 1.00 33.96 178 ALA B O 1
ATOM 6435 N N . GLY B 1 179 ? -75.708 -69.052 -9.639 1.00 38.61 179 GLY B N 1
ATOM 6436 C CA . GLY B 1 179 ? -75.839 -68.033 -8.608 1.00 35.58 179 GLY B CA 1
ATOM 6437 C C . GLY B 1 179 ? -77.055 -68.219 -7.726 1.00 40.04 179 GLY B C 1
ATOM 6438 O O . GLY B 1 179 ? -76.993 -67.960 -6.520 1.00 45.80 179 GLY B O 1
ATOM 6439 N N . THR B 1 180 ? -78.159 -68.676 -8.313 1.00 39.97 180 THR B N 1
ATOM 6440 C CA . THR B 1 180 ? -79.430 -68.778 -7.587 1.00 40.96 180 THR B CA 1
ATOM 6441 C C . THR B 1 180 ? -79.979 -70.205 -7.499 1.00 42.26 180 THR B C 1
ATOM 6442 O O . THR B 1 180 ? -81.047 -70.422 -6.926 1.00 36.18 180 THR B O 1
ATOM 6446 N N . HIS B 1 181 ? -79.263 -71.163 -8.084 1.00 42.88 181 HIS B N 1
ATOM 6447 C CA . HIS B 1 181 ? -79.771 -72.527 -8.241 1.00 44.27 181 HIS B CA 1
ATOM 6448 C C . HIS B 1 181 ? -81.115 -72.562 -8.974 1.00 42.91 181 HIS B C 1
ATOM 6449 O O . HIS B 1 181 ? -81.885 -73.515 -8.832 1.00 44.70 181 HIS B O 1
ATOM 6456 N N . GLY B 1 182 ? -81.392 -71.523 -9.758 1.00 35.81 182 GLY B N 1
ATOM 6457 C CA . GLY B 1 182 ? -82.676 -71.396 -10.425 1.00 33.71 182 GLY B CA 1
ATOM 6458 C C . GLY B 1 182 ? -82.642 -71.855 -11.872 1.00 39.29 182 GLY B C 1
ATOM 6459 O O . GLY B 1 182 ? -81.669 -72.466 -12.314 1.00 40.30 182 GLY B O 1
ATOM 6460 N N . LYS B 1 183 ? -83.722 -71.574 -12.598 1.00 34.87 183 LYS B N 1
ATOM 6461 C CA . LYS B 1 183 ? -83.810 -71.892 -14.017 1.00 33.01 183 LYS B CA 1
ATOM 6462 C C . LYS B 1 183 ? -83.795 -70.592 -14.807 1.00 31.36 183 LYS B C 1
ATOM 6463 O O . LYS B 1 183 ? -84.434 -69.612 -14.434 1.00 30.37 183 LYS B O 1
ATOM 6469 N N . ALA B 1 184 ? -83.055 -70.580 -15.903 1.00 30.00 184 ALA B N 1
ATOM 6470 C CA . ALA B 1 184 ? -82.945 -69.381 -16.724 1.00 27.38 184 ALA B CA 1
ATOM 6471 C C . ALA B 1 184 ? -84.235 -69.128 -17.504 1.00 24.24 184 ALA B C 1
ATOM 6472 O O . ALA B 1 184 ? -84.911 -70.068 -17.905 1.00 29.93 184 ALA B O 1
ATOM 6474 N N . SER B 1 185 ? -84.573 -67.856 -17.703 1.00 24.15 185 SER B N 1
ATOM 6475 C CA . SER B 1 185 ? -85.772 -67.476 -18.460 1.00 22.81 185 SER B CA 1
ATOM 6476 C C . SER B 1 185 ? -85.636 -67.667 -19.973 1.00 25.14 185 SER B C 1
ATOM 6477 O O . SER B 1 185 ? -86.636 -67.855 -20.661 1.00 24.76 185 SER B O 1
ATOM 6480 N N . GLY B 1 186 ? -84.409 -67.591 -20.483 1.00 21.75 186 GLY B N 1
ATOM 6481 C CA . GLY B 1 186 ? -84.155 -67.780 -21.911 1.00 21.10 186 GLY B CA 1
ATOM 6482 C C . GLY B 1 186 ? -84.160 -66.470 -22.682 1.00 20.32 186 GLY B C 1
ATOM 6483 O O . GLY B 1 186 ? -84.768 -65.489 -22.247 1.00 21.01 186 GLY B O 1
ATOM 6484 N N . PRO B 1 187 ? -83.495 -66.443 -23.853 1.00 22.36 187 PRO B N 1
ATOM 6485 C CA . PRO B 1 187 ? -83.441 -65.185 -24.607 1.00 17.58 187 PRO B CA 1
ATOM 6486 C C . PRO B 1 187 ? -84.791 -64.572 -24.997 1.00 17.67 187 PRO B C 1
ATOM 6487 O O . PRO B 1 187 ? -84.905 -63.337 -24.961 1.00 21.80 187 PRO B O 1
ATOM 6491 N N . VAL B 1 188 ? -85.774 -65.375 -25.384 1.00 17.86 188 VAL B N 1
ATOM 6492 C CA . VAL B 1 188 ? -87.048 -64.813 -25.857 1.00 22.71 188 VAL B CA 1
ATOM 6493 C C . VAL B 1 188 ? -87.746 -63.997 -24.754 1.00 23.04 188 VAL B C 1
ATOM 6494 O O . VAL B 1 188 ? -88.234 -62.883 -24.993 1.00 19.14 188 VAL B O 1
ATOM 6498 N N . SER B 1 189 ? -87.774 -64.543 -23.544 1.00 18.52 189 SER B N 1
ATOM 6499 C CA . SER B 1 189 ? -88.329 -63.810 -22.396 1.00 20.11 189 SER B CA 1
ATOM 6500 C C . SER B 1 189 ? -87.605 -62.486 -22.167 1.00 20.48 189 SER B C 1
ATOM 6501 O O . SER B 1 189 ? -88.238 -61.458 -21.912 1.00 22.14 189 SER B O 1
ATOM 6504 N N . PHE B 1 190 ? -86.276 -62.500 -22.244 1.00 19.85 190 PHE B N 1
ATOM 6505 C CA . PHE B 1 190 ? -85.527 -61.251 -22.116 1.00 20.68 190 PHE B CA 1
ATOM 6506 C C . PHE B 1 190 ? -85.788 -60.240 -23.235 1.00 18.67 190 PHE B C 1
ATOM 6507 O O . PHE B 1 190 ? -85.824 -59.035 -22.988 1.00 19.34 190 PHE B O 1
ATOM 6515 N N . MET B 1 191 ? -86.004 -60.723 -24.450 1.00 19.06 191 MET B N 1
ATOM 6516 C CA . MET B 1 191 ? -86.319 -59.822 -25.559 1.00 22.34 191 MET B CA 1
ATOM 6517 C C . MET B 1 191 ? -87.591 -59.017 -25.292 1.00 21.13 191 MET B C 1
ATOM 6518 O O . MET B 1 191 ? -87.694 -57.854 -25.689 1.00 15.61 191 MET B O 1
ATOM 6523 N N . HIS B 1 192 ? -88.550 -59.632 -24.611 1.00 22.19 192 HIS B N 1
ATOM 6524 C CA . HIS B 1 192 ? -89.779 -58.936 -24.238 1.00 25.03 192 HIS B CA 1
ATOM 6525 C C . HIS B 1 192 ? -89.497 -57.726 -23.353 1.00 21.87 192 HIS B C 1
ATOM 6526 O O . HIS B 1 192 ? -90.190 -56.708 -23.450 1.00 20.90 192 HIS B O 1
ATOM 6533 N N . VAL B 1 193 ? -88.484 -57.831 -22.496 1.00 18.50 193 VAL B N 1
ATOM 6534 C CA . VAL B 1 193 ? -88.125 -56.712 -21.631 1.00 20.50 193 VAL B CA 1
ATOM 6535 C C . VAL B 1 193 ? -87.503 -55.586 -22.461 1.00 22.27 193 VAL B C 1
ATOM 6536 O O . VAL B 1 193 ? -87.798 -54.412 -22.232 1.00 17.55 193 VAL B O 1
ATOM 6540 N N . PHE B 1 194 ? -86.647 -55.933 -23.427 1.00 16.06 194 PHE B N 1
ATOM 6541 C CA . PHE B 1 194 ? -86.129 -54.908 -24.349 1.00 15.57 194 PHE B CA 1
ATOM 6542 C C . PHE B 1 194 ? -87.275 -54.211 -25.077 1.00 14.89 194 PHE B C 1
ATOM 6543 O O . PHE B 1 194 ? -87.263 -52.983 -25.244 1.00 18.00 194 PHE B O 1
ATOM 6551 N N . ASN B 1 195 ? -88.268 -54.987 -25.510 1.00 16.07 195 ASN B N 1
ATOM 6552 C CA . ASN B 1 195 ? -89.425 -54.406 -26.181 1.00 19.30 195 ASN B CA 1
ATOM 6553 C C . ASN B 1 195 ? -90.216 -53.447 -25.301 1.00 22.04 195 ASN B C 1
ATOM 6554 O O . ASN B 1 195 ? -90.619 -52.373 -25.759 1.00 18.12 195 ASN B O 1
ATOM 6559 N N . SER B 1 196 ? -90.448 -53.842 -24.046 1.00 17.81 196 SER B N 1
ATOM 6560 C CA . SER B 1 196 ? -91.139 -52.983 -23.088 1.00 19.91 196 SER B CA 1
ATOM 6561 C C . SER B 1 196 ? -90.398 -51.679 -22.854 1.00 18.66 196 SER B C 1
ATOM 6562 O O . SER B 1 196 ? -91.018 -50.623 -22.769 1.00 18.58 196 SER B O 1
ATOM 6565 N N . ALA B 1 197 ? -89.071 -51.746 -22.753 1.00 16.59 197 ALA B N 1
ATOM 6566 C CA . ALA B 1 197 ? -88.268 -50.537 -22.551 1.00 17.68 197 ALA B CA 1
ATOM 6567 C C . ALA B 1 197 ? -88.423 -49.560 -23.715 1.00 20.41 197 ALA B C 1
ATOM 6568 O O . ALA B 1 197 ? -88.550 -48.342 -23.519 1.00 19.80 197 ALA B O 1
ATOM 6570 N N . ILE B 1 198 ? -88.435 -50.104 -24.927 1.00 16.80 198 ILE B N 1
ATOM 6571 C CA . ILE B 1 198 ? -88.457 -49.269 -26.117 1.00 19.48 198 ILE B CA 1
ATOM 6572 C C . ILE B 1 198 ? -89.877 -48.766 -26.394 1.00 24.30 198 ILE B C 1
ATOM 6573 O O . ILE B 1 198 ? -90.072 -47.783 -27.114 1.00 21.74 198 ILE B O 1
ATOM 6578 N N . SER B 1 199 ? -90.868 -49.396 -25.762 1.00 20.57 199 SER B N 1
ATOM 6579 C CA . SER B 1 199 ? -92.226 -48.863 -25.819 1.00 22.26 199 SER B CA 1
ATOM 6580 C C . SER B 1 199 ? -92.354 -47.476 -25.163 1.00 24.58 199 SER B C 1
ATOM 6581 O O . SER B 1 199 ? -93.294 -46.744 -25.450 1.00 28.45 199 SER B O 1
ATOM 6584 N N . VAL B 1 200 ? -91.427 -47.110 -24.282 1.00 19.49 200 VAL B N 1
ATOM 6585 C CA . VAL B 1 200 ? -91.522 -45.802 -23.625 1.00 23.87 200 VAL B CA 1
ATOM 6586 C C . VAL B 1 200 ? -90.371 -44.849 -23.937 1.00 31.68 200 VAL B C 1
ATOM 6587 O O . VAL B 1 200 ? -90.202 -43.825 -23.265 1.00 30.11 200 VAL B O 1
ATOM 6591 N N . VAL B 1 201 ? -89.582 -45.176 -24.950 1.00 19.57 201 VAL B N 1
ATOM 6592 C CA . VAL B 1 201 ? -88.481 -44.309 -25.333 1.00 18.89 201 VAL B CA 1
ATOM 6593 C C . VAL B 1 201 ? -88.537 -44.097 -26.833 1.00 21.61 201 VAL B C 1
ATOM 6594 O O . VAL B 1 201 ? -88.786 -45.037 -27.585 1.00 20.42 201 VAL B O 1
ATOM 6598 N N . LYS B 1 202 ? -88.323 -42.859 -27.263 1.00 23.11 202 LYS B N 1
ATOM 6599 C CA . LYS B 1 202 ? -88.308 -42.548 -28.684 1.00 25.55 202 LYS B CA 1
ATOM 6600 C C . LYS B 1 202 ? -87.657 -41.195 -28.904 1.00 24.37 202 LYS B C 1
ATOM 6601 O O . LYS B 1 202 ? -87.387 -40.462 -27.953 1.00 20.87 202 LYS B O 1
ATOM 6607 N N . GLN B 1 203 ? -87.379 -40.880 -30.163 1.00 17.91 203 GLN B N 1
ATOM 6608 C CA . GLN B 1 203 ? -86.869 -39.572 -30.496 1.00 20.33 203 GLN B CA 1
ATOM 6609 C C . GLN B 1 203 ? -88.060 -38.659 -30.782 1.00 31.43 203 GLN B C 1
ATOM 6610 O O . GLN B 1 203 ? -88.316 -38.279 -31.926 1.00 28.67 203 GLN B O 1
ATOM 6616 N N . GLY B 1 204 ? -88.796 -38.330 -29.722 1.00 26.63 204 GLY B N 1
ATOM 6617 C CA . GLY B 1 204 ? -90.007 -37.529 -29.840 1.00 29.27 204 GLY B CA 1
ATOM 6618 C C . GLY B 1 204 ? -90.905 -38.049 -30.947 1.00 35.70 204 GLY B C 1
ATOM 6619 O O . GLY B 1 204 ? -91.080 -39.257 -31.100 1.00 35.04 204 GLY B O 1
ATOM 6620 N N . SER B 1 205 ? -91.459 -37.139 -31.739 1.00 38.73 205 SER B N 1
ATOM 6621 C CA . SER B 1 205 ? -92.361 -37.521 -32.819 1.00 45.25 205 SER B CA 1
ATOM 6622 C C . SER B 1 205 ? -91.613 -37.758 -34.128 1.00 40.34 205 SER B C 1
ATOM 6623 O O . SER B 1 205 ? -92.215 -38.091 -35.150 1.00 40.43 205 SER B O 1
ATOM 6626 N N . ARG B 1 206 ? -90.297 -37.592 -34.100 1.00 29.06 206 ARG B N 1
ATOM 6627 C CA . ARG B 1 206 ? -89.507 -37.779 -35.311 1.00 27.43 206 ARG B CA 1
ATOM 6628 C C . ARG B 1 206 ? -89.259 -39.235 -35.645 1.00 29.90 206 ARG B C 1
ATOM 6629 O O . ARG B 1 206 ? -89.277 -39.618 -36.822 1.00 28.20 206 ARG B O 1
ATOM 6637 N N . ARG B 1 207 ? -89.016 -40.047 -34.618 1.00 25.80 207 ARG B N 1
ATOM 6638 C CA . ARG B 1 207 ? -88.514 -41.398 -34.857 1.00 23.77 207 ARG B CA 1
ATOM 6639 C C . ARG B 1 207 ? -88.734 -42.337 -33.669 1.00 26.09 207 ARG B C 1
ATOM 6640 O O . ARG B 1 207 ? -88.100 -42.182 -32.623 1.00 25.24 207 ARG B O 1
ATOM 6648 N N . ARG B 1 208 ? -89.619 -43.317 -33.846 1.00 25.17 208 ARG B N 1
ATOM 6649 C CA . ARG B 1 208 ? -89.808 -44.375 -32.859 1.00 28.03 208 ARG B CA 1
ATOM 6650 C C . ARG B 1 208 ? -88.635 -45.352 -32.912 1.00 29.20 208 ARG B C 1
ATOM 6651 O O . ARG B 1 208 ? -87.808 -45.303 -33.823 1.00 23.72 208 ARG B O 1
ATOM 6659 N N . GLY B 1 209 ? -88.568 -46.252 -31.941 1.00 23.15 209 GLY B N 1
ATOM 6660 C CA . GLY B 1 209 ? -87.461 -47.182 -31.885 1.00 19.48 209 GLY B CA 1
ATOM 6661 C C . GLY B 1 209 ? -87.588 -48.221 -32.977 1.00 17.63 209 GLY B C 1
ATOM 6662 O O . GLY B 1 209 ? -88.679 -48.491 -33.458 1.00 21.15 209 GLY B O 1
ATOM 6663 N N . ALA B 1 210 ? -86.463 -48.794 -33.372 1.00 17.08 210 ALA B N 1
ATOM 6664 C CA . ALA B 1 210 ? -86.441 -49.855 -34.388 1.00 17.52 210 ALA B CA 1
ATOM 6665 C C . ALA B 1 210 ? -85.321 -50.808 -34.043 1.00 14.69 210 ALA B C 1
ATOM 6666 O O . ALA B 1 210 ? -84.167 -50.383 -33.924 1.00 15.51 210 ALA B O 1
ATOM 6668 N N . LEU B 1 211 ? -85.653 -52.094 -33.878 1.00 16.97 211 LEU B N 1
ATOM 6669 C CA . LEU B 1 211 ? -84.715 -53.055 -33.322 1.00 15.05 211 LEU B CA 1
ATOM 6670 C C . LEU B 1 211 ? -84.562 -54.270 -34.228 1.00 17.78 211 LEU B C 1
ATOM 6671 O O . LEU B 1 211 ? -85.486 -54.617 -34.947 1.00 16.57 211 LEU B O 1
ATOM 6676 N N . MET B 1 212 ? -83.400 -54.909 -34.161 1.00 14.88 212 MET B N 1
ATOM 6677 C CA . MET B 1 212 ? -83.213 -56.243 -34.748 1.00 16.26 212 MET B CA 1
ATOM 6678 C C . MET B 1 212 ? -82.841 -57.238 -33.643 1.00 16.31 212 MET B C 1
ATOM 6679 O O . MET B 1 212 ? -82.001 -56.951 -32.780 1.00 13.79 212 MET B O 1
ATOM 6684 N N . GLY B 1 213 ? -83.455 -58.416 -33.684 1.00 16.60 213 GLY B N 1
ATOM 6685 C CA . GLY B 1 213 ? -83.136 -59.480 -32.746 1.00 16.88 213 GLY B CA 1
ATOM 6686 C C . GLY B 1 213 ? -82.825 -60.745 -33.528 1.00 18.65 213 GLY B C 1
ATOM 6687 O O . GLY B 1 213 ? -83.643 -61.202 -34.317 1.00 18.23 213 GLY B O 1
ATOM 6688 N N . ILE B 1 214 ? -81.623 -61.280 -33.331 1.00 18.62 214 ILE B N 1
ATOM 6689 C CA . ILE B 1 214 ? -81.189 -62.505 -34.006 1.00 15.11 214 ILE B CA 1
ATOM 6690 C C . ILE B 1 214 ? -80.984 -63.599 -32.966 1.00 18.26 214 ILE B C 1
ATOM 6691 O O . ILE B 1 214 ? -80.539 -63.329 -31.842 1.00 16.74 214 ILE B O 1
ATOM 6696 N N . LEU B 1 215 ? -81.351 -64.829 -33.314 1.00 16.31 215 LEU B N 1
ATOM 6697 C CA . LEU B 1 215 ? -80.993 -65.984 -32.496 1.00 19.78 215 LEU B CA 1
ATOM 6698 C C . LEU B 1 215 ? -80.465 -67.020 -33.468 1.00 23.84 215 LEU B C 1
ATOM 6699 O O . LEU B 1 215 ? -81.055 -67.230 -34.525 1.00 20.85 215 LEU B O 1
ATOM 6704 N N . ASN B 1 216 ? -79.349 -67.646 -33.122 1.00 19.58 216 ASN B N 1
ATOM 6705 C CA . ASN B 1 216 ? -78.691 -68.559 -34.056 1.00 24.09 216 ASN B CA 1
ATOM 6706 C C . ASN B 1 216 ? -79.445 -69.876 -34.208 1.00 22.59 216 ASN B C 1
ATOM 6707 O O . ASN B 1 216 ? -80.062 -70.372 -33.255 1.00 22.32 216 ASN B O 1
ATOM 6712 N N . ILE B 1 217 ? -79.370 -70.444 -35.412 1.00 22.31 217 ILE B N 1
ATOM 6713 C CA . ILE B 1 217 ? -80.074 -71.677 -35.786 1.00 23.70 217 ILE B CA 1
ATOM 6714 C C . ILE B 1 217 ? -79.860 -72.874 -34.846 1.00 21.56 217 ILE B C 1
ATOM 6715 O O . ILE B 1 217 ? -80.740 -73.734 -34.700 1.00 24.22 217 ILE B O 1
ATOM 6720 N N . ASN B 1 218 ? -78.695 -72.949 -34.214 1.00 21.98 218 ASN B N 1
ATOM 6721 C CA . ASN B 1 218 ? -78.396 -74.086 -33.342 1.00 25.96 218 ASN B CA 1
ATOM 6722 C C . ASN B 1 218 ? -78.663 -73.828 -31.856 1.00 23.55 218 ASN B C 1
ATOM 6723 O O . ASN B 1 218 ? -78.238 -74.602 -31.009 1.00 27.03 218 ASN B O 1
ATOM 6728 N N . HIS B 1 219 ? -79.359 -72.738 -31.544 1.00 25.04 219 HIS B N 1
ATOM 6729 C CA . HIS B 1 219 ? -79.706 -72.434 -30.158 1.00 22.53 219 HIS B CA 1
ATOM 6730 C C . HIS B 1 219 ? -80.881 -73.304 -29.725 1.00 22.65 219 HIS B C 1
ATOM 6731 O O . HIS B 1 219 ? -81.851 -73.446 -30.462 1.00 26.11 219 HIS B O 1
ATOM 6738 N N . PRO B 1 220 ? -80.808 -73.892 -28.520 1.00 27.76 220 PRO B N 1
ATOM 6739 C CA . PRO B 1 220 ? -81.891 -74.779 -28.087 1.00 21.85 220 PRO B CA 1
ATOM 6740 C C . PRO B 1 220 ? -83.280 -74.139 -28.030 1.00 29.86 220 PRO B C 1
ATOM 6741 O O . PRO B 1 220 ? -84.269 -74.872 -28.051 1.00 25.14 220 PRO B O 1
ATOM 6745 N N . ASP B 1 221 ? -83.362 -72.814 -27.936 1.00 25.93 221 ASP B N 1
ATOM 6746 C CA . ASP B 1 221 ? -84.659 -72.143 -27.949 1.00 24.12 221 ASP B CA 1
ATOM 6747 C C . ASP B 1 221 ? -85.018 -71.615 -29.347 1.00 22.44 221 ASP B C 1
ATOM 6748 O O . ASP B 1 221 ? -85.888 -70.745 -29.475 1.00 22.74 221 ASP B O 1
ATOM 6753 N N . ILE B 1 222 ? -84.370 -72.128 -30.393 1.00 25.06 222 ILE B N 1
ATOM 6754 C CA . ILE B 1 222 ? -84.582 -71.568 -31.740 1.00 21.56 222 ILE B CA 1
ATOM 6755 C C . ILE B 1 222 ? -86.033 -71.754 -32.175 1.00 21.85 222 ILE B C 1
ATOM 6756 O O . ILE B 1 222 ? -86.600 -70.892 -32.839 1.00 22.93 222 ILE B O 1
ATOM 6761 N N . GLU B 1 223 ? -86.642 -72.877 -31.789 1.00 22.80 223 GLU B N 1
ATOM 6762 C CA . GLU B 1 223 ? -88.021 -73.135 -32.189 1.00 25.60 223 GLU B CA 1
ATOM 6763 C C . GLU B 1 223 ? -88.986 -72.118 -31.576 1.00 28.39 223 GLU B C 1
ATOM 6764 O O . GLU B 1 223 ? -89.869 -71.604 -32.262 1.00 27.85 223 GLU B O 1
ATOM 6770 N N . GLU B 1 224 ? -88.789 -71.804 -30.298 1.00 24.18 224 GLU B N 1
ATOM 6771 C CA . GLU B 1 224 ? -89.578 -70.776 -29.632 1.00 24.39 224 GLU B CA 1
ATOM 6772 C C . GLU B 1 224 ? -89.371 -69.408 -30.303 1.00 23.77 224 GLU B C 1
ATOM 6773 O O . GLU B 1 224 ? -90.319 -68.645 -30.503 1.00 22.01 224 GLU B O 1
ATOM 6779 N N . PHE B 1 225 ? -88.121 -69.110 -30.637 1.00 25.06 225 PHE B N 1
ATOM 6780 C CA . PHE B 1 225 ? -87.767 -67.859 -31.311 1.00 24.65 225 PHE B CA 1
ATOM 6781 C C . PHE B 1 225 ? -88.473 -67.709 -32.664 1.00 26.03 225 PHE B C 1
ATOM 6782 O O . PHE B 1 225 ? -89.000 -66.642 -32.982 1.00 22.79 225 PHE B O 1
ATOM 6790 N N . ILE B 1 226 ? -88.483 -68.779 -33.457 1.00 18.98 226 ILE B N 1
ATOM 6791 C CA . ILE B 1 226 ? -89.124 -68.762 -34.768 1.00 24.56 226 ILE B CA 1
ATOM 6792 C C . ILE B 1 226 ? -90.619 -68.450 -34.691 1.00 30.60 226 ILE B C 1
ATOM 6793 O O . ILE B 1 226 ? -91.166 -67.814 -35.595 1.00 25.09 226 ILE B O 1
ATOM 6798 N N . ASP B 1 227 ? -91.262 -68.894 -33.608 1.00 24.37 227 ASP B N 1
ATOM 6799 C CA . ASP B 1 227 ? -92.689 -68.673 -33.383 1.00 31.60 227 ASP B CA 1
ATOM 6800 C C . ASP B 1 227 ? -92.982 -67.444 -32.521 1.00 33.45 227 ASP B C 1
ATOM 6801 O O . ASP B 1 227 ? -94.140 -67.201 -32.176 1.00 32.47 227 ASP B O 1
ATOM 6806 N N . ALA B 1 228 ? -91.954 -66.692 -32.144 1.00 28.53 228 ALA B N 1
ATOM 6807 C CA . ALA B 1 228 ? -92.115 -65.650 -31.116 1.00 31.00 228 ALA B CA 1
ATOM 6808 C C . ALA B 1 228 ? -93.139 -64.561 -31.450 1.00 41.85 228 ALA B C 1
ATOM 6809 O O . ALA B 1 228 ? -93.696 -63.935 -30.549 1.00 46.50 228 ALA B O 1
ATOM 6811 N N . LYS B 1 229 ? -93.386 -64.332 -32.736 1.00 49.94 229 LYS B N 1
ATOM 6812 C CA . LYS B 1 229 ? -94.293 -63.259 -33.135 1.00 56.78 229 LYS B CA 1
ATOM 6813 C C . LYS B 1 229 ? -95.690 -63.710 -33.561 1.00 67.58 229 LYS B C 1
ATOM 6814 O O . LYS B 1 229 ? -96.116 -63.432 -34.682 1.00 67.74 229 LYS B O 1
ATOM 6820 N N . LYS B 1 230 ? -96.394 -64.390 -32.658 1.00 73.56 230 LYS B N 1
ATOM 6821 C CA . LYS B 1 230 ? -97.808 -64.728 -32.847 1.00 73.65 230 LYS B CA 1
ATOM 6822 C C . LYS B 1 230 ? -98.306 -65.739 -31.816 1.00 76.42 230 LYS B C 1
ATOM 6823 O O . LYS B 1 230 ? -97.556 -66.170 -30.942 1.00 77.20 230 LYS B O 1
ATOM 6829 N N . VAL B 1 237 ? -96.188 -57.071 -27.822 1.00 58.47 237 VAL B N 1
ATOM 6830 C CA . VAL B 1 237 ? -95.415 -58.307 -27.741 1.00 53.55 237 VAL B CA 1
ATOM 6831 C C . VAL B 1 237 ? -93.936 -58.053 -28.077 1.00 51.25 237 VAL B C 1
ATOM 6832 O O . VAL B 1 237 ? -93.131 -57.774 -27.176 1.00 52.17 237 VAL B O 1
ATOM 6836 N N . LEU B 1 238 ? -93.592 -58.158 -29.362 1.00 36.58 238 LEU B N 1
ATOM 6837 C CA . LEU B 1 238 ? -92.255 -57.833 -29.867 1.00 27.44 238 LEU B CA 1
ATOM 6838 C C . LEU B 1 238 ? -92.387 -56.886 -31.051 1.00 24.22 238 LEU B C 1
ATOM 6839 O O . LEU B 1 238 ? -91.671 -57.015 -32.053 1.00 19.80 238 LEU B O 1
ATOM 6844 N N . ASN B 1 239 ? -93.302 -55.929 -30.930 1.00 22.72 239 ASN B N 1
ATOM 6845 C CA . ASN B 1 239 ? -93.624 -55.026 -32.040 1.00 22.53 239 ASN B CA 1
ATOM 6846 C C . ASN B 1 239 ? -92.480 -54.136 -32.512 1.00 22.11 239 ASN B C 1
ATOM 6847 O O . ASN B 1 239 ? -92.446 -53.748 -33.684 1.00 25.83 239 ASN B O 1
ATOM 6852 N N . PHE B 1 240 ? -91.532 -53.820 -31.632 1.00 18.06 240 PHE B N 1
ATOM 6853 C CA . PHE B 1 240 ? -90.385 -53.016 -32.061 1.00 20.87 240 PHE B CA 1
ATOM 6854 C C . PHE B 1 240 ? -89.257 -53.825 -32.728 1.00 21.11 240 PHE B C 1
ATOM 6855 O O . PHE B 1 240 ? -88.316 -53.251 -33.286 1.00 21.73 240 PHE B O 1
ATOM 6863 N N . PHE B 1 241 ? -89.376 -55.152 -32.688 1.00 19.70 241 PHE B N 1
ATOM 6864 C CA . PHE B 1 241 ? -88.362 -56.044 -33.256 1.00 17.29 241 PHE B CA 1
ATOM 6865 C C . PHE B 1 241 ? -88.656 -56.535 -34.678 1.00 16.48 241 PHE B C 1
ATOM 6866 O O . PHE B 1 241 ? -89.764 -56.961 -34.990 1.00 21.30 241 PHE B O 1
ATOM 6874 N N . ASN B 1 242 ? -87.646 -56.460 -35.538 1.00 17.82 242 ASN B N 1
ATOM 6875 C CA . ASN B 1 242 ? -87.533 -57.393 -36.651 1.00 19.29 242 ASN B CA 1
ATOM 6876 C C . ASN B 1 242 ? -86.764 -58.581 -36.081 1.00 17.64 242 ASN B C 1
ATOM 6877 O O . ASN B 1 242 ? -85.903 -58.400 -35.223 1.00 17.96 242 ASN B O 1
ATOM 6882 N N . LEU B 1 243 ? -87.054 -59.789 -36.556 1.00 18.84 243 LEU B N 1
ATOM 6883 C CA . LEU B 1 243 ? -86.353 -60.989 -36.096 1.00 19.56 243 LEU B CA 1
ATOM 6884 C C . LEU B 1 243 ? -85.753 -61.744 -37.274 1.00 19.88 243 LEU B C 1
ATOM 6885 O O . LEU B 1 243 ? -86.432 -61.961 -38.269 1.00 21.01 243 LEU B O 1
ATOM 6890 N N . SER B 1 244 ? -84.489 -62.144 -37.156 1.00 17.10 244 SER B N 1
ATOM 6891 C CA . SER B 1 244 ? -83.894 -63.094 -38.108 1.00 18.14 244 SER B CA 1
ATOM 6892 C C . SER B 1 244 ? -83.168 -64.228 -37.400 1.00 21.54 244 SER B C 1
ATOM 6893 O O . SER B 1 244 ? -82.665 -64.064 -36.282 1.00 16.63 244 SER B O 1
ATOM 6896 N N . VAL B 1 245 ? -83.119 -65.377 -38.071 1.00 18.92 245 VAL B N 1
ATOM 6897 C CA . VAL B 1 245 ? -82.399 -66.546 -37.596 1.00 18.25 245 VAL B CA 1
ATOM 6898 C C . VAL B 1 245 ? -80.956 -66.428 -38.077 1.00 19.48 245 VAL B C 1
ATOM 6899 O O . VAL B 1 245 ? -80.698 -66.184 -39.275 1.00 19.98 245 VAL B O 1
ATOM 6903 N N . GLY B 1 246 ? -80.019 -66.557 -37.143 1.00 19.43 246 GLY B N 1
ATOM 6904 C CA . GLY B 1 246 ? -78.609 -66.426 -37.461 1.00 20.50 246 GLY B CA 1
ATOM 6905 C C . GLY B 1 246 ? -77.978 -67.721 -37.937 1.00 26.12 246 GLY B C 1
ATOM 6906 O O . GLY B 1 246 ? -78.206 -68.783 -37.348 1.00 22.42 246 GLY B O 1
ATOM 6907 N N . PHE B 1 247 ? -77.184 -67.625 -39.009 1.00 22.75 247 PHE B N 1
ATOM 6908 C CA . PHE B 1 247 ? -76.394 -68.748 -39.502 1.00 21.81 247 PHE B CA 1
ATOM 6909 C C . PHE B 1 247 ? -74.913 -68.399 -39.470 1.00 23.19 247 PHE B C 1
ATOM 6910 O O . PHE B 1 247 ? -74.376 -67.890 -40.457 1.00 22.72 247 PHE B O 1
ATOM 6918 N N . PRO B 1 248 ? -74.254 -68.665 -38.333 1.00 19.61 248 PRO B N 1
ATOM 6919 C CA . PRO B 1 248 ? -72.831 -68.388 -38.120 1.00 20.24 248 PRO B CA 1
ATOM 6920 C C . PRO B 1 248 ? -71.935 -69.266 -38.979 1.00 25.75 248 PRO B C 1
ATOM 6921 O O . PRO B 1 248 ? -70.814 -68.850 -39.268 1.00 25.03 248 PRO B O 1
ATOM 6925 N N . MET B 1 249 ? -72.416 -70.453 -39.357 1.00 25.97 249 MET B N 1
ATOM 6926 C CA . MET B 1 249 ? -71.653 -71.389 -40.186 1.00 25.36 249 MET B CA 1
ATOM 6927 C C . MET B 1 249 ? -71.700 -71.007 -41.674 1.00 24.13 249 MET B C 1
ATOM 6928 O O . MET B 1 249 ? -72.506 -70.176 -42.080 1.00 22.78 249 MET B O 1
ATOM 6933 N N . ASP B 1 250 ? -70.837 -71.627 -42.476 1.00 22.99 250 ASP B N 1
ATOM 6934 C CA . ASP B 1 250 ? -70.847 -71.424 -43.932 1.00 27.91 250 ASP B CA 1
ATOM 6935 C C . ASP B 1 250 ? -72.193 -71.779 -44.548 1.00 28.64 250 ASP B C 1
ATOM 6936 O O . ASP B 1 250 ? -72.785 -72.808 -44.202 1.00 28.40 250 ASP B O 1
ATOM 6941 N N . LYS B 1 251 ? -72.663 -70.942 -45.470 1.00 23.94 251 LYS B N 1
ATOM 6942 C CA . LYS B 1 251 ? -73.901 -71.225 -46.194 1.00 20.89 251 LYS B CA 1
ATOM 6943 C C . LYS B 1 251 ? -73.839 -72.609 -46.856 1.00 25.21 251 LYS B C 1
ATOM 6944 O O . LYS B 1 251 ? -74.844 -73.320 -46.935 1.00 26.18 251 LYS B O 1
ATOM 6950 N N . LYS B 1 252 ? -72.662 -72.989 -47.336 1.00 26.44 252 LYS B N 1
ATOM 6951 C CA . LYS B 1 252 ? -72.558 -74.234 -48.094 1.00 26.73 252 LYS B CA 1
ATOM 6952 C C . LYS B 1 252 ? -72.705 -75.436 -47.171 1.00 26.19 252 LYS B C 1
ATOM 6953 O O . LYS B 1 252 ? -73.140 -76.507 -47.596 1.00 29.12 252 LYS B O 1
ATOM 6959 N N . GLU B 1 253 ? -72.363 -75.241 -45.901 1.00 30.23 253 GLU B N 1
ATOM 6960 C CA . GLU B 1 253 ? -72.437 -76.310 -44.916 1.00 28.68 253 GLU B CA 1
ATOM 6961 C C . GLU B 1 253 ? -73.897 -76.574 -44.546 1.00 29.55 253 GLU B C 1
ATOM 6962 O O . GLU B 1 253 ? -74.331 -77.719 -44.432 1.00 25.40 253 GLU B O 1
ATOM 6968 N N . ILE B 1 254 ? -74.646 -75.495 -44.373 1.00 27.00 254 ILE B N 1
ATOM 6969 C CA . ILE B 1 254 ? -76.075 -75.561 -44.117 1.00 30.48 254 ILE B CA 1
ATOM 6970 C C . ILE B 1 254 ? -76.869 -76.098 -45.311 1.00 30.61 254 ILE B C 1
ATOM 6971 O O . ILE B 1 254 ? -77.803 -76.875 -45.131 1.00 34.80 254 ILE B O 1
ATOM 6976 N N . LEU B 1 255 ? -76.502 -75.690 -46.523 1.00 28.12 255 LEU B N 1
ATOM 6977 C CA . LEU B 1 255 ? -77.144 -76.217 -47.726 1.00 30.35 255 LEU B CA 1
ATOM 6978 C C . LEU B 1 255 ? -76.902 -77.722 -47.885 1.00 32.61 255 LEU B C 1
ATOM 6979 O O . LEU B 1 255 ? -77.813 -78.481 -48.225 1.00 30.93 255 LEU B O 1
ATOM 6984 N N . LYS B 1 256 ? -75.665 -78.146 -47.649 1.00 26.58 256 LYS B N 1
ATOM 6985 C CA . LYS B 1 256 ? -75.322 -79.558 -47.701 1.00 26.62 256 LYS B CA 1
ATOM 6986 C C . LYS B 1 256 ? -76.100 -80.369 -46.676 1.00 28.23 256 LYS B C 1
ATOM 6987 O O . LYS B 1 256 ? -76.559 -81.479 -46.962 1.00 34.19 256 LYS B O 1
ATOM 6993 N N . LEU B 1 257 ? -76.235 -79.820 -45.469 1.00 30.56 257 LEU B N 1
ATOM 6994 C CA . LEU B 1 257 ? -76.970 -80.493 -44.409 1.00 34.24 257 LEU B CA 1
ATOM 6995 C C . LEU B 1 257 ? -78.407 -80.720 -44.865 1.00 31.27 257 LEU B C 1
ATOM 6996 O O . LEU B 1 257 ? -78.965 -81.802 -44.680 1.00 30.53 257 LEU B O 1
ATOM 7001 N N . TYR B 1 258 ? -78.997 -79.683 -45.457 1.00 29.90 258 TYR B N 1
ATOM 7002 C CA . TYR B 1 258 ? -80.373 -79.743 -45.944 1.00 29.97 258 TYR B CA 1
ATOM 7003 C C . TYR B 1 258 ? -80.522 -80.789 -47.053 1.00 30.16 258 TYR B C 1
ATOM 7004 O O . TYR B 1 258 ? -81.437 -81.602 -47.036 1.00 31.10 258 TYR B O 1
ATOM 7013 N N . GLU B 1 259 ? -79.631 -80.749 -48.033 1.00 29.27 259 GLU B N 1
ATOM 7014 C CA . GLU B 1 259 ? -79.738 -81.670 -49.157 1.00 31.53 259 GLU B CA 1
ATOM 7015 C C . GLU B 1 259 ? -79.544 -83.118 -48.729 1.00 34.66 259 GLU B C 1
ATOM 7016 O O . GLU B 1 259 ? -80.066 -84.036 -49.357 1.00 34.41 259 GLU B O 1
ATOM 7022 N N . GLU B 1 260 ? -78.808 -83.321 -47.642 1.00 30.07 260 GLU B N 1
ATOM 7023 C CA . GLU B 1 260 ? -78.549 -84.669 -47.163 1.00 29.83 260 GLU B CA 1
ATOM 7024 C C . GLU B 1 260 ? -79.516 -85.071 -46.052 1.00 33.19 260 GLU B C 1
ATOM 7025 O O . GLU B 1 260 ? -79.403 -86.150 -45.476 1.00 36.05 260 GLU B O 1
ATOM 7031 N N . ASP B 1 261 ? -80.476 -84.191 -45.773 1.00 34.12 261 ASP B N 1
ATOM 7032 C CA . ASP B 1 261 ? -81.507 -84.471 -44.786 1.00 35.30 261 ASP B CA 1
ATOM 7033 C C . ASP B 1 261 ? -80.883 -84.747 -43.417 1.00 33.03 261 ASP B C 1
ATOM 7034 O O . ASP B 1 261 ? -81.308 -85.645 -42.694 1.00 33.28 261 ASP B O 1
ATOM 7039 N N . GLY B 1 262 ? -79.869 -83.963 -43.072 1.00 31.17 262 GLY B N 1
ATOM 7040 C CA . GLY B 1 262 ? -79.146 -84.167 -41.835 1.00 34.01 262 GLY B CA 1
ATOM 7041 C C . GLY B 1 262 ? -79.835 -83.553 -40.627 1.00 37.88 262 GLY B C 1
ATOM 7042 O O . GLY B 1 262 ? -80.907 -82.936 -40.731 1.00 30.53 262 GLY B O 1
ATOM 7043 N N . GLU B 1 263 ? -79.199 -83.721 -39.475 1.00 33.92 263 GLU B N 1
ATOM 7044 C CA . GLU B 1 263 ? -79.708 -83.196 -38.221 1.00 36.93 263 GLU B CA 1
ATOM 7045 C C . GLU B 1 263 ? -78.772 -82.134 -37.661 1.00 34.63 263 GLU B C 1
ATOM 7046 O O . GLU B 1 263 ? -77.553 -82.225 -37.808 1.00 34.37 263 GLU B O 1
ATOM 7052 N N . LEU B 1 264 ? -79.351 -81.118 -37.028 1.00 32.11 264 LEU B N 1
ATOM 7053 C CA . LEU B 1 264 ? -78.569 -80.102 -36.342 1.00 31.51 264 LEU B CA 1
ATOM 7054 C C . LEU B 1 264 ? -78.612 -80.375 -34.844 1.00 34.02 264 LEU B C 1
ATOM 7055 O O . LEU B 1 264 ? -79.685 -80.627 -34.287 1.00 37.82 264 LEU B O 1
ATOM 7060 N N . GLU B 1 265 ? -77.449 -80.328 -34.200 1.00 29.00 265 GLU B N 1
ATOM 7061 C CA . GLU B 1 265 ? -77.368 -80.405 -32.748 1.00 34.16 265 GLU B CA 1
ATOM 7062 C C . GLU B 1 265 ? -77.652 -79.027 -32.153 1.00 30.98 265 GLU B C 1
ATOM 7063 O O . GLU B 1 265 ? -76.902 -78.084 -32.395 1.00 34.61 265 GLU B O 1
ATOM 7069 N N . LEU B 1 266 ? -78.739 -78.912 -31.394 1.00 29.76 266 LEU B N 1
ATOM 7070 C CA . LEU B 1 266 ? -79.041 -77.676 -30.677 1.00 34.47 266 LEU B CA 1
ATOM 7071 C C . LEU B 1 266 ? -78.352 -77.754 -29.324 1.00 31.43 266 LEU B C 1
ATOM 7072 O O . LEU B 1 266 ? -78.587 -78.691 -28.571 1.00 31.96 266 LEU B O 1
ATOM 7077 N N . SER B 1 267 ? -77.481 -76.797 -29.023 1.00 28.33 267 SER B N 1
ATOM 7078 C CA . SER B 1 267 ? -76.771 -76.811 -27.746 1.00 33.34 267 SER B CA 1
ATOM 7079 C C . SER B 1 267 ? -76.277 -75.419 -27.365 1.00 30.02 267 SER B C 1
ATOM 7080 O O . SER B 1 267 ? -76.354 -74.484 -28.161 1.00 28.14 267 SER B O 1
ATOM 7083 N N . HIS B 1 268 ? -75.764 -75.294 -26.145 1.00 31.11 268 HIS B N 1
ATOM 7084 C CA . HIS B 1 268 ? -75.270 -74.016 -25.647 1.00 30.62 268 HIS B CA 1
ATOM 7085 C C . HIS B 1 268 ? -74.146 -74.257 -24.640 1.00 30.33 268 HIS B C 1
ATOM 7086 O O . HIS B 1 268 ? -74.213 -75.186 -23.827 1.00 33.89 268 HIS B O 1
ATOM 7093 N N . PRO B 1 269 ? -73.106 -73.414 -24.682 1.00 29.85 269 PRO B N 1
ATOM 7094 C CA . PRO B 1 269 ? -71.927 -73.606 -23.826 1.00 33.74 269 PRO B CA 1
ATOM 7095 C C . PRO B 1 269 ? -72.196 -73.505 -22.319 1.00 33.09 269 PRO B C 1
ATOM 7096 O O . PRO B 1 269 ? -71.399 -74.017 -21.540 1.00 40.54 269 PRO B O 1
ATOM 7100 N N . ARG B 1 270 ? -73.290 -72.869 -21.910 1.00 29.14 270 ARG B N 1
ATOM 7101 C CA . ARG B 1 270 ? -73.573 -72.730 -20.475 1.00 32.13 270 ARG B CA 1
ATOM 7102 C C . ARG B 1 270 ? -74.908 -73.365 -20.105 1.00 37.85 270 ARG B C 1
ATOM 7103 O O . ARG B 1 270 ? -75.674 -72.831 -19.298 1.00 40.93 270 ARG B O 1
ATOM 7111 N N . SER B 1 271 ? -75.177 -74.516 -20.708 1.00 37.86 271 SER B N 1
ATOM 7112 C CA . SER B 1 271 ? -76.404 -75.252 -20.452 1.00 41.44 271 SER B CA 1
ATOM 7113 C C . SER B 1 271 ? -76.169 -76.722 -20.744 1.00 40.42 271 SER B C 1
ATOM 7114 O O . SER B 1 271 ? -75.336 -77.063 -21.584 1.00 39.23 271 SER B O 1
ATOM 7117 N N . THR B 1 272 ? -76.895 -77.586 -20.044 1.00 39.10 272 THR B N 1
ATOM 7118 C CA . THR B 1 272 ? -76.874 -79.014 -20.329 1.00 44.52 272 THR B CA 1
ATOM 7119 C C . THR B 1 272 ? -77.981 -79.371 -21.319 1.00 48.10 272 THR B C 1
ATOM 7120 O O . THR B 1 272 ? -78.015 -80.478 -21.857 1.00 45.53 272 THR B O 1
ATOM 7124 N N . ILE B 1 273 ? -78.882 -78.425 -21.564 1.00 45.37 273 ILE B N 1
ATOM 7125 C CA . ILE B 1 273 ? -79.987 -78.661 -22.485 1.00 46.61 273 ILE B CA 1
ATOM 7126 C C . ILE B 1 273 ? -79.470 -78.914 -23.910 1.00 44.49 273 ILE B C 1
ATOM 7127 O O . ILE B 1 273 ? -78.857 -78.043 -24.534 1.00 40.83 273 ILE B O 1
ATOM 7132 N N . ARG B 1 274 ? -79.700 -80.133 -24.392 1.00 42.87 274 ARG B N 1
ATOM 7133 C CA . ARG B 1 274 ? -79.240 -80.566 -25.708 1.00 53.36 274 ARG B CA 1
ATOM 7134 C C . ARG B 1 274 ? -80.383 -81.196 -26.491 1.00 55.57 274 ARG B C 1
ATOM 7135 O O . ARG B 1 274 ? -81.279 -81.808 -25.909 1.00 57.75 274 ARG B O 1
ATOM 7143 N N . LYS B 1 275 ? -80.344 -81.068 -27.813 1.00 46.03 275 LYS B N 1
ATOM 7144 C CA . LYS B 1 275 ? -81.414 -81.605 -28.644 1.00 44.56 275 LYS B CA 1
ATOM 7145 C C . LYS B 1 275 ? -80.956 -81.756 -30.092 1.00 42.37 275 LYS B C 1
ATOM 7146 O O . LYS B 1 275 ? -80.173 -80.950 -30.578 1.00 37.40 275 LYS B O 1
ATOM 7152 N N . LYS B 1 276 ? -81.438 -82.796 -30.765 1.00 40.20 276 LYS B N 1
ATOM 7153 C CA . LYS B 1 276 ? -81.194 -82.976 -32.195 1.00 45.15 276 LYS B CA 1
ATOM 7154 C C . LYS B 1 276 ? -82.481 -82.704 -32.950 1.00 42.20 276 LYS B C 1
ATOM 7155 O O . LYS B 1 276 ? -83.543 -83.209 -32.581 1.00 48.11 276 LYS B O 1
ATOM 7161 N N . VAL B 1 277 ? -82.387 -81.904 -34.006 1.00 36.54 277 VAL B N 1
ATOM 7162 C CA . VAL B 1 277 ? -83.533 -81.649 -34.854 1.00 29.61 277 VAL B CA 1
ATOM 7163 C C . VAL B 1 277 ? -83.121 -81.806 -36.316 1.00 33.14 277 VAL B C 1
ATOM 7164 O O . VAL B 1 277 ? -81.974 -81.550 -36.672 1.00 35.33 277 VAL B O 1
ATOM 7168 N N . LYS B 1 278 ? -84.057 -82.240 -37.151 1.00 33.78 278 LYS B N 1
ATOM 7169 C CA . LYS B 1 278 ? -83.824 -82.331 -38.590 1.00 30.44 278 LYS B CA 1
ATOM 7170 C C . LYS B 1 278 ? -83.815 -80.935 -39.217 1.00 35.29 278 LYS B C 1
ATOM 7171 O O . LYS B 1 278 ? -84.793 -80.186 -39.098 1.00 31.36 278 LYS B O 1
ATOM 7177 N N . ILE B 1 279 ? -82.717 -80.583 -39.885 1.00 33.08 279 ILE B N 1
ATOM 7178 C CA . ILE B 1 279 ? -82.580 -79.246 -40.463 1.00 32.27 279 ILE B CA 1
ATOM 7179 C C . ILE B 1 279 ? -83.722 -78.944 -41.436 1.00 30.84 279 ILE B C 1
ATOM 7180 O O . ILE B 1 279 ? -84.164 -77.805 -41.549 1.00 30.11 279 ILE B O 1
ATOM 7185 N N . ARG B 1 280 ? -84.212 -79.960 -42.138 1.00 29.56 280 ARG B N 1
ATOM 7186 C CA . ARG B 1 280 ? -85.358 -79.726 -43.010 1.00 32.60 280 ARG B CA 1
ATOM 7187 C C . ARG B 1 280 ? -86.593 -79.265 -42.219 1.00 33.95 280 ARG B C 1
ATOM 7188 O O . ARG B 1 280 ? -87.326 -78.385 -42.658 1.00 30.68 280 ARG B O 1
ATOM 7196 N N . GLU B 1 281 ? -86.812 -79.862 -41.057 1.00 33.28 281 GLU B N 1
ATOM 7197 C CA . GLU B 1 281 ? -87.978 -79.526 -40.239 1.00 29.46 281 GLU B CA 1
ATOM 7198 C C . GLU B 1 281 ? -87.882 -78.088 -39.721 1.00 34.58 281 GLU B C 1
ATOM 7199 O O . GLU B 1 281 ? -88.866 -77.343 -39.740 1.00 34.47 281 GLU B O 1
ATOM 7205 N N . LEU B 1 282 ? -86.689 -77.701 -39.279 1.00 30.85 282 LEU B N 1
ATOM 7206 C CA . LEU B 1 282 ? -86.442 -76.342 -38.803 1.00 32.17 282 LEU B CA 1
ATOM 7207 C C . LEU B 1 282 ? -86.742 -75.341 -39.907 1.00 30.44 282 LEU B C 1
ATOM 7208 O O . LEU B 1 282 ? -87.426 -74.352 -39.686 1.00 27.62 282 LEU B O 1
ATOM 7213 N N . PHE B 1 283 ? -86.234 -75.610 -41.108 1.00 24.52 283 PHE B N 1
ATOM 7214 C CA . PHE B 1 283 ? -86.450 -74.706 -42.237 1.00 28.08 283 PHE B CA 1
ATOM 7215 C C . PHE B 1 283 ? -87.941 -74.600 -42.575 1.00 26.56 283 PHE B C 1
ATOM 7216 O O . PHE B 1 283 ? -88.436 -73.525 -42.902 1.00 23.56 283 PHE B O 1
ATOM 7224 N N . ARG B 1 284 ? -88.663 -75.712 -42.493 1.00 27.51 284 ARG B N 1
ATOM 7225 C CA . ARG B 1 284 ? -90.082 -75.662 -42.814 1.00 30.34 284 ARG B CA 1
ATOM 7226 C C . ARG B 1 284 ? -90.812 -74.819 -41.777 1.00 30.95 284 ARG B C 1
ATOM 7227 O O . ARG B 1 284 ? -91.796 -74.153 -42.097 1.00 30.35 284 ARG B O 1
ATOM 7235 N N . LYS B 1 285 ? -90.325 -74.854 -40.539 1.00 24.77 285 LYS B N 1
ATOM 7236 C CA . LYS B 1 285 ? -90.927 -74.056 -39.471 1.00 26.27 285 LYS B CA 1
ATOM 7237 C C . LYS B 1 285 ? -90.694 -72.570 -39.736 1.00 24.98 285 LYS B C 1
ATOM 7238 O O . LYS B 1 285 ? -91.602 -71.760 -39.585 1.00 26.05 285 LYS B O 1
ATOM 7244 N N . ILE B 1 286 ? -89.471 -72.217 -40.123 1.00 21.12 286 ILE B N 1
ATOM 7245 C CA . ILE B 1 286 ? -89.156 -70.839 -40.473 1.00 18.53 286 ILE B CA 1
ATOM 7246 C C . ILE B 1 286 ? -90.001 -70.404 -41.665 1.00 29.32 286 ILE B C 1
ATOM 7247 O O . ILE B 1 286 ? -90.628 -69.349 -41.638 1.00 24.19 286 ILE B O 1
ATOM 7252 N N . ALA B 1 287 ? -90.017 -71.223 -42.717 1.00 23.80 287 ALA B N 1
ATOM 7253 C CA . ALA B 1 287 ? -90.740 -70.876 -43.937 1.00 25.70 287 ALA B CA 1
ATOM 7254 C C . ALA B 1 287 ? -92.236 -70.729 -43.670 1.00 25.73 287 ALA B C 1
ATOM 7255 O O . ALA B 1 287 ? -92.907 -69.874 -44.254 1.00 27.17 287 ALA B O 1
ATOM 7257 N N . THR B 1 288 ? -92.754 -71.577 -42.792 1.00 22.90 288 THR B N 1
ATOM 7258 C CA . THR B 1 288 ? -94.172 -71.546 -42.459 1.00 25.51 288 THR B CA 1
ATOM 7259 C C . THR B 1 288 ? -94.537 -70.221 -41.770 1.00 25.09 288 THR B C 1
ATOM 7260 O O . THR B 1 288 ? -95.539 -69.594 -42.113 1.00 31.70 288 THR B O 1
ATOM 7264 N N . ASN B 1 289 ? -93.708 -69.790 -40.825 1.00 21.64 289 ASN B N 1
ATOM 7265 C CA . ASN B 1 289 ? -93.943 -68.536 -40.125 1.00 23.04 289 ASN B CA 1
ATOM 7266 C C . ASN B 1 289 ? -93.767 -67.330 -41.041 1.00 27.41 289 ASN B C 1
ATOM 7267 O O . ASN B 1 289 ? -94.534 -66.372 -40.973 1.00 26.31 289 ASN B O 1
ATOM 7272 N N . ALA B 1 290 ? -92.744 -67.378 -41.890 1.00 23.75 290 ALA B N 1
ATOM 7273 C CA . ALA B 1 290 ? -92.512 -66.321 -42.861 1.00 24.01 290 ALA B CA 1
ATOM 7274 C C . ALA B 1 290 ? -93.695 -66.186 -43.832 1.00 29.81 290 ALA B C 1
ATOM 7275 O O . ALA B 1 290 ? -94.135 -65.080 -44.160 1.00 30.13 290 ALA B O 1
ATOM 7277 N N . TRP B 1 291 ? -94.202 -67.325 -44.287 1.00 25.40 291 TRP B N 1
ATOM 7278 C CA . TRP B 1 291 ? -95.372 -67.375 -45.157 1.00 26.70 291 TRP B CA 1
ATOM 7279 C C . TRP B 1 291 ? -96.593 -66.730 -44.487 1.00 28.07 291 TRP B C 1
ATOM 7280 O O . TRP B 1 291 ? -97.387 -66.067 -45.142 1.00 31.89 291 TRP B O 1
ATOM 7291 N N . LYS B 1 292 ? -96.719 -66.914 -43.179 1.00 27.59 292 LYS B N 1
ATOM 7292 C CA . LYS B 1 292 ? -97.852 -66.381 -42.425 1.00 29.34 292 LYS B CA 1
ATOM 7293 C C . LYS B 1 292 ? -97.738 -64.879 -42.155 1.00 29.73 292 LYS B C 1
ATOM 7294 O O . LYS B 1 292 ? -98.711 -64.142 -42.291 1.00 33.88 292 LYS B O 1
ATOM 7300 N N . SER B 1 293 ? -96.551 -64.428 -41.762 1.00 27.43 293 SER B N 1
ATOM 7301 C CA . SER B 1 293 ? -96.439 -63.113 -41.140 1.00 28.46 293 SER B CA 1
ATOM 7302 C C . SER B 1 293 ? -95.201 -62.317 -41.520 1.00 29.18 293 SER B C 1
ATOM 7303 O O . SER B 1 293 ? -95.069 -61.163 -41.117 1.00 32.36 293 SER B O 1
ATOM 7306 N N . GLY B 1 294 ? -94.281 -62.927 -42.260 1.00 25.79 294 GLY B N 1
ATOM 7307 C CA . GLY B 1 294 ? -93.142 -62.185 -42.783 1.00 25.23 294 GLY B CA 1
ATOM 7308 C C . GLY B 1 294 ? -91.865 -62.270 -41.964 1.00 27.16 294 GLY B C 1
ATOM 7309 O O . GLY B 1 294 ? -90.809 -61.827 -42.409 1.00 41.26 294 GLY B O 1
ATOM 7310 N N . ASP B 1 295 ? -91.962 -62.828 -40.763 1.00 27.32 295 ASP B N 1
ATOM 7311 C CA . ASP B 1 295 ? -90.797 -63.073 -39.923 1.00 23.89 295 ASP B CA 1
ATOM 7312 C C . ASP B 1 295 ? -90.742 -64.566 -39.583 1.00 21.77 295 ASP B C 1
ATOM 7313 O O . ASP B 1 295 ? -91.771 -65.246 -39.612 1.00 24.72 295 ASP B O 1
ATOM 7318 N N . PRO B 1 296 ? -89.544 -65.078 -39.241 1.00 21.31 296 PRO B N 1
ATOM 7319 C CA . PRO B 1 296 ? -88.285 -64.323 -39.205 1.00 23.40 296 PRO B CA 1
ATOM 7320 C C . PRO B 1 296 ? -87.542 -64.414 -40.523 1.00 22.05 296 PRO B C 1
ATOM 7321 O O . PRO B 1 296 ? -87.829 -65.321 -41.309 1.00 20.40 296 PRO B O 1
ATOM 7325 N N . GLY B 1 297 ? -86.609 -63.494 -40.758 1.00 20.25 297 GLY B N 1
ATOM 7326 C CA . GLY B 1 297 ? -85.745 -63.577 -41.923 1.00 22.47 297 GLY B CA 1
ATOM 7327 C C . GLY B 1 297 ? -84.555 -64.477 -41.649 1.00 21.57 297 GLY B C 1
ATOM 7328 O O . GLY B 1 297 ? -84.471 -65.114 -40.585 1.00 23.10 297 GLY B O 1
ATOM 7329 N N . LEU B 1 298 ? -83.638 -64.534 -42.609 1.00 17.89 298 LEU B N 1
ATOM 7330 C CA . LEU B 1 298 ? -82.396 -65.280 -42.464 1.00 19.38 298 LEU B CA 1
ATOM 7331 C C . LEU B 1 298 ? -81.199 -64.347 -42.516 1.00 22.99 298 LEU B C 1
ATOM 7332 O O . LEU B 1 298 ? -81.113 -63.471 -43.388 1.00 22.23 298 LEU B O 1
ATOM 7337 N N . ALA B 1 299 ? -80.268 -64.544 -41.591 1.00 15.33 299 ALA B N 1
ATOM 7338 C CA . ALA B 1 299 ? -79.060 -63.730 -41.542 1.00 22.66 299 ALA B CA 1
ATOM 7339 C C . ALA B 1 299 ? -77.846 -64.630 -41.701 1.00 18.82 299 ALA B C 1
ATOM 7340 O O . ALA B 1 299 ? -77.512 -65.394 -40.799 1.00 19.65 299 ALA B O 1
ATOM 7342 N N . PHE B 1 300 ? -77.206 -64.568 -42.866 1.00 19.83 300 PHE B N 1
ATOM 7343 C CA . PHE B 1 300 ? -76.039 -65.415 -43.128 1.00 19.50 300 PHE B CA 1
ATOM 7344 C C . PHE B 1 300 ? -74.775 -64.775 -42.547 1.00 24.19 300 PHE B C 1
ATOM 7345 O O . PHE B 1 300 ? -73.951 -64.201 -43.263 1.00 20.96 300 PHE B O 1
ATOM 7353 N N . LEU B 1 301 ? -74.656 -64.866 -41.226 1.00 22.19 301 LEU B N 1
ATOM 7354 C CA . LEU B 1 301 ? -73.536 -64.297 -40.489 1.00 16.93 301 LEU B CA 1
ATOM 7355 C C . LEU B 1 301 ? -72.197 -64.870 -40.927 1.00 19.02 301 LEU B C 1
ATOM 7356 O O . LEU B 1 301 ? -71.218 -64.143 -41.023 1.00 22.80 301 LEU B O 1
ATOM 7361 N N . GLY B 1 302 ? -72.150 -66.180 -41.187 1.00 20.49 302 GLY B N 1
ATOM 7362 C CA . GLY B 1 302 ? -70.923 -66.788 -41.653 1.00 20.56 302 GLY B CA 1
ATOM 7363 C C . GLY B 1 302 ? -70.459 -66.117 -42.941 1.00 22.12 302 GLY B C 1
ATOM 7364 O O . GLY B 1 302 ? -69.269 -65.847 -43.123 1.00 23.24 302 GLY B O 1
ATOM 7365 N N . GLU B 1 303 ? -71.407 -65.851 -43.835 1.00 21.33 303 GLU B N 1
ATOM 7366 C CA . GLU B 1 303 ? -71.107 -65.201 -45.116 1.00 19.34 303 GLU B CA 1
ATOM 7367 C C . GLU B 1 303 ? -70.657 -63.756 -44.894 1.00 22.21 303 GLU B C 1
ATOM 7368 O O . GLU B 1 303 ? -69.825 -63.236 -45.630 1.00 19.18 303 GLU B O 1
ATOM 7374 N N . MET B 1 304 ? -71.181 -63.104 -43.860 1.00 19.70 304 MET B N 1
ATOM 7375 C CA . MET B 1 304 ? -70.742 -61.739 -43.583 1.00 19.80 304 MET B CA 1
ATOM 7376 C C . MET B 1 304 ? -69.290 -61.778 -43.116 1.00 21.49 304 MET B C 1
ATOM 7377 O O . MET B 1 304 ? -68.461 -60.969 -43.543 1.00 20.76 304 MET B O 1
ATOM 7382 N N . ASN B 1 305 ? -68.971 -62.753 -42.274 1.00 20.59 305 ASN B N 1
ATOM 7383 C CA . ASN B 1 305 ? -67.619 -62.854 -41.738 1.00 23.58 305 ASN B CA 1
ATOM 7384 C C . ASN B 1 305 ? -66.586 -63.294 -42.775 1.00 23.66 305 ASN B C 1
ATOM 7385 O O . ASN B 1 305 ? -65.419 -62.920 -42.694 1.00 23.33 305 ASN B O 1
ATOM 7390 N N . LYS B 1 306 ? -67.032 -64.073 -43.754 1.00 21.60 306 LYS B N 1
ATOM 7391 C CA . LYS B 1 306 ? -66.194 -64.465 -44.885 1.00 26.12 306 LYS B CA 1
ATOM 7392 C C . LYS B 1 306 ? -65.591 -63.229 -45.568 1.00 23.25 306 LYS B C 1
ATOM 7393 O O . LYS B 1 306 ? -64.464 -63.274 -46.075 1.00 23.34 306 LYS B O 1
ATOM 7399 N N . TYR B 1 307 ? -66.330 -62.123 -45.554 1.00 21.10 307 TYR B N 1
ATOM 7400 C CA . TYR B 1 307 ? -65.883 -60.900 -46.238 1.00 20.54 307 TYR B CA 1
ATOM 7401 C C . TYR B 1 307 ? -65.554 -59.747 -45.301 1.00 21.47 307 TYR B C 1
ATOM 7402 O O . TYR B 1 307 ? -65.398 -58.612 -45.747 1.00 22.01 307 TYR B O 1
ATOM 7411 N N . TYR B 1 308 ? -65.460 -60.036 -44.010 1.00 20.33 308 TYR B N 1
ATOM 7412 C CA . TYR B 1 308 ? -65.182 -59.016 -42.993 1.00 19.80 308 TYR B CA 1
ATOM 7413 C C . TYR B 1 308 ? -63.673 -58.914 -42.863 1.00 19.82 308 TYR B C 1
ATOM 7414 O O . TYR B 1 308 ? -63.030 -59.887 -42.480 1.00 21.46 308 TYR B O 1
ATOM 7423 N N . PRO B 1 309 ? -63.101 -57.744 -43.193 1.00 20.28 309 PRO B N 1
ATOM 7424 C CA . PRO B 1 309 ? -61.638 -57.604 -43.206 1.00 24.73 309 PRO B CA 1
ATOM 7425 C C . PRO B 1 309 ? -60.979 -57.856 -41.846 1.00 23.97 309 PRO B C 1
ATOM 7426 O O . PRO B 1 309 ? -59.779 -58.142 -41.815 1.00 29.25 309 PRO B O 1
ATOM 7430 N N . LEU B 1 310 ? -61.733 -57.747 -40.752 1.00 23.92 310 LEU B N 1
ATOM 7431 C CA . LEU B 1 310 ? -61.154 -57.909 -39.415 1.00 21.18 310 LEU B CA 1
ATOM 7432 C C . LEU B 1 310 ? -61.433 -59.271 -38.772 1.00 25.90 310 LEU B C 1
ATOM 7433 O O . LEU B 1 310 ? -61.049 -59.516 -37.621 1.00 30.02 310 LEU B O 1
ATOM 7438 N N . TYR B 1 311 ? -62.104 -60.150 -39.511 1.00 27.16 311 TYR B N 1
ATOM 7439 C CA . TYR B 1 311 ? -62.378 -61.500 -39.031 1.00 29.75 311 TYR B CA 1
ATOM 7440 C C . TYR B 1 311 ? -61.116 -62.345 -39.191 1.00 30.65 311 TYR B C 1
ATOM 7441 O O . TYR B 1 311 ? -60.411 -62.204 -40.190 1.00 30.49 311 TYR B O 1
ATOM 7450 N N . PRO B 1 312 ? -60.836 -63.245 -38.228 1.00 37.37 312 PRO B N 1
ATOM 7451 C CA . PRO B 1 312 ? -61.667 -63.607 -37.074 1.00 39.78 312 PRO B CA 1
ATOM 7452 C C . PRO B 1 312 ? -61.359 -62.877 -35.768 1.00 43.19 312 PRO B C 1
ATOM 7453 O O . PRO B 1 312 ? -61.993 -63.199 -34.769 1.00 44.10 312 PRO B O 1
ATOM 7457 N N . HIS B 1 313 ? -60.427 -61.930 -35.744 1.00 45.84 313 HIS B N 1
ATOM 7458 C CA . HIS B 1 313 ? -60.152 -61.250 -34.479 1.00 53.04 313 HIS B CA 1
ATOM 7459 C C . HIS B 1 313 ? -61.357 -60.440 -33.985 1.00 49.25 313 HIS B C 1
ATOM 7460 O O . HIS B 1 313 ? -61.658 -60.436 -32.791 1.00 53.97 313 HIS B O 1
ATOM 7467 N N . ARG B 1 314 ? -62.026 -59.746 -34.902 1.00 36.94 314 ARG B N 1
ATOM 7468 C CA . ARG B 1 314 ? -63.360 -59.197 -34.640 1.00 31.54 314 ARG B CA 1
ATOM 7469 C C . ARG B 1 314 ? -64.365 -60.081 -35.348 1.00 33.30 314 ARG B C 1
ATOM 7470 O O . ARG B 1 314 ? -64.031 -60.755 -36.326 1.00 30.32 314 ARG B O 1
ATOM 7478 N N . LYS B 1 315 ? -65.611 -60.044 -34.893 1.00 27.86 315 LYS B N 1
ATOM 7479 C CA . LYS B 1 315 ? -66.629 -60.910 -35.460 1.00 26.81 315 LYS B CA 1
ATOM 7480 C C . LYS B 1 315 ? -67.974 -60.207 -35.572 1.00 27.20 315 LYS B C 1
ATOM 7481 O O . LYS B 1 315 ? -68.429 -59.553 -34.631 1.00 25.59 315 LYS B O 1
ATOM 7487 N N . ILE B 1 316 ? -68.615 -60.368 -36.723 1.00 23.06 316 ILE B N 1
ATOM 7488 C CA . ILE B 1 316 ? -69.978 -59.885 -36.934 1.00 21.08 316 ILE B CA 1
ATOM 7489 C C . ILE B 1 316 ? -70.975 -60.910 -36.385 1.00 21.30 316 ILE B C 1
ATOM 7490 O O . ILE B 1 316 ? -71.005 -62.049 -36.860 1.00 21.99 316 ILE B O 1
ATOM 7495 N N . ASN B 1 317 ? -71.765 -60.518 -35.374 1.00 19.57 317 ASN B N 1
ATOM 7496 C CA . ASN B 1 317 ? -72.775 -61.420 -34.785 1.00 18.37 317 ASN B CA 1
ATOM 7497 C C . ASN B 1 317 ? -74.189 -60.984 -35.106 1.00 16.27 317 ASN B C 1
ATOM 7498 O O . ASN B 1 317 ? -75.151 -61.702 -34.844 1.00 18.50 317 ASN B O 1
ATOM 7503 N N . SER B 1 318 ? -74.332 -59.780 -35.637 1.00 14.80 318 SER B N 1
ATOM 7504 C CA . SER B 1 318 ? -75.671 -59.229 -35.815 1.00 13.99 318 SER B CA 1
ATOM 7505 C C . SER B 1 318 ? -75.680 -58.142 -36.884 1.00 15.92 318 SER B C 1
ATOM 7506 O O . SER B 1 318 ? -74.628 -57.605 -37.240 1.00 16.94 318 SER B O 1
ATOM 7509 N N . THR B 1 319 ? -76.869 -57.831 -37.397 1.00 14.61 319 THR B N 1
ATOM 7510 C CA . THR B 1 319 ? -77.062 -56.661 -38.244 1.00 16.35 319 THR B CA 1
ATOM 7511 C C . THR B 1 319 ? -77.864 -55.609 -37.463 1.00 19.53 319 THR B C 1
ATOM 7512 O O . THR B 1 319 ? -78.352 -55.890 -36.371 1.00 18.30 319 THR B O 1
ATOM 7516 N N . ASN B 1 320 ? -77.980 -54.407 -38.028 1.00 15.85 320 ASN B N 1
ATOM 7517 C CA . ASN B 1 320 ? -78.891 -53.379 -37.541 1.00 17.23 320 ASN B CA 1
ATOM 7518 C C . ASN B 1 320 ? -80.304 -53.776 -37.983 1.00 17.37 320 ASN B C 1
ATOM 7519 O O . ASN B 1 320 ? -80.466 -54.812 -38.622 1.00 18.85 320 ASN B O 1
ATOM 7524 N N . PRO B 1 321 ? -81.325 -52.961 -37.656 1.00 15.48 321 PRO B N 1
ATOM 7525 C CA . PRO B 1 321 ? -82.728 -53.346 -37.894 1.00 22.38 321 PRO B CA 1
ATOM 7526 C C . PRO B 1 321 ? -83.147 -53.819 -39.300 1.00 28.36 321 PRO B C 1
ATOM 7527 O O . PRO B 1 321 ? -83.950 -54.760 -39.374 1.00 22.42 321 PRO B O 1
ATOM 7531 N N . CYS B 1 322 ? -82.656 -53.204 -40.380 1.00 21.41 322 CYS B N 1
ATOM 7532 C CA . CYS B 1 322 ? -83.106 -53.617 -41.707 1.00 21.80 322 CYS B CA 1
ATOM 7533 C C . CYS B 1 322 ? -82.093 -54.530 -42.422 1.00 23.60 322 CYS B C 1
ATOM 7534 O O . CYS B 1 322 ? -82.220 -54.796 -43.615 1.00 19.41 322 CYS B O 1
ATOM 7537 N N . GLY B 1 323 ? -81.102 -55.000 -41.668 1.00 16.88 323 GLY B N 1
ATOM 7538 C CA . GLY B 1 323 ? -80.202 -56.045 -42.107 1.00 18.40 323 GLY B CA 1
ATOM 7539 C C . GLY B 1 323 ? -79.072 -55.593 -43.008 1.00 18.76 323 GLY B C 1
ATOM 7540 O O . GLY B 1 323 ? -78.257 -56.422 -43.420 1.00 19.40 323 GLY B O 1
ATOM 7541 N N . GLU B 1 324 ? -79.010 -54.297 -43.322 1.00 16.07 324 GLU B N 1
ATOM 7542 C CA . GLU B 1 324 ? -78.117 -53.865 -44.399 1.00 22.20 324 GLU B CA 1
ATOM 7543 C C . GLU B 1 324 ? -76.654 -53.727 -43.969 1.00 20.38 324 GLU B C 1
ATOM 7544 O O . GLU B 1 324 ? -75.752 -53.744 -44.813 1.00 22.68 324 GLU B O 1
ATOM 7550 N N . ILE B 1 325 ? -76.409 -53.628 -42.662 1.00 16.20 325 ILE B N 1
ATOM 7551 C CA . ILE B 1 325 ? -75.023 -53.585 -42.182 1.00 12.90 325 ILE B CA 1
ATOM 7552 C C . ILE B 1 325 ? -74.762 -54.683 -41.163 1.00 20.23 325 ILE B C 1
ATOM 7553 O O . ILE B 1 325 ? -75.440 -54.758 -40.145 1.00 22.07 325 ILE B O 1
ATOM 7558 N N . GLY B 1 326 ? -73.768 -55.524 -41.430 1.00 15.96 326 GLY B N 1
ATOM 7559 C CA . GLY B 1 326 ? -73.276 -56.450 -40.431 1.00 18.71 326 GLY B CA 1
ATOM 7560 C C . GLY B 1 326 ? -72.250 -55.741 -39.572 1.00 24.26 326 GLY B C 1
ATOM 7561 O O . GLY B 1 326 ? -71.282 -55.189 -40.088 1.00 23.67 326 GLY B O 1
ATOM 7562 N N . LEU B 1 327 ? -72.453 -55.742 -38.258 1.00 19.95 327 LEU B N 1
ATOM 7563 C CA . LEU B 1 327 ? -71.647 -54.902 -37.376 1.00 18.91 327 LEU B CA 1
ATOM 7564 C C . LEU B 1 327 ? -71.029 -55.717 -36.255 1.00 19.53 327 LEU B C 1
ATOM 7565 O O . LEU B 1 327 ? -71.679 -56.599 -35.699 1.00 19.90 327 LEU B O 1
ATOM 7570 N N . SER B 1 328 ? -69.770 -55.439 -35.926 1.00 21.21 328 SER B N 1
ATOM 7571 C CA . SER B 1 328 ? -69.166 -56.061 -34.751 1.00 24.57 328 SER B CA 1
ATOM 7572 C C . SER B 1 328 ? -69.735 -55.413 -33.489 1.00 19.20 328 SER B C 1
ATOM 7573 O O . SER B 1 328 ? -70.474 -54.423 -33.567 1.00 19.39 328 SER B O 1
ATOM 7576 N N . ASP B 1 329 ? -69.404 -55.969 -32.325 1.00 21.16 329 ASP B N 1
ATOM 7577 C CA . ASP B 1 329 ? -69.975 -55.454 -31.074 1.00 20.05 329 ASP B CA 1
ATOM 7578 C C . ASP B 1 329 ? -69.627 -53.989 -30.806 1.00 19.98 329 ASP B C 1
ATOM 7579 O O . ASP B 1 329 ? -68.451 -53.611 -30.795 1.00 21.10 329 ASP B O 1
ATOM 7584 N N . TYR B 1 330 ? -70.662 -53.186 -30.558 1.00 18.26 330 TYR B N 1
ATOM 7585 C CA . TYR B 1 330 ? -70.543 -51.754 -30.249 1.00 21.00 330 TYR B CA 1
ATOM 7586 C C . TYR B 1 330 ? -70.256 -50.924 -31.482 1.00 15.21 330 TYR B C 1
ATOM 7587 O O . TYR B 1 330 ? -70.095 -49.709 -31.398 1.00 18.99 330 TYR B O 1
ATOM 7596 N N . GLU B 1 331 ? -70.201 -51.570 -32.637 1.00 21.54 331 GLU B N 1
ATOM 7597 C CA . GLU B 1 331 ? -69.931 -50.815 -33.846 1.00 16.35 331 GLU B CA 1
ATOM 7598 C C . GLU B 1 331 ? -71.187 -50.113 -34.343 1.00 22.48 331 GLU B C 1
ATOM 7599 O O . GLU B 1 331 ? -72.288 -50.626 -34.207 1.00 18.24 331 GLU B O 1
ATOM 7605 N N . ALA B 1 332 ? -71.017 -48.940 -34.944 1.00 18.90 332 ALA B N 1
ATOM 7606 C CA . ALA B 1 332 ? -72.144 -48.254 -35.552 1.00 12.88 332 ALA B CA 1
ATOM 7607 C C . ALA B 1 332 ? -71.730 -47.888 -36.973 1.00 21.46 332 ALA B C 1
ATOM 7608 O O . ALA B 1 332 ? -70.548 -47.992 -37.329 1.00 20.85 332 ALA B O 1
ATOM 7610 N N . CYS B 1 333 ? -72.694 -47.482 -37.789 1.00 15.89 333 CYS B N 1
ATOM 7611 C CA . CYS B 1 333 ? -72.389 -47.091 -39.164 1.00 22.10 333 CYS B CA 1
ATOM 7612 C C . CYS B 1 333 ? -73.347 -46.004 -39.653 1.00 25.50 333 CYS B C 1
ATOM 7613 O O . CYS B 1 333 ? -74.554 -46.064 -39.372 1.00 19.02 333 CYS B O 1
ATOM 7616 N N . ASN B 1 334 ? -72.808 -45.002 -40.358 1.00 20.30 334 ASN B N 1
ATOM 7617 C CA . ASN B 1 334 ? -73.629 -43.965 -40.974 1.00 18.15 334 ASN B CA 1
ATOM 7618 C C . ASN B 1 334 ? -73.780 -44.208 -42.480 1.00 17.31 334 ASN B C 1
ATOM 7619 O O . ASN B 1 334 ? -72.837 -44.629 -43.140 1.00 17.36 334 ASN B O 1
ATOM 7624 N N . LEU B 1 335 ? -74.980 -43.950 -42.995 1.00 16.82 335 LEU B N 1
ATOM 7625 C CA . LEU B 1 335 ? -75.340 -44.257 -44.372 1.00 16.68 335 LEU B CA 1
ATOM 7626 C C . LEU B 1 335 ? -75.616 -42.986 -45.162 1.00 13.04 335 LEU B C 1
ATOM 7627 O O . LEU B 1 335 ? -75.892 -41.931 -44.591 1.00 14.26 335 LEU B O 1
ATOM 7632 N N . GLY B 1 336 ? -75.563 -43.116 -46.487 1.00 12.84 336 GLY B N 1
ATOM 7633 C CA . GLY B 1 336 ? -75.994 -42.059 -47.391 1.00 12.70 336 GLY B CA 1
ATOM 7634 C C . GLY B 1 336 ? -76.242 -42.706 -48.748 1.00 12.70 336 GLY B C 1
ATOM 7635 O O . GLY B 1 336 ? -75.600 -43.704 -49.076 1.00 16.22 336 GLY B O 1
ATOM 7636 N N . SER B 1 337 ? -77.172 -42.161 -49.526 1.00 12.47 337 SER B N 1
ATOM 7637 C CA . SER B 1 337 ? -77.527 -42.778 -50.807 1.00 14.26 337 SER B CA 1
ATOM 7638 C C . SER B 1 337 ? -77.533 -41.798 -51.983 1.00 15.74 337 SER B C 1
ATOM 7639 O O . SER B 1 337 ? -77.951 -40.640 -51.853 1.00 18.22 337 SER B O 1
ATOM 7642 N N . ILE B 1 338 ? -77.046 -42.285 -53.123 1.00 18.26 338 ILE B N 1
ATOM 7643 C CA . ILE B 1 338 ? -77.046 -41.525 -54.376 1.00 19.00 338 ILE B CA 1
ATOM 7644 C C . ILE B 1 338 ? -78.283 -41.895 -55.184 1.00 16.26 338 ILE B C 1
ATOM 7645 O O . ILE B 1 338 ? -78.600 -43.071 -55.333 1.00 14.66 338 ILE B O 1
ATOM 7650 N N . ASP B 1 339 ? -78.988 -40.888 -55.688 1.00 17.38 339 ASP B N 1
ATOM 7651 C CA . ASP B 1 339 ? -80.151 -41.136 -56.517 1.00 15.64 339 ASP B CA 1
ATOM 7652 C C . ASP B 1 339 ? -79.700 -41.347 -57.945 1.00 11.88 339 ASP B C 1
ATOM 7653 O O . ASP B 1 339 ? -79.458 -40.375 -58.681 1.00 14.13 339 ASP B O 1
ATOM 7658 N N . VAL B 1 340 ? -79.574 -42.609 -58.345 1.00 17.55 340 VAL B N 1
ATOM 7659 C CA . VAL B 1 340 ? -79.029 -42.895 -59.671 1.00 15.62 340 VAL B CA 1
ATOM 7660 C C . VAL B 1 340 ? -79.990 -42.550 -60.804 1.00 15.51 340 VAL B C 1
ATOM 7661 O O . VAL B 1 340 ? -79.572 -42.472 -61.960 1.00 20.64 340 VAL B O 1
ATOM 7665 N N . ALA B 1 341 ? -81.273 -42.345 -60.501 1.00 13.11 341 ALA B N 1
ATOM 7666 C CA . ALA B 1 341 ? -82.215 -41.966 -61.547 1.00 17.09 341 ALA B CA 1
ATOM 7667 C C . ALA B 1 341 ? -81.846 -40.592 -62.119 1.00 22.07 341 ALA B C 1
ATOM 7668 O O . ALA B 1 341 ? -82.112 -40.303 -63.286 1.00 23.03 341 ALA B O 1
ATOM 7670 N N . LYS B 1 342 ? -81.204 -39.756 -61.300 1.00 17.52 342 LYS B N 1
ATOM 7671 C CA . LYS B 1 342 ? -80.819 -38.410 -61.740 1.00 20.57 342 LYS B CA 1
ATOM 7672 C C . LYS B 1 342 ? -79.577 -38.431 -62.638 1.00 23.00 342 LYS B C 1
ATOM 7673 O O . LYS B 1 342 ? -79.179 -37.400 -63.196 1.00 25.35 342 LYS B O 1
ATOM 7679 N N . PHE B 1 343 ? -78.982 -39.609 -62.789 1.00 20.51 343 PHE B N 1
ATOM 7680 C CA . PHE B 1 343 ? -77.805 -39.758 -63.640 1.00 24.05 343 PHE B CA 1
ATOM 7681 C C . PHE B 1 343 ? -78.117 -40.286 -65.037 1.00 24.49 343 PHE B C 1
ATOM 7682 O O . PHE B 1 343 ? -77.211 -40.550 -65.830 1.00 22.81 343 PHE B O 1
ATOM 7690 N N . TYR B 1 344 ? -79.403 -40.404 -65.342 1.00 21.35 344 TYR B N 1
ATOM 7691 C CA . TYR B 1 344 ? -79.840 -40.785 -66.677 1.00 22.55 344 TYR B CA 1
ATOM 7692 C C . TYR B 1 344 ? -79.579 -39.656 -67.662 1.00 27.38 344 TYR B C 1
ATOM 7693 O O . TYR B 1 344 ? -79.913 -38.503 -67.394 1.00 23.53 344 TYR B O 1
ATOM 7702 N N . ASN B 1 345 ? -79.005 -40.001 -68.807 1.00 25.53 345 ASN B N 1
ATOM 7703 C CA . ASN B 1 345 ? -78.706 -39.018 -69.836 1.00 31.36 345 ASN B CA 1
ATOM 7704 C C . ASN B 1 345 ? -78.693 -39.692 -71.200 1.00 30.32 345 ASN B C 1
ATOM 7705 O O . ASN B 1 345 ? -77.783 -40.462 -71.510 1.00 27.60 345 ASN B O 1
ATOM 7710 N N . ASN B 1 346 ? -79.726 -39.428 -71.991 1.00 31.95 346 ASN B N 1
ATOM 7711 C CA . ASN B 1 346 ? -79.753 -39.846 -73.395 1.00 39.61 346 ASN B CA 1
ATOM 7712 C C . ASN B 1 346 ? -79.495 -41.337 -73.618 1.00 35.04 346 ASN B C 1
ATOM 7713 O O . ASN B 1 346 ? -78.711 -41.714 -74.490 1.00 30.43 346 ASN B O 1
ATOM 7718 N N . GLY B 1 347 ? -80.155 -42.180 -72.831 1.00 32.84 347 GLY B N 1
ATOM 7719 C CA . GLY B 1 347 ? -80.066 -43.615 -73.014 1.00 31.35 347 GLY B CA 1
ATOM 7720 C C . GLY B 1 347 ? -78.963 -44.290 -72.226 1.00 27.29 347 GLY B C 1
ATOM 7721 O O . GLY B 1 347 ? -78.783 -45.503 -72.328 1.00 28.95 347 GLY B O 1
ATOM 7722 N N . PHE B 1 348 ? -78.222 -43.521 -71.434 1.00 24.13 348 PHE B N 1
ATOM 7723 C CA . PHE B 1 348 ? -77.111 -44.089 -70.673 1.00 26.77 348 PHE B CA 1
ATOM 7724 C C . PHE B 1 348 ? -76.989 -43.470 -69.293 1.00 28.69 348 PHE B C 1
ATOM 7725 O O . PHE B 1 348 ? -77.562 -42.418 -69.026 1.00 24.96 348 PHE B O 1
ATOM 7733 N N . VAL B 1 349 ? -76.214 -44.117 -68.431 1.00 29.86 349 VAL B N 1
ATOM 7734 C CA . VAL B 1 349 ? -75.878 -43.537 -67.137 1.00 27.42 349 VAL B CA 1
ATOM 7735 C C . VAL B 1 349 ? -74.644 -42.678 -67.321 1.00 26.01 349 VAL B C 1
ATOM 7736 O O . VAL B 1 349 ? -73.661 -43.120 -67.916 1.00 24.27 349 VAL B O 1
ATOM 7740 N N . ASP B 1 350 ? -74.695 -41.448 -66.814 1.00 22.18 350 ASP B N 1
ATOM 7741 C CA . ASP B 1 350 ? -73.564 -40.539 -66.894 1.00 23.42 350 ASP B CA 1
ATOM 7742 C C . ASP B 1 350 ? -72.499 -40.960 -65.883 1.00 28.53 350 ASP B C 1
ATOM 7743 O O . ASP B 1 350 ? -72.492 -40.508 -64.728 1.00 23.46 350 ASP B O 1
ATOM 7748 N N . LEU B 1 351 ? -71.599 -41.834 -66.318 1.00 22.78 351 LEU B N 1
ATOM 7749 C CA . LEU B 1 351 ? -70.563 -42.346 -65.429 1.00 25.44 351 LEU B CA 1
ATOM 7750 C C . LEU B 1 351 ? -69.514 -41.289 -65.087 1.00 25.03 351 LEU B C 1
ATOM 7751 O O . LEU B 1 351 ? -68.863 -41.372 -64.043 1.00 26.15 351 LEU B O 1
ATOM 7756 N N . GLU B 1 352 ? -69.360 -40.285 -65.948 1.00 25.43 352 GLU B N 1
ATOM 7757 C CA . GLU B 1 352 ? -68.437 -39.195 -65.655 1.00 27.00 352 GLU B CA 1
ATOM 7758 C C . GLU B 1 352 ? -68.881 -38.473 -64.382 1.00 22.60 352 GLU B C 1
ATOM 7759 O O . GLU B 1 352 ? -68.112 -38.301 -63.439 1.00 22.02 352 GLU B O 1
ATOM 7765 N N . ALA B 1 353 ? -70.134 -38.042 -64.374 1.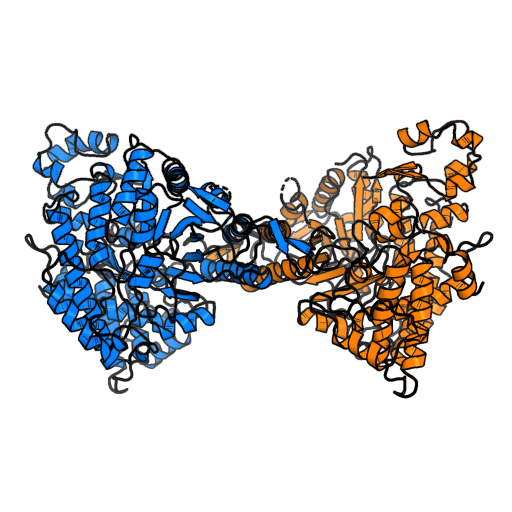00 21.09 353 ALA B N 1
ATOM 7766 C CA . ALA B 1 353 ? -70.688 -37.331 -63.240 1.00 21.45 353 ALA B CA 1
ATOM 7767 C C . ALA B 1 353 ? -70.775 -38.254 -62.016 1.00 23.19 353 ALA B C 1
ATOM 7768 O O . ALA B 1 353 ? -70.505 -37.834 -60.891 1.00 19.65 353 ALA B O 1
ATOM 7770 N N . LEU B 1 354 ? -71.131 -39.515 -62.246 1.00 21.10 354 LEU B N 1
ATOM 7771 C CA . LEU B 1 354 ? -71.334 -40.444 -61.141 1.00 18.37 354 LEU B CA 1
ATOM 7772 C C . LEU B 1 354 ? -70.034 -40.699 -60.384 1.00 23.16 354 LEU B C 1
ATOM 7773 O O . LEU B 1 354 ? -70.013 -40.672 -59.154 1.00 18.42 354 LEU B O 1
ATOM 7778 N N . GLN B 1 355 ? -68.949 -40.938 -61.116 1.00 17.30 355 GLN B N 1
ATOM 7779 C CA . GLN B 1 355 ? -67.660 -41.126 -60.465 1.00 19.27 355 GLN B CA 1
ATOM 7780 C C . GLN B 1 355 ? -67.313 -39.937 -59.562 1.00 20.33 355 GLN B C 1
ATOM 7781 O O . GLN B 1 355 ? -66.858 -40.128 -58.435 1.00 19.33 355 GLN B O 1
ATOM 7787 N N . GLU B 1 356 ? -67.521 -38.714 -60.054 1.00 21.36 356 GLU B N 1
ATOM 7788 C CA . GLU B 1 356 ? -67.275 -37.525 -59.236 1.00 17.96 356 GLU B CA 1
ATOM 7789 C C . GLU B 1 356 ? -68.107 -37.541 -57.953 1.00 19.80 356 GLU B C 1
ATOM 7790 O O . GLU B 1 356 ? -67.608 -37.235 -56.863 1.00 20.53 356 GLU B O 1
ATOM 7796 N N . LEU B 1 357 ? -69.387 -37.871 -58.076 1.00 16.13 357 LEU B N 1
ATOM 7797 C CA . LEU B 1 357 ? -70.253 -37.881 -56.893 1.00 20.94 357 LEU B CA 1
ATOM 7798 C C . LEU B 1 357 ? -69.879 -38.977 -55.885 1.00 20.10 357 LEU B C 1
ATOM 7799 O O . LEU B 1 357 ? -69.909 -38.764 -54.671 1.00 20.02 357 LEU B O 1
ATOM 7804 N N . VAL B 1 358 ? -69.525 -40.154 -56.380 1.00 16.96 358 VAL B N 1
ATOM 7805 C CA . VAL B 1 358 ? -69.062 -41.203 -55.492 1.00 19.22 358 VAL B CA 1
ATOM 7806 C C . VAL B 1 358 ? -67.882 -40.725 -54.641 1.00 21.85 358 VAL B C 1
ATOM 7807 O O . VAL B 1 358 ? -67.836 -40.982 -53.432 1.00 19.28 358 VAL B O 1
ATOM 7811 N N . GLN B 1 359 ? -66.948 -40.005 -55.264 1.00 20.34 359 GLN B N 1
ATOM 7812 C CA . GLN B 1 359 ? -65.782 -39.472 -54.547 1.00 18.19 359 GLN B CA 1
ATOM 7813 C C . GLN B 1 359 ? -66.193 -38.479 -53.448 1.00 18.96 359 GLN B C 1
ATOM 7814 O O . GLN B 1 359 ? -65.668 -38.494 -52.320 1.00 19.91 359 GLN B O 1
ATOM 7820 N N . ILE B 1 360 ? -67.149 -37.621 -53.782 1.00 21.30 360 ILE B N 1
ATOM 7821 C CA . ILE B 1 360 ? -67.612 -36.609 -52.853 1.00 17.92 360 ILE B CA 1
ATOM 7822 C C . ILE B 1 360 ? -68.397 -37.280 -51.743 1.00 21.79 360 ILE B C 1
ATOM 7823 O O . ILE B 1 360 ? -68.264 -36.920 -50.574 1.00 20.10 360 ILE B O 1
ATOM 7828 N N . ALA B 1 361 ? -69.212 -38.259 -52.121 1.00 18.94 361 ALA B N 1
ATOM 7829 C CA . ALA B 1 361 ? -70.082 -38.940 -51.163 1.00 19.17 361 ALA B CA 1
ATOM 7830 C C . ALA B 1 361 ? -69.285 -39.688 -50.103 1.00 24.74 361 ALA B C 1
ATOM 7831 O O . ALA B 1 361 ? -69.626 -39.661 -48.913 1.00 18.64 361 ALA B O 1
ATOM 7833 N N . VAL B 1 362 ? -68.227 -40.371 -50.530 1.00 19.63 362 VAL B N 1
ATOM 7834 C CA . VAL B 1 362 ? -67.390 -41.097 -49.582 1.00 22.95 362 VAL B CA 1
ATOM 7835 C C . VAL B 1 362 ? -66.712 -40.128 -48.614 1.00 19.37 362 VAL B C 1
ATOM 7836 O O . VAL B 1 362 ? -66.651 -40.381 -47.415 1.00 17.29 362 VAL B O 1
ATOM 7840 N N . ARG B 1 363 ? -66.219 -39.006 -49.125 1.00 20.69 363 ARG B N 1
ATOM 7841 C CA . ARG B 1 363 ? -65.622 -38.006 -48.245 1.00 18.46 363 ARG B CA 1
ATOM 7842 C C . ARG B 1 363 ? -66.646 -37.468 -47.259 1.00 17.34 363 ARG B C 1
ATOM 7843 O O . ARG B 1 363 ? -66.352 -37.296 -46.068 1.00 18.81 363 ARG B O 1
ATOM 7851 N N . PHE B 1 364 ? -67.846 -37.187 -47.752 1.00 18.03 364 PHE B N 1
ATOM 7852 C CA . PHE B 1 364 ? -68.915 -36.694 -46.890 1.00 19.26 364 PHE B CA 1
ATOM 7853 C C . PHE B 1 364 ? -69.202 -37.678 -45.735 1.00 20.02 364 PHE B C 1
ATOM 7854 O O . PHE B 1 364 ? -69.198 -37.293 -44.552 1.00 18.22 364 PHE B O 1
ATOM 7862 N N . LEU B 1 365 ? -69.429 -38.947 -46.067 1.00 17.40 365 LEU B N 1
ATOM 7863 C CA . LEU B 1 365 ? -69.769 -39.956 -45.050 1.00 15.40 365 LEU B CA 1
ATOM 7864 C C . LEU B 1 365 ? -68.633 -40.157 -44.053 1.00 17.18 365 LEU B C 1
ATOM 7865 O O . LEU B 1 365 ? -68.865 -40.297 -42.839 1.00 17.87 365 LEU B O 1
ATOM 7870 N N . ASP B 1 366 ? -67.402 -40.147 -44.552 1.00 16.92 366 ASP B N 1
ATOM 7871 C CA . ASP B 1 366 ? -66.241 -40.240 -43.677 1.00 17.49 366 ASP B CA 1
ATOM 7872 C C . ASP B 1 366 ? -66.102 -39.019 -42.756 1.00 23.04 366 ASP B C 1
ATOM 7873 O O . ASP B 1 366 ? -65.673 -39.151 -41.606 1.00 21.24 366 ASP B O 1
ATOM 7878 N N . ASN B 1 367 ? -66.439 -37.833 -43.262 1.00 21.03 367 ASN B N 1
ATOM 7879 C CA . ASN B 1 367 ? -66.467 -36.639 -42.414 1.00 22.59 367 ASN B CA 1
ATOM 7880 C C . ASN B 1 367 ? -67.508 -36.734 -41.307 1.00 22.30 367 ASN B C 1
ATOM 7881 O O . ASN B 1 367 ? -67.300 -36.231 -40.190 1.00 19.46 367 ASN B O 1
ATOM 7886 N N . VAL B 1 368 ? -68.635 -37.370 -41.617 1.00 19.48 368 VAL B N 1
ATOM 7887 C CA . VAL B 1 368 ? -69.708 -37.516 -40.634 1.00 19.93 368 VAL B CA 1
ATOM 7888 C C . VAL B 1 368 ? -69.188 -38.180 -39.356 1.00 21.25 368 VAL B C 1
ATOM 7889 O O . VAL B 1 368 ? -69.525 -37.773 -38.249 1.00 21.23 368 VAL B O 1
ATOM 7893 N N . ILE B 1 369 ? -68.342 -39.187 -39.513 1.00 19.74 369 ILE B N 1
ATOM 7894 C CA . ILE B 1 369 ? -67.721 -39.834 -38.361 1.00 23.27 369 ILE B CA 1
ATOM 7895 C C . ILE B 1 369 ? -67.082 -38.827 -37.396 1.00 26.54 369 ILE B C 1
ATOM 7896 O O . ILE B 1 369 ? -67.244 -38.931 -36.179 1.00 22.84 369 ILE B O 1
ATOM 7901 N N . ASP B 1 370 ? -66.363 -37.852 -37.942 1.00 24.09 370 ASP B N 1
ATOM 7902 C CA . ASP B 1 370 ? -65.637 -36.868 -37.127 1.00 25.85 370 ASP B CA 1
ATOM 7903 C C . ASP B 1 370 ? -66.519 -35.889 -36.375 1.00 21.58 370 ASP B C 1
ATOM 7904 O O . ASP B 1 370 ? -66.094 -35.325 -35.367 1.00 27.51 370 ASP B O 1
ATOM 7909 N N . VAL B 1 371 ? -67.726 -35.641 -36.868 1.00 17.77 371 VAL B N 1
ATOM 7910 C CA . VAL B 1 371 ? -68.605 -34.691 -36.186 1.00 17.84 371 VAL B CA 1
ATOM 7911 C C . VAL B 1 371 ? -69.754 -35.392 -35.465 1.00 19.83 371 VAL B C 1
ATOM 7912 O O . VAL B 1 371 ? -70.558 -34.758 -34.789 1.00 24.40 371 VAL B O 1
ATOM 7916 N N . ASN B 1 372 ? -69.805 -36.712 -35.608 1.00 21.11 372 ASN B N 1
ATOM 7917 C CA . ASN B 1 372 ? -70.762 -37.546 -34.885 1.00 21.36 372 ASN B CA 1
ATOM 7918 C C . ASN B 1 372 ? -70.487 -37.597 -33.381 1.00 20.04 372 ASN B C 1
ATOM 7919 O O . ASN B 1 372 ? -69.333 -37.642 -32.954 1.00 26.01 372 ASN B O 1
ATOM 7924 N N . VAL B 1 373 ? -71.549 -37.612 -32.582 1.00 20.19 373 VAL B N 1
ATOM 7925 C CA . VAL B 1 373 ? -71.420 -37.802 -31.134 1.00 18.59 373 VAL B CA 1
ATOM 7926 C C . VAL B 1 373 ? -72.264 -38.994 -30.706 1.00 19.20 373 VAL B C 1
ATOM 7927 O O . VAL B 1 373 ? -73.474 -39.001 -30.942 1.00 21.19 373 VAL B O 1
ATOM 7931 N N . PHE B 1 374 ? -71.634 -40.002 -30.095 1.00 20.07 374 PHE B N 1
ATOM 7932 C CA . PHE B 1 374 ? -72.368 -41.181 -29.610 1.00 20.11 374 PHE B CA 1
ATOM 7933 C C . PHE B 1 374 ? -72.654 -41.112 -28.099 1.00 22.46 374 PHE B C 1
ATOM 7934 O O . PHE B 1 374 ? -71.919 -40.470 -27.351 1.00 25.90 374 PHE B O 1
ATOM 7942 N N . PRO B 1 375 ? -73.717 -41.798 -27.647 1.00 27.69 375 PRO B N 1
ATOM 7943 C CA . PRO B 1 375 ? -74.098 -41.787 -26.229 1.00 30.55 375 PRO B CA 1
ATOM 7944 C C . PRO B 1 375 ? -73.311 -42.770 -25.366 1.00 25.52 375 PRO B C 1
ATOM 7945 O O . PRO B 1 375 ? -73.566 -42.837 -24.157 1.00 24.17 375 PRO B O 1
ATOM 7949 N N . ILE B 1 376 ? -72.376 -43.505 -25.960 1.00 18.72 376 ILE B N 1
ATOM 7950 C CA . ILE B 1 376 ? -71.698 -44.599 -25.262 1.00 22.13 376 ILE B CA 1
ATOM 7951 C C . ILE B 1 376 ? -70.253 -44.672 -25.719 1.00 28.25 376 ILE B C 1
ATOM 7952 O O . ILE B 1 376 ? -69.992 -44.798 -26.912 1.00 25.01 376 ILE B O 1
ATOM 7957 N N . ASP B 1 377 ? -69.314 -44.608 -24.781 1.00 25.33 377 ASP B N 1
ATOM 7958 C CA . ASP B 1 377 ? -67.895 -44.533 -25.137 1.00 25.61 377 ASP B CA 1
ATOM 7959 C C . ASP B 1 377 ? -67.388 -45.729 -25.945 1.00 27.58 377 ASP B C 1
ATOM 7960 O O . ASP B 1 377 ? -66.510 -45.571 -26.791 1.00 23.84 377 ASP B O 1
ATOM 7965 N N . LYS B 1 378 ? -67.908 -46.924 -25.668 1.00 24.09 378 LYS B N 1
ATOM 7966 C CA . LYS B 1 378 ? -67.449 -48.103 -26.402 1.00 22.36 378 LYS B CA 1
ATOM 7967 C C . LYS B 1 378 ? -67.788 -47.997 -27.883 1.00 23.70 378 LYS B C 1
ATOM 7968 O O . LYS B 1 378 ? -67.046 -48.491 -28.740 1.00 22.77 378 LYS B O 1
ATOM 7974 N N . ILE B 1 379 ? -68.916 -47.363 -28.184 1.00 21.82 379 ILE B N 1
ATOM 7975 C CA . ILE B 1 379 ? -69.303 -47.140 -29.576 1.00 23.87 379 ILE B CA 1
ATOM 7976 C C . ILE B 1 379 ? -68.362 -46.132 -30.234 1.00 26.37 379 ILE B C 1
ATOM 7977 O O . ILE B 1 379 ? -67.827 -46.376 -31.318 1.00 20.08 379 ILE B O 1
ATOM 7982 N N . THR B 1 380 ? -68.145 -45.002 -29.571 1.00 24.88 380 THR B N 1
ATOM 7983 C CA . THR B 1 380 ? -67.223 -44.003 -30.097 1.00 22.56 380 THR B CA 1
ATOM 7984 C C . THR B 1 380 ? -65.900 -44.641 -30.508 1.00 26.56 380 THR B C 1
ATOM 7985 O O . THR B 1 380 ? -65.366 -44.355 -31.584 1.00 23.73 380 THR B O 1
ATOM 7989 N N . LYS B 1 381 ? -65.393 -45.535 -29.665 1.00 26.87 381 LYS B N 1
ATOM 7990 C CA . LYS B 1 381 ? -64.117 -46.196 -29.926 1.00 24.84 381 LYS B CA 1
ATOM 7991 C C . LYS B 1 381 ? -64.183 -47.190 -31.086 1.00 25.31 381 LYS B C 1
ATOM 7992 O O . LYS B 1 381 ? -63.325 -47.177 -31.970 1.00 27.92 381 LYS B O 1
ATOM 7998 N N . ALA B 1 382 ? -65.200 -48.044 -31.100 1.00 24.38 382 ALA B N 1
ATOM 7999 C CA . ALA B 1 382 ? -65.329 -49.009 -32.191 1.00 21.20 382 ALA B CA 1
ATOM 8000 C C . ALA B 1 382 ? -65.388 -48.302 -33.545 1.00 22.78 382 ALA B C 1
ATOM 8001 O O . ALA B 1 382 ? -64.793 -48.760 -34.516 1.00 21.21 382 ALA B O 1
ATOM 8003 N N . VAL B 1 383 ? -66.111 -47.190 -33.606 1.00 18.62 383 VAL B N 1
ATOM 8004 C CA . VAL B 1 383 ? -66.275 -46.465 -34.865 1.00 24.22 383 VAL B CA 1
ATOM 8005 C C . VAL B 1 383 ? -64.963 -45.799 -35.279 1.00 21.85 383 VAL B C 1
ATOM 8006 O O . VAL B 1 383 ? -64.584 -45.829 -36.444 1.00 23.24 383 VAL B O 1
ATOM 8010 N N . LYS B 1 384 ? -64.258 -45.214 -34.322 1.00 21.66 384 LYS B N 1
ATOM 8011 C CA . LYS B 1 384 ? -62.996 -44.556 -34.629 1.00 23.84 384 LYS B CA 1
ATOM 8012 C C . LYS B 1 384 ? -61.955 -45.537 -35.181 1.00 26.99 384 LYS B C 1
ATOM 8013 O O . LYS B 1 384 ? -61.146 -45.187 -36.048 1.00 26.71 384 LYS B O 1
ATOM 8019 N N . GLU B 1 385 ? -61.990 -46.769 -34.688 1.00 24.82 385 GLU B N 1
ATOM 8020 C CA . GLU B 1 385 ? -60.985 -47.761 -35.066 1.00 25.90 385 GLU B CA 1
ATOM 8021 C C . GLU B 1 385 ? -61.208 -48.390 -36.441 1.00 23.15 385 GLU B C 1
ATOM 8022 O O . GLU B 1 385 ? -60.250 -48.818 -37.085 1.00 23.68 385 GLU B O 1
ATOM 8028 N N . SER B 1 386 ? -62.465 -48.449 -36.876 1.00 21.60 386 SER B N 1
ATOM 8029 C CA . SER B 1 386 ? -62.828 -49.093 -38.147 1.00 22.23 386 SER B CA 1
ATOM 8030 C C . SER B 1 386 ? -63.279 -48.118 -39.249 1.00 20.51 386 SER B C 1
ATOM 8031 O O . SER B 1 386 ? -62.973 -48.329 -40.425 1.00 20.37 386 SER B O 1
ATOM 8034 N N . ARG B 1 387 ? -64.018 -47.071 -38.872 1.00 23.77 387 ARG B N 1
ATOM 8035 C CA . ARG B 1 387 ? -64.538 -46.093 -39.835 1.00 22.60 387 ARG B CA 1
ATOM 8036 C C . ARG B 1 387 ? -65.349 -46.749 -40.964 1.00 23.34 387 ARG B C 1
ATOM 8037 O O . ARG B 1 387 ? -65.181 -46.416 -42.139 1.00 20.60 387 ARG B O 1
ATOM 8045 N N . ARG B 1 388 ? -66.237 -47.669 -40.603 1.00 22.69 388 ARG B N 1
ATOM 8046 C CA . ARG B 1 388 ? -67.132 -48.292 -41.571 1.00 22.32 388 ARG B CA 1
ATOM 8047 C C . ARG B 1 388 ? -68.143 -47.283 -42.136 1.00 20.89 388 ARG B C 1
ATOM 8048 O O . ARG B 1 388 ? -68.775 -46.552 -41.380 1.00 20.01 388 ARG B O 1
ATOM 8056 N N . LEU B 1 389 ? -68.302 -47.255 -43.458 1.00 16.02 389 LEU B N 1
ATOM 8057 C CA . LEU B 1 389 ? -69.309 -46.398 -44.080 1.00 18.51 389 LEU B CA 1
ATOM 8058 C C . LEU B 1 389 ? -70.350 -47.222 -44.816 1.00 16.89 389 LEU B C 1
ATOM 8059 O O . LEU B 1 389 ? -70.106 -48.368 -45.171 1.00 18.95 389 LEU B O 1
ATOM 8064 N N . GLY B 1 390 ? -71.503 -46.614 -45.074 1.00 16.75 390 GLY B N 1
ATOM 8065 C CA . GLY B 1 390 ? -72.553 -47.264 -45.827 1.00 16.19 390 GLY B CA 1
ATOM 8066 C C . GLY B 1 390 ? -73.086 -46.435 -46.984 1.00 15.55 390 GLY B C 1
ATOM 8067 O O . GLY B 1 390 ? -74.212 -45.965 -46.952 1.00 14.24 390 GLY B O 1
ATOM 8068 N N . LEU B 1 391 ? -72.278 -46.266 -48.026 1.00 15.29 391 LEU B N 1
ATOM 8069 C CA . LEU B 1 391 ? -72.743 -45.579 -49.227 1.00 12.05 391 LEU B CA 1
ATOM 8070 C C . LEU B 1 391 ? -73.601 -46.494 -50.086 1.00 13.37 391 LEU B C 1
ATOM 8071 O O . LEU B 1 391 ? -73.187 -47.598 -50.439 1.00 15.97 391 LEU B O 1
ATOM 8076 N N . GLY B 1 392 ? -74.813 -46.055 -50.405 1.00 17.03 392 GLY B N 1
ATOM 8077 C CA . GLY B 1 392 ? -75.677 -46.845 -51.257 1.00 20.98 392 GLY B CA 1
ATOM 8078 C C . GLY B 1 392 ? -76.298 -46.061 -52.400 1.00 16.05 392 GLY B C 1
ATOM 8079 O O . GLY B 1 392 ? -75.872 -44.952 -52.741 1.00 16.70 392 GLY B O 1
ATOM 8080 N N . ILE B 1 393 ? -77.337 -46.645 -52.977 1.00 16.39 393 ILE B N 1
ATOM 8081 C CA . ILE B 1 393 ? -78.076 -46.004 -54.045 1.00 14.62 393 ILE B CA 1
ATOM 8082 C C . ILE B 1 393 ? -79.565 -46.083 -53.771 1.00 15.95 393 ILE B C 1
ATOM 8083 O O . ILE B 1 393 ? -80.040 -46.940 -53.004 1.00 16.11 393 ILE B O 1
ATOM 8088 N N . MET B 1 394 ? -80.281 -45.155 -54.385 1.00 15.33 394 MET B N 1
ATOM 8089 C CA . MET B 1 394 ? -81.724 -45.204 -54.459 1.00 18.99 394 MET B CA 1
ATOM 8090 C C . MET B 1 39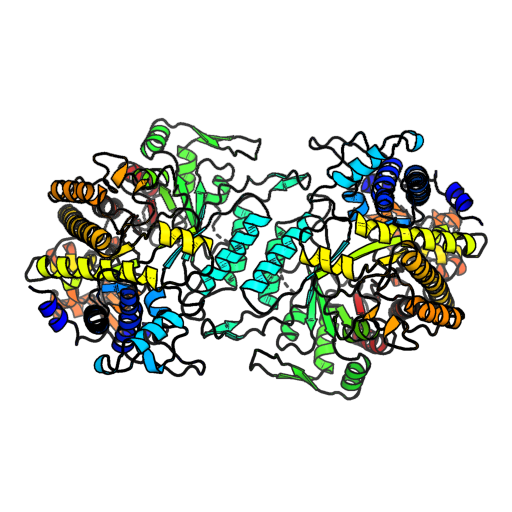4 ? -82.070 -44.818 -55.894 1.00 20.76 394 MET B C 1
ATOM 8091 O O . MET B 1 394 ? -81.179 -44.506 -56.683 1.00 17.69 394 MET B O 1
ATOM 8096 N N . GLY B 1 395 ? -83.343 -44.868 -56.257 1.00 16.59 395 GLY B N 1
ATOM 8097 C CA . GLY B 1 395 ? -83.728 -44.479 -57.609 1.00 15.57 395 GLY B CA 1
ATOM 8098 C C . GLY B 1 395 ? -83.440 -45.524 -58.678 1.00 21.66 395 GLY B C 1
ATOM 8099 O O . GLY B 1 395 ? -83.587 -45.259 -59.876 1.00 18.62 395 GLY B O 1
ATOM 8100 N N . PHE B 1 396 ? -83.019 -46.715 -58.263 1.00 17.44 396 PHE B N 1
ATOM 8101 C CA . PHE B 1 396 ? -82.605 -47.726 -59.241 1.00 14.69 396 PHE B CA 1
ATOM 8102 C C . PHE B 1 396 ? -83.776 -48.163 -60.135 1.00 16.49 396 PHE B C 1
ATOM 8103 O O . PHE B 1 396 ? -83.629 -48.252 -61.355 1.00 18.58 396 PHE B O 1
ATOM 8111 N N . ALA B 1 397 ? -84.943 -48.413 -59.537 1.00 16.93 397 ALA B N 1
ATOM 8112 C CA . ALA B 1 397 ? -86.108 -48.824 -60.328 1.00 18.99 397 ALA B CA 1
ATOM 8113 C C . ALA B 1 397 ? -86.506 -47.774 -61.365 1.00 17.92 397 ALA B C 1
ATOM 8114 O O . ALA B 1 397 ? -86.862 -48.109 -62.506 1.00 18.39 397 ALA B O 1
ATOM 8116 N N . ASP B 1 398 ? -86.450 -46.503 -60.977 1.00 17.10 398 ASP B N 1
ATOM 8117 C CA . ASP B 1 398 ? -86.801 -45.429 -61.891 1.00 16.03 398 ASP B CA 1
ATOM 8118 C C . ASP B 1 398 ? -85.748 -45.281 -62.986 1.00 20.05 398 ASP B C 1
ATOM 8119 O O . ASP B 1 398 ? -86.060 -44.921 -64.116 1.00 21.14 398 ASP B O 1
ATOM 8124 N N . LEU B 1 399 ? -84.496 -45.555 -62.642 1.00 18.43 399 LEU B N 1
ATOM 8125 C CA . LEU B 1 399 ? -83.442 -45.508 -63.650 1.00 18.36 399 LEU B CA 1
ATOM 8126 C C . LEU B 1 399 ? -83.686 -46.573 -64.719 1.00 19.83 399 LEU B C 1
ATOM 8127 O O . LEU B 1 399 ? -83.504 -46.321 -65.912 1.00 20.92 399 LEU B O 1
ATOM 8132 N N . LEU B 1 400 ? -84.094 -47.769 -64.299 1.00 17.47 400 LEU B N 1
ATOM 8133 C CA . LEU B 1 400 ? -84.441 -48.807 -65.272 1.00 17.75 400 LEU B CA 1
ATOM 8134 C C . LEU B 1 400 ? -85.605 -48.372 -66.165 1.00 23.05 400 LEU B C 1
ATOM 8135 O O . LEU B 1 400 ? -85.595 -48.628 -67.385 1.00 21.94 400 LEU B O 1
ATOM 8140 N N . TYR B 1 401 ? -86.609 -47.728 -65.564 1.00 19.52 401 TYR B N 1
ATOM 8141 C CA . TYR B 1 401 ? -87.728 -47.197 -66.342 1.00 19.98 401 TYR B CA 1
ATOM 8142 C C . TYR B 1 401 ? -87.240 -46.286 -67.474 1.00 21.88 401 TYR B C 1
ATOM 8143 O O . TYR B 1 401 ? -87.685 -46.419 -68.616 1.00 20.26 401 TYR B O 1
ATOM 8152 N N . LYS B 1 402 ? -86.335 -45.365 -67.148 1.00 22.25 402 LYS B N 1
ATOM 8153 C CA . LYS B 1 402 ? -85.836 -44.395 -68.115 1.00 22.32 402 LYS B CA 1
ATOM 8154 C C . LYS B 1 402 ? -85.005 -45.074 -69.197 1.00 22.58 402 LYS B C 1
ATOM 8155 O O . LYS B 1 402 ? -85.022 -44.658 -70.364 1.00 21.42 402 LYS B O 1
ATOM 8161 N N . LEU B 1 403 ? -84.270 -46.105 -68.793 1.00 22.42 403 LEU B N 1
ATOM 8162 C CA . LEU B 1 403 ? -83.456 -46.897 -69.720 1.00 24.83 403 LEU B CA 1
ATOM 8163 C C . LEU B 1 403 ? -84.289 -47.913 -70.512 1.00 25.18 403 LEU B C 1
ATOM 8164 O O . LEU B 1 403 ? -83.773 -48.608 -71.397 1.00 23.92 403 LEU B O 1
ATOM 8169 N N . GLU B 1 404 ? -85.579 -47.992 -70.190 1.00 22.07 404 GLU B N 1
ATOM 8170 C CA . GLU B 1 404 ? -86.503 -48.939 -70.817 1.00 24.35 404 GLU B CA 1
ATOM 8171 C C . GLU B 1 404 ? -86.050 -50.394 -70.651 1.00 25.62 404 GLU B C 1
ATOM 8172 O O . GLU B 1 404 ? -86.093 -51.197 -71.586 1.00 26.64 404 GLU B O 1
ATOM 8178 N N . ILE B 1 405 ? -85.605 -50.716 -69.444 1.00 19.89 405 ILE B N 1
ATOM 8179 C CA . ILE B 1 405 ? -85.180 -52.064 -69.101 1.00 21.01 405 ILE B CA 1
ATOM 8180 C C . ILE B 1 405 ? -86.112 -52.650 -68.050 1.00 20.96 405 ILE B C 1
ATOM 8181 O O . ILE B 1 405 ? -86.296 -52.051 -66.982 1.00 20.14 405 ILE B O 1
ATOM 8186 N N . PRO B 1 406 ? -86.694 -53.828 -68.336 1.00 25.66 406 PRO B N 1
ATOM 8187 C CA . PRO B 1 406 ? -87.569 -54.484 -67.353 1.00 22.95 406 PRO B CA 1
ATOM 8188 C C . PRO B 1 406 ? -86.756 -54.995 -66.172 1.00 22.20 406 PRO B C 1
ATOM 8189 O O . PRO B 1 406 ? -85.711 -55.614 -66.352 1.00 24.27 406 PRO B O 1
ATOM 8193 N N . TYR B 1 407 ? -87.240 -54.723 -64.969 1.00 17.60 407 TYR B N 1
ATOM 8194 C CA . TYR B 1 407 ? -86.537 -55.103 -63.752 1.00 17.48 407 TYR B CA 1
ATOM 8195 C C . TYR B 1 407 ? -86.344 -56.624 -63.709 1.00 20.26 407 TYR B C 1
ATOM 8196 O O . TYR B 1 407 ? -85.290 -57.111 -63.291 1.00 17.91 407 TYR B O 1
ATOM 8205 N N . ASN B 1 408 ? -87.365 -57.363 -64.140 1.00 19.68 408 ASN B N 1
ATOM 8206 C CA . ASN B 1 408 ? -87.305 -58.826 -64.169 1.00 24.44 408 ASN B CA 1
ATOM 8207 C C . ASN B 1 408 ? -86.710 -59.369 -65.465 1.00 29.16 408 ASN B C 1
ATOM 8208 O O . ASN B 1 408 ? -87.417 -59.972 -66.273 1.00 26.98 408 ASN B O 1
ATOM 8213 N N . SER B 1 409 ? -85.409 -59.152 -65.646 1.00 24.53 409 SER B N 1
ATOM 8214 C CA . SER B 1 409 ? -84.693 -59.616 -66.839 1.00 25.29 409 SER B CA 1
ATOM 8215 C C . SER B 1 409 ? -83.206 -59.741 -66.533 1.00 22.15 409 SER B C 1
ATOM 8216 O O . SER B 1 409 ? -82.685 -59.055 -65.658 1.00 21.99 409 SER B O 1
ATOM 8219 N N . GLN B 1 410 ? -82.520 -60.629 -67.241 1.00 22.54 410 GLN B N 1
ATOM 8220 C CA . GLN B 1 410 ? -81.078 -60.724 -67.100 1.00 20.41 410 GLN B CA 1
ATOM 8221 C C . GLN B 1 410 ? -80.404 -59.400 -67.483 1.00 22.15 410 GLN B C 1
ATOM 8222 O O . GLN B 1 410 ? -79.378 -59.037 -66.913 1.00 21.81 410 GLN B O 1
ATOM 8228 N N . GLU B 1 411 ? -80.964 -58.691 -68.460 1.00 21.35 411 GLU B N 1
ATOM 8229 C CA . GLU B 1 411 ? -80.400 -57.404 -68.854 1.00 19.43 411 GLU B CA 1
ATOM 8230 C C . GLU B 1 411 ? -80.306 -56.460 -67.644 1.00 20.70 411 GLU B C 1
ATOM 8231 O O . GLU B 1 411 ? -79.275 -55.826 -67.396 1.00 18.62 411 GLU B O 1
ATOM 8237 N N . ALA B 1 412 ? -81.390 -56.364 -66.883 1.00 20.36 412 ALA B N 1
ATOM 8238 C CA . ALA B 1 412 ? -81.389 -55.476 -65.725 1.00 18.29 412 ALA B CA 1
ATOM 8239 C C . ALA B 1 412 ? -80.373 -55.912 -64.672 1.00 20.06 412 ALA B C 1
ATOM 8240 O O . ALA B 1 412 ? -79.751 -55.081 -64.021 1.00 20.96 412 ALA B O 1
ATOM 8242 N N . ARG B 1 413 ? -80.227 -57.221 -64.488 1.00 21.42 413 ARG B N 1
ATOM 8243 C CA . ARG B 1 413 ? -79.308 -57.744 -63.489 1.00 17.87 413 ARG B CA 1
ATOM 8244 C C . ARG B 1 413 ? -77.848 -57.555 -63.896 1.00 17.61 413 ARG B C 1
ATOM 8245 O O . ARG B 1 413 ? -76.996 -57.290 -63.049 1.00 17.19 413 ARG B O 1
ATOM 8253 N N . ASP B 1 414 ? -77.556 -57.739 -65.184 1.00 17.98 414 ASP B N 1
ATOM 8254 C CA . ASP B 1 414 ? -76.225 -57.446 -65.708 1.00 20.88 414 ASP B CA 1
ATOM 8255 C C . ASP B 1 414 ? -75.949 -55.952 -65.551 1.00 22.06 414 ASP B C 1
ATOM 8256 O O . ASP B 1 414 ? -74.848 -55.543 -65.198 1.00 18.80 414 ASP B O 1
ATOM 8261 N N . PHE B 1 415 ? -76.955 -55.137 -65.841 1.00 21.04 415 PHE B N 1
ATOM 8262 C CA . PHE B 1 415 ? -76.814 -53.696 -65.683 1.00 19.25 415 PHE B CA 1
ATOM 8263 C C . PHE B 1 415 ? -76.512 -53.342 -64.215 1.00 22.82 415 PHE B C 1
ATOM 8264 O O . PHE B 1 415 ? -75.591 -52.563 -63.919 1.00 18.83 415 PHE B O 1
ATOM 8272 N N . ALA B 1 416 ? -77.282 -53.937 -63.303 1.00 19.72 416 ALA B N 1
ATOM 8273 C CA . ALA B 1 416 ? -77.106 -53.693 -61.860 1.00 21.38 416 ALA B CA 1
ATOM 8274 C C . ALA B 1 416 ? -75.700 -54.037 -61.385 1.00 20.69 416 ALA B C 1
ATOM 8275 O O . ALA B 1 416 ? -75.075 -53.267 -60.658 1.00 17.59 416 ALA B O 1
ATOM 8277 N N . ALA B 1 417 ? -75.205 -55.200 -61.796 1.00 20.84 417 ALA B N 1
ATOM 8278 C CA . ALA B 1 417 ? -73.882 -55.648 -61.370 1.00 21.46 417 ALA B CA 1
ATOM 8279 C C . ALA B 1 417 ? -72.801 -54.674 -61.828 1.00 17.37 417 ALA B C 1
ATOM 8280 O O . ALA B 1 417 ? -71.908 -54.333 -61.054 1.00 20.85 417 ALA B O 1
ATOM 8282 N N . ASN B 1 418 ? -72.895 -54.222 -63.079 1.00 17.26 418 ASN B N 1
ATOM 8283 C CA . ASN B 1 418 ? -71.887 -53.315 -63.656 1.00 20.69 418 ASN B CA 1
ATOM 8284 C C . ASN B 1 418 ? -71.925 -51.948 -62.994 1.00 17.10 418 ASN B C 1
ATOM 8285 O O . ASN B 1 418 ? -70.891 -51.341 -62.765 1.00 16.86 418 ASN B O 1
ATOM 8290 N N . LEU B 1 419 ? -73.131 -51.474 -62.699 1.00 16.29 419 LEU B N 1
ATOM 8291 C CA . LEU B 1 419 ? -73.315 -50.196 -62.016 1.00 20.12 419 LEU B CA 1
ATOM 8292 C C . LEU B 1 419 ? -72.731 -50.248 -60.607 1.00 19.30 419 LEU B C 1
ATOM 8293 O O . LEU B 1 419 ? -71.978 -49.361 -60.194 1.00 17.33 419 LEU B O 1
ATOM 8298 N N . MET B 1 420 ? -73.086 -51.297 -59.867 1.00 16.47 420 MET B N 1
ATOM 8299 C CA . MET B 1 420 ? -72.616 -51.434 -58.497 1.00 17.80 420 MET B CA 1
ATOM 8300 C C . MET B 1 420 ? -71.110 -51.695 -58.500 1.00 20.03 420 MET B C 1
ATOM 8301 O O . MET B 1 420 ? -70.400 -51.187 -57.638 1.00 15.94 420 MET B O 1
ATOM 8306 N N . ALA B 1 421 ? -70.612 -52.456 -59.480 1.00 17.50 421 ALA B N 1
ATOM 8307 C CA . ALA B 1 421 ? -69.162 -52.657 -59.594 1.00 16.09 421 ALA B CA 1
ATOM 8308 C C . ALA B 1 421 ? -68.429 -51.329 -59.798 1.00 19.03 421 ALA B C 1
ATOM 8309 O O . ALA B 1 421 ? -67.368 -51.101 -59.211 1.00 20.56 421 ALA B O 1
ATOM 8311 N N . PHE B 1 422 ? -68.983 -50.474 -60.655 1.00 18.94 422 PHE B N 1
ATOM 8312 C CA . PHE B 1 422 ? -68.388 -49.169 -60.950 1.00 19.66 422 PHE B CA 1
ATOM 8313 C C . PHE B 1 422 ? -68.375 -48.317 -59.677 1.00 22.14 422 PHE B C 1
ATOM 8314 O O . PHE B 1 422 ? -67.373 -47.715 -59.299 1.00 17.66 422 PHE B O 1
ATOM 8322 N N . ILE B 1 423 ? -69.504 -48.268 -58.998 1.00 13.18 423 ILE B N 1
ATOM 8323 C CA . ILE 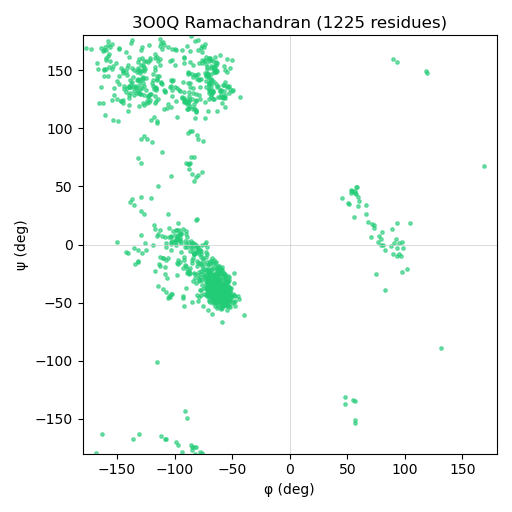B 1 423 ? -69.558 -47.515 -57.748 1.00 12.94 423 ILE B CA 1
ATOM 8324 C C . ILE B 1 423 ? -68.556 -48.054 -56.711 1.00 18.35 423 ILE B C 1
ATOM 8325 O O . ILE B 1 423 ? -67.865 -47.282 -56.063 1.00 16.86 423 ILE B O 1
ATOM 8330 N N . ALA B 1 424 ? -68.470 -49.376 -56.557 1.00 17.58 424 ALA B N 1
ATOM 8331 C CA . ALA B 1 424 ? -67.524 -49.966 -55.602 1.00 15.26 424 ALA B CA 1
ATOM 8332 C C . ALA B 1 424 ? -66.074 -49.631 -55.914 1.00 16.31 424 ALA B C 1
ATOM 8333 O O . ALA B 1 424 ? -65.277 -49.360 -55.019 1.00 19.65 424 ALA B O 1
ATOM 8335 N N . LEU B 1 425 ? -65.738 -49.691 -57.199 1.00 17.85 425 LEU B N 1
ATOM 8336 C CA . LEU B 1 425 ? -64.410 -49.354 -57.681 1.00 15.81 425 LEU B CA 1
ATOM 8337 C C . LEU B 1 425 ? -63.998 -47.953 -57.225 1.00 20.33 425 LEU B C 1
ATOM 8338 O O . LEU B 1 425 ? -62.933 -47.753 -56.639 1.00 21.37 425 LEU B O 1
ATOM 8343 N N . HIS B 1 426 ? -64.849 -46.980 -57.503 1.00 18.84 426 HIS B N 1
ATOM 8344 C CA . HIS B 1 426 ? -64.519 -45.596 -57.206 1.00 21.75 426 HIS B CA 1
ATOM 8345 C C . HIS B 1 426 ? -64.631 -45.245 -55.738 1.00 20.04 426 HIS B C 1
ATOM 8346 O O . HIS B 1 426 ? -63.880 -44.402 -55.241 1.00 19.24 426 HIS B O 1
ATOM 8353 N N . ALA B 1 427 ? -65.536 -45.914 -55.027 1.00 22.35 427 ALA B N 1
ATOM 8354 C CA . ALA B 1 427 ? -65.629 -45.685 -53.588 1.00 17.63 427 ALA B CA 1
ATOM 8355 C C . ALA B 1 427 ? -64.366 -46.180 -52.902 1.00 19.24 427 ALA B C 1
ATOM 8356 O O . ALA B 1 427 ? -63.785 -45.493 -52.060 1.00 17.47 427 ALA B O 1
ATOM 8358 N N . HIS B 1 428 ? -63.932 -47.379 -53.265 1.00 21.07 428 HIS B N 1
ATOM 8359 C CA . HIS B 1 428 ? -62.729 -47.928 -52.663 1.00 19.56 428 HIS B CA 1
ATOM 8360 C C . HIS B 1 428 ? -61.466 -47.167 -53.084 1.00 16.45 428 HIS B C 1
ATOM 8361 O O . HIS B 1 428 ? -60.547 -47.000 -52.284 1.00 21.82 428 HIS B O 1
ATOM 8368 N N . ARG B 1 429 ? -61.436 -46.685 -54.322 1.00 19.18 429 ARG B N 1
ATOM 8369 C CA . ARG B 1 429 ? -60.333 -45.824 -54.756 1.00 25.95 429 ARG B CA 1
ATOM 8370 C C . ARG B 1 429 ? -60.300 -44.548 -53.903 1.00 23.69 429 ARG B C 1
ATOM 8371 O O . ARG B 1 429 ? -59.239 -44.099 -53.482 1.00 21.32 429 ARG B O 1
ATOM 8379 N N . THR B 1 430 ? -61.470 -43.981 -53.627 1.00 20.19 430 THR B N 1
ATOM 8380 C CA . THR B 1 430 ? -61.562 -42.806 -52.751 1.00 22.88 430 THR B CA 1
ATOM 8381 C C . THR B 1 430 ? -61.077 -43.092 -51.321 1.00 23.66 430 THR B C 1
ATOM 8382 O O . THR B 1 430 ? -60.456 -42.236 -50.686 1.00 22.60 430 THR B O 1
ATOM 8386 N N . SER B 1 431 ? -61.345 -44.294 -50.816 1.00 24.21 431 SER B N 1
ATOM 8387 C CA . SER B 1 431 ? -60.907 -44.646 -49.463 1.00 25.34 431 SER B CA 1
ATOM 8388 C C . SER B 1 431 ? -59.386 -44.758 -49.426 1.00 24.15 431 SER B C 1
ATOM 8389 O O . SER B 1 431 ? -58.748 -44.397 -48.440 1.00 23.26 431 SER B O 1
ATOM 8392 N N . TYR B 1 432 ? -58.806 -45.243 -50.520 1.00 19.83 432 TYR B N 1
ATOM 8393 C CA . TYR B 1 432 ? -57.354 -45.228 -50.665 1.00 23.01 432 TYR B CA 1
ATOM 8394 C C . TYR B 1 432 ? -56.826 -43.791 -50.577 1.00 20.70 432 TYR B C 1
ATOM 8395 O O . TYR B 1 432 ? -55.941 -43.493 -49.775 1.00 25.63 432 TYR B O 1
ATOM 8404 N N . GLU B 1 433 ? -57.377 -42.904 -51.400 1.00 23.30 433 GLU B N 1
ATOM 8405 C CA . GLU B 1 433 ? -56.907 -41.521 -51.452 1.00 26.25 433 GLU B CA 1
ATOM 8406 C C . GLU B 1 433 ? -57.060 -40.834 -50.098 1.00 23.55 433 GLU B C 1
ATOM 8407 O O . GLU B 1 433 ? -56.200 -40.060 -49.683 1.00 28.00 433 GLU B O 1
ATOM 8413 N N . LEU B 1 434 ? -58.162 -41.129 -49.413 1.00 25.68 434 LEU B N 1
ATOM 8414 C CA . LEU B 1 434 ? -58.455 -40.529 -48.115 1.00 30.45 434 LEU B CA 1
ATOM 8415 C C . LEU B 1 434 ? -57.507 -41.040 -47.025 1.00 31.71 434 LEU B C 1
ATOM 8416 O O . LEU B 1 434 ? -57.133 -40.297 -46.117 1.00 27.72 434 LEU B O 1
ATOM 8421 N N . GLY B 1 435 ? -57.123 -42.310 -47.113 1.00 26.32 435 GLY B N 1
ATOM 8422 C CA . GLY B 1 435 ? -56.169 -42.859 -46.166 1.00 25.96 435 GLY B CA 1
ATOM 8423 C C . GLY B 1 435 ? -54.823 -42.160 -46.324 1.00 31.83 435 GLY B C 1
ATOM 8424 O O . GLY B 1 435 ? -54.140 -41.844 -45.351 1.00 33.08 435 GLY B O 1
ATOM 8425 N N . LYS B 1 436 ? -54.452 -41.911 -47.572 1.00 30.21 436 LYS B N 1
ATOM 8426 C CA . LYS B 1 436 ? -53.204 -41.218 -47.883 1.00 32.97 436 LYS B CA 1
ATOM 8427 C C . LYS B 1 436 ? -53.233 -39.783 -47.342 1.00 34.70 436 LYS B C 1
ATOM 8428 O O . LYS B 1 436 ? -52.246 -39.293 -46.795 1.00 34.81 436 LYS B O 1
ATOM 8434 N N . GLU B 1 437 ? -54.382 -39.128 -47.477 1.00 32.12 437 GLU B N 1
ATOM 8435 C CA . GLU B 1 437 ? -54.525 -37.715 -47.126 1.00 33.47 437 GLU B CA 1
ATOM 8436 C C . GLU B 1 437 ? -54.710 -37.473 -45.632 1.00 32.22 437 GLU B C 1
ATOM 8437 O O . GLU B 1 437 ? -54.124 -36.547 -45.068 1.00 32.31 437 GLU B O 1
ATOM 8443 N N . LYS B 1 438 ? -55.540 -38.291 -44.991 1.00 29.84 438 LYS B N 1
ATOM 8444 C CA . LYS B 1 438 ? -55.916 -38.031 -43.602 1.00 31.06 438 LYS B CA 1
ATOM 8445 C C . LYS B 1 438 ? -55.407 -39.067 -42.612 1.00 30.89 438 LYS B C 1
ATOM 8446 O O . LYS B 1 438 ? -55.397 -38.820 -41.405 1.00 33.57 438 LYS B O 1
ATOM 8452 N N . GLY B 1 439 ? -54.994 -40.223 -43.118 1.00 32.13 439 GLY B N 1
ATOM 8453 C CA . GLY B 1 439 ? -54.566 -41.315 -42.260 1.00 33.84 439 GLY B CA 1
ATOM 8454 C C . GLY B 1 439 ? -55.430 -42.549 -42.454 1.00 33.87 439 GLY B C 1
ATOM 8455 O O . GLY B 1 439 ? -56.613 -42.444 -42.763 1.00 31.39 439 GLY B O 1
ATOM 8456 N N . ASN B 1 440 ? -54.829 -43.721 -42.295 1.00 33.03 440 ASN B N 1
ATOM 8457 C CA . ASN B 1 440 ? -55.547 -44.977 -42.442 1.00 29.44 440 ASN B CA 1
ATOM 8458 C C . ASN B 1 440 ? -56.412 -45.262 -41.221 1.00 29.61 440 ASN B C 1
ATOM 8459 O O . ASN B 1 440 ? -56.148 -44.754 -40.120 1.00 26.21 440 ASN B O 1
ATOM 8464 N N . PHE B 1 441 ? -57.450 -46.072 -41.393 1.00 31.07 441 PHE B N 1
ATOM 8465 C CA . PHE B 1 441 ? -58.201 -46.497 -40.219 1.00 26.26 441 PHE B CA 1
ATOM 8466 C C . PHE B 1 441 ? -57.259 -47.307 -39.332 1.00 29.13 441 PHE B C 1
ATOM 8467 O O . PHE B 1 441 ? -56.487 -48.130 -39.828 1.00 30.59 441 PHE B O 1
ATOM 8475 N N . PRO B 1 442 ? -57.286 -47.035 -38.019 1.00 30.40 442 PRO B N 1
ATOM 8476 C CA . PRO B 1 442 ? -56.328 -47.586 -37.057 1.00 32.05 442 PRO B CA 1
ATOM 8477 C C . PRO B 1 442 ? -56.118 -49.093 -37.167 1.00 33.19 442 PRO B C 1
ATOM 8478 O O . PRO B 1 442 ? -55.005 -49.566 -36.929 1.00 34.11 442 PRO B O 1
ATOM 8482 N N . LEU B 1 443 ? -57.157 -49.833 -37.535 1.00 26.54 443 LEU B N 1
ATOM 8483 C CA . LEU B 1 443 ? -57.050 -51.288 -37.618 1.00 23.58 443 LEU B CA 1
ATOM 8484 C C . LEU B 1 443 ? -56.604 -51.835 -38.990 1.00 26.24 443 LEU B C 1
ATOM 8485 O O . LEU B 1 443 ? -56.640 -53.048 -39.213 1.00 30.66 443 LEU B O 1
ATOM 8490 N N . LEU B 1 444 ? -56.181 -50.966 -39.910 1.00 26.13 444 LEU B N 1
ATOM 8491 C CA . LEU B 1 444 ? -55.758 -51.451 -41.228 1.00 30.49 444 LEU B CA 1
ATOM 8492 C C . LEU B 1 444 ? -54.751 -52.587 -41.094 1.00 33.33 444 LEU B C 1
ATOM 8493 O O . LEU B 1 444 ? -54.876 -53.627 -41.755 1.00 30.71 444 LEU B O 1
ATOM 8498 N N . GLU B 1 445 ? -53.764 -52.388 -40.225 1.00 32.18 445 GLU B N 1
ATOM 8499 C CA . GLU B 1 445 ? -52.602 -53.276 -40.168 1.00 40.37 445 GLU B CA 1
ATOM 8500 C C . GLU B 1 445 ? -52.954 -54.691 -39.740 1.00 36.74 445 GLU B C 1
ATOM 8501 O O . GLU B 1 445 ? -52.253 -55.641 -40.092 1.00 42.56 445 GLU B O 1
ATOM 8507 N N . ILE B 1 446 ? -54.032 -54.837 -38.980 1.00 29.40 446 ILE B N 1
ATOM 8508 C CA . ILE B 1 446 ? -54.426 -56.165 -38.534 1.00 32.67 446 ILE B CA 1
ATOM 8509 C C . ILE B 1 446 ? -55.539 -56.742 -39.405 1.00 36.09 446 ILE B C 1
ATOM 8510 O O . ILE B 1 446 ? -56.053 -57.829 -39.129 1.00 32.53 446 ILE B O 1
ATOM 8515 N N . SER B 1 447 ? -55.904 -56.019 -40.461 1.00 31.55 447 SER B N 1
ATOM 8516 C CA . SER B 1 447 ? -56.992 -56.457 -41.330 1.00 29.54 447 SER B CA 1
ATOM 8517 C C . SER B 1 447 ? -56.470 -57.260 -42.514 1.00 33.45 447 SER B C 1
ATOM 8518 O O . SER B 1 447 ? -55.271 -57.272 -42.792 1.00 32.06 447 SER B O 1
ATOM 8521 N N . ARG B 1 448 ? -57.385 -57.916 -43.217 1.00 27.42 448 ARG B N 1
ATOM 8522 C CA . ARG B 1 448 ? -57.023 -58.773 -44.332 1.00 30.41 448 ARG B CA 1
ATOM 8523 C C . ARG B 1 448 ? -56.543 -58.001 -45.557 1.00 30.74 448 ARG B C 1
ATOM 8524 O O . ARG B 1 448 ? -55.903 -58.576 -46.435 1.00 32.40 448 ARG B O 1
ATOM 8532 N N . TYR B 1 449 ? -56.833 -56.704 -45.617 1.00 26.78 449 TYR B N 1
ATOM 8533 C CA . TYR B 1 449 ? -56.255 -55.889 -46.686 1.00 29.25 449 TYR B CA 1
ATOM 8534 C C . TYR B 1 449 ? -54.731 -55.880 -46.561 1.00 29.82 449 TYR B C 1
ATOM 8535 O O . TYR B 1 449 ? -54.022 -55.691 -47.546 1.00 29.92 449 TYR B O 1
ATOM 8544 N N . ARG B 1 450 ? -54.242 -56.094 -45.341 1.00 37.56 450 ARG B N 1
ATOM 8545 C CA . ARG B 1 450 ? -52.810 -56.032 -45.044 1.00 37.04 450 ARG B CA 1
ATOM 8546 C C . ARG B 1 450 ? -52.162 -57.408 -44.881 1.00 36.16 450 ARG B C 1
ATOM 8547 O O . ARG B 1 450 ? -51.090 -57.653 -45.414 1.00 35.89 450 ARG B O 1
ATOM 8555 N N . THR B 1 451 ? -52.808 -58.299 -44.134 1.00 36.05 451 THR B N 1
ATOM 8556 C CA . THR B 1 451 ? -52.182 -59.563 -43.747 1.00 43.15 451 THR B CA 1
ATOM 8557 C C . THR B 1 451 ? -52.341 -60.639 -44.807 1.00 43.00 451 THR B C 1
ATOM 8558 O O . THR B 1 451 ? -51.902 -61.774 -44.635 1.00 40.24 451 THR B O 1
ATOM 8562 N N . GLU B 1 452 ? -52.980 -60.286 -45.905 1.00 45.67 452 GLU B N 1
ATOM 8563 C CA . GLU B 1 452 ? -53.372 -61.289 -46.868 1.00 50.22 452 GLU B CA 1
ATOM 8564 C C . GLU B 1 452 ? -53.175 -60.780 -48.284 1.00 55.02 452 GLU B C 1
ATOM 8565 O O . GLU B 1 452 ? -53.169 -59.572 -48.525 1.00 55.90 452 GLU B O 1
ATOM 8571 N N . ASP B 1 453 ? -52.992 -61.707 -49.216 1.00 53.99 453 ASP B N 1
ATOM 8572 C CA . ASP B 1 453 ? -52.953 -61.360 -50.623 1.00 53.05 453 ASP B CA 1
ATOM 8573 C C . ASP B 1 453 ? -54.291 -61.692 -51.265 1.00 43.20 453 ASP B C 1
ATOM 8574 O O . ASP B 1 453 ? -54.919 -62.704 -50.942 1.00 48.94 453 ASP B O 1
ATOM 8579 N N . ASN B 1 454 ? -54.725 -60.824 -52.166 1.00 35.97 454 ASN B N 1
ATOM 8580 C CA . ASN B 1 454 ? -55.921 -61.066 -52.962 1.00 41.49 454 ASN B CA 1
ATOM 8581 C C . ASN B 1 454 ? -57.241 -61.047 -52.187 1.00 35.01 454 ASN B C 1
ATOM 8582 O O . ASN B 1 454 ? -58.246 -61.567 -52.667 1.00 38.17 454 ASN B O 1
ATOM 8587 N N . PHE B 1 455 ? -57.251 -60.447 -51.003 1.00 28.97 455 PHE B N 1
ATOM 8588 C CA . PHE B 1 455 ? -58.520 -60.272 -50.298 1.00 27.46 455 PHE B CA 1
ATOM 8589 C C . PHE B 1 455 ? -59.398 -59.234 -50.992 1.00 26.33 455 PHE B C 1
ATOM 8590 O O . PHE B 1 455 ? -58.945 -58.130 -51.313 1.00 26.73 455 PHE B O 1
ATOM 8598 N N . VAL B 1 456 ? -60.653 -59.602 -51.233 1.00 26.27 456 VAL B N 1
ATOM 8599 C CA . VAL B 1 456 ? -61.643 -58.704 -51.817 1.00 23.14 456 VAL B CA 1
ATOM 8600 C C . VAL B 1 456 ? -62.921 -58.883 -50.985 1.00 19.25 456 VAL B C 1
ATOM 8601 O O . VAL B 1 456 ? -63.351 -60.015 -50.764 1.00 22.39 456 VAL B O 1
ATOM 8605 N N . PRO B 1 457 ? -63.517 -57.776 -50.503 1.00 20.29 457 PRO B N 1
ATOM 8606 C CA . PRO B 1 457 ? -64.646 -57.882 -49.561 1.00 17.85 457 PRO B CA 1
ATOM 8607 C C . PRO B 1 457 ? -66.010 -58.174 -50.202 1.00 22.73 457 PRO B C 1
ATOM 8608 O O . PRO B 1 457 ? -67.049 -57.879 -49.590 1.00 21.97 457 PRO B O 1
ATOM 8612 N N . PHE B 1 458 ? -66.016 -58.740 -51.404 1.00 21.89 458 PHE B N 1
ATOM 8613 C CA . PHE B 1 458 ? -67.258 -59.212 -52.018 1.00 23.58 458 PHE B CA 1
ATOM 8614 C C . PHE B 1 458 ? -66.955 -60.216 -53.130 1.00 19.29 458 PHE B C 1
ATOM 8615 O O . PHE B 1 458 ? -65.789 -60.383 -53.509 1.00 19.56 458 PHE B O 1
ATOM 8623 N N . ALA B 1 459 ? -67.991 -60.883 -53.640 1.00 17.32 459 ALA B N 1
ATOM 8624 C CA . ALA B 1 459 ? -67.799 -62.050 -54.525 1.00 21.85 459 ALA B CA 1
ATOM 8625 C C . ALA B 1 459 ? -67.437 -61.699 -55.958 1.00 20.77 459 ALA B C 1
ATOM 8626 O O . ALA B 1 459 ? -66.759 -62.479 -56.647 1.00 21.19 459 ALA B O 1
ATOM 8628 N N . MET B 1 460 ? -67.923 -60.556 -56.424 1.00 19.94 460 MET B N 1
ATOM 8629 C CA . MET B 1 460 ? -67.727 -60.160 -57.827 1.00 18.65 460 MET B CA 1
ATOM 8630 C C . MET B 1 460 ? -68.271 -61.243 -58.777 1.00 23.34 460 MET B C 1
ATOM 8631 O O . MET B 1 460 ? -69.180 -61.974 -58.411 1.00 21.76 460 MET B O 1
ATOM 8636 N N . GLY B 1 461 ? -67.735 -61.338 -59.993 1.00 25.68 461 GLY B N 1
ATOM 8637 C CA . GLY B 1 461 ? -68.149 -62.387 -60.915 1.00 27.08 461 GLY B CA 1
ATOM 8638 C C . GLY B 1 461 ? -69.187 -62.023 -61.972 1.00 28.55 461 GLY B C 1
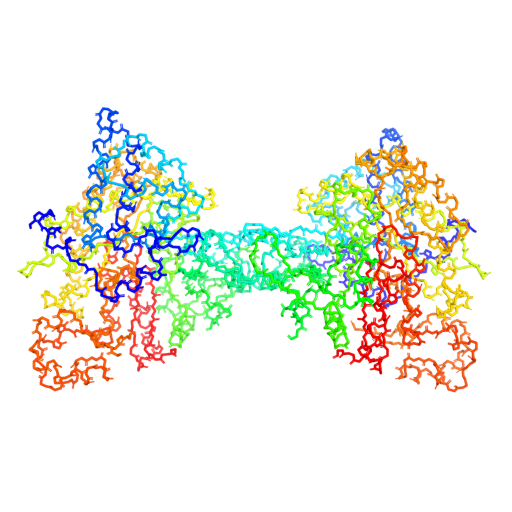ATOM 8639 O O . GLY B 1 461 ? -69.601 -62.882 -62.753 1.00 28.55 461 GLY B O 1
ATOM 8640 N N . MET B 1 462 ? -69.620 -60.764 -62.013 1.00 21.25 462 MET B N 1
ATOM 8641 C CA . MET B 1 462 ? -70.600 -60.338 -63.014 1.00 20.87 462 MET B CA 1
ATOM 8642 C C . MET B 1 462 ? -70.279 -58.974 -63.588 1.00 25.30 462 MET B C 1
ATOM 8643 O O . MET B 1 462 ? -71.187 -58.196 -63.868 1.00 30.43 462 MET B O 1
ATOM 8648 N N . SER B 1 463 ? -69.000 -58.666 -63.767 1.00 22.77 463 SER B N 1
ATOM 8649 C CA . SER B 1 463 ? -68.638 -57.387 -64.374 1.00 16.34 463 SER B CA 1
ATOM 8650 C C . SER B 1 463 ? -67.231 -57.410 -64.945 1.00 26.14 463 SER B C 1
ATOM 8651 O O . SER B 1 463 ? -66.365 -58.120 -64.449 1.00 25.92 463 SER B O 1
ATOM 8654 N N . ASN B 1 464 ? -67.011 -56.605 -65.975 1.00 26.57 464 ASN B N 1
ATOM 8655 C CA . ASN B 1 464 ? -65.673 -56.455 -66.536 1.00 31.11 464 ASN B CA 1
ATOM 8656 C C . ASN B 1 464 ? -64.778 -55.549 -65.697 1.00 28.64 464 ASN B C 1
ATOM 8657 O O . ASN B 1 464 ? -63.591 -55.403 -65.989 1.00 26.00 464 ASN B O 1
ATOM 8662 N N . TYR B 1 465 ? -65.342 -54.953 -64.643 1.00 23.96 465 TYR B N 1
ATOM 8663 C CA . TYR B 1 465 ? -64.571 -54.102 -63.733 1.00 24.28 465 TYR B CA 1
ATOM 8664 C C . TYR B 1 465 ? -63.777 -54.919 -62.721 1.00 20.62 465 TYR B C 1
ATOM 8665 O O . TYR B 1 465 ? -62.991 -54.365 -61.957 1.00 24.72 465 TYR B O 1
ATOM 8674 N N . ASP B 1 466 ? -63.990 -56.230 -62.702 1.00 23.77 466 ASP B N 1
ATOM 8675 C CA . ASP B 1 466 ? -63.381 -57.082 -61.681 1.00 22.90 466 ASP B CA 1
ATOM 8676 C C . ASP B 1 466 ? -61.863 -56.927 -61.578 1.00 25.36 466 ASP B C 1
ATOM 8677 O O . ASP B 1 466 ? -61.322 -56.809 -60.489 1.00 24.45 466 ASP B O 1
ATOM 8682 N N . ASP B 1 467 ? -61.156 -56.954 -62.702 1.00 27.22 467 ASP B N 1
ATOM 8683 C CA . ASP B 1 467 ? -59.704 -56.833 -62.626 1.00 24.66 467 ASP B CA 1
ATOM 8684 C C . ASP B 1 467 ? -59.270 -55.493 -62.029 1.00 26.00 467 ASP B C 1
ATOM 8685 O O . ASP B 1 467 ? -58.332 -55.431 -61.232 1.00 27.35 467 ASP B O 1
ATOM 8690 N N . GLU B 1 468 ? -59.959 -54.425 -62.401 1.00 25.88 468 GLU B N 1
ATOM 8691 C CA . GLU B 1 468 ? -59.606 -53.109 -61.884 1.00 22.58 468 GLU B CA 1
ATOM 8692 C C . GLU B 1 468 ? -59.921 -53.025 -60.401 1.00 22.95 468 GLU B C 1
ATOM 8693 O O . GLU B 1 468 ? -59.219 -52.368 -59.634 1.00 24.87 468 GLU B O 1
ATOM 8699 N N . ILE B 1 469 ? -60.980 -53.704 -59.991 1.00 23.69 469 ILE B N 1
ATOM 8700 C CA . ILE B 1 469 ? -61.308 -53.745 -58.571 1.00 24.08 469 ILE B CA 1
ATOM 8701 C C . ILE B 1 469 ? -60.224 -54.490 -57.801 1.00 27.65 469 ILE B C 1
ATOM 8702 O O . ILE B 1 469 ? -59.778 -54.032 -56.754 1.00 26.11 469 ILE B O 1
ATOM 8707 N N . ARG B 1 470 ? -59.784 -55.630 -58.327 1.00 27.83 470 ARG B N 1
ATOM 8708 C CA . ARG B 1 470 ? -58.703 -56.369 -57.682 1.00 28.86 470 ARG B CA 1
ATOM 8709 C C . ARG B 1 470 ? -57.458 -55.503 -57.482 1.00 29.06 470 ARG B C 1
ATOM 8710 O O . ARG B 1 470 ? -56.875 -55.493 -56.403 1.00 29.37 470 ARG B O 1
ATOM 8718 N N . GLU B 1 471 ? -57.068 -54.767 -58.518 1.00 29.68 471 GLU B N 1
ATOM 8719 C CA . GLU B 1 471 ? -55.940 -53.841 -58.429 1.00 26.91 471 GLU B CA 1
ATOM 8720 C C . GLU B 1 471 ? -56.111 -52.832 -57.292 1.00 31.07 471 GLU B C 1
ATOM 8721 O O . GLU B 1 471 ? -55.193 -52.615 -56.500 1.00 27.41 471 GLU B O 1
ATOM 8727 N N . VAL B 1 472 ? -57.288 -52.218 -57.198 1.00 25.61 472 VAL B N 1
ATOM 8728 C CA . VAL B 1 472 ? -57.507 -51.214 -56.155 1.00 26.88 472 VAL B CA 1
ATOM 8729 C C . VAL B 1 472 ? -57.480 -51.834 -54.762 1.00 25.56 472 VAL B C 1
ATOM 8730 O O . VAL B 1 472 ? -56.939 -51.246 -53.826 1.00 30.32 472 VAL B O 1
ATOM 8734 N N . MET B 1 473 ? -58.032 -53.033 -54.618 1.00 28.46 473 MET B N 1
ATOM 8735 C CA . MET B 1 473 ? -57.943 -53.699 -53.325 1.00 27.60 473 MET B CA 1
ATOM 8736 C C . MET B 1 473 ? -56.489 -53.941 -52.930 1.00 30.60 473 MET B C 1
ATOM 8737 O O . MET B 1 473 ? -56.139 -53.810 -51.764 1.00 30.01 473 MET B O 1
ATOM 8742 N N . LYS B 1 474 ? -55.636 -54.273 -53.902 1.00 27.09 474 LYS B N 1
ATOM 8743 C CA . LYS B 1 474 ? -54.215 -54.449 -53.608 1.00 27.83 474 LYS B CA 1
ATOM 8744 C C . LYS B 1 474 ? -53.603 -53.139 -53.120 1.00 30.25 474 LYS B C 1
ATOM 8745 O O . LYS B 1 474 ? -52.867 -53.111 -52.134 1.00 29.61 474 LYS B O 1
ATOM 8751 N N . MET B 1 475 ? -53.932 -52.048 -53.801 1.00 26.46 475 MET B N 1
ATOM 8752 C CA . MET B 1 475 ? -53.444 -50.728 -53.406 1.00 33.06 475 MET B CA 1
ATOM 8753 C C . MET B 1 475 ? -53.781 -50.378 -51.965 1.00 34.38 475 MET B C 1
ATOM 8754 O O . MET B 1 475 ? -52.973 -49.760 -51.269 1.00 31.80 475 MET B O 1
ATOM 8759 N N . THR B 1 476 ? -54.973 -50.771 -51.520 1.00 30.72 476 THR B N 1
ATOM 8760 C CA . THR B 1 476 ? -55.438 -50.421 -50.179 1.00 26.42 476 THR B CA 1
ATOM 8761 C C . THR B 1 476 ? -54.743 -51.208 -49.064 1.00 26.73 476 THR B C 1
ATOM 8762 O O . THR B 1 476 ? -55.035 -51.014 -47.891 1.00 31.87 476 THR B O 1
ATOM 8766 N N . LYS B 1 477 ? -53.817 -52.088 -49.431 1.00 36.75 477 LYS B N 1
ATOM 8767 C CA . LYS B 1 477 ? -52.931 -52.681 -48.440 1.00 37.33 477 LYS B CA 1
ATOM 8768 C C . LYS B 1 477 ? -52.131 -51.581 -47.746 1.00 30.54 477 LYS B C 1
ATOM 8769 O O . LYS B 1 477 ? -51.857 -51.660 -46.553 1.00 32.97 477 LYS B O 1
ATOM 8775 N N . GLU B 1 478 ? -51.776 -50.549 -48.507 1.00 30.48 478 GLU B N 1
ATOM 8776 C CA . GLU B 1 478 ? -50.920 -49.475 -48.013 1.00 31.32 478 GLU B CA 1
ATOM 8777 C C . GLU B 1 478 ? -51.717 -48.300 -47.442 1.00 32.24 478 GLU B C 1
ATOM 8778 O O . GLU B 1 478 ? -51.388 -47.775 -46.377 1.00 34.73 478 GLU B O 1
ATOM 8784 N N . PHE B 1 479 ? -52.748 -47.875 -48.167 1.00 29.12 479 PHE B N 1
ATOM 8785 C CA . PHE B 1 479 ? -53.608 -46.790 -47.697 1.00 25.85 479 PHE B CA 1
ATOM 8786 C C . PHE B 1 479 ? -55.083 -47.161 -47.813 1.00 25.67 479 PHE B C 1
ATOM 8787 O O . PHE B 1 479 ? -55.544 -47.613 -48.864 1.00 28.44 479 PHE B O 1
ATOM 8795 N N . ARG B 1 480 ? -55.816 -46.954 -46.728 1.00 23.28 480 ARG B N 1
ATOM 8796 C CA . ARG B 1 480 ? -57.246 -47.221 -46.697 1.00 28.17 480 ARG B CA 1
ATOM 8797 C C . ARG B 1 480 ? -57.856 -46.489 -45.506 1.00 24.35 480 ARG B C 1
ATOM 8798 O O . ARG B 1 480 ? -57.455 -46.709 -44.363 1.00 26.73 480 ARG B O 1
ATOM 8806 N N . ARG B 1 481 ? -58.825 -45.621 -45.779 1.00 22.30 481 ARG B N 1
ATOM 8807 C CA . ARG B 1 481 ? -59.445 -44.810 -44.730 1.00 21.51 481 ARG B CA 1
ATOM 8808 C C . ARG B 1 481 ? -60.534 -45.583 -43.972 1.00 21.94 481 ARG B C 1
ATOM 8809 O O . ARG B 1 481 ? -60.839 -45.283 -42.802 1.00 21.83 481 ARG B O 1
ATOM 8817 N N . ASN B 1 482 ? -61.112 -46.579 -44.640 1.00 20.64 482 ASN B N 1
ATOM 8818 C CA . ASN B 1 482 ? -62.330 -47.226 -44.157 1.00 21.25 482 ASN B CA 1
ATOM 8819 C C . ASN B 1 482 ? -62.299 -48.744 -44.280 1.00 22.61 482 ASN B C 1
ATOM 8820 O O . ASN B 1 482 ? -61.846 -49.272 -45.282 1.00 23.61 482 ASN B O 1
ATOM 8825 N N . VAL B 1 483 ? -62.808 -49.446 -43.269 1.00 25.84 483 VAL B N 1
ATOM 8826 C CA . VAL B 1 483 ? -62.833 -50.912 -43.306 1.00 23.78 483 VAL B CA 1
ATOM 8827 C C . VAL B 1 483 ? -63.771 -51.458 -44.406 1.00 22.26 483 VAL B C 1
ATOM 8828 O O . VAL B 1 483 ? -63.492 -52.488 -45.014 1.00 23.81 483 VAL B O 1
ATOM 8832 N N . ALA B 1 484 ? -64.868 -50.754 -44.658 1.00 21.35 484 ALA B N 1
ATOM 8833 C CA . ALA B 1 484 ? -65.842 -51.131 -45.688 1.00 22.87 484 ALA B CA 1
ATOM 8834 C C . ALA B 1 484 ? -66.636 -49.878 -46.019 1.00 23.19 484 ALA B C 1
ATOM 8835 O O . ALA B 1 484 ? -66.638 -48.942 -45.217 1.00 18.41 484 ALA B O 1
ATOM 8837 N N . LEU B 1 485 ? -67.296 -49.840 -47.185 1.00 17.26 485 LEU B N 1
ATOM 8838 C CA . LEU B 1 485 ? -67.834 -48.573 -47.678 1.00 16.76 485 LEU B CA 1
ATOM 8839 C C . LEU B 1 485 ? -69.266 -48.568 -48.211 1.00 17.86 485 LEU B C 1
ATOM 8840 O O . LEU B 1 485 ? -69.835 -47.499 -48.374 1.00 18.16 485 LEU B O 1
ATOM 8845 N N . LEU B 1 486 ? -69.823 -49.738 -48.512 1.00 15.91 486 LEU B N 1
ATOM 8846 C CA . LEU B 1 486 ? -71.030 -49.802 -49.346 1.00 11.83 486 LEU B CA 1
ATOM 8847 C C . LEU B 1 486 ? -72.166 -50.591 -48.730 1.00 12.67 486 LEU B C 1
ATOM 8848 O O . LEU B 1 486 ? -71.962 -51.583 -48.053 1.00 17.16 486 LEU B O 1
ATOM 8853 N N . THR B 1 487 ? -73.382 -50.194 -49.063 1.00 16.67 487 THR B N 1
ATOM 8854 C CA . THR B 1 487 ? -74.535 -50.962 -48.651 1.00 13.92 487 THR B CA 1
ATOM 8855 C C . THR B 1 487 ? -75.655 -50.591 -49.604 1.00 15.51 487 THR B C 1
ATOM 8856 O O . THR B 1 487 ? -75.480 -49.742 -50.468 1.00 25.67 487 THR B O 1
ATOM 8860 N N . ILE B 1 488 ? -76.796 -51.245 -49.484 1.00 14.73 488 ILE B N 1
ATOM 8861 C CA . ILE B 1 488 ? -78.009 -50.693 -50.075 1.00 14.65 488 ILE B CA 1
ATOM 8862 C C . ILE B 1 488 ? -79.089 -50.726 -49.010 1.00 15.08 488 ILE B C 1
ATOM 8863 O O . ILE B 1 488 ? -79.440 -51.785 -48.488 1.00 17.84 488 ILE B O 1
ATOM 8868 N N . ALA B 1 489 ? -79.597 -49.548 -48.676 1.00 12.22 489 ALA B N 1
ATOM 8869 C CA . ALA B 1 489 ? -80.500 -49.397 -47.538 1.00 13.11 489 ALA B CA 1
ATOM 8870 C C . ALA B 1 489 ? -81.927 -49.339 -48.066 1.00 15.20 489 ALA B C 1
ATOM 8871 O O . ALA B 1 489 ? -82.136 -49.222 -49.278 1.00 15.00 489 ALA B O 1
ATOM 8873 N N . PRO B 1 490 ? -82.918 -49.437 -47.176 1.00 15.61 490 PRO B N 1
ATOM 8874 C CA . PRO B 1 490 ? -84.302 -49.264 -47.647 1.00 19.94 490 PRO B CA 1
ATOM 8875 C C . PRO B 1 490 ? -84.573 -47.853 -48.188 1.00 21.57 490 PRO B C 1
ATOM 8876 O O . PRO B 1 490 ? -85.443 -47.680 -49.039 1.00 16.94 490 PRO B O 1
ATOM 8880 N N . THR B 1 491 ? -83.837 -46.867 -47.684 1.00 15.88 491 THR B N 1
ATOM 8881 C CA . THR B 1 491 ? -84.102 -45.449 -47.950 1.00 13.30 491 THR B CA 1
ATOM 8882 C C . THR B 1 491 ? -85.585 -45.094 -47.810 1.00 16.51 491 THR B C 1
ATOM 8883 O O . THR B 1 491 ? -86.123 -44.303 -48.573 1.00 15.41 491 THR B O 1
ATOM 8887 N N . GLY B 1 492 ? -86.232 -45.671 -46.801 1.00 20.46 492 GLY B N 1
ATOM 8888 C CA . GLY B 1 492 ? -87.656 -45.466 -46.583 1.00 15.45 492 GLY B CA 1
ATOM 8889 C C . GLY B 1 492 ? -88.103 -44.010 -46.488 1.00 23.54 492 GLY B C 1
ATOM 8890 O O . GLY B 1 492 ? -89.236 -43.669 -46.865 1.00 23.56 492 GLY B O 1
ATOM 8891 N N . SER B 1 493 ? -87.234 -43.148 -45.970 1.00 14.48 493 SER B N 1
ATOM 8892 C CA . SER B 1 493 ? -87.569 -41.728 -45.875 1.00 12.17 493 SER B CA 1
ATOM 8893 C C . SER B 1 493 ? -86.830 -40.874 -46.903 1.00 16.71 493 SER B C 1
ATOM 8894 O O . SER B 1 493 ? -87.406 -39.969 -47.521 1.00 19.76 493 SER B O 1
ATOM 8897 N N . ILE B 1 494 ? -85.532 -41.104 -47.036 1.00 15.77 494 ILE B N 1
ATOM 8898 C CA . ILE B 1 494 ? -84.759 -40.204 -47.883 1.00 15.30 494 ILE B CA 1
ATOM 8899 C C . ILE B 1 494 ? -85.087 -40.367 -49.371 1.00 16.62 494 ILE B C 1
ATOM 8900 O O . ILE B 1 494 ? -84.872 -39.442 -50.153 1.00 20.87 494 ILE B O 1
ATOM 8905 N N . SER B 1 495 ? -85.611 -41.524 -49.773 1.00 17.99 495 SER B N 1
ATOM 8906 C CA . SER B 1 495 ? -86.021 -41.681 -51.177 1.00 14.33 495 SER B CA 1
ATOM 8907 C C . SER B 1 495 ? -87.286 -40.850 -51.440 1.00 24.07 495 SER B C 1
ATOM 8908 O O . SER B 1 495 ? -87.499 -40.336 -52.537 1.00 20.69 495 SER B O 1
ATOM 8911 N N . ASN B 1 496 ? -88.099 -40.665 -50.405 1.00 19.50 496 ASN B N 1
ATOM 8912 C CA . ASN B 1 496 ? -89.257 -39.800 -50.546 1.00 17.68 496 ASN B CA 1
ATOM 8913 C C . ASN B 1 496 ? -88.868 -38.321 -50.599 1.00 19.46 496 ASN B C 1
ATOM 8914 O O . ASN B 1 496 ? -89.446 -37.550 -51.357 1.00 24.95 496 ASN B O 1
ATOM 8919 N N . ILE B 1 497 ? -87.861 -37.940 -49.821 1.00 18.26 497 ILE B N 1
ATOM 8920 C CA . ILE B 1 497 ? -87.339 -36.573 -49.873 1.00 19.05 497 ILE B CA 1
ATOM 8921 C C . ILE B 1 497 ? -86.752 -36.286 -51.244 1.00 21.44 497 ILE B C 1
ATOM 8922 O O . ILE B 1 497 ? -86.867 -35.162 -51.768 1.00 20.84 497 ILE B O 1
ATOM 8927 N N . ALA B 1 498 ? -86.124 -37.304 -51.827 1.00 17.47 498 ALA B N 1
ATOM 8928 C CA . ALA B 1 498 ? -85.533 -37.172 -53.169 1.00 18.27 498 ALA B CA 1
ATOM 8929 C C . ALA B 1 498 ? -86.501 -37.397 -54.341 1.00 23.05 498 ALA B C 1
ATOM 8930 O O . ALA B 1 498 ? -86.109 -37.250 -55.510 1.00 21.67 498 ALA B O 1
ATOM 8932 N N . ASP B 1 499 ? -87.752 -37.740 -54.043 1.00 18.68 499 ASP B N 1
ATOM 8933 C CA . ASP B 1 499 ? -88.752 -37.948 -55.087 1.00 21.11 499 ASP B CA 1
ATOM 8934 C C . ASP B 1 499 ? -88.314 -39.048 -56.065 1.00 20.81 499 ASP B C 1
ATOM 8935 O O . ASP B 1 499 ? -88.365 -38.877 -57.286 1.00 21.15 499 ASP B O 1
ATOM 8940 N N . THR B 1 500 ? -87.898 -40.183 -55.523 1.00 19.05 500 THR B N 1
ATOM 8941 C CA . THR B 1 500 ? -87.349 -41.244 -56.365 1.00 20.45 500 THR B CA 1
ATOM 8942 C C . THR B 1 500 ? -87.657 -42.603 -55.772 1.00 22.29 500 THR B C 1
ATOM 8943 O O . THR B 1 500 ? -88.135 -42.695 -54.629 1.00 20.84 500 THR B O 1
ATOM 8947 N N . SER B 1 501 ? -87.411 -43.661 -56.540 1.00 15.89 501 SER B N 1
ATOM 8948 C CA . SER B 1 501 ? -87.700 -45.022 -56.052 1.00 14.49 501 SER B CA 1
ATOM 8949 C C . SER B 1 501 ? -86.766 -45.430 -54.910 1.00 18.74 501 SER B C 1
ATOM 8950 O O . SER B 1 501 ? -85.685 -44.878 -54.760 1.00 18.18 501 SER B O 1
ATOM 8953 N N . SER B 1 502 ? -87.176 -46.408 -54.109 1.00 16.68 502 SER B N 1
ATOM 8954 C CA . SER B 1 502 ? -86.460 -46.697 -52.869 1.00 18.46 502 SER B CA 1
ATOM 8955 C C . SER B 1 502 ? -85.368 -47.742 -53.039 1.00 14.77 502 SER B C 1
ATOM 8956 O O . SER B 1 502 ? -85.632 -48.838 -53.499 1.00 18.32 502 SER B O 1
ATOM 8959 N N . GLY B 1 503 ? -84.143 -47.391 -52.658 1.00 14.57 503 GLY B N 1
ATOM 8960 C CA . GLY B 1 503 ? -83.031 -48.321 -52.716 1.00 13.00 503 GLY B CA 1
ATOM 8961 C C . GLY B 1 503 ? -82.918 -49.062 -54.046 1.00 15.11 503 GLY B C 1
ATOM 8962 O O . GLY B 1 503 ? -82.975 -48.445 -55.111 1.00 16.75 503 GLY B O 1
ATOM 8963 N N . LEU B 1 504 ? -82.761 -50.388 -53.985 1.00 15.52 504 LEU B N 1
ATOM 8964 C CA . LEU B 1 504 ? -82.752 -51.207 -55.199 1.00 17.63 504 LEU B CA 1
ATOM 8965 C C . LEU B 1 504 ? -84.120 -51.796 -55.535 1.00 23.23 504 LEU B C 1
ATOM 8966 O O . LEU B 1 504 ? -84.260 -52.531 -56.515 1.00 20.65 504 LEU B O 1
ATOM 8971 N N . GLU B 1 505 ? -85.123 -51.481 -54.722 1.00 17.75 505 GLU B N 1
ATOM 8972 C CA . GLU B 1 505 ? -86.440 -52.103 -54.867 1.00 18.61 505 GLU B CA 1
ATOM 8973 C C . GLU B 1 505 ? -87.156 -51.633 -56.118 1.00 14.58 505 GLU B C 1
ATOM 8974 O O . GLU B 1 505 ? -87.061 -50.462 -56.488 1.00 20.17 505 GLU B O 1
ATOM 8980 N N . PRO B 1 506 ? -87.896 -52.540 -56.764 1.00 20.86 506 PRO B N 1
ATOM 8981 C CA . PRO B 1 506 ? -88.789 -52.080 -57.828 1.00 22.23 506 PRO B CA 1
ATOM 8982 C C . PRO B 1 506 ? -89.833 -51.174 -57.192 1.00 24.00 506 PRO B C 1
ATOM 8983 O O . PRO B 1 506 ? -90.066 -51.281 -55.984 1.00 23.59 506 PRO B O 1
ATOM 8987 N N . ASN B 1 507 ? -90.447 -50.283 -57.958 1.00 22.27 507 ASN B N 1
ATOM 8988 C CA . ASN B 1 507 ? -91.578 -49.539 -57.400 1.00 22.59 507 ASN B CA 1
ATOM 8989 C C . ASN B 1 507 ? -92.652 -50.505 -56.911 1.00 21.62 507 ASN B C 1
ATOM 8990 O O . ASN B 1 507 ? -92.942 -51.492 -57.571 1.00 22.13 507 ASN B O 1
ATOM 8995 N N . PHE B 1 508 ? -93.242 -50.251 -55.748 1.00 19.88 508 PHE B N 1
ATOM 8996 C CA . PHE B 1 508 ? -94.298 -51.152 -55.320 1.00 17.48 508 PHE B CA 1
ATOM 8997 C C . PHE B 1 508 ? -95.591 -50.879 -56.087 1.00 23.52 508 PHE B C 1
ATOM 8998 O O . PHE B 1 508 ? -96.357 -51.795 -56.384 1.00 25.74 508 PHE B O 1
ATOM 9006 N N . LEU B 1 509 ? -95.828 -49.610 -56.404 1.00 22.83 509 LEU B N 1
ATOM 9007 C CA . LEU B 1 509 ? -97.010 -49.209 -57.160 1.00 18.52 509 LEU B CA 1
ATOM 9008 C C . LEU B 1 509 ? -96.673 -48.039 -58.087 1.00 19.91 509 LEU B C 1
ATOM 9009 O O . LEU B 1 509 ? -95.826 -47.203 -57.764 1.00 28.03 509 LEU B O 1
ATOM 9014 N N . LEU B 1 510 ? -97.337 -47.996 -59.234 1.00 23.06 510 LEU B N 1
ATOM 9015 C CA . LEU B 1 510 ? -97.171 -46.899 -60.192 1.00 25.40 510 LEU B CA 1
ATOM 9016 C C . LEU B 1 510 ? -98.105 -45.718 -59.887 1.00 34.67 510 LEU B C 1
ATOM 9017 O O . LEU B 1 510 ? -97.869 -44.594 -60.330 1.00 38.12 510 LEU B O 1
ATOM 9022 N N . ALA B 1 511 ? -99.164 -45.979 -59.127 1.00 32.21 511 ALA B N 1
ATOM 9023 C CA . ALA B 1 511 ? -100.119 -44.941 -58.749 1.00 38.94 511 ALA B CA 1
ATOM 9024 C C . ALA B 1 511 ? -100.810 -45.339 -57.442 1.00 37.15 511 ALA B C 1
ATOM 9025 O O . ALA B 1 511 ? -101.373 -46.426 -57.356 1.00 34.21 511 ALA B O 1
ATOM 9027 N N . TYR B 1 512 ? -100.752 -44.472 -56.429 1.00 44.75 512 TYR B N 1
ATOM 9028 C CA . TYR B 1 512 ? -101.252 -44.820 -55.091 1.00 46.37 512 TYR B CA 1
ATOM 9029 C C . TYR B 1 512 ? -101.502 -43.637 -54.164 1.00 61.32 512 TYR B C 1
ATOM 9030 O O . TYR B 1 512 ? -101.596 -42.489 -54.597 1.00 71.73 512 TYR B O 1
ATOM 9039 N N . THR B 1 513 ? -101.600 -43.956 -52.873 1.00 62.18 513 THR B N 1
ATOM 9040 C CA . THR B 1 513 ? -101.822 -42.980 -51.808 1.00 64.33 513 THR B CA 1
ATOM 9041 C C . THR B 1 513 ? -101.244 -43.462 -50.466 1.00 65.49 513 THR B C 1
ATOM 9042 O O . THR B 1 513 ? -101.514 -44.584 -50.027 1.00 65.27 513 THR B O 1
ATOM 9046 N N . ARG B 1 514 ? -100.442 -42.611 -49.830 1.00 63.73 514 ARG B N 1
ATOM 9047 C CA . ARG B 1 514 ? -99.856 -42.909 -48.524 1.00 68.00 514 ARG B CA 1
ATOM 9048 C C . ARG B 1 514 ? -100.403 -41.948 -47.474 1.00 62.94 514 ARG B C 1
ATOM 9049 O O . ARG B 1 514 ? -100.870 -40.859 -47.810 1.00 60.32 514 ARG B O 1
ATOM 9057 N N . PHE B 1 515 ? -100.332 -42.343 -46.204 1.00 62.55 515 PHE B N 1
ATOM 9058 C CA . PHE B 1 515 ? -100.853 -41.514 -45.114 1.00 66.01 515 PHE B CA 1
ATOM 9059 C C . PHE B 1 515 ? -99.767 -40.936 -44.203 1.00 60.26 515 PHE B C 1
ATOM 9060 O O . PHE B 1 515 ? -98.962 -41.670 -43.632 1.00 56.46 515 PHE B O 1
ATOM 9068 N N . LEU B 1 526 ? -100.550 -37.859 -49.627 1.00 71.30 526 LEU B N 1
ATOM 9069 C CA . LEU B 1 526 ? -101.697 -38.434 -50.323 1.00 72.57 526 LEU B CA 1
ATOM 9070 C C . LEU B 1 526 ? -101.283 -39.106 -51.633 1.00 66.90 526 LEU B C 1
ATOM 9071 O O . LEU B 1 526 ? -100.759 -40.216 -51.634 1.00 67.86 526 LEU B O 1
ATOM 9076 N N . LEU B 1 527 ? -101.498 -38.405 -52.740 1.00 64.62 527 LEU B N 1
ATOM 9077 C CA . LEU B 1 527 ? -101.466 -38.999 -54.068 1.00 58.95 527 LEU B CA 1
ATOM 9078 C C . LEU B 1 527 ? -100.059 -38.976 -54.673 1.00 61.25 527 LEU B C 1
ATOM 9079 O O . LEU B 1 527 ? -99.458 -37.910 -54.823 1.00 58.45 527 LEU B O 1
ATOM 9084 N N . TYR B 1 528 ? -99.544 -40.161 -55.002 1.00 60.66 528 TYR B N 1
ATOM 9085 C CA . TYR B 1 528 ? -98.261 -40.320 -55.694 1.00 56.16 528 TYR B CA 1
ATOM 9086 C C . TYR B 1 528 ? -98.503 -40.995 -57.038 1.00 46.96 528 TYR B C 1
ATOM 9087 O O . TYR B 1 528 ? -99.216 -41.990 -57.102 1.00 47.69 528 TYR B O 1
ATOM 9096 N N . VAL B 1 529 ? -97.906 -40.477 -58.109 1.00 49.45 529 VAL B N 1
ATOM 9097 C CA . VAL B 1 529 ? -98.000 -41.134 -59.421 1.00 49.19 529 VAL B CA 1
ATOM 9098 C C . VAL B 1 529 ? -96.676 -41.089 -60.178 1.00 50.27 529 VAL B C 1
ATOM 9099 O O . VAL B 1 529 ? -96.085 -40.020 -60.336 1.00 51.84 529 VAL B O 1
ATOM 9103 N N . ASN B 1 530 ? -96.220 -42.248 -60.652 1.00 37.06 530 ASN B N 1
ATOM 9104 C CA . ASN B 1 530 ? -94.845 -42.363 -61.134 1.00 29.54 530 ASN B CA 1
ATOM 9105 C C . ASN B 1 530 ? -94.500 -41.366 -62.237 1.00 24.15 530 ASN B C 1
ATOM 9106 O O . ASN B 1 530 ? -95.092 -41.382 -63.327 1.00 25.80 530 ASN B O 1
ATOM 9111 N N . GLN B 1 531 ? -93.531 -40.506 -61.942 1.00 31.13 531 GLN B N 1
ATOM 9112 C CA . GLN B 1 531 ? -93.160 -39.434 -62.861 1.00 35.15 531 GLN B CA 1
ATOM 9113 C C . GLN B 1 531 ? -92.625 -39.950 -64.189 1.00 38.19 531 GLN B C 1
ATOM 9114 O O . GLN B 1 531 ? -92.858 -39.339 -65.234 1.00 36.44 531 GLN B O 1
ATOM 9120 N N . VAL B 1 532 ? -91.909 -41.072 -64.160 1.00 36.30 532 VAL B N 1
ATOM 9121 C CA . VAL B 1 532 ? -91.357 -41.614 -65.394 1.00 36.67 532 VAL B CA 1
ATOM 9122 C C . VAL B 1 532 ? -92.459 -42.183 -66.285 1.00 36.99 532 VAL B C 1
ATOM 9123 O O . VAL B 1 532 ? -92.372 -42.110 -67.510 1.00 38.90 532 VAL B O 1
ATOM 9127 N N . LEU B 1 533 ? -93.499 -42.746 -65.678 1.00 31.74 533 LEU B N 1
ATOM 9128 C CA . LEU B 1 533 ? -94.622 -43.246 -66.467 1.00 29.56 533 LEU B CA 1
ATOM 9129 C C . LEU B 1 533 ? -95.415 -42.077 -67.062 1.00 31.33 533 LEU B C 1
ATOM 9130 O O . LEU B 1 533 ? -95.900 -42.162 -68.189 1.00 34.68 533 LEU B O 1
ATOM 9135 N N . ARG B 1 534 ? -95.553 -40.992 -66.305 1.00 37.69 534 ARG B N 1
ATOM 9136 C CA . ARG B 1 534 ? -96.220 -39.801 -66.829 1.00 50.09 534 ARG B CA 1
ATOM 9137 C C . ARG B 1 534 ? -95.555 -39.352 -68.124 1.00 55.87 534 ARG B C 1
ATOM 9138 O O . ARG B 1 534 ? -96.226 -38.997 -69.094 1.00 58.39 534 ARG B O 1
ATOM 9146 N N . GLU B 1 535 ? -94.226 -39.383 -68.130 1.00 53.06 535 GLU B N 1
ATOM 9147 C CA . GLU B 1 535 ? -93.450 -38.883 -69.258 1.00 51.80 535 GLU B CA 1
ATOM 9148 C C . GLU B 1 535 ? -93.442 -39.830 -70.453 1.00 51.95 535 GLU B C 1
ATOM 9149 O O . GLU B 1 535 ? -93.270 -39.387 -71.583 1.00 61.35 535 GLU B O 1
ATOM 9155 N N . LYS B 1 536 ? -93.634 -41.124 -70.213 1.00 41.47 536 LYS B N 1
ATOM 9156 C CA . LYS B 1 536 ? -93.655 -42.089 -71.313 1.00 46.68 536 LYS B CA 1
ATOM 9157 C C . LYS B 1 536 ? -95.051 -42.332 -71.866 1.00 56.06 536 LYS B C 1
ATOM 9158 O O . LYS B 1 536 ? -95.275 -42.229 -73.068 1.00 61.08 536 LYS B O 1
ATOM 9164 N N . LEU B 1 537 ? -95.982 -42.666 -70.981 1.00 58.32 537 LEU B N 1
ATOM 9165 C CA . LEU B 1 537 ? -97.342 -42.994 -71.382 1.00 57.30 537 LEU B CA 1
ATOM 9166 C C . LEU B 1 537 ? -98.066 -41.768 -71.929 1.00 61.43 537 LEU B C 1
ATOM 9167 O O . LEU B 1 537 ? -98.020 -40.694 -71.330 1.00 61.94 537 LEU B O 1
ATOM 9172 N N . ASN B 1 538 ? -98.728 -41.930 -73.071 1.00 68.22 538 ASN B N 1
ATOM 9173 C CA . ASN B 1 538 ? -99.528 -40.852 -73.645 1.00 76.06 538 ASN B CA 1
ATOM 9174 C C . ASN B 1 538 ? -100.731 -40.502 -72.772 1.00 78.81 538 ASN B C 1
ATOM 9175 O O . ASN B 1 538 ? -101.540 -41.371 -72.447 1.00 75.23 538 ASN B O 1
ATOM 9180 N N . PRO B 1 539 ? -100.849 -39.218 -72.395 1.00 83.91 539 PRO B N 1
ATOM 9181 C CA . PRO B 1 539 ? -101.861 -38.715 -71.456 1.00 87.75 539 PRO B CA 1
ATOM 9182 C C . PRO B 1 539 ? -103.281 -39.181 -71.773 1.00 94.65 539 PRO B C 1
ATOM 9183 O O . PRO B 1 539 ? -104.120 -39.225 -70.875 1.00 94.78 539 PRO B O 1
ATOM 9187 N N . GLU B 1 540 ? -103.548 -39.515 -73.031 1.00 102.89 540 GLU B N 1
ATOM 9188 C CA . GLU B 1 540 ? -104.852 -40.044 -73.409 1.00 110.74 540 GLU B CA 1
ATOM 9189 C C . GLU B 1 540 ? -105.046 -41.425 -72.797 1.00 106.04 540 GLU B C 1
ATOM 9190 O O . GLU B 1 540 ? -105.973 -41.650 -72.018 1.00 106.57 540 GLU B O 1
ATOM 9196 N N . ILE B 1 541 ? -104.157 -42.346 -73.156 1.00 99.06 541 ILE B N 1
ATOM 9197 C CA . ILE B 1 541 ? -104.209 -43.710 -72.648 1.00 93.03 541 ILE B CA 1
ATOM 9198 C C . ILE B 1 541 ? -103.950 -43.758 -71.137 1.00 86.18 541 ILE B C 1
ATOM 9199 O O . ILE B 1 541 ? -104.215 -44.767 -70.487 1.00 87.10 541 ILE B O 1
ATOM 9204 N N . LEU B 1 542 ? -103.461 -42.653 -70.579 1.00 78.16 542 LEU B N 1
ATOM 9205 C CA . LEU B 1 542 ? -103.224 -42.571 -69.138 1.00 68.59 542 LEU B CA 1
ATOM 9206 C C . LEU B 1 542 ? -104.472 -42.179 -68.355 1.00 74.67 542 LEU B C 1
ATOM 9207 O O . LEU B 1 542 ? -104.801 -42.816 -67.356 1.00 71.35 542 LEU B O 1
ATOM 9212 N N . LYS B 1 543 ? -105.148 -41.117 -68.789 1.00 83.80 543 LYS B N 1
ATOM 9213 C CA . LYS B 1 543 ? -106.402 -40.710 -68.159 1.00 90.17 543 LYS B CA 1
ATOM 9214 C C . LYS B 1 543 ? -107.323 -41.917 -68.091 1.00 89.21 543 LYS B C 1
ATOM 9215 O O . LYS B 1 543 ? -107.902 -42.221 -67.049 1.00 87.56 543 LYS B O 1
ATOM 9221 N N . ARG B 1 544 ? -107.450 -42.601 -69.221 1.00 91.84 544 ARG B N 1
ATOM 9222 C CA . ARG B 1 544 ? -108.061 -43.915 -69.252 1.00 97.25 544 ARG B CA 1
ATOM 9223 C C . ARG B 1 544 ? -107.071 -44.876 -68.602 1.00 98.70 544 ARG B C 1
ATOM 9224 O O . ARG B 1 544 ? -105.870 -44.627 -68.625 1.00 100.37 544 ARG B O 1
ATOM 9232 N N . ILE B 1 545 ? -107.577 -45.963 -68.024 1.00 95.48 545 ILE B N 1
ATOM 9233 C CA . ILE B 1 545 ? -106.771 -46.947 -67.281 1.00 85.35 545 ILE B CA 1
ATOM 9234 C C . ILE B 1 545 ? -106.327 -46.475 -65.898 1.00 73.41 545 ILE B C 1
ATOM 9235 O O . ILE B 1 545 ? -106.062 -47.297 -65.024 1.00 73.78 545 ILE B O 1
ATOM 9240 N N . GLU B 1 546 ? -106.233 -45.163 -65.704 1.00 62.63 546 GLU B N 1
ATOM 9241 C CA . GLU B 1 546 ? -105.802 -44.613 -64.420 1.00 56.63 546 GLU B CA 1
ATOM 9242 C C . GLU B 1 546 ? -106.529 -45.263 -63.248 1.00 60.04 546 GLU B C 1
ATOM 9243 O O . GLU B 1 546 ? -105.904 -45.755 -62.303 1.00 55.74 546 GLU B O 1
ATOM 9249 N N . LYS B 1 547 ? -107.857 -45.255 -63.315 1.00 61.04 547 LYS B N 1
ATOM 9250 C CA . LYS B 1 547 ? -108.682 -45.848 -62.272 1.00 58.06 547 LYS B CA 1
ATOM 9251 C C . LYS B 1 547 ? -108.356 -47.331 -62.135 1.00 48.83 547 LYS B C 1
ATOM 9252 O O . LYS B 1 547 ? -108.068 -47.818 -61.042 1.00 46.89 547 LYS B O 1
ATOM 9258 N N . GLU B 1 548 ? -108.398 -48.041 -63.258 1.00 50.02 548 GLU B N 1
ATOM 9259 C CA . GLU B 1 548 ? -108.127 -49.473 -63.278 1.00 52.68 548 GLU B CA 1
ATOM 9260 C C . GLU B 1 548 ? -106.766 -49.796 -62.654 1.00 54.29 548 GLU B C 1
ATOM 9261 O O . GLU B 1 548 ? -106.631 -50.762 -61.900 1.00 49.24 548 GLU B O 1
ATOM 9267 N N . LEU B 1 549 ? -105.769 -48.970 -62.964 1.00 55.31 549 LEU B N 1
ATOM 9268 C CA . LEU B 1 549 ? -104.407 -49.143 -62.456 1.00 48.85 549 LEU B CA 1
ATOM 9269 C C . LEU B 1 549 ? -104.320 -49.045 -60.931 1.00 51.42 549 LEU B C 1
ATOM 9270 O O . LEU B 1 549 ? -103.611 -49.821 -60.289 1.00 46.68 549 LEU B O 1
ATOM 9275 N N . ILE B 1 550 ? -105.031 -48.085 -60.350 1.00 54.19 550 ILE B N 1
ATOM 9276 C CA . ILE B 1 550 ? -105.011 -47.918 -58.903 1.00 62.69 550 ILE B CA 1
ATOM 9277 C C . ILE B 1 550 ? -105.784 -49.039 -58.210 1.00 63.30 550 ILE B C 1
ATOM 9278 O O . ILE B 1 550 ? -105.556 -49.333 -57.037 1.00 67.98 550 ILE B O 1
ATOM 9283 N N . GLU B 1 551 ? -106.679 -49.679 -58.954 1.00 62.77 551 GLU B N 1
ATOM 9284 C CA . GLU B 1 551 ? -107.506 -50.750 -58.412 1.00 67.09 551 GLU B CA 1
ATOM 9285 C C . GLU B 1 551 ? -106.850 -52.118 -58.566 1.00 62.68 551 GLU B C 1
ATOM 9286 O O . GLU B 1 551 ? -106.958 -52.967 -57.681 1.00 60.52 551 GLU B O 1
ATOM 9292 N N . LYS B 1 552 ? -106.172 -52.329 -59.690 1.00 55.78 552 LYS B N 1
ATOM 9293 C CA . LYS B 1 552 ? -105.481 -53.593 -59.927 1.00 53.43 552 LYS B CA 1
ATOM 9294 C C . LYS B 1 552 ? -104.047 -53.580 -59.387 1.00 49.80 552 LYS B C 1
ATOM 9295 O O . LYS B 1 552 ? -103.481 -54.633 -59.089 1.00 51.83 552 LYS B O 1
ATOM 9301 N N . GLY B 1 553 ? -103.470 -52.388 -59.255 1.00 39.87 553 GLY B N 1
ATOM 9302 C CA . GLY B 1 553 ? -102.126 -52.240 -58.724 1.00 33.87 553 GLY B CA 1
ATOM 9303 C C . GLY B 1 553 ? -101.029 -52.672 -59.684 1.00 35.48 553 GLY B C 1
ATOM 9304 O O . GLY B 1 553 ? -99.878 -52.852 -59.279 1.00 31.70 553 GLY B O 1
ATOM 9305 N N . SER B 1 554 ? -101.393 -52.836 -60.955 1.00 30.99 554 SER B N 1
ATOM 9306 C CA . SER B 1 554 ? -100.454 -53.217 -62.012 1.00 33.96 554 SER B CA 1
ATOM 9307 C C . SER B 1 554 ? -101.018 -52.838 -63.387 1.00 40.49 554 SER B C 1
ATOM 9308 O O . SER B 1 554 ? -102.201 -52.505 -63.504 1.00 41.41 554 SER B O 1
ATOM 9311 N N . LEU B 1 555 ? -100.166 -52.884 -64.414 1.00 31.91 555 LEU B N 1
ATOM 9312 C CA . LEU B 1 555 ? -100.593 -52.688 -65.796 1.00 31.83 555 LEU B CA 1
ATOM 9313 C C . LEU B 1 555 ? -100.821 -54.038 -66.477 1.00 41.42 555 LEU B C 1
ATOM 9314 O O . LEU B 1 555 ? -101.415 -54.102 -67.553 1.00 47.24 555 LEU B O 1
ATOM 9319 N N . LYS B 1 556 ? -100.351 -55.110 -65.841 1.00 43.57 556 LYS B N 1
ATOM 9320 C CA . LYS B 1 556 ? -100.255 -56.430 -66.475 1.00 56.65 556 LYS B CA 1
ATOM 9321 C C . LYS B 1 556 ? -101.441 -56.792 -67.366 1.00 65.06 556 LYS B C 1
ATOM 9322 O O . LYS B 1 556 ? -101.274 -57.033 -68.562 1.00 68.01 556 LYS B O 1
ATOM 9328 N N . ASP B 1 557 ? -102.635 -56.849 -66.785 1.00 68.68 557 ASP B N 1
ATOM 9329 C CA . ASP B 1 557 ? -103.824 -57.145 -67.576 1.00 74.24 557 ASP B CA 1
ATOM 9330 C C . ASP B 1 557 ? -104.813 -55.986 -67.641 1.00 70.76 557 ASP B C 1
ATOM 9331 O O . ASP B 1 557 ? -106.006 -56.150 -67.384 1.00 72.41 557 ASP B O 1
ATOM 9336 N N . ILE B 1 558 ? -104.293 -54.813 -67.983 1.00 64.88 558 ILE B N 1
ATOM 9337 C CA . ILE B 1 558 ? -105.121 -53.710 -68.436 1.00 63.15 558 ILE B CA 1
ATOM 9338 C C . ILE B 1 558 ? -105.064 -53.719 -69.956 1.00 72.87 558 ILE B C 1
ATOM 9339 O O . ILE B 1 558 ? -104.025 -53.411 -70.542 1.00 72.13 558 ILE B O 1
ATOM 9344 N N . PRO B 1 559 ? -106.175 -54.090 -70.603 1.00 80.13 559 PRO B N 1
ATOM 9345 C CA . PRO B 1 559 ? -106.208 -54.140 -72.068 1.00 83.12 559 PRO B CA 1
ATOM 9346 C C . PRO B 1 559 ? -105.778 -52.806 -72.671 1.00 82.45 559 PRO B C 1
ATOM 9347 O O . PRO B 1 559 ? -105.816 -51.793 -71.980 1.00 80.25 559 PRO B O 1
ATOM 9351 N N . ASP B 1 560 ? -105.362 -52.815 -73.933 1.00 84.47 560 ASP B N 1
ATOM 9352 C CA . ASP B 1 560 ? -105.070 -51.579 -74.660 1.00 88.35 560 ASP B CA 1
ATOM 9353 C C . ASP B 1 560 ? -103.979 -50.718 -74.024 1.00 81.66 560 ASP B C 1
ATOM 9354 O O . ASP B 1 560 ? -104.029 -49.490 -74.099 1.00 79.52 560 ASP B O 1
ATOM 9359 N N . VAL B 1 561 ? -103.004 -51.363 -73.393 1.00 77.08 561 VAL B N 1
ATOM 9360 C CA . VAL B 1 561 ? -101.780 -50.684 -72.977 1.00 68.86 561 VAL B CA 1
ATOM 9361 C C . VAL B 1 561 ? -100.616 -51.320 -73.728 1.00 61.63 561 VAL B C 1
ATOM 9362 O O . VAL B 1 561 ? -100.470 -52.544 -73.725 1.00 62.07 561 VAL B O 1
ATOM 9366 N N . PRO B 1 562 ? -99.793 -50.493 -74.391 1.00 54.30 562 PRO B N 1
ATOM 9367 C CA . PRO B 1 562 ? -98.729 -51.033 -75.245 1.00 51.06 562 PRO B CA 1
ATOM 9368 C C . PRO B 1 562 ? -97.899 -52.076 -74.511 1.00 48.23 562 PRO B C 1
ATOM 9369 O O . PRO B 1 562 ? -97.488 -51.849 -73.372 1.00 45.27 562 PRO B O 1
ATOM 9373 N N . GLU B 1 563 ? -97.671 -53.212 -75.162 1.00 50.13 563 GLU B N 1
ATOM 9374 C CA . GLU B 1 563 ? -96.867 -54.280 -74.588 1.00 52.96 563 GLU B CA 1
ATOM 9375 C C . GLU B 1 563 ? -95.512 -53.746 -74.128 1.00 51.83 563 GLU B C 1
ATOM 9376 O O . GLU B 1 563 ? -94.987 -54.176 -73.102 1.00 43.89 563 GLU B O 1
ATOM 9382 N N . LYS B 1 564 ? -94.957 -52.800 -74.883 1.00 50.35 564 LYS B N 1
ATOM 9383 C CA . LYS B 1 564 ? -93.677 -52.190 -74.532 1.00 52.68 564 LYS B CA 1
ATOM 9384 C C . LYS B 1 564 ? -93.723 -51.533 -73.152 1.00 46.08 564 LYS B C 1
ATOM 9385 O O . LYS B 1 564 ? -92.794 -51.667 -72.360 1.00 36.90 564 LYS B O 1
ATOM 9391 N N . ILE B 1 565 ? -94.804 -50.814 -72.876 1.00 43.72 565 ILE B N 1
ATOM 9392 C CA . ILE B 1 565 ? -94.951 -50.127 -71.602 1.00 41.87 565 ILE B CA 1
ATOM 9393 C C . ILE B 1 565 ? -95.120 -51.130 -70.468 1.00 40.04 565 ILE B C 1
ATOM 9394 O O . ILE B 1 565 ? -94.531 -50.976 -69.397 1.00 36.91 565 ILE B O 1
ATOM 9399 N N . LYS B 1 566 ? -95.918 -52.164 -70.713 1.00 37.66 566 LYS B N 1
ATOM 9400 C CA . LYS B 1 566 ? -96.194 -53.177 -69.698 1.00 36.34 566 LYS B CA 1
ATOM 9401 C C . LYS B 1 566 ? -94.920 -53.866 -69.225 1.00 33.50 566 LYS B C 1
ATOM 9402 O O . LYS B 1 566 ? -94.739 -54.107 -68.032 1.00 32.63 566 LYS B O 1
ATOM 9408 N N . LYS B 1 567 ? -94.041 -54.194 -70.164 1.00 30.24 567 LYS B N 1
ATOM 9409 C CA . LYS B 1 567 ? -92.826 -54.929 -69.828 1.00 30.20 567 LYS B CA 1
ATOM 9410 C C . LYS B 1 567 ? -91.814 -54.078 -69.067 1.00 26.24 567 LYS B C 1
ATOM 9411 O O . LYS B 1 567 ? -91.124 -54.575 -68.170 1.00 28.47 567 LYS B O 1
ATOM 9417 N N . VAL B 1 568 ? -91.731 -52.797 -69.416 1.00 25.52 568 VAL B N 1
ATOM 9418 C CA . VAL B 1 568 ? -90.814 -51.887 -68.736 1.00 23.91 568 VAL B CA 1
ATOM 9419 C C . VAL B 1 568 ? -91.342 -51.497 -67.357 1.00 25.72 568 VAL B C 1
ATOM 9420 O O . VAL B 1 568 ? -90.645 -51.639 -66.359 1.00 23.03 568 VAL B O 1
ATOM 9424 N N . PHE B 1 569 ? -92.579 -51.011 -67.313 1.00 27.52 569 PHE B N 1
ATOM 9425 C CA . PHE B 1 569 ? -93.153 -50.482 -66.081 1.00 28.51 569 PHE B CA 1
ATOM 9426 C C . PHE B 1 569 ? -93.773 -51.567 -65.191 1.00 30.95 569 PHE B C 1
ATOM 9427 O O . PHE B 1 569 ? -94.978 -51.564 -64.891 1.00 26.88 569 PHE B O 1
ATOM 9435 N N . VAL B 1 570 ? -92.924 -52.502 -64.777 1.00 26.20 570 VAL B N 1
ATOM 9436 C CA . VAL B 1 570 ? -93.318 -53.526 -63.820 1.00 26.68 570 VAL B CA 1
ATOM 9437 C C . VAL B 1 570 ? -93.172 -53.032 -62.381 1.00 24.99 570 VAL B C 1
ATOM 9438 O O . VAL B 1 570 ? -92.279 -52.234 -62.062 1.00 22.59 570 VAL B O 1
ATOM 9442 N N . VAL B 1 571 ? -94.068 -53.513 -61.522 1.00 25.57 571 VAL B N 1
ATOM 9443 C CA . VAL B 1 571 ? -94.046 -53.191 -60.102 1.00 22.24 571 VAL B CA 1
ATOM 9444 C C . VAL B 1 571 ? -93.689 -54.448 -59.308 1.00 23.28 571 VAL B C 1
ATOM 9445 O O . VAL B 1 571 ? -93.574 -55.529 -59.881 1.00 24.92 571 VAL B O 1
ATOM 9449 N N . ALA B 1 572 ? -93.492 -54.303 -58.000 1.00 19.60 572 ALA B N 1
ATOM 9450 C CA . ALA B 1 572 ? -92.950 -55.400 -57.197 1.00 23.39 572 ALA B CA 1
ATOM 9451 C C . ALA B 1 572 ? -93.639 -56.745 -57.440 1.00 24.70 572 ALA B C 1
ATOM 9452 O O . ALA B 1 572 ? -92.978 -57.764 -57.624 1.00 26.72 572 ALA B O 1
ATOM 9454 N N . LEU B 1 573 ? -94.968 -56.755 -57.422 1.00 23.85 573 LEU B N 1
ATOM 9455 C CA . LEU B 1 573 ? -95.689 -58.019 -57.526 1.00 25.80 573 LEU B CA 1
ATOM 9456 C C . LEU B 1 573 ? -95.807 -58.563 -58.957 1.00 30.15 573 LEU B C 1
ATOM 9457 O O . LEU B 1 573 ? -96.289 -59.679 -59.143 1.00 29.30 573 LEU B O 1
ATOM 9462 N N . ASP B 1 574 ? -95.359 -57.784 -59.949 1.00 25.11 574 ASP B N 1
ATOM 9463 C CA . ASP B 1 574 ? -95.223 -58.260 -61.331 1.00 29.88 574 ASP B CA 1
ATOM 9464 C C . ASP B 1 574 ? -93.974 -59.125 -61.478 1.00 26.10 574 ASP B C 1
ATOM 9465 O O . ASP B 1 574 ? -93.797 -59.828 -62.479 1.00 27.49 574 ASP B O 1
ATOM 9470 N N . ILE B 1 575 ? -93.082 -59.015 -60.504 1.00 23.56 575 ILE B N 1
ATOM 9471 C CA . ILE B 1 575 ? -91.743 -59.579 -60.601 1.00 25.99 575 ILE B CA 1
ATOM 9472 C C . ILE B 1 575 ? -91.683 -60.813 -59.725 1.00 25.85 575 ILE B C 1
ATOM 9473 O O . ILE B 1 575 ? -91.929 -60.730 -58.524 1.00 27.29 575 ILE B O 1
ATOM 9478 N N . ASP B 1 576 ? -91.372 -61.965 -60.313 1.00 27.60 576 ASP B N 1
ATOM 9479 C CA . ASP B 1 576 ? -91.448 -63.200 -59.532 1.00 25.10 576 ASP B CA 1
ATOM 9480 C C . ASP B 1 576 ? -90.354 -63.288 -58.464 1.00 24.99 576 ASP B C 1
ATOM 9481 O O . ASP B 1 576 ? -89.338 -62.600 -58.550 1.00 24.91 576 ASP B O 1
ATOM 9486 N N . PRO B 1 577 ? -90.587 -64.108 -57.423 1.00 24.39 577 PRO B N 1
ATOM 9487 C CA . PRO B 1 577 ? -89.658 -64.178 -56.287 1.00 23.65 577 PRO B CA 1
ATOM 9488 C C . PRO B 1 577 ? -88.199 -64.420 -56.697 1.00 18.61 577 PRO B C 1
ATOM 9489 O O . PRO B 1 577 ? -87.302 -63.771 -56.144 1.00 21.01 577 PRO B O 1
ATOM 9493 N N . MET B 1 578 ? -87.957 -65.328 -57.642 1.00 21.40 578 MET B N 1
ATOM 9494 C CA . MET B 1 578 ? -86.584 -65.590 -58.077 1.00 21.75 578 MET B CA 1
ATOM 9495 C C . MET B 1 578 ? -85.922 -64.371 -58.752 1.00 21.82 578 MET B C 1
ATOM 9496 O O . MET B 1 578 ? -84.712 -64.158 -58.629 1.00 23.71 578 MET B O 1
ATOM 9501 N N . ASP B 1 579 ? -86.699 -63.575 -59.476 1.00 20.78 579 ASP B N 1
ATOM 9502 C CA . ASP B 1 579 ? -86.135 -62.375 -60.097 1.00 24.84 579 ASP B CA 1
ATOM 9503 C C . ASP B 1 579 ? -85.842 -61.294 -59.040 1.00 20.84 579 ASP B C 1
ATOM 9504 O O . ASP B 1 579 ? -84.911 -60.506 -59.185 1.00 17.69 579 ASP B O 1
ATOM 9509 N N . HIS B 1 580 ? -86.634 -61.255 -57.972 1.00 18.98 580 HIS B N 1
ATOM 9510 C CA . HIS B 1 580 ? -86.279 -60.392 -56.848 1.00 17.99 580 HIS B CA 1
ATOM 9511 C C . HIS B 1 580 ? -84.938 -60.855 -56.272 1.00 22.06 580 HIS B C 1
ATOM 9512 O O . HIS B 1 580 ? -84.020 -60.054 -56.072 1.00 21.19 580 HIS B O 1
ATOM 9519 N N . LEU B 1 581 ? -84.836 -62.162 -56.026 1.00 20.93 581 LEU B N 1
ATOM 9520 C CA . LEU B 1 581 ? -83.661 -62.755 -55.389 1.00 19.22 581 LEU B CA 1
ATOM 9521 C C . LEU B 1 581 ? -82.379 -62.570 -56.217 1.00 19.20 581 LEU B C 1
ATOM 9522 O O . LEU B 1 581 ? -81.322 -62.221 -55.689 1.00 20.30 581 LEU B O 1
ATOM 9527 N N . LEU B 1 582 ? -82.473 -62.833 -57.515 1.00 18.03 582 LEU B N 1
ATOM 9528 C CA . LEU B 1 582 ? -81.306 -62.733 -58.399 1.00 17.66 582 LEU B CA 1
ATOM 9529 C C . LEU B 1 582 ? -80.829 -61.289 -58.555 1.00 16.52 582 LEU B C 1
ATOM 9530 O O . LEU B 1 582 ? -79.632 -61.034 -58.768 1.00 20.24 582 LEU B O 1
ATOM 9535 N N . MET B 1 583 ? -81.755 -60.343 -58.455 1.00 14.67 583 MET B N 1
ATOM 9536 C CA . MET B 1 583 ? -81.344 -58.945 -58.433 1.00 17.81 583 MET B CA 1
ATOM 9537 C C . MET B 1 583 ? -80.545 -58.641 -57.152 1.00 17.34 583 MET B C 1
ATOM 9538 O O . MET B 1 583 ? -79.523 -57.935 -57.195 1.00 18.18 583 MET B O 1
ATOM 9543 N N . GLN B 1 584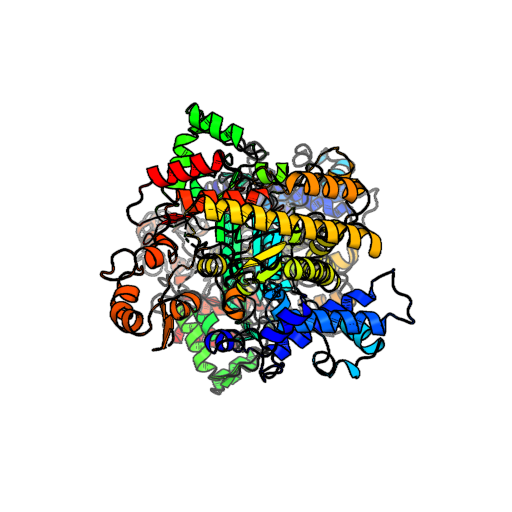 ? -80.989 -59.175 -56.014 1.00 18.43 584 GLN B N 1
ATOM 9544 C CA . GLN B 1 584 ? -80.226 -58.980 -54.785 1.00 14.82 584 GLN B CA 1
ATOM 9545 C C . GLN B 1 584 ? -78.812 -59.556 -54.943 1.00 16.65 584 GLN B C 1
ATOM 9546 O O . GLN B 1 584 ? -77.828 -58.956 -54.486 1.00 15.66 584 GLN B O 1
ATOM 9552 N N . ASP B 1 585 ? -78.716 -60.725 -55.581 1.00 18.29 585 ASP B N 1
ATOM 9553 C CA . ASP B 1 585 ? -77.417 -61.357 -55.805 1.00 18.34 585 ASP B CA 1
ATOM 9554 C C . ASP B 1 585 ? -76.511 -60.500 -56.681 1.00 22.94 585 ASP B C 1
ATOM 9555 O O . ASP B 1 585 ? -75.314 -60.356 -56.407 1.00 18.83 585 ASP B O 1
ATOM 9560 N N . ALA B 1 586 ? -77.078 -59.951 -57.751 1.00 18.77 586 ALA B N 1
ATOM 9561 C CA . ALA B 1 586 ? -76.290 -59.114 -58.670 1.00 20.99 586 ALA B CA 1
ATOM 9562 C C . ALA B 1 586 ? -75.634 -57.941 -57.928 1.00 23.02 586 ALA B C 1
ATOM 9563 O O . ALA B 1 586 ? -74.446 -57.665 -58.104 1.00 18.90 586 ALA B O 1
ATOM 9565 N N . PHE B 1 587 ? -76.397 -57.273 -57.065 1.00 17.63 587 PHE B N 1
ATOM 9566 C CA . PHE B 1 587 ? -75.853 -56.180 -56.268 1.00 20.52 587 PHE B CA 1
ATOM 9567 C C . PHE B 1 587 ? -74.877 -56.676 -55.188 1.00 20.26 587 PHE B C 1
ATOM 9568 O O . PHE B 1 587 ? -73.822 -56.083 -54.984 1.00 16.29 587 PHE B O 1
ATOM 9576 N N . GLN B 1 588 ? -75.221 -57.756 -54.487 1.00 17.69 588 GLN B N 1
ATOM 9577 C CA . GLN B 1 588 ? -74.410 -58.156 -53.333 1.00 16.09 588 GLN B CA 1
ATOM 9578 C C . GLN B 1 588 ? -72.996 -58.544 -53.749 1.00 16.93 588 GLN B C 1
ATOM 9579 O O . GLN B 1 588 ? -72.048 -58.454 -52.957 1.00 15.50 588 GLN B O 1
ATOM 9585 N N . ARG B 1 589 ? -72.847 -58.948 -55.009 1.00 19.26 589 ARG B N 1
ATOM 9586 C CA . ARG B 1 589 ? -71.534 -59.271 -55.543 1.00 17.67 589 ARG B CA 1
ATOM 9587 C C . ARG B 1 589 ? -70.565 -58.087 -55.492 1.00 16.29 589 ARG B C 1
ATOM 9588 O O . ARG B 1 589 ? -69.345 -58.277 -55.540 1.00 20.16 589 ARG B O 1
ATOM 9596 N N . TYR B 1 590 ? -71.103 -56.872 -55.413 1.00 19.26 590 TYR B N 1
ATOM 9597 C CA . TYR B 1 590 ? -70.266 -55.670 -55.380 1.00 17.28 590 TYR B CA 1
ATOM 9598 C C . TYR B 1 590 ? -70.565 -54.752 -54.204 1.00 19.75 590 TYR B C 1
ATOM 9599 O O . TYR B 1 590 ? -70.316 -53.551 -54.270 1.00 18.75 590 TYR B O 1
ATOM 9608 N N . VAL B 1 591 ? -71.083 -55.333 -53.122 1.00 17.51 591 VAL B N 1
ATOM 9609 C CA . VAL B 1 591 ? -71.348 -54.581 -51.907 1.00 14.72 591 VAL B CA 1
ATOM 9610 C C . VAL B 1 591 ? -70.577 -55.232 -50.757 1.00 14.48 591 VAL B C 1
ATOM 9611 O O . VAL B 1 591 ? -70.641 -56.454 -50.579 1.00 16.20 591 VAL B O 1
ATOM 9615 N N . ASP B 1 592 ? -69.815 -54.436 -50.006 1.00 17.76 592 ASP B N 1
ATOM 9616 C CA . ASP B 1 592 ? -68.969 -54.999 -48.947 1.00 16.12 592 ASP B CA 1
ATOM 9617 C C . ASP B 1 592 ? -69.694 -55.158 -47.604 1.00 13.77 592 ASP B C 1
ATOM 9618 O O . ASP B 1 592 ? -69.317 -56.000 -46.786 1.00 16.95 592 ASP B O 1
ATOM 9623 N N . ASN B 1 593 ? -70.738 -54.370 -47.384 1.00 18.46 593 ASN B N 1
ATOM 9624 C CA . ASN B 1 593 ? -71.677 -54.688 -46.300 1.00 17.59 593 ASN B CA 1
ATOM 9625 C C . ASN B 1 593 ? -72.818 -55.561 -46.833 1.00 21.67 593 ASN B C 1
ATOM 9626 O O . ASN B 1 593 ? -72.592 -56.408 -47.699 1.00 17.76 593 ASN B O 1
ATOM 9631 N N . ASN B 1 594 ? -74.036 -55.360 -46.350 1.00 15.25 594 ASN B N 1
ATOM 9632 C CA . ASN B 1 594 ? -75.170 -56.123 -46.864 1.00 15.17 594 ASN B CA 1
ATOM 9633 C C . ASN B 1 594 ? -76.150 -55.271 -47.637 1.00 17.54 594 ASN B C 1
ATOM 9634 O O . ASN B 1 594 ? -75.844 -54.122 -48.007 1.00 15.95 594 ASN B O 1
ATOM 9639 N N . ILE B 1 595 ? -77.342 -55.833 -47.851 1.00 16.25 595 ILE B N 1
ATOM 9640 C CA . ILE B 1 595 ? -78.378 -55.214 -48.678 1.00 16.53 595 ILE B CA 1
ATOM 9641 C C . ILE B 1 595 ? -79.779 -55.437 -48.095 1.00 18.37 595 ILE B C 1
ATOM 9642 O O . ILE B 1 595 ? -80.132 -56.555 -47.740 1.00 20.88 595 ILE B O 1
ATOM 9647 N N . SER B 1 596 ? -80.572 -54.370 -47.987 1.00 17.65 596 SER B N 1
ATOM 9648 C CA . SER B 1 596 ? -81.994 -54.517 -47.647 1.00 19.40 596 SER B CA 1
ATOM 9649 C C . SER B 1 596 ? -82.810 -54.813 -48.898 1.00 22.02 596 SER B C 1
ATOM 9650 O O . SER B 1 596 ? -82.877 -53.986 -49.810 1.00 16.61 596 SER B O 1
ATOM 9653 N N . LYS B 1 597 ? -83.420 -55.998 -48.936 1.00 16.33 597 LYS B N 1
ATOM 9654 C CA . LYS B 1 597 ? -84.232 -56.420 -50.066 1.00 17.54 597 LYS B CA 1
ATOM 9655 C C . LYS B 1 597 ? -85.379 -57.282 -49.562 1.00 22.80 597 LYS B C 1
ATOM 9656 O O . LYS B 1 597 ? -85.155 -58.299 -48.906 1.00 19.92 597 LYS B O 1
ATOM 9662 N N . THR B 1 598 ? -86.602 -56.877 -49.871 1.00 18.78 598 THR B N 1
ATOM 9663 C CA . THR B 1 598 ? -87.759 -57.725 -49.628 1.00 20.71 598 THR B CA 1
ATOM 9664 C C . THR B 1 598 ? -88.027 -58.658 -50.805 1.00 21.59 598 THR B C 1
ATOM 9665 O O . THR B 1 598 ? -88.173 -58.204 -51.945 1.00 21.05 598 THR B O 1
ATOM 9669 N N . ILE B 1 599 ? -88.101 -59.958 -50.549 1.00 19.41 599 ILE B N 1
ATOM 9670 C CA . ILE B 1 599 ? -88.513 -60.864 -51.616 1.00 18.55 599 ILE B CA 1
ATOM 9671 C C . ILE B 1 599 ? -90.034 -60.957 -51.572 1.00 25.03 599 ILE B C 1
ATOM 9672 O O . ILE B 1 599 ? -90.591 -61.728 -50.795 1.00 23.93 599 ILE B O 1
ATOM 9677 N N . ASN B 1 600 ? -90.699 -60.150 -52.393 1.00 21.22 600 ASN B N 1
ATOM 9678 C CA . ASN B 1 600 ? -92.157 -60.172 -52.468 1.00 24.11 600 ASN B CA 1
ATOM 9679 C C . ASN B 1 600 ? -92.652 -61.465 -53.085 1.00 26.44 600 ASN B C 1
ATOM 9680 O O . ASN B 1 600 ? -92.079 -61.948 -54.058 1.00 24.91 600 ASN B O 1
ATOM 9685 N N . MET B 1 601 ? -93.725 -62.019 -52.527 1.00 26.30 601 MET B N 1
ATOM 9686 C CA . MET B 1 601 ? -94.300 -63.230 -53.086 1.00 25.64 601 MET B CA 1
ATOM 9687 C C . MET B 1 601 ? -95.799 -63.077 -53.290 1.00 30.00 601 MET B C 1
ATOM 9688 O O . MET B 1 601 ? -96.460 -62.359 -52.540 1.00 28.51 601 MET B O 1
ATOM 9693 N N . PRO B 1 602 ? -96.335 -63.731 -54.331 1.00 27.53 602 PRO B N 1
ATOM 9694 C CA . PRO B 1 602 ? -97.763 -63.615 -54.614 1.00 27.19 602 PRO B CA 1
ATOM 9695 C C . PRO B 1 602 ? -98.560 -64.274 -53.498 1.00 33.88 602 PRO B C 1
ATOM 9696 O O . PRO B 1 602 ? -98.057 -65.185 -52.829 1.00 29.35 602 PRO B O 1
ATOM 9700 N N . GLN B 1 603 ? -99.785 -63.806 -53.298 1.00 34.98 603 GLN B N 1
ATOM 9701 C CA . GLN B 1 603 ? -100.645 -64.354 -52.266 1.00 37.41 603 GLN B CA 1
ATOM 9702 C C . GLN B 1 603 ? -100.822 -65.852 -52.449 1.00 36.52 603 GLN B C 1
ATOM 9703 O O . GLN B 1 603 ? -101.028 -66.582 -51.477 1.00 40.45 603 GLN B O 1
ATOM 9709 N N . SER B 1 604 ? -100.737 -66.306 -53.695 1.00 35.80 604 SER B N 1
ATOM 9710 C CA . SER B 1 604 ? -100.930 -67.714 -54.019 1.00 42.56 604 SER B CA 1
ATOM 9711 C C . SER B 1 604 ? -99.694 -68.577 -53.748 1.00 43.33 604 SER B C 1
ATOM 9712 O O . SER B 1 604 ? -99.724 -69.790 -53.963 1.00 42.18 604 SER B O 1
ATOM 9715 N N . ALA B 1 605 ? -98.611 -67.957 -53.287 1.00 35.46 605 ALA B N 1
ATOM 9716 C CA . ALA B 1 605 ? -97.394 -68.703 -52.978 1.00 32.89 605 ALA B CA 1
ATOM 9717 C C . ALA B 1 605 ? -97.608 -69.718 -51.850 1.00 34.78 605 ALA B C 1
ATOM 9718 O O . ALA B 1 605 ? -98.419 -69.498 -50.949 1.00 36.19 605 ALA B O 1
ATOM 9720 N N . THR B 1 606 ? -96.866 -70.822 -51.903 1.00 34.38 606 THR B N 1
ATOM 9721 C CA . THR B 1 606 ? -96.962 -71.888 -50.905 1.00 32.42 606 THR B CA 1
ATOM 9722 C C . THR B 1 606 ? -95.762 -71.869 -49.967 1.00 32.52 606 THR B C 1
ATOM 9723 O O . THR B 1 606 ? -94.780 -71.170 -50.219 1.00 32.63 606 THR B O 1
ATOM 9727 N N . VAL B 1 607 ? -95.832 -72.648 -48.891 1.00 29.21 607 VAL B N 1
ATOM 9728 C CA . VAL B 1 607 ? -94.696 -72.771 -47.983 1.00 29.99 607 VAL B CA 1
ATOM 9729 C C . VAL B 1 607 ? -93.493 -73.361 -48.718 1.00 30.61 607 VAL B C 1
ATOM 9730 O O . VAL B 1 607 ? -92.349 -72.990 -48.456 1.00 32.83 607 VAL B O 1
ATOM 9734 N N . ASP B 1 608 ? -93.757 -74.266 -49.656 1.00 31.06 608 ASP B N 1
ATOM 9735 C CA . ASP B 1 608 ? -92.679 -74.858 -50.436 1.00 38.61 608 ASP B CA 1
ATOM 9736 C C . ASP B 1 608 ? -92.028 -73.846 -51.375 1.00 31.48 608 ASP B C 1
ATOM 9737 O O . ASP B 1 608 ? -90.820 -73.894 -51.593 1.00 34.42 608 ASP B O 1
ATOM 9742 N N . ASP B 1 609 ? -92.818 -72.924 -51.919 1.00 29.21 609 ASP B N 1
ATOM 9743 C CA . ASP B 1 609 ? -92.243 -71.834 -52.717 1.00 34.20 609 ASP B CA 1
ATOM 9744 C C . ASP B 1 609 ? -91.258 -71.013 -51.891 1.00 32.89 609 ASP B C 1
ATOM 9745 O O . ASP B 1 609 ? -90.226 -70.576 -52.398 1.00 26.56 609 ASP B O 1
ATOM 9750 N N . VAL B 1 610 ? -91.591 -70.788 -50.621 1.00 32.91 610 VAL B N 1
ATOM 9751 C CA . VAL B 1 610 ? -90.706 -70.068 -49.712 1.00 26.74 610 VAL B CA 1
ATOM 9752 C C . VAL B 1 610 ? -89.425 -70.859 -49.474 1.00 26.58 610 VAL B C 1
ATOM 9753 O O . VAL B 1 610 ? -88.328 -70.313 -49.561 1.00 26.02 610 VAL B O 1
ATOM 9757 N N . LEU B 1 611 ? -89.572 -72.144 -49.150 1.00 24.82 611 LEU B N 1
ATOM 9758 C CA . LEU B 1 611 ? -88.422 -73.027 -49.007 1.00 28.22 611 LEU B CA 1
ATOM 9759 C C . LEU B 1 611 ? -87.517 -72.978 -50.237 1.00 24.24 611 LEU B C 1
ATOM 9760 O O . LEU B 1 611 ? -86.292 -72.919 -50.114 1.00 26.37 611 LEU B O 1
ATOM 9765 N N . ASN B 1 612 ? -88.115 -73.012 -51.422 1.00 25.09 612 ASN B N 1
ATOM 9766 C CA . ASN B 1 612 ? -87.324 -72.917 -52.650 1.00 26.09 612 ASN B CA 1
ATOM 9767 C C . ASN B 1 612 ? -86.540 -71.605 -52.754 1.00 29.55 612 ASN B C 1
ATOM 9768 O O . ASN B 1 612 ? -85.433 -71.580 -53.293 1.00 24.20 612 ASN B O 1
ATOM 9773 N N . VAL B 1 613 ? -87.115 -70.517 -52.246 1.00 23.81 613 VAL B N 1
ATOM 9774 C CA . VAL B 1 613 ? -86.407 -69.238 -52.232 1.00 25.06 613 VAL B CA 1
ATOM 9775 C C . VAL B 1 613 ? -85.184 -69.353 -51.326 1.00 26.17 613 VAL B C 1
ATOM 9776 O O . VAL B 1 613 ? -84.098 -68.882 -51.673 1.00 24.62 613 VAL B O 1
ATOM 9780 N N . TYR B 1 614 ? -85.365 -70.012 -50.178 1.00 24.21 614 TYR B N 1
ATOM 9781 C CA . TYR B 1 614 ? -84.285 -70.192 -49.212 1.00 20.23 614 TYR B CA 1
ATOM 9782 C C . TYR B 1 614 ? -83.125 -71.003 -49.782 1.00 22.69 614 TYR B C 1
ATOM 9783 O O . TYR B 1 614 ? -81.955 -70.648 -49.597 1.00 24.53 614 TYR B O 1
ATOM 9792 N N . LEU B 1 615 ? -83.449 -72.114 -50.438 1.00 25.94 615 LEU B N 1
ATOM 9793 C CA . LEU B 1 615 ? -82.428 -72.964 -51.054 1.00 19.17 615 LEU B CA 1
ATOM 9794 C C . LEU B 1 615 ? -81.696 -72.191 -52.149 1.00 27.23 615 LEU B C 1
ATOM 9795 O O . LEU B 1 615 ? -80.458 -72.196 -52.206 1.00 24.68 615 LEU B O 1
ATOM 9800 N N . GLU B 1 616 ? -82.443 -71.504 -53.006 1.00 24.20 616 GLU B N 1
ATOM 9801 C CA . GLU B 1 616 ? -81.769 -70.697 -54.031 1.00 26.59 616 GLU B CA 1
ATOM 9802 C C . GLU B 1 616 ? -80.898 -69.610 -53.402 1.00 23.96 616 GLU B C 1
ATOM 9803 O O . GLU B 1 616 ? -79.798 -69.333 -53.881 1.00 28.47 616 GLU B O 1
ATOM 9809 N N . ALA B 1 617 ? -81.386 -68.996 -52.325 1.00 21.11 617 ALA B N 1
ATOM 9810 C CA . ALA B 1 617 ? -80.608 -67.980 -51.627 1.00 22.56 617 ALA B CA 1
ATOM 9811 C C . ALA B 1 617 ? -79.294 -68.565 -51.121 1.00 26.13 617 ALA B C 1
ATOM 9812 O O . ALA B 1 617 ? -78.259 -67.912 -51.171 1.00 24.92 617 ALA B O 1
ATOM 9814 N N . LEU B 1 618 ? -79.333 -69.803 -50.640 1.00 23.84 618 LEU B N 1
ATOM 9815 C CA . LEU B 1 618 ? -78.124 -70.454 -50.143 1.00 23.84 618 LEU B CA 1
ATOM 9816 C C . LEU B 1 618 ? -77.062 -70.664 -51.233 1.00 28.51 618 LEU B C 1
ATOM 9817 O O . LEU B 1 618 ? -75.869 -70.752 -50.930 1.00 27.89 618 LEU B O 1
ATOM 9822 N N . ARG B 1 619 ? -77.492 -70.742 -52.490 1.00 24.79 619 ARG B N 1
ATOM 9823 C CA . ARG B 1 619 ? -76.556 -70.937 -53.609 1.00 21.28 619 ARG B CA 1
ATOM 9824 C C . ARG B 1 619 ? -76.045 -69.616 -54.168 1.00 23.64 619 ARG B C 1
ATOM 9825 O O . ARG B 1 619 ? -74.982 -69.573 -54.793 1.00 26.90 619 ARG B O 1
ATOM 9833 N N . THR B 1 620 ? -76.819 -68.554 -53.984 1.00 21.84 620 THR B N 1
ATOM 9834 C CA . THR B 1 620 ? -76.414 -67.238 -54.481 1.00 23.33 620 THR B CA 1
ATOM 9835 C C . THR B 1 620 ? -75.430 -66.586 -53.512 1.00 20.41 620 THR B C 1
ATOM 9836 O O . THR B 1 620 ? -75.004 -67.191 -52.526 1.00 22.70 620 THR B O 1
ATOM 9840 N N . ASN B 1 621 ? -75.084 -65.337 -53.791 1.00 19.52 621 ASN B N 1
ATOM 9841 C CA . ASN B 1 621 ? -74.138 -64.624 -52.951 1.00 23.28 621 ASN B CA 1
ATOM 9842 C C . ASN B 1 621 ? -74.809 -63.700 -51.925 1.00 24.71 621 ASN B C 1
ATOM 9843 O O . ASN B 1 621 ? -74.135 -62.885 -51.294 1.00 19.81 621 ASN B O 1
ATOM 9848 N N . VAL B 1 622 ? -76.121 -63.834 -51.745 1.00 21.51 622 VAL B N 1
ATOM 9849 C CA . VAL B 1 622 ? -76.802 -62.971 -50.778 1.00 16.94 622 VAL B CA 1
ATOM 9850 C C . VAL B 1 622 ? -76.345 -63.258 -49.343 1.00 21.03 622 VAL B C 1
ATOM 9851 O O . VAL B 1 622 ? -75.930 -64.373 -49.002 1.00 18.28 622 VAL B O 1
ATOM 9855 N N . ARG B 1 623 ? -76.424 -62.239 -48.493 1.00 19.59 623 ARG B N 1
ATOM 9856 C CA . ARG B 1 623 ? -75.945 -62.391 -47.128 1.00 19.84 623 ARG B CA 1
ATOM 9857 C C . ARG B 1 623 ? -77.093 -62.470 -46.131 1.00 17.39 623 ARG B C 1
ATOM 9858 O O . ARG B 1 623 ? -76.878 -62.580 -44.927 1.00 16.90 623 ARG B O 1
ATOM 9866 N N . GLY B 1 624 ? -78.318 -62.421 -46.643 1.00 20.48 624 GLY B N 1
ATOM 9867 C CA . GLY B 1 624 ? -79.488 -62.526 -45.785 1.00 18.62 624 GLY B CA 1
ATOM 9868 C C . GLY B 1 624 ? -80.733 -62.515 -46.641 1.00 21.07 624 GLY B C 1
ATOM 9869 O O . GLY B 1 624 ? -80.664 -62.235 -47.836 1.00 22.59 624 GLY B O 1
ATOM 9870 N N . ILE B 1 625 ? -81.874 -62.831 -46.046 1.00 18.87 625 ILE B N 1
ATOM 9871 C CA . ILE B 1 625 ? -83.124 -62.935 -46.792 1.00 17.50 625 ILE B CA 1
ATOM 9872 C C . ILE B 1 625 ? -84.289 -62.430 -45.960 1.00 23.46 625 ILE B C 1
ATOM 9873 O O . ILE B 1 625 ? -84.397 -62.753 -44.778 1.00 23.59 625 ILE B O 1
ATOM 9878 N N . THR B 1 626 ? -85.157 -61.647 -46.590 1.00 20.55 626 THR B N 1
ATOM 9879 C CA . THR B 1 626 ? -86.427 -61.246 -46.001 1.00 27.69 626 THR B CA 1
ATOM 9880 C C . THR B 1 626 ? -87.494 -61.563 -47.034 1.00 19.45 626 THR B C 1
ATOM 9881 O O . THR B 1 626 ? -87.342 -61.191 -48.188 1.00 20.68 626 THR B O 1
ATOM 9885 N N . VAL B 1 627 ? -88.557 -62.260 -46.653 1.00 19.34 627 VAL B N 1
ATOM 9886 C CA . VAL B 1 627 ? -89.634 -62.505 -47.607 1.00 20.32 627 VAL B CA 1
ATOM 9887 C C . VAL B 1 627 ? -90.926 -61.888 -47.113 1.00 19.97 627 VAL B C 1
ATOM 9888 O O . VAL B 1 627 ? -91.173 -61.801 -45.910 1.00 23.66 627 VAL B O 1
ATOM 9892 N N . TYR B 1 628 ? -91.749 -61.430 -48.045 1.00 19.94 628 TYR B N 1
ATOM 9893 C CA . TYR B 1 628 ? -93.071 -60.984 -47.658 1.00 22.61 628 TYR B CA 1
ATOM 9894 C C . TYR B 1 628 ? -94.129 -61.404 -48.657 1.00 23.98 628 TYR B C 1
ATOM 9895 O O . TYR B 1 628 ? -94.088 -61.035 -49.827 1.00 25.20 628 TYR B O 1
ATOM 9904 N N . ARG B 1 629 ? -95.092 -62.175 -48.174 1.00 28.68 629 ARG B N 1
ATOM 9905 C CA . ARG B 1 629 ? -96.135 -62.690 -49.034 1.00 28.86 629 ARG B CA 1
ATOM 9906 C C . ARG B 1 629 ? -97.321 -61.735 -49.073 1.00 29.03 629 ARG B C 1
ATOM 9907 O O . ARG B 1 629 ? -97.898 -61.403 -48.036 1.00 28.40 629 ARG B O 1
ATOM 9915 N N . ASP B 1 630 ? -97.675 -61.290 -50.274 1.00 29.91 630 ASP B N 1
ATOM 9916 C CA . ASP B 1 630 ? -98.789 -60.370 -50.461 1.00 30.35 630 ASP B CA 1
ATOM 9917 C C . ASP B 1 630 ? -100.043 -60.922 -49.779 1.00 32.28 630 ASP B C 1
ATOM 9918 O O . ASP B 1 630 ? -100.354 -62.098 -49.913 1.00 31.42 630 ASP B O 1
ATOM 9923 N N . GLY B 1 631 ? -100.745 -60.071 -49.040 1.00 30.04 631 GLY B N 1
ATOM 9924 C CA . GLY B 1 631 ? -101.961 -60.484 -48.352 1.00 37.36 631 GLY B CA 1
ATOM 9925 C C . GLY B 1 631 ? -101.680 -61.241 -47.064 1.00 48.92 631 GLY B C 1
ATOM 9926 O O . GLY B 1 631 ? -102.598 -61.726 -46.399 1.00 52.75 631 GLY B O 1
ATOM 9927 N N . SER B 1 632 ? -100.403 -61.332 -46.706 1.00 49.71 632 SER B N 1
ATOM 9928 C CA . SER B 1 632 ? -99.976 -62.070 -45.521 1.00 48.08 632 SER B CA 1
ATOM 9929 C C . SER B 1 632 ? -100.630 -61.522 -44.265 1.00 51.18 632 SER B C 1
ATOM 9930 O O . SER B 1 632 ? -101.431 -62.199 -43.625 1.00 58.64 632 SER B O 1
ATOM 9933 N N . LEU B 1 633 ? -100.272 -60.294 -43.911 1.00 55.75 633 LEU B N 1
ATOM 9934 C CA . LEU B 1 633 ? -100.797 -59.663 -42.708 1.00 65.14 633 LEU B CA 1
ATOM 9935 C C . LEU B 1 633 ? -102.217 -59.147 -42.929 1.00 72.15 633 LEU B C 1
ATOM 9936 O O . LEU B 1 633 ? -103.024 -59.104 -41.999 1.00 76.49 633 LEU B O 1
#

Sequence (1234 aa):
MKLSDLISRWIDVEPSKNAQIILRRDRYFMKDLDGNYLETKWEDVARRVARVVATAELLNPSYKKNEKLDRIKEWEDIFFRVLKARLFIPNSPTLFNAGLGVKHDLLWKPIDQMTLEDYEEIYRSRNHLHMLSACFVVPVGDSIEEIFEAVKEYALITKVGGGVGSNFSELRPKGSFVAGTHGKASGPVSFMHVFNSAISVVKQGSRRRGALMGILNINHPDIEEFIDAKVLNFFNLSVGFPMDKKEILKLYEEDGELELSHPRSTIRKKVKIRELFRKIATNNAWKSGDPGLAFLGEMNKYYPLYPHRKINSTNPCGEIGLSDYEACNLGSIDVAKFYNNGFVDLEALQELVQIAVRFLDNVIDVNVFPIDKITKAVKESRRLGLGIMGFADLLYKLEIPYNSQEARDFAANLMAFIALHAHRTSYELGKEKGNFPLLEISRYRTEDNFVPFAMGMSNYDDEIREVMKMTKEFRRNVALLTIAPTGSISNIADTSSGLEPNFLLAYTRFPLLYVNQVLREKLNPEILKRIEKELIEKGSLKDIPDVPEKIKKVFVVALDIDPMDHLLMQDAFQRYVDNNISKTINMPQSATVDDVLNVYLEALRTNVRGITVYRDGSLMKLSDLISRWIDVEPSKNAQIILRRDRYFMKDLDGNYLETKWEDVARRVARVVATAELLNPSYKKNEKLDRIKEWEDIFFRVLKARLFIPNSPTLFNAGLGVKHDLLWKPIDQMTLEDYEEIYRSRNHLHMLSACFVVPVGDSIEEIFEAVKEYALITKVGGGVGSNFSELRPKGSFVAGTHGKASGPVSFMHVFNSAISVVKQGSRRRGALMGILNINHPDIEEFIDAKKVLNFFNLSVGFPMDKKEILKLYEEDGELELSHPRSTIRKKVKIRELFRKIATNAWKSGDPGLAFLGEMNKYYPLYPHRKINSTNPCGEIGLSDYEACNLGSIDVAKFYNNGFVDLEALQELVQIAVRFLDNVIDVNVFPIDKITKAVKESRRLGLGIMGFADLLYKLEIPYNSQEARDFAANLMAFIALHAHRTSYELGKEKGNFPLLEISRYRTEDNFVPFAMGMSNYDDEIREVMKMTKEFRRNVALLTIAPTGSISNIADTSSGLEPNFLLAYTRFLLYVNQVLREKLNPEILKRIEKELIEKGSLKDIPDVPEKIKKVFVVALDIDPMDHLLMQDAFQRYVDNNISKTINMPQSATVDDVLNVYLEALRTNVRGITVYRDGSL

B-factor: mean 32.53, std 16.05, range [10.27, 140.82]

Foldseek 3Di:
DALVVLLVVQLPPFADPLLLVVCVQAQFDDDPVRHTLDRGQLLLLQLLLLQLLLLLVQFPQDDPVCSLVSSLVSSVVSSSCSSSLQKFWPRLSRRQRQVQHDSVLRRPDSVPDDNVSSVRSLPRRDQLNAFFAWWEAEQAADPVSLVVVLVQLQQCQQSHHFYEYEQANHAAFQFADVVVRDTGRGSLVSLLVSQVSQVPHHNPSNGGYAYEYEYEPQAPCLLCQLVSVNNVRYAYAYEHQDALVVLLVLLVVQHWHWRDHPRGDDIDIDGSVVSLLSNLVSCLQPQDDWYFHQNLLLVLQQQPPVFGFDDTTRLQWFGDTHLETEIEMAGAQLSQDDDLDGPLNSVLVVLLSVLSSRLSSLSSRRHNDPSNNVNCQQAVAYAYAYFQLQVSLLVNLHFLLDPVSLLVLLAVLLSSLLSNLLSQQVCCVRRNARNCLCNTCLAVHQQRDLFQRDRYPCVVSSSVSSVSCNPGGHHSFHHTFDQCPSSCSSSVHGGTNAHAQAQWDQDPVPIDGNPSLCVPDDPVVCVVCVVVRHVVRACQVPPPDDPSSRRRNGHLANHALVSQLSSLLSNRRNHNGAYRGEREHELPDDSVNSSVSVSVNSVGSHRIYTYHYPPSD/DALVVLLVVQLPPAADPLLQVLCVVAQFDADPVGHGLDRGQLLLLQLLLLLLLLLLVQFPLDDPVCSLVSSLVSSVVSSSCSSSLQKFWPRLSRRQRQVQHDSCLRRDDSVPDDNVSSVRSLVRRDQLNAFAAWWEAEQAQDPVRLVVVLVQLQQQQQSHYFYEYEQANHAAFQFQDVVVRGTGHGSLVSLLVSQVSQVPHHNPPNTGYAYEYEYEPQAPCVLCQLVCPVPNVRYAYAYEDQDALVVLLVLLVVQHWHWRDHPRGPDIDIDGSVVSLLSNLVSCLQAFDDWYFQQNLLLLQQQQPPVFGFNITTRLQWFGATHLETEIEMAGAQLSQDDDLDGVLNSVLVVLLSVLSSRLSCLSSRRHPDVSNNVNCQQAVAYAYAYFQLQVSLLSNLHFLLDVVSLLVLLAVLLSSLLSNLLSQQVCCVRRNARNCLCSTCLAPHQQRDLFQRDRYPCVVSSSVSSVSCNVGGHHSFHHTFDQCPSSCSSSVHGGTNAHAQAQWAADCHTDHHPSCVVVDDVVVCVPCVVVRHVVRACCPDPPDDPSSRRRNGHLASHALVSQLSSLLSNRRNHNGAYRGEREHELPDDSVNSVVSVSVNSVGSHRMYTYHYPVSD